Protein AF-0000000084958248 (afdb_homodimer)

pLDDT: mean 85.56, std 9.68, range [46.66, 98.81]

Foldseek 3Di:
DWPDDQQAFLVPPPPVLNVVLLVLCPPVVVVLLLQQLVCVVVVHPSVVVLVVLCVPADPPRHSSNVSSVVCSVVVRTNNNVLVSCVVSLQQQSNVSTHPKDDKDWPDFQCNVPPDLEAAAAAFDKDKTFTDIHIRHGKWKWKDFPNHTDPPPTDRIDIDGRHDQVRFAKMKMWIWDDHNVRPRTPDIDIGDIRGYDHPFFWKDWPAFWAQEAAAAQQDKDKTATDIDGPPPKWKWKDFPNHTDPPPGDRMDIDGRDDQVPFGWMKMWIGHPPDIDIGRTYGYGHVPVFQAAQAEEEEEEFEFQADQDHGDQARVVLRQLVQVLLVVLHYHYAYAYQDAPLLVVLSLLLLLVLQAARYAYEYHYHDEWEADVFIWAAGRHAHQQHASVRTDTPLNSQQSNQARPHQAYEYEYEYFHAHPDCVRHVVNVVDDDDDHHHDHPVRHFHYKYKYQADHNFGFDADPPDNHGLLSVLLSVQLNGFFFPVVSRVSSQVVQCVPDDDPNNSGGMDMDGSHDDRHHSSGHHDPDDNDPSRVVVCQQQDADWDKDWDAFPQQRDIWIKIKAAPRP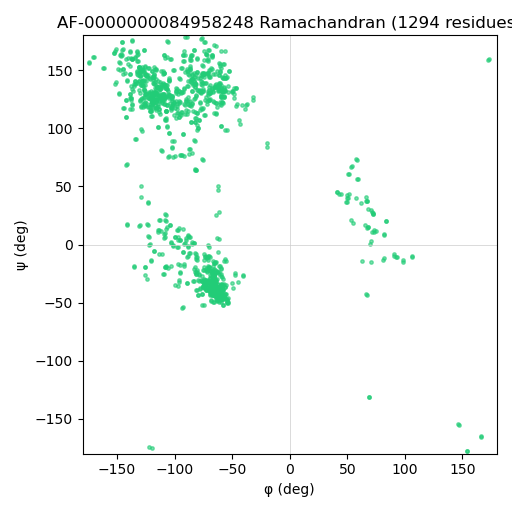PHQFKIKIFIDDDPQKFKDKDAPDDDPDDFKADDPVRRGMIMGGLCLRRPAWMKIWIGHPPHTRGIDTHRCVVRGRNNSPSSVD/DWPDDQQAFLVVPPPVLNVVLLVLCPPVVVVLLLQQLVCVVVVHPSVVVLVVLCVPADPPAHSSRVSSVVCRVVVRTNNNVLVSCVVSQQQLSNVSTDPKDDKDWPDFQCNPPPDLEAAAAAFDKDKTFTDIHIRRGKWKWKDFPNHTDPPPTDRIDIDGRHDQVRFGKMKMWIWDDHNVRPDTPDIDIGDIRGYDHPFFWKDWPAFWAQEAAAAQQDKDKTFTDIDGPPPKWKWKDFPNHTDPPPGDRMDIDGRDDQVPFGWMKMWIGHPPDIDIGRTYGYGHPPVFQAAQAEEEEEEFEFQADADHGDQARVVLRQLVQVLLVVLPYHYAYAYQDAPLLVVLSLLLLLVLQAARYAYEYHYHDEWEADVFIWAAGRHAHQQHASVRTDTPLNSQQSNQARPHQAYEYEYEYFHAHDDCVRHVVNVVDDDDDHHHDHPVNHFHYKYKYQADHNFGFDADPPDNHGLLSVLLSVQLNGNFFPVVSRVSSQVVQCVPDDDPNNSGGMDMDGSHDDRHHSSGHHDPDDNDPSVVVVCQQQDADWDKDWDAFPQQRDIWIKIKAAPRPPHQFKIKIFIDDDPQKFKDKDAPDDDPDDFKADDPVRRGMIMGGLLLRRPAWMKIWIDHPPHTRGIDTHRCVVRGRNVSPSSVD

Organism: Atta cephalotes (NCBI:txid12957)

Secondary structure (DSSP, 8-state):
-BSS-TTSBGGGS-HHHHHHHHHHHHGGGHHHHHHHHHHHHHT--HHHHHHHHHHT--SS--HHHHHHHHHHHTT-BHHHHHHHHHHTT-HHHHHHHB--EEEEEEE-GGGGSSSSEEEE-TT-EEEEE-EEEEESPPEEEEEETTEEPTT--SSEEEEE--SGGG-EEEEEEEEEE-TTS--EEEEEEPPPEEEEE--EEEEEEEPPPSEEEEETT--EEEE-EEEEESPPEEEEEETTEE-TT--SSEEEE-S--GGG-EEEEEEEE-SS-EEEPPPEEEEEE-S--EESEEEEEEEE----SSSPPPSSHHHHHHHHHHHHHHTT-EEEEEES--HHHHHHHHHHHHHH--BTEEEEEEEES-EEEESEEEEEPTT--SS--GGGEEEHHHHHHHHTTT-BSEEEEEEES--PPPPTTT-GGGGG----------SS----EEEEESS-TT------TT-SS-HHHHHHHHHTTSSSBHHHHHHHHHHHHHHH--GGGGG---EEEE---S--BTTPEEP-S---HHHHHHHHHH----EEEEEEETTTTEEEEEEEEESSTTBSSEEEEEEES-TT-EEEEEESS--SS--EE--SS-TTEEEEE-GGG-SSPEEEEEEETTEEEEEEEE-GGGGS-THHHHHH-/-BSS-TTSBGGGS-HHHHHHHHHHHHGGGHHHHHHHHHHHHHT--HHHHHHHHHHT-BTTB-HHHHHHHHHHHTT-BHHHHHHHHHHTT-HHHHHHHB--EEEEEEE-GGGGSSSSEEEE-TT-EEEEE-EEEEESPPEEEEEETTEE-TT--SSEEEEE--SGGG-EEEEEEEEEE-TTS--EEEEEEPPPEEEEE--EEEEEEEPPPSEEEEETT--EEEE-EEEEESPPEEEEEETTEE-TT--SSEEEE-S--GGG-EEEEEEEE-SS-EEEPPPEEEEEE-S---BSEEEEEEEE----SSSPPPSSHHHHHHHHHHHHHHTT-EEEEEES--HHHHHHHHHHHHHH--BTEEEEEEEES-EEEESEEEEEPTT--SS--GGGEEEHHHHHHHHTTT-BSEEEEEEES--PPPPTTT-GGGGG----------SS----EEEEESS-TT------TT-SS-HHHHHHHHHTTSSSBHHHHHHHHHHHHHHH--GGGGG---EEEE---S--BTTPPB--S---HHHHHHHHHH----EEEEEEETTTTEEEEEEEEESSTTBSSEEEEEEES-TT-EEEEEESS--SS--EE--SS-TTEEEEE-GGG-SSPEEEEEEETTEEEEEEEE-GGGGS-THHHHHH-

InterPro domains:
  IPR001309 Peptidase C14, p20 domain [PS50208] (294-369)
  IPR003598 Immunoglobulin subtype 2 [SM00408] (121-179)
  IPR003598 Immunoglobulin subtype 2 [SM00408] (215-273)
  IPR003599 Immunoglobulin domain subtype [SM00409] (115-186)
  IPR003599 Immunoglobulin domain subtype [SM00409] (209-287)
  IPR007110 Immunoglobulin-like domain [PS50835] (102-190)
  IPR007110 Immunoglobulin-like domain [PS50835] (201-277)
  IPR011029 Death-like domain superfamily [G3DSA:1.10.533.10] (1-103)
  IPR011029 Death-like domain superfamily [SSF47986] (5-98)
  IPR011600 Peptidase C14, caspase domain [PF00656] (294-516)
  IPR013783 Immunoglobulin-like fold [G3DSA:2.60.40.10] (105-187)
  IPR013783 Immunoglobulin-like fold [G3DSA:2.60.40.10] (198-283)
  IPR029030 Caspase-like domain superfamily [SSF52129] (289-520)
  IPR036179 Immunoglobulin-like domain superfamily [SSF48726] (103-275)
  IPR052039 Caspase-related proteases and regulators [PTHR22576] (123-535)

Radius of gyration: 51.81 Å; Cα contacts (8 Å, |Δi|>4): 2951; chains: 2; bounding box: 152×107×93 Å

Nearest PDB structures (foldseek):
  8v4x-assembly4_E-3  TM=8.158E-01  e=5.263E-27  Homo sapiens
  3v4l-assembly1_A-2  TM=8.249E-01  e=4.795E-26  Mus musculus
  8v4x-assembly1_C  TM=8.112E-01  e=1.060E-25  Homo sapiens
  3k0w-assembly1_A  TM=5.384E-01  e=1.138E-13  Homo sapiens
  3bfo-assembly4_D  TM=9.650E-01  e=5.922E-07  Hom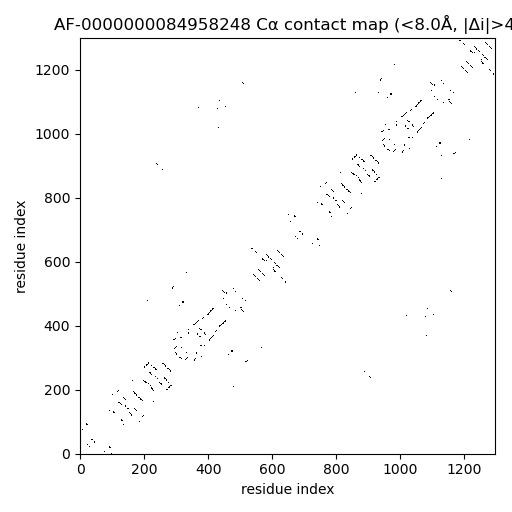o sapiens

Sequence (1298 aa):
MAKISEDIYLERIPPGMYNELIHELNKNSSWQILACHVAEQFGYQWNSWLKSLEQNSNATKTPADILLFELNVKMCTVGILCTLLRDCELGNVLSVLHYPEPSVIIKHPSDDLEHDTLEISLGQHLCLSCKATGIPSPSYQWYHNNIELPRQQSCELDIVINSCDQAGEYNCKISQVTNNGEVVISILLTKSVFVNLSRVPVVIQQQPPAFLELKEGEDFIIKCIAQGHPEPHYQWFRDNIKLEGETSNVLHIKQFSFKHEGKYHCYINNDVNEVITQRSHIMLDLPREKAIAKIALIIANDDYENHMCLETPKNDAAKIGILLKEIDFKIICLVNLSLEQMKNAIRKFGDILKEGVYGLFYYAGHGFKMQESYMLAVDAPESYLRKDAICESELLAILLQNDPALLVTILDMCQTIPPKESNPNIHNEIPKVKEYKSRKNLRNLVQAYSTSSYRPSYERTNSKYGLYAMHLSKYISKNIPVAKVFEEVGKSIDRLLKGTERNQIPMFALTITKPFRLTDAIYKRDPSPTLDHLNKLIAFSIKTIEINFKQASISAMVVISLFMEPYLNVIKISVCNLEDLEVNFFNFVATKQNNLFQTAGSKQECWIHNPQMCQGPLVISVSKNGIQIGATLLHIKNYIPLILEHISNMAKISEDIYLERIPPGMYNELIHELNKNSSWQILACHVAEQFGYQWNSWLKSLEQNSNATKTPADILLFELNVKMCTVGILCTLLRDCELGNVLSVLHYPEPSVIIKHPSDDLEHDTLEISLGQHLCLSCKATGIPSPSYQWYHNNIELPRQQSCELDIVINSCDQAGEYNCKISQVTNNGEVVISILLTKSVFVNLSRVPVVIQQQPPAFLELKEGEDFIIKCIAQGHPEPHYQWFRDNIKLEGETSNVLHIKQFSFKHEGKYHCYINNDVNEVITQRSHIMLDLPREKAIAKIALIIANDDYENHMCLETPKNDAAKIGILLKEIDFKIICLVNLSLEQMKNAIRKFGDILKEGVYGLFYYAGHGFKMQESYMLAVDAPESYLRKDAICESELLAILLQNDPALLVTILDMCQTIPPKESNPNIHNEIPKVKEYKSRKNLRNLVQAYSTSSYRPSYERTNSKYGLYAMHLSKYISKNIPVAKVFEEVGKSIDRLLKGTERNQIPMFALTITKPFRLTDAIYKRDPSPTLDHLNKLIAFSIKTIEINFKQASISAMVVISLFMEPYLNVIKISVCNLEDLEVNFFNFVATKQNNLFQTAGSKQECWIHNPQMCQGPLVISVSKNGIQIGATLLHIKNYIPLILEHISN

Structure (mmCIF, N/CA/C/O backbone):
data_AF-0000000084958248-model_v1
#
loop_
_entity.id
_entity.type
_entity.pdbx_description
1 polymer 'Mucosa-associated lymphoid tissue lymphoma translocation protein 1'
#
loop_
_atom_site.group_PDB
_atom_site.id
_atom_site.type_symbol
_atom_site.label_atom_id
_atom_site.label_alt_id
_atom_site.label_comp_id
_atom_site.label_asym_id
_atom_site.label_entity_id
_atom_site.label_seq_id
_atom_site.pdbx_PDB_ins_code
_atom_site.Cartn_x
_atom_site.Cartn_y
_atom_site.Cartn_z
_atom_site.occupancy
_atom_site.B_iso_or_equiv
_atom_site.auth_seq_id
_atom_site.auth_comp_id
_atom_site.auth_asym_id
_atom_site.auth_atom_id
_atom_site.pdbx_PDB_model_num
ATOM 1 N N . MET A 1 1 ? 64.375 69 -13.172 1 70.94 1 MET A N 1
ATOM 2 C CA . MET A 1 1 ? 65.625 69.75 -13.055 1 70.94 1 MET A CA 1
ATOM 3 C C . MET A 1 1 ? 66.312 69.438 -11.742 1 70.94 1 MET A C 1
ATOM 5 O O . MET A 1 1 ? 65.688 69.312 -10.695 1 70.94 1 MET A O 1
ATOM 9 N N . ALA A 1 2 ? 67.625 69.25 -11.828 1 76.81 2 ALA A N 1
ATOM 10 C CA . ALA A 1 2 ? 68.438 68.875 -10.656 1 76.81 2 ALA A CA 1
ATOM 11 C C . ALA A 1 2 ? 68.625 70.125 -9.766 1 76.81 2 ALA A C 1
ATOM 13 O O . ALA A 1 2 ? 68.75 71.25 -10.258 1 76.81 2 ALA A O 1
ATOM 14 N N . LYS A 1 3 ? 68.562 70.125 -8.484 1 81.19 3 LYS A N 1
ATOM 15 C CA . LYS A 1 3 ? 68.75 71.188 -7.504 1 81.19 3 LYS A CA 1
ATOM 16 C C . LYS A 1 3 ? 70.25 71.625 -7.512 1 81.19 3 LYS A C 1
ATOM 18 O O . LYS A 1 3 ? 70.5 72.75 -7.133 1 81.19 3 LYS A O 1
ATOM 23 N N . ILE A 1 4 ? 71.062 70.688 -7.984 1 81.94 4 ILE A N 1
ATOM 24 C CA . ILE A 1 4 ? 72.5 70.938 -8.047 1 81.94 4 ILE A CA 1
ATOM 25 C C . ILE A 1 4 ? 73 70.625 -9.438 1 81.94 4 ILE A C 1
ATOM 27 O O . ILE A 1 4 ? 72.438 69.812 -10.156 1 81.94 4 ILE A O 1
ATOM 31 N N . SER A 1 5 ? 74.062 71.25 -9.883 1 79.88 5 SER A N 1
ATOM 32 C CA . SER A 1 5 ? 74.688 71.062 -11.211 1 79.88 5 SER A CA 1
ATOM 33 C C . SER A 1 5 ? 75 69.625 -11.461 1 79.88 5 SER A C 1
ATOM 35 O O . SER A 1 5 ? 75.562 68.938 -10.594 1 79.88 5 SER A O 1
ATOM 37 N N . GLU A 1 6 ? 74.625 69.062 -12.648 1 81.25 6 GLU A N 1
ATOM 38 C CA . GLU A 1 6 ? 74.75 67.625 -13 1 81.25 6 GLU A CA 1
ATOM 39 C C . GLU A 1 6 ? 76.188 67.188 -13.219 1 81.25 6 GLU A C 1
ATOM 41 O O . GLU A 1 6 ? 76.562 66 -13.141 1 81.25 6 GLU A O 1
ATOM 46 N N . ASP A 1 7 ? 77.125 68.125 -13.344 1 82.12 7 ASP A N 1
ATOM 47 C CA . ASP A 1 7 ? 78.5 67.812 -13.695 1 82.12 7 ASP A CA 1
ATOM 48 C C . ASP A 1 7 ? 79.375 67.75 -12.445 1 82.12 7 ASP A C 1
ATOM 50 O O . ASP A 1 7 ? 80.562 67.438 -12.531 1 82.12 7 ASP A O 1
ATOM 54 N N . ILE A 1 8 ? 78.875 68 -11.273 1 84.38 8 ILE A N 1
ATOM 55 C CA . ILE A 1 8 ? 79.688 68 -10.055 1 84.38 8 ILE A CA 1
ATOM 56 C C . ILE A 1 8 ? 79.812 66.562 -9.516 1 84.38 8 ILE A C 1
ATOM 58 O O . ILE A 1 8 ? 78.875 65.75 -9.68 1 84.38 8 ILE A O 1
ATOM 62 N N . TYR A 1 9 ? 81 66.312 -9.023 1 82.62 9 TYR A N 1
ATOM 63 C CA . TYR A 1 9 ? 81.25 65 -8.414 1 82.62 9 TYR A CA 1
ATOM 64 C C . TYR A 1 9 ? 80.5 64.875 -7.07 1 82.62 9 TYR A C 1
ATOM 66 O O . TYR A 1 9 ? 80.25 65.938 -6.426 1 82.62 9 TYR A O 1
ATOM 74 N N . LEU A 1 10 ? 80.188 63.75 -6.527 1 84.06 10 LEU A N 1
ATOM 75 C CA . LEU A 1 10 ? 79.375 63.469 -5.355 1 84.06 10 LEU A CA 1
ATOM 76 C C . LEU A 1 10 ? 80 64.062 -4.098 1 84.06 10 LEU A C 1
ATOM 78 O O . LEU A 1 10 ? 79.25 64.438 -3.158 1 84.06 10 LEU A O 1
ATOM 82 N N . GLU A 1 11 ? 81.312 64.25 -4.18 1 80.69 11 GLU A N 1
ATOM 83 C CA . GLU A 1 11 ? 82.062 64.812 -3.025 1 80.69 11 GLU A CA 1
ATOM 84 C C . GLU A 1 11 ? 81.75 66.312 -2.867 1 80.69 11 GLU A C 1
ATOM 86 O O . GLU A 1 11 ? 81.938 66.875 -1.778 1 80.69 11 GLU A O 1
ATOM 91 N N . ARG A 1 12 ? 81.312 66.938 -3.906 1 82.25 12 ARG A N 1
ATOM 92 C CA . ARG A 1 12 ? 81.125 68.375 -3.891 1 82.25 12 ARG A CA 1
ATOM 93 C C . ARG A 1 12 ? 79.625 68.688 -3.584 1 82.25 12 ARG A C 1
ATOM 95 O O . ARG A 1 12 ? 79.25 69.875 -3.625 1 82.25 12 ARG A O 1
ATOM 102 N N . ILE A 1 13 ? 78.75 67.75 -3.258 1 83 13 ILE A N 1
ATOM 103 C CA . ILE A 1 13 ? 77.375 68 -2.857 1 83 13 ILE A CA 1
ATOM 104 C C . ILE A 1 13 ? 77.312 68.625 -1.467 1 83 13 ILE A C 1
ATOM 106 O O . ILE A 1 13 ? 78.062 68.188 -0.565 1 83 13 ILE A O 1
ATOM 110 N N . PRO A 1 14 ? 76.625 69.625 -1.23 1 85.38 14 PRO A N 1
ATOM 111 C CA . PRO A 1 14 ? 76.5 70.25 0.102 1 85.38 14 PRO A CA 1
ATOM 112 C C . PRO A 1 14 ? 76.188 69.25 1.188 1 85.38 14 PRO A C 1
ATOM 114 O O . PRO A 1 14 ? 75.375 68.312 0.959 1 85.38 14 PRO A O 1
ATOM 117 N N . PRO A 1 15 ? 76.938 69.375 2.213 1 83.81 15 PRO A N 1
ATOM 118 C CA . PRO A 1 15 ? 76.812 68.375 3.279 1 83.81 15 PRO A CA 1
ATOM 119 C C . PRO A 1 15 ? 75.375 68.125 3.707 1 83.81 15 PRO A C 1
ATOM 121 O O . PRO A 1 15 ? 75 66.938 4.02 1 83.81 15 PRO A O 1
ATOM 124 N N . GLY A 1 16 ? 74.562 69.125 3.752 1 84.25 16 GLY A N 1
ATOM 125 C CA . GLY A 1 16 ? 73.188 68.938 4.113 1 84.25 16 GLY A CA 1
ATOM 126 C C . GLY A 1 16 ? 72.438 68 3.16 1 84.25 16 GLY A C 1
ATOM 127 O O . GLY A 1 16 ? 71.688 67.125 3.594 1 84.25 16 GLY A O 1
ATOM 128 N N . MET A 1 17 ? 72.625 68.188 1.972 1 85.56 17 MET A N 1
ATOM 129 C CA . MET A 1 17 ? 72 67.375 0.928 1 85.56 17 MET A CA 1
ATOM 130 C C . MET A 1 17 ? 72.562 65.938 0.901 1 85.56 17 MET A C 1
ATOM 132 O O . MET A 1 17 ? 71.812 65 0.685 1 85.56 17 MET A O 1
ATOM 136 N N . TYR A 1 18 ? 73.812 65.875 1.113 1 87.62 18 TYR A N 1
ATOM 137 C CA . TYR A 1 18 ? 74.5 64.562 1.119 1 87.62 18 TYR A CA 1
ATOM 138 C C . TYR A 1 18 ? 74 63.719 2.256 1 87.62 18 TYR A C 1
ATOM 140 O O . TYR A 1 18 ? 73.75 62.531 2.062 1 87.62 18 TYR A O 1
ATOM 148 N N . ASN A 1 19 ? 73.812 64.312 3.355 1 85.88 19 ASN A N 1
ATOM 149 C CA . ASN A 1 19 ? 73.312 63.594 4.5 1 85.88 19 ASN A CA 1
ATOM 150 C C . ASN A 1 19 ? 71.875 63.156 4.266 1 85.88 19 ASN A C 1
ATOM 152 O O . ASN A 1 19 ? 71.438 62.062 4.66 1 85.88 19 ASN A O 1
ATOM 156 N N . GLU A 1 20 ? 71.188 63.938 3.637 1 86.12 20 GLU A N 1
ATOM 157 C CA . GLU A 1 20 ? 69.812 63.594 3.301 1 86.12 20 GLU A CA 1
ATOM 158 C C . GLU A 1 20 ? 69.75 62.469 2.297 1 86.12 20 GLU A C 1
ATOM 160 O O . GLU A 1 20 ? 68.875 61.594 2.387 1 86.12 20 GLU A O 1
ATOM 165 N N . LEU A 1 21 ? 70.562 62.5 1.407 1 88.19 21 LEU A N 1
ATOM 166 C CA . LEU A 1 21 ? 70.688 61.406 0.421 1 88.19 21 LEU A CA 1
ATOM 167 C C . LEU A 1 21 ? 71 60.094 1.096 1 88.19 21 LEU A C 1
ATOM 169 O O . LEU A 1 21 ? 70.375 59.062 0.776 1 88.19 21 LEU A O 1
ATOM 173 N N . ILE A 1 22 ? 71.875 60.156 1.999 1 86.88 22 ILE A N 1
ATOM 174 C CA . ILE A 1 22 ? 72.25 58.969 2.748 1 86.88 22 ILE A CA 1
ATOM 175 C C . ILE A 1 22 ? 71.062 58.469 3.562 1 86.88 22 ILE A C 1
ATOM 177 O O . ILE A 1 22 ? 70.75 57.281 3.596 1 86.88 22 ILE A O 1
ATOM 181 N N . HIS A 1 23 ? 70.375 59.344 4.113 1 86.69 23 HIS A N 1
ATOM 182 C CA . HIS A 1 23 ? 69.25 59 4.926 1 86.69 23 HIS A CA 1
ATOM 183 C C . HIS A 1 23 ? 68.125 58.344 4.086 1 86.69 23 HIS A C 1
ATOM 185 O O . HIS A 1 23 ? 67.625 57.312 4.473 1 86.69 23 HIS A O 1
ATOM 191 N N . GLU A 1 24 ? 67.875 58.844 2.934 1 86.56 24 GLU A N 1
ATOM 192 C CA . GLU A 1 24 ? 66.812 58.344 2.074 1 86.56 24 GLU A CA 1
ATOM 193 C C . GLU A 1 24 ? 67.188 57 1.454 1 86.56 24 GLU A C 1
ATOM 195 O O . GLU A 1 24 ? 66.375 56.125 1.242 1 86.56 24 GLU A O 1
ATOM 200 N N . LEU A 1 25 ? 68.375 56.844 1.256 1 88.5 25 LEU A N 1
ATOM 201 C CA . LEU A 1 25 ? 68.875 55.594 0.682 1 88.5 25 LEU A CA 1
ATOM 202 C C . LEU A 1 25 ? 68.812 54.469 1.713 1 88.5 25 LEU A C 1
ATOM 204 O O . LEU A 1 25 ? 68.625 53.312 1.36 1 88.5 25 LEU A O 1
ATOM 208 N N . ASN A 1 26 ? 69 54.875 2.883 1 84.88 26 ASN A N 1
ATOM 209 C CA . ASN A 1 26 ? 68.938 53.875 3.939 1 84.88 26 ASN A CA 1
ATOM 210 C C . ASN A 1 26 ? 67.5 53.562 4.336 1 84.88 26 ASN A C 1
ATOM 212 O O . ASN A 1 26 ? 67.25 52.469 4.824 1 84.88 26 ASN A O 1
ATOM 216 N N . LYS A 1 27 ? 66.688 54.406 4.074 1 82.12 27 LYS A N 1
ATOM 217 C CA . LYS A 1 27 ? 65.312 54.188 4.352 1 82.12 27 LYS A CA 1
ATOM 218 C C . LYS A 1 27 ? 64.688 53.094 3.438 1 82.12 27 LYS A C 1
ATOM 220 O O . LYS A 1 27 ? 65 53.094 2.234 1 82.12 27 LYS A O 1
ATOM 225 N N . ASN A 1 28 ? 64 52.125 3.889 1 78.06 28 ASN A N 1
ATOM 226 C CA . ASN A 1 28 ? 63.375 51 3.219 1 78.06 28 ASN A CA 1
ATOM 227 C C . ASN A 1 28 ? 64.312 50.219 2.342 1 78.06 28 ASN A C 1
ATOM 229 O O . ASN A 1 28 ? 63.938 49.656 1.311 1 78.06 28 ASN A O 1
ATOM 233 N N . SER A 1 29 ? 65.688 50.375 2.631 1 81.31 29 SER A N 1
ATOM 234 C CA . SER A 1 29 ? 66.75 49.656 1.968 1 81.31 29 SER A CA 1
ATOM 235 C C . SER A 1 29 ? 66.875 50.031 0.486 1 81.31 29 SER A C 1
ATOM 237 O O . SER A 1 29 ? 67.125 49.156 -0.353 1 81.31 29 SER A O 1
ATOM 239 N N . SER A 1 30 ? 66.688 51.156 0.204 1 85 30 SER A N 1
ATOM 240 C CA . SER A 1 30 ? 66.75 51.625 -1.175 1 85 30 SER A CA 1
ATOM 241 C C . SER A 1 30 ? 68.188 51.531 -1.736 1 85 30 SER A C 1
ATOM 243 O O . SER A 1 30 ? 68.375 51.438 -2.953 1 85 30 SER A O 1
ATOM 245 N N . TRP A 1 31 ? 69.125 51.5 -0.823 1 87.19 31 TRP A N 1
ATOM 246 C CA . TRP A 1 31 ? 70.5 51.375 -1.272 1 87.19 31 TRP A CA 1
ATOM 247 C C . TRP A 1 31 ? 70.75 50.031 -1.943 1 87.19 31 TRP A C 1
ATOM 249 O O . TRP A 1 31 ? 71.5 49.906 -2.877 1 87.19 31 TRP A O 1
ATOM 259 N N . GLN A 1 32 ? 69.938 49.031 -1.517 1 85.06 32 GLN A N 1
ATOM 260 C CA . GLN A 1 32 ? 70.062 47.719 -2.096 1 85.06 32 GLN A CA 1
ATOM 261 C C . GLN A 1 32 ? 69.625 47.688 -3.543 1 85.06 32 GLN A C 1
ATOM 263 O O . GLN A 1 32 ? 70.25 47.062 -4.398 1 85.06 32 GLN A O 1
ATOM 268 N N . ILE A 1 33 ? 68.562 48.375 -3.83 1 86.44 33 ILE A N 1
ATOM 269 C CA . ILE A 1 33 ? 68 48.438 -5.176 1 86.44 33 ILE A CA 1
ATOM 270 C C . ILE A 1 33 ? 69 49.156 -6.105 1 86.44 33 ILE A C 1
ATOM 272 O O . ILE A 1 33 ? 69.25 48.688 -7.219 1 86.44 33 ILE A O 1
ATOM 276 N N . LEU A 1 34 ? 69.562 50.188 -5.621 1 87.94 34 LEU A N 1
ATOM 277 C CA . LEU A 1 34 ? 70.5 50.969 -6.406 1 87.94 34 LEU A CA 1
ATOM 278 C C . LEU A 1 34 ? 71.812 50.156 -6.641 1 87.94 34 LEU A C 1
ATOM 280 O O . LEU A 1 34 ? 72.312 50.094 -7.762 1 87.94 34 LEU A O 1
ATOM 284 N N . ALA A 1 35 ? 72.25 49.469 -5.629 1 85 35 ALA A N 1
ATOM 285 C CA . ALA A 1 35 ? 73.438 48.656 -5.742 1 85 35 ALA A CA 1
ATOM 286 C C . ALA A 1 35 ? 73.25 47.531 -6.727 1 85 35 ALA A C 1
ATOM 288 O O . ALA A 1 35 ? 74.125 47.219 -7.531 1 85 35 ALA A O 1
ATOM 289 N N . CYS A 1 36 ? 72.062 46.938 -6.648 1 84.62 36 CYS A N 1
ATOM 290 C CA . CYS A 1 36 ? 71.812 45.844 -7.562 1 84.62 36 CYS A CA 1
ATOM 291 C C . CYS A 1 36 ? 71.75 46.344 -9.008 1 84.62 36 CYS A C 1
ATOM 293 O O . CYS A 1 36 ? 72.25 45.688 -9.906 1 84.62 36 CYS A O 1
ATOM 295 N N . HIS A 1 37 ? 71.188 47.5 -9.219 1 86.56 37 HIS A N 1
ATOM 296 C CA . HIS A 1 37 ? 71.125 48.062 -10.555 1 86.56 37 HIS A CA 1
ATOM 297 C C . HIS A 1 37 ? 72.5 48.438 -11.078 1 86.56 37 HIS A C 1
ATOM 299 O O . HIS A 1 37 ? 72.812 48.188 -12.234 1 86.56 37 HIS A O 1
ATOM 305 N N . VAL A 1 38 ? 73.25 49 -10.25 1 85.62 38 VAL A N 1
ATOM 306 C CA . VAL A 1 38 ? 74.625 49.406 -10.625 1 85.62 38 VAL A CA 1
ATOM 307 C C . VAL A 1 38 ? 75.438 48.156 -10.93 1 85.62 38 VAL A C 1
ATOM 309 O O . VAL A 1 38 ? 76.25 48.125 -11.898 1 85.62 38 VAL A O 1
ATOM 312 N N . ALA A 1 39 ? 75.188 47.156 -10.086 1 82.31 39 ALA A N 1
ATOM 313 C CA . ALA A 1 39 ? 75.938 45.906 -10.305 1 82.31 39 ALA A CA 1
ATOM 314 C C . ALA A 1 39 ? 75.562 45.281 -11.641 1 82.31 39 ALA A C 1
ATOM 316 O O . ALA A 1 39 ? 76.375 44.719 -12.352 1 82.31 39 ALA A O 1
ATOM 317 N N . GLU A 1 40 ? 74.312 45.312 -11.977 1 82.12 40 GLU A N 1
ATOM 318 C CA . GLU A 1 40 ? 73.875 44.781 -13.242 1 82.12 40 GLU A CA 1
ATOM 319 C C . GLU A 1 40 ? 74.375 45.562 -14.43 1 82.12 40 GLU A C 1
ATOM 321 O O . GLU A 1 40 ? 74.75 45 -15.461 1 82.12 40 GLU A O 1
ATOM 326 N N . GLN A 1 41 ? 74.5 46.875 -14.312 1 78 41 GLN A N 1
ATOM 327 C CA . GLN A 1 41 ? 74.938 47.719 -15.398 1 78 41 GLN A CA 1
ATOM 328 C C . GLN A 1 41 ? 76.438 47.594 -15.562 1 78 41 GLN A C 1
ATOM 330 O O . GLN A 1 41 ? 77 47.656 -16.688 1 78 41 GLN A O 1
ATOM 335 N N . PHE A 1 42 ? 77.188 47.344 -14.5 1 75.88 42 PHE A N 1
ATOM 336 C CA . PHE A 1 42 ? 78.625 47.344 -14.578 1 75.88 42 PHE A CA 1
ATOM 337 C C . PHE A 1 42 ? 79.188 45.938 -14.445 1 75.88 42 PHE A C 1
ATOM 339 O O . PHE A 1 42 ? 80.375 45.75 -14.406 1 75.88 42 PHE A O 1
ATOM 346 N N . GLY A 1 43 ? 78.25 44.812 -14.477 1 75.69 43 GLY A N 1
ATOM 347 C CA . GLY A 1 43 ? 78.625 43.438 -14.523 1 75.69 43 GLY A CA 1
ATOM 348 C C . GLY A 1 43 ? 79.25 42.938 -13.219 1 75.69 43 GLY A C 1
ATOM 349 O O . GLY A 1 43 ? 80.062 42.031 -13.211 1 75.69 43 GLY A O 1
ATOM 350 N N . TYR A 1 44 ? 78.875 43.5 -12.086 1 71.88 44 TYR A N 1
ATOM 351 C CA . TYR A 1 44 ? 79.375 43 -10.797 1 71.88 44 TYR A CA 1
ATOM 352 C C . TYR A 1 44 ? 78.562 41.812 -10.336 1 71.88 44 TYR A C 1
ATOM 354 O O . TYR A 1 44 ? 77.375 41.625 -10.742 1 71.88 44 TYR A O 1
ATOM 362 N N . GLN A 1 45 ? 79.25 40.812 -9.758 1 73.94 45 GLN A N 1
ATOM 363 C CA . GLN A 1 45 ? 78.5 39.781 -9.062 1 73.94 45 GLN A CA 1
ATOM 364 C C . GLN A 1 45 ? 77.688 40.375 -7.926 1 73.94 45 GLN A C 1
ATOM 366 O O . GLN A 1 45 ? 78.188 40.75 -6.883 1 73.94 45 GLN A O 1
ATOM 371 N N . TRP A 1 46 ? 76.438 40.562 -8.078 1 70.69 46 TRP A N 1
ATOM 372 C CA . TRP A 1 46 ? 75.562 41.406 -7.281 1 70.69 46 TRP A CA 1
ATOM 373 C C . TRP A 1 46 ? 75.438 40.906 -5.855 1 70.69 46 TRP A C 1
ATOM 375 O O . TRP A 1 46 ? 75.438 41.688 -4.898 1 70.69 46 TRP A O 1
ATOM 385 N N . ASN A 1 47 ? 75.438 39.625 -5.598 1 76.69 47 ASN A N 1
ATOM 386 C CA . ASN A 1 47 ? 75.25 39.062 -4.262 1 76.69 47 ASN A CA 1
ATOM 387 C C . ASN A 1 47 ? 76.438 39.344 -3.369 1 76.69 47 ASN A C 1
ATOM 389 O O . ASN A 1 47 ? 76.312 39.719 -2.203 1 76.69 47 ASN A O 1
ATOM 393 N N . SER A 1 48 ? 77.625 39.25 -3.881 1 79 48 SER A N 1
ATOM 394 C CA . SER A 1 48 ? 78.875 39.469 -3.104 1 79 48 SER A CA 1
ATOM 395 C C . SER A 1 48 ? 79.062 40.938 -2.797 1 79 48 SER A C 1
ATOM 397 O O . SER A 1 48 ? 79.438 41.281 -1.688 1 79 48 SER A O 1
ATOM 399 N N . TRP A 1 49 ? 78.75 41.781 -3.723 1 80.25 49 TRP A N 1
ATOM 400 C CA . TRP A 1 49 ? 78.938 43.219 -3.523 1 80.25 49 TRP A CA 1
ATOM 401 C C . TRP A 1 49 ? 77.938 43.75 -2.494 1 80.25 49 TRP A C 1
ATOM 403 O O . TRP A 1 49 ? 78.312 44.531 -1.624 1 80.25 49 TRP A O 1
ATOM 413 N N . LEU A 1 50 ? 76.688 43.25 -2.535 1 77.31 50 LEU A N 1
ATOM 414 C CA . LEU A 1 50 ? 75.688 43.688 -1.587 1 77.31 50 LEU A CA 1
ATOM 415 C C . LEU A 1 50 ? 76.062 43.25 -0.167 1 77.31 50 LEU A C 1
ATOM 417 O O . LEU A 1 50 ? 75.875 44.031 0.782 1 77.31 50 LEU A O 1
ATOM 421 N N . LYS A 1 51 ? 76.688 42 -0.097 1 80.75 51 LYS A N 1
ATOM 422 C CA . LYS A 1 51 ? 77.125 41.531 1.204 1 80.75 51 LYS A CA 1
ATOM 423 C C . LYS A 1 51 ? 78.312 42.344 1.728 1 80.75 51 LYS A C 1
ATOM 425 O O . LYS A 1 51 ? 78.438 42.625 2.924 1 80.75 51 LYS A O 1
ATOM 430 N N . SER A 1 52 ? 79.125 42.812 0.895 1 80.12 52 SER A N 1
ATOM 431 C CA . SER A 1 52 ? 80.312 43.625 1.291 1 80.12 52 SER A CA 1
ATOM 432 C C . SER A 1 52 ? 79.875 45 1.775 1 80.12 52 SER A C 1
ATOM 434 O O . SER A 1 52 ? 80.438 45.531 2.74 1 80.12 52 SER A O 1
ATOM 436 N N . LEU A 1 53 ? 78.875 45.531 1.172 1 79.75 53 LEU A N 1
ATOM 437 C CA . LEU A 1 53 ? 78.375 46.844 1.577 1 79.75 53 LEU A CA 1
ATOM 438 C C . LEU A 1 53 ? 77.688 46.75 2.938 1 79.75 53 LEU A C 1
ATOM 440 O O . LEU A 1 53 ? 77.875 47.688 3.756 1 79.75 53 LEU A O 1
ATOM 444 N N . GLU A 1 54 ? 77 45.625 3.133 1 80.44 54 GLU A N 1
ATOM 445 C CA . GLU A 1 54 ? 76.312 45.406 4.391 1 80.44 54 GLU A CA 1
ATOM 446 C C . GLU A 1 54 ? 77.25 45.062 5.52 1 80.44 54 GLU A C 1
ATOM 448 O O . GLU A 1 54 ? 77.125 45.5 6.652 1 80.44 54 GLU A O 1
ATOM 453 N N . GLN A 1 55 ? 78.312 44.312 5.219 1 78.56 55 GLN A N 1
ATOM 454 C CA . GLN A 1 55 ? 79.312 43.875 6.215 1 78.56 55 GLN A CA 1
ATOM 455 C C . GLN A 1 55 ? 80.25 45.031 6.602 1 78.56 55 GLN A C 1
ATOM 457 O O . GLN A 1 55 ? 80.688 45.094 7.73 1 78.56 55 GLN A O 1
ATOM 462 N N . ASN A 1 56 ? 80.5 45.875 5.719 1 73.38 56 ASN A N 1
ATOM 463 C CA . ASN A 1 56 ? 81.438 46.969 5.996 1 73.38 56 ASN A CA 1
ATOM 464 C C . ASN A 1 56 ? 80.75 48.125 6.707 1 73.38 56 ASN A C 1
ATOM 466 O O . ASN A 1 56 ? 81.312 49.188 6.91 1 73.38 56 ASN A O 1
ATOM 470 N N . SER A 1 57 ? 79.5 47.906 6.938 1 70.88 57 SER A N 1
ATOM 471 C CA . SER A 1 57 ? 78.75 48.938 7.668 1 70.88 57 SER A CA 1
ATOM 472 C C . SER A 1 57 ? 79.125 48.938 9.148 1 70.88 57 SER A C 1
ATOM 474 O O . SER A 1 57 ? 79.312 47.875 9.742 1 70.88 57 SER A O 1
ATOM 476 N N . ASN A 1 58 ? 79.562 50 9.781 1 73.06 58 ASN A N 1
ATOM 477 C CA . ASN A 1 58 ? 79.938 50.125 11.188 1 73.06 58 ASN A CA 1
ATOM 478 C C . ASN A 1 58 ? 79.062 51.156 11.891 1 73.06 58 ASN A C 1
ATOM 480 O O . ASN A 1 58 ? 78.125 51.688 11.305 1 73.06 58 ASN A O 1
ATOM 484 N N . ALA A 1 59 ? 79.438 51.406 13.219 1 70.12 59 ALA A N 1
ATOM 485 C CA . ALA A 1 59 ? 78.688 52.312 14.078 1 70.12 59 ALA A CA 1
ATOM 486 C C . ALA A 1 59 ? 78.562 53.688 13.477 1 70.12 59 ALA A C 1
ATOM 488 O O . ALA A 1 59 ? 77.562 54.406 13.727 1 70.12 59 ALA A O 1
ATOM 489 N N . THR A 1 60 ? 79.25 54.125 12.43 1 72.88 60 THR A N 1
ATOM 490 C CA . THR A 1 60 ? 79.312 55.5 11.953 1 72.88 60 THR A CA 1
ATOM 491 C C . THR A 1 60 ? 78.875 55.562 10.484 1 72.88 60 THR A C 1
ATOM 493 O O . THR A 1 60 ? 78.562 56.625 9.992 1 72.88 60 THR A O 1
ATOM 496 N N . LYS A 1 61 ? 79.125 54.438 9.711 1 81.5 61 LYS A N 1
ATOM 497 C CA . LYS A 1 61 ? 78.812 54.5 8.281 1 81.5 61 LYS A CA 1
ATOM 498 C C . LYS A 1 61 ? 77.688 53.5 7.898 1 81.5 61 LYS A C 1
ATOM 500 O O . LYS A 1 61 ? 77.812 52.312 8.188 1 81.5 61 LYS A O 1
ATOM 505 N N . THR A 1 62 ? 76.75 53.938 7.352 1 83 62 THR A N 1
ATOM 506 C CA . THR A 1 62 ? 75.625 53.094 6.902 1 83 62 THR A CA 1
ATOM 507 C C . THR A 1 62 ? 75.875 52.531 5.516 1 83 62 THR A C 1
ATOM 509 O O . THR A 1 62 ? 76.812 53 4.801 1 83 62 THR A O 1
ATOM 512 N N . PRO A 1 63 ? 75.438 51.5 5.078 1 85.62 63 PRO A N 1
ATOM 513 C CA . PRO A 1 63 ? 75.625 50.938 3.74 1 85.62 63 PRO A CA 1
ATOM 514 C C . PRO A 1 63 ? 75.438 51.969 2.631 1 85.62 63 PRO A C 1
ATOM 516 O O . PRO A 1 63 ? 76.125 51.938 1.616 1 85.62 63 PRO A O 1
ATOM 519 N N . ALA A 1 64 ? 74.625 52.875 2.803 1 89.06 64 ALA A N 1
ATOM 520 C CA . ALA A 1 64 ? 74.375 53.938 1.826 1 89.06 64 ALA A CA 1
ATOM 521 C C . ALA A 1 64 ? 75.625 54.844 1.716 1 89.06 64 ALA A C 1
ATOM 523 O O . ALA A 1 64 ? 76 55.281 0.621 1 89.06 64 ALA A O 1
ATOM 524 N N . ASP A 1 65 ? 76.312 55.062 2.818 1 87.75 65 ASP A N 1
ATOM 525 C CA . ASP A 1 65 ? 77.562 55.812 2.832 1 87.75 65 ASP A CA 1
ATOM 526 C C . ASP A 1 65 ? 78.625 55.125 1.988 1 87.75 65 ASP A C 1
ATOM 528 O O . ASP A 1 65 ? 79.312 55.75 1.186 1 87.75 65 ASP A O 1
ATOM 532 N N . ILE A 1 66 ? 78.688 53.938 2.307 1 85.38 66 ILE A N 1
ATOM 533 C CA . ILE A 1 66 ? 79.688 53.156 1.627 1 85.38 66 ILE A CA 1
ATOM 534 C C . ILE A 1 66 ? 79.375 53.094 0.134 1 85.38 66 ILE A C 1
ATOM 536 O O . ILE A 1 66 ? 80.312 53.219 -0.701 1 85.38 66 ILE A O 1
ATOM 540 N N . LEU A 1 67 ? 78.25 52.906 -0.194 1 89.06 67 LEU A N 1
ATOM 541 C CA . LEU A 1 67 ? 77.812 52.844 -1.586 1 89.06 67 LEU A CA 1
ATOM 542 C C . LEU A 1 67 ? 78.125 54.156 -2.305 1 89.06 67 LEU A C 1
ATOM 544 O O . LEU A 1 67 ? 78.688 54.156 -3.4 1 89.06 67 LEU A O 1
ATOM 548 N N . LEU A 1 68 ? 77.812 55.312 -1.72 1 88.44 68 LEU A N 1
ATOM 549 C CA . LEU A 1 68 ? 78.062 56.594 -2.328 1 88.44 68 LEU A CA 1
ATOM 550 C C . LEU A 1 68 ? 79.562 56.875 -2.438 1 88.44 68 LEU A C 1
ATOM 552 O O . LEU A 1 68 ? 80 57.5 -3.414 1 88.44 68 LEU A O 1
ATOM 556 N N . PHE A 1 69 ? 80.25 56.469 -1.418 1 86.38 69 PHE A N 1
ATOM 557 C CA . PHE A 1 69 ? 81.688 56.594 -1.458 1 86.38 69 PHE A CA 1
ATOM 558 C C . PHE A 1 69 ? 82.25 55.812 -2.613 1 86.38 69 PHE A C 1
ATOM 560 O O . PHE A 1 69 ? 83.125 56.312 -3.348 1 86.38 69 PHE A O 1
ATOM 567 N N . GLU A 1 70 ? 81.812 54.656 -2.783 1 85.19 70 GLU A N 1
ATOM 568 C CA . GLU A 1 70 ? 82.312 53.812 -3.871 1 85.19 70 GLU A CA 1
ATOM 569 C C . GLU A 1 70 ? 81.938 54.406 -5.23 1 85.19 70 GLU A C 1
ATOM 571 O O . GLU A 1 70 ? 82.75 54.344 -6.172 1 85.19 70 GLU A O 1
ATOM 576 N N . LEU A 1 71 ? 80.875 54.938 -5.32 1 88.06 71 LEU A N 1
ATOM 577 C CA . LEU A 1 71 ? 80.438 55.562 -6.562 1 88.06 71 LEU A CA 1
ATOM 578 C C . LEU A 1 71 ? 81.25 56.844 -6.824 1 88.06 71 LEU A C 1
ATOM 580 O O . LEU A 1 71 ? 81.562 57.156 -7.977 1 88.06 71 LEU A O 1
ATOM 584 N N . ASN A 1 72 ? 81.625 57.5 -5.789 1 85.38 72 ASN A N 1
ATOM 585 C CA . ASN A 1 72 ? 82.438 58.688 -5.914 1 85.38 72 ASN A CA 1
ATOM 586 C C . ASN A 1 72 ? 83.875 58.312 -6.391 1 85.38 72 ASN A C 1
ATOM 588 O O . ASN A 1 72 ? 84.438 59 -7.23 1 85.38 72 ASN A O 1
ATOM 592 N N . VAL A 1 73 ? 84.375 57.25 -5.785 1 81.69 73 VAL A N 1
ATOM 593 C CA . VAL A 1 73 ? 85.688 56.75 -6.188 1 81.69 73 VAL A CA 1
ATOM 594 C C . VAL A 1 73 ? 85.688 56.406 -7.672 1 81.69 73 VAL A C 1
ATOM 596 O O . VAL A 1 73 ? 86.688 56.625 -8.375 1 81.69 73 VAL A O 1
ATOM 599 N N . LYS A 1 74 ? 84.625 56.031 -8.203 1 82.5 74 LYS A N 1
ATOM 600 C CA . LYS A 1 74 ? 84.5 55.688 -9.609 1 82.5 74 LYS A CA 1
ATOM 601 C C . LYS A 1 74 ? 84.062 56.875 -10.461 1 82.5 74 LYS A C 1
ATOM 603 O O . LYS A 1 74 ? 83.625 56.719 -11.602 1 82.5 74 LYS A O 1
ATOM 608 N N . MET A 1 75 ? 84.125 58.031 -9.883 1 81 75 MET A N 1
ATOM 609 C CA . MET A 1 75 ? 83.938 59.312 -10.531 1 81 75 MET A CA 1
ATOM 610 C C . MET A 1 75 ? 82.5 59.5 -11 1 81 75 MET A C 1
ATOM 612 O O . MET A 1 75 ? 82.25 60.031 -12.086 1 81 75 MET A O 1
ATOM 616 N N . CYS A 1 76 ? 81.562 59.031 -10.227 1 84.69 76 CYS A N 1
ATOM 617 C CA . CYS A 1 76 ? 80.125 59.219 -10.516 1 84.69 76 CYS A CA 1
ATOM 618 C C . CYS A 1 76 ? 79.688 60.656 -10.289 1 84.69 76 CYS A C 1
ATOM 620 O O . CYS A 1 76 ? 79.938 61.219 -9.211 1 84.69 76 CYS A O 1
ATOM 622 N N . THR A 1 77 ? 79.188 61.312 -11.258 1 86.44 77 THR A N 1
ATOM 623 C CA . THR A 1 77 ? 78.688 62.688 -11.141 1 86.44 77 THR A CA 1
ATOM 624 C C . THR A 1 77 ? 77.25 62.688 -10.672 1 86.44 77 THR A C 1
ATOM 626 O O . THR A 1 77 ? 76.562 61.625 -10.672 1 86.44 77 THR A O 1
ATOM 629 N N . VAL A 1 78 ? 76.812 63.875 -10.164 1 87.12 78 VAL A N 1
ATOM 630 C CA . VAL A 1 78 ? 75.438 64 -9.719 1 87.12 78 VAL A CA 1
ATOM 631 C C . VAL A 1 78 ? 74.5 63.688 -10.859 1 87.12 78 VAL A C 1
ATOM 633 O O . VAL A 1 78 ? 73.438 63.062 -10.648 1 87.12 78 VAL A O 1
ATOM 636 N N . GLY A 1 79 ? 74.75 63.969 -12.023 1 85.94 79 GLY A N 1
ATOM 637 C CA . GLY A 1 79 ? 73.938 63.656 -13.188 1 85.94 79 GLY A CA 1
ATOM 638 C C . GLY A 1 79 ? 73.812 62.156 -13.406 1 85.94 79 GLY A C 1
ATOM 639 O O . GLY A 1 79 ? 72.688 61.688 -13.688 1 85.94 79 GLY A O 1
ATOM 640 N N . ILE A 1 80 ? 74.875 61.469 -13.359 1 86.69 80 ILE A N 1
ATOM 641 C CA . ILE A 1 80 ? 74.875 60 -13.539 1 86.69 80 ILE A CA 1
ATOM 642 C C . ILE A 1 80 ? 74 59.375 -12.422 1 86.69 80 ILE A C 1
ATOM 644 O O . ILE A 1 80 ? 73.25 58.438 -12.672 1 86.69 80 ILE A O 1
ATOM 648 N N . LEU A 1 81 ? 74.25 59.875 -11.266 1 88.88 81 LEU A N 1
ATOM 649 C CA . LEU A 1 81 ? 73.5 59.344 -10.141 1 88.88 81 LEU A CA 1
ATOM 650 C C . LEU A 1 81 ? 72 59.562 -10.352 1 88.88 81 LEU A C 1
ATOM 652 O O . LEU A 1 81 ? 71.188 58.656 -10.086 1 88.88 81 LEU A O 1
ATOM 656 N N . CYS A 1 82 ? 71.688 60.719 -10.75 1 85.94 82 CYS A N 1
ATOM 657 C CA . CYS A 1 82 ? 70.312 61 -11.031 1 85.94 82 CYS A CA 1
ATOM 658 C C . CYS A 1 82 ? 69.75 60.031 -12.062 1 85.94 82 CYS A C 1
ATOM 660 O O . CYS A 1 82 ? 68.625 59.562 -11.922 1 85.94 82 CYS A O 1
ATOM 662 N N . THR A 1 83 ? 70.438 59.719 -13.07 1 86.19 83 THR A N 1
ATOM 663 C CA . THR A 1 83 ? 70 58.781 -14.102 1 86.19 83 THR A CA 1
ATOM 664 C C . THR A 1 83 ? 69.812 57.375 -13.523 1 86.19 83 THR A C 1
ATOM 666 O O . THR A 1 83 ? 68.875 56.688 -13.836 1 86.19 83 THR A O 1
ATOM 669 N N . LEU A 1 84 ? 70.75 57.031 -12.703 1 86.75 84 LEU A N 1
ATOM 670 C CA . LEU A 1 84 ? 70.688 55.719 -12.07 1 86.75 84 LEU A CA 1
ATOM 671 C C . LEU A 1 84 ? 69.5 55.594 -11.164 1 86.75 84 LEU A C 1
ATOM 673 O O . LEU A 1 84 ? 68.75 54.594 -11.164 1 86.75 84 LEU A O 1
ATOM 677 N N . LEU A 1 85 ? 69.25 56.625 -10.383 1 88.44 85 LEU A N 1
ATOM 678 C CA . LEU A 1 85 ? 68.125 56.656 -9.461 1 88.44 85 LEU A CA 1
ATOM 679 C C . LEU A 1 85 ? 66.812 56.656 -10.227 1 88.44 85 LEU A C 1
ATOM 681 O O . LEU A 1 85 ? 65.875 56 -9.82 1 88.44 85 LEU A O 1
ATOM 685 N N . ARG A 1 86 ? 66.75 57.281 -11.273 1 83.94 86 ARG A N 1
ATOM 686 C CA . ARG A 1 86 ? 65.562 57.312 -12.117 1 83.94 86 ARG A CA 1
ATOM 687 C C . ARG A 1 86 ? 65.312 55.938 -12.711 1 83.94 86 ARG A C 1
ATOM 689 O O . ARG A 1 86 ? 64.188 55.469 -12.766 1 83.94 86 ARG A O 1
ATOM 696 N N . ASP A 1 87 ? 66.375 55.25 -13.141 1 85.12 87 ASP A N 1
ATOM 697 C CA . ASP A 1 87 ? 66.25 53.906 -13.719 1 85.12 87 ASP A CA 1
ATOM 698 C C . ASP A 1 87 ? 65.688 52.906 -12.688 1 85.12 87 ASP A C 1
ATOM 700 O O . ASP A 1 87 ? 65 51.969 -13.031 1 85.12 87 ASP A O 1
ATOM 704 N N . CYS A 1 88 ? 66.062 53.125 -11.445 1 85.56 88 CYS A N 1
ATOM 705 C CA . CYS A 1 88 ? 65.625 52.219 -10.367 1 85.56 88 CYS A CA 1
ATOM 706 C C . CYS A 1 88 ? 64.312 52.625 -9.773 1 85.56 88 CYS A C 1
ATOM 708 O O . CYS A 1 88 ? 63.844 52.031 -8.805 1 85.56 88 CYS A O 1
ATOM 710 N N . GLU A 1 89 ? 63.75 53.688 -10.242 1 84.88 89 GLU A N 1
ATOM 711 C CA . GLU A 1 89 ? 62.438 54.219 -9.797 1 84.88 89 GLU A CA 1
ATOM 712 C C . GLU A 1 89 ? 62.5 54.594 -8.32 1 84.88 89 GLU A C 1
ATOM 714 O O . GLU A 1 89 ? 61.562 54.312 -7.57 1 84.88 89 GLU A O 1
ATOM 719 N N . LEU A 1 90 ? 63.625 55.094 -7.848 1 87.62 90 LEU A N 1
ATOM 720 C CA . LEU A 1 90 ? 63.781 55.625 -6.492 1 87.62 90 LEU A CA 1
ATOM 721 C C . LEU A 1 90 ? 63.5 57.125 -6.445 1 87.62 90 LEU A C 1
ATOM 723 O O . LEU A 1 90 ? 64.438 57.938 -6.316 1 87.62 90 LEU A O 1
ATOM 727 N N . GLY A 1 91 ? 62.312 57.438 -6.496 1 85.56 91 GLY A N 1
ATOM 728 C CA . GLY A 1 91 ? 61.875 58.812 -6.594 1 85.56 91 GLY A CA 1
ATOM 729 C C . GLY A 1 91 ? 62.094 59.594 -5.316 1 85.56 91 GLY A C 1
ATOM 730 O O . GLY A 1 91 ? 62.375 60.812 -5.359 1 85.56 91 GLY A O 1
ATOM 731 N N . ASN A 1 92 ? 62 58.969 -4.215 1 86.88 92 ASN A N 1
ATOM 732 C CA . ASN A 1 92 ? 62.219 59.656 -2.943 1 86.88 92 ASN A CA 1
ATOM 733 C C . ASN A 1 92 ? 63.656 60.094 -2.789 1 86.88 92 ASN A C 1
ATOM 735 O O . ASN A 1 92 ? 63.906 61.219 -2.303 1 86.88 92 ASN A O 1
ATOM 739 N N . VAL A 1 93 ? 64.562 59.219 -3.197 1 88.44 93 VAL A N 1
ATOM 740 C CA . VAL A 1 93 ? 65.938 59.594 -3.141 1 88.44 93 VAL A CA 1
ATOM 741 C C . VAL A 1 93 ? 66.25 60.688 -4.172 1 88.44 93 VAL A C 1
ATOM 743 O O . VAL A 1 93 ? 66.938 61.625 -3.875 1 88.44 93 VAL A O 1
ATOM 746 N N . LEU A 1 94 ? 65.75 60.531 -5.254 1 87.69 94 LEU A N 1
ATOM 747 C CA . LEU A 1 94 ? 65.938 61.5 -6.34 1 87.69 94 LEU A CA 1
ATOM 748 C C . LEU A 1 94 ? 65.375 62.875 -5.973 1 87.69 94 LEU A C 1
ATOM 750 O O . LEU A 1 94 ? 65.875 63.906 -6.43 1 87.69 94 LEU A O 1
ATOM 754 N N . SER A 1 95 ? 64.438 62.906 -5.105 1 87.88 95 SER A N 1
ATOM 755 C CA . SER A 1 95 ? 63.812 64.125 -4.707 1 87.88 95 SER A CA 1
ATOM 756 C C . SER A 1 95 ? 64.812 65.062 -3.945 1 87.88 95 SER A C 1
ATOM 758 O O . SER A 1 95 ? 64.625 66.25 -3.875 1 87.88 95 SER A O 1
ATOM 760 N N . VAL A 1 96 ? 65.812 64.438 -3.443 1 87.12 96 VAL A N 1
ATOM 761 C CA . VAL A 1 96 ? 66.812 65.25 -2.738 1 87.12 96 VAL A CA 1
ATOM 762 C C . VAL A 1 96 ? 67.688 66 -3.742 1 87.12 96 VAL A C 1
ATOM 764 O O . VAL A 1 96 ? 68.062 67.125 -3.469 1 87.12 96 VAL A O 1
ATOM 767 N N . LEU A 1 97 ? 67.812 65.438 -4.91 1 86.75 97 LEU A N 1
ATOM 768 C CA . LEU A 1 97 ? 68.75 66 -5.902 1 86.75 97 LEU A CA 1
ATOM 769 C C . LEU A 1 97 ? 67.938 66.688 -7 1 86.75 97 LEU A C 1
ATOM 771 O O . LEU A 1 97 ? 68.5 67.438 -7.781 1 86.75 97 LEU A O 1
ATOM 775 N N . HIS A 1 98 ? 66.75 66.375 -7.117 1 85 98 HIS A N 1
ATOM 776 C CA . HIS A 1 98 ? 65.938 66.875 -8.227 1 85 98 HIS A CA 1
ATOM 777 C C . HIS A 1 98 ? 64.688 67.562 -7.727 1 85 98 HIS A C 1
ATOM 779 O O . HIS A 1 98 ? 64.125 67.25 -6.656 1 85 98 HIS A O 1
ATOM 785 N N . TYR A 1 99 ? 64.25 68.625 -8.445 1 82.5 99 TYR A N 1
ATOM 786 C CA . TYR A 1 99 ? 63 69.312 -8.109 1 82.5 99 TYR A CA 1
ATOM 787 C C . TYR A 1 99 ? 61.812 68.375 -8.312 1 82.5 99 TYR A C 1
ATOM 789 O O . TYR A 1 99 ? 61.844 67.438 -9.164 1 82.5 99 TYR A O 1
ATOM 797 N N . PRO A 1 100 ? 60.812 68.5 -7.527 1 81.12 100 PRO A N 1
ATOM 798 C CA . PRO A 1 100 ? 59.656 67.625 -7.598 1 81.12 100 PRO A CA 1
ATOM 799 C C . PRO A 1 100 ? 58.969 67.625 -8.969 1 81.12 100 PRO A C 1
ATOM 801 O O . PRO A 1 100 ? 58.938 68.625 -9.633 1 81.12 100 PRO A O 1
ATOM 804 N N . GLU A 1 101 ? 58.688 66.438 -9.531 1 84 101 GLU A N 1
ATOM 805 C CA . GLU A 1 101 ? 57.938 66.25 -10.75 1 84 101 GLU A CA 1
ATOM 806 C C . GLU A 1 101 ? 56.562 65.625 -10.445 1 84 101 GLU A C 1
ATOM 808 O O . GLU A 1 101 ? 56.438 64.625 -9.758 1 84 101 GLU A O 1
ATOM 813 N N . PRO A 1 102 ? 55.5 66.312 -10.906 1 84.19 102 PRO A N 1
ATOM 814 C CA . PRO A 1 102 ? 54.125 65.812 -10.617 1 84.19 102 PRO A CA 1
ATOM 815 C C . PRO A 1 102 ? 53.906 64.438 -11.117 1 84.19 102 PRO A C 1
ATOM 817 O O . PRO A 1 102 ? 54.469 64 -12.141 1 84.19 102 PRO A O 1
ATOM 820 N N . SER A 1 103 ? 53.125 63.688 -10.281 1 86.06 103 SER A N 1
ATOM 821 C CA . SER A 1 103 ? 52.844 62.312 -10.594 1 86.06 103 SER A CA 1
ATOM 822 C C . SER A 1 103 ? 51.969 62.188 -11.844 1 86.06 103 SER A C 1
ATOM 824 O O . SER A 1 103 ? 51.094 63 -12.07 1 86.06 103 SER A O 1
ATOM 826 N N . VAL A 1 104 ? 52.344 61.281 -12.742 1 86.75 104 VAL A N 1
ATOM 827 C CA . VAL A 1 104 ? 51.562 60.938 -13.922 1 86.75 104 VAL A CA 1
ATOM 828 C C . VAL A 1 104 ? 51.25 59.438 -13.922 1 86.75 104 VAL A C 1
ATOM 830 O O . VAL A 1 104 ? 52.125 58.594 -13.695 1 86.75 104 VAL A O 1
ATOM 833 N N . ILE A 1 105 ? 49.875 59.156 -14.133 1 88.31 105 ILE A N 1
ATOM 834 C CA . ILE A 1 105 ? 49.469 57.75 -14.164 1 88.31 105 ILE A CA 1
ATOM 835 C C . ILE A 1 105 ? 49.844 57.125 -15.5 1 88.31 105 ILE A C 1
ATOM 837 O O . ILE A 1 105 ? 49.469 57.625 -16.562 1 88.31 105 ILE A O 1
ATOM 841 N N . ILE A 1 106 ? 50.688 56.156 -15.414 1 88.38 106 ILE A N 1
ATOM 842 C CA . ILE A 1 106 ? 51.156 55.5 -16.625 1 88.38 106 ILE A CA 1
ATOM 843 C C . ILE A 1 106 ? 50.219 54.344 -16.953 1 88.38 106 ILE A C 1
ATOM 845 O O . ILE A 1 106 ? 50.031 54 -18.125 1 88.38 106 ILE A O 1
ATOM 849 N N . LYS A 1 107 ? 49.656 53.688 -15.922 1 90.88 107 LYS A N 1
ATOM 850 C CA . LYS A 1 107 ? 48.781 52.562 -16.125 1 90.88 107 LYS A CA 1
ATOM 851 C C . LYS A 1 107 ? 47.562 52.625 -15.219 1 90.88 107 LYS A C 1
ATOM 853 O O . LYS A 1 107 ? 47.688 52.719 -14 1 90.88 107 LYS A O 1
ATOM 858 N N . HIS A 1 108 ? 46.469 52.656 -15.82 1 89.94 108 HIS A N 1
ATOM 859 C CA . HIS A 1 108 ? 45.219 52.531 -15.078 1 89.94 108 HIS A CA 1
ATOM 860 C C . HIS A 1 108 ? 44.844 51.062 -14.898 1 89.94 108 HIS A C 1
ATOM 862 O O . HIS A 1 108 ? 45.219 50.219 -15.703 1 89.94 108 HIS A O 1
ATOM 868 N N . PRO A 1 109 ? 44.094 50.719 -13.758 1 89.81 109 PRO A N 1
ATOM 869 C CA . PRO A 1 109 ? 43.688 49.344 -13.547 1 89.81 109 PRO A CA 1
ATOM 870 C C . PRO A 1 109 ? 42.812 48.812 -14.672 1 89.81 109 PRO A C 1
ATOM 872 O O . PRO A 1 109 ? 42.781 47.594 -14.914 1 89.81 109 PRO A O 1
ATOM 875 N N . SER A 1 110 ? 42.094 49.562 -15.367 1 84.06 110 SER A N 1
ATOM 876 C CA . SER A 1 110 ? 41.188 49.156 -16.438 1 84.06 110 SER A CA 1
ATOM 877 C C . SER A 1 110 ? 41.938 48.938 -17.734 1 84.06 110 SER A C 1
ATOM 879 O O . SER A 1 110 ? 41.406 48.375 -18.703 1 84.06 110 SER A O 1
ATOM 881 N N . ASP A 1 111 ? 43.156 49.344 -17.859 1 83.75 111 ASP A N 1
ATOM 882 C CA . ASP A 1 111 ? 43.906 49.312 -19.109 1 83.75 111 ASP A CA 1
ATOM 883 C C . ASP A 1 111 ? 44.125 47.875 -19.578 1 83.75 111 ASP A C 1
ATOM 885 O O . ASP A 1 111 ? 44.188 47.594 -20.781 1 83.75 111 ASP A O 1
ATOM 889 N N . ASP A 1 112 ? 44.281 46.969 -18.625 1 75.44 112 ASP A N 1
ATOM 890 C CA . ASP A 1 112 ? 44.5 45.562 -18.984 1 75.44 112 ASP A CA 1
ATOM 891 C C . ASP A 1 112 ? 43.156 44.844 -19.219 1 75.44 112 ASP A C 1
ATOM 893 O O . ASP A 1 112 ? 43.156 43.656 -19.547 1 75.44 112 ASP A O 1
ATOM 897 N N . LEU A 1 113 ? 42.125 45.562 -19.078 1 77.69 113 LEU A N 1
ATOM 898 C CA . LEU A 1 113 ? 40.812 44.969 -19.203 1 77.69 113 LEU A CA 1
ATOM 899 C C . LEU A 1 113 ? 40.125 45.438 -20.469 1 77.69 113 LEU A C 1
ATOM 901 O O . LEU A 1 113 ? 40.375 46.531 -20.953 1 77.69 113 LEU A O 1
ATOM 905 N N . GLU A 1 114 ? 39.406 44.531 -21.234 1 72.69 114 GLU A N 1
ATOM 906 C CA . GLU A 1 114 ? 38.688 44.906 -22.453 1 72.69 114 GLU A CA 1
ATOM 907 C C . GLU A 1 114 ? 37.625 45.938 -22.172 1 72.69 114 GLU A C 1
ATOM 909 O O . GLU A 1 114 ? 37.406 46.844 -22.984 1 72.69 114 GLU A O 1
ATOM 914 N N . HIS A 1 115 ? 36.906 45.875 -21.016 1 75.12 115 HIS A N 1
ATOM 915 C CA . HIS A 1 115 ? 35.875 46.781 -20.562 1 75.12 115 HIS A CA 1
ATOM 916 C C . HIS A 1 115 ? 36.125 47.219 -19.125 1 75.12 115 HIS A C 1
ATOM 918 O O . HIS A 1 115 ? 36.875 46.562 -18.391 1 75.12 115 HIS A O 1
ATOM 924 N N . ASP A 1 116 ? 35.656 48.406 -18.75 1 79.75 116 ASP A N 1
ATOM 925 C CA . ASP A 1 116 ? 35.781 48.906 -17.391 1 79.75 116 ASP A CA 1
ATOM 926 C C . ASP A 1 116 ? 35.031 48.031 -16.391 1 79.75 116 ASP A C 1
ATOM 928 O O . ASP A 1 116 ? 34.969 48.344 -15.203 1 79.75 116 ASP A O 1
ATOM 932 N N . THR A 1 117 ? 34.531 46.969 -16.906 1 79.56 117 THR A N 1
ATOM 933 C CA . THR A 1 117 ? 33.812 46.031 -16.062 1 79.56 117 THR A CA 1
ATOM 934 C C . THR A 1 117 ? 34.469 44.688 -16.078 1 79.56 117 THR A C 1
ATOM 936 O O . THR A 1 117 ? 34.906 44.188 -17.125 1 79.56 117 THR A O 1
ATOM 939 N N . LEU A 1 118 ? 34.75 44.188 -14.938 1 79.56 118 LEU A N 1
ATOM 940 C CA . LEU A 1 118 ? 35.344 42.875 -14.766 1 79.56 118 LEU A CA 1
ATOM 941 C C . LEU A 1 118 ? 34.344 41.906 -14.125 1 79.56 118 LEU A C 1
ATOM 943 O O . LEU A 1 118 ? 33.688 42.25 -13.141 1 79.56 118 LEU A O 1
ATOM 947 N N . GLU A 1 119 ? 34.094 40.781 -14.773 1 78.25 119 GLU A N 1
ATOM 948 C CA . GLU A 1 119 ? 33.281 39.719 -14.195 1 78.25 119 GLU A CA 1
ATOM 949 C C . GLU A 1 119 ? 34.125 38.688 -13.484 1 78.25 119 GLU A C 1
ATOM 951 O O . GLU A 1 119 ? 35 38.062 -14.102 1 78.25 119 GLU A O 1
ATOM 956 N N . ILE A 1 120 ? 33.969 38.594 -12.156 1 76.38 120 ILE A N 1
ATOM 957 C CA . ILE A 1 120 ? 34.75 37.656 -11.375 1 76.38 120 ILE A CA 1
ATOM 958 C C . ILE A 1 120 ? 33.812 36.75 -10.578 1 76.38 120 ILE A C 1
ATOM 960 O O . ILE A 1 120 ? 32.719 37.156 -10.172 1 76.38 120 ILE A O 1
ATOM 964 N N . SER A 1 121 ? 34.219 35.5 -10.406 1 74.25 121 SER A N 1
ATOM 965 C CA . SER A 1 121 ? 33.438 34.531 -9.648 1 74.25 121 SER A CA 1
ATOM 966 C C . SER A 1 121 ? 33.875 34.5 -8.18 1 74.25 121 SER A C 1
ATOM 968 O O . SER A 1 121 ? 35 34.875 -7.859 1 74.25 121 SER A O 1
ATOM 970 N N . LEU A 1 122 ? 33 34.031 -7.336 1 73.25 122 LEU A N 1
ATOM 971 C CA . LEU A 1 122 ? 33.312 33.906 -5.926 1 73.25 122 LEU A CA 1
ATOM 972 C C . LEU A 1 122 ? 34.469 32.938 -5.734 1 73.25 122 LEU A C 1
ATOM 974 O O . LEU A 1 122 ? 34.5 31.875 -6.363 1 73.25 122 LEU A O 1
ATOM 978 N N . GLY A 1 123 ? 35.406 33.281 -5 1 73.38 123 GLY A N 1
ATOM 979 C CA . GLY A 1 123 ? 36.594 32.469 -4.723 1 73.38 123 GLY A CA 1
ATOM 980 C C . GLY A 1 123 ? 37.781 32.844 -5.559 1 73.38 123 GLY A C 1
ATOM 981 O O . GLY A 1 123 ? 38.906 32.406 -5.281 1 73.38 123 GLY A O 1
ATOM 982 N N . GLN A 1 124 ? 37.531 33.594 -6.527 1 76 124 GLN A N 1
ATOM 983 C CA . GLN A 1 124 ? 38.625 33.969 -7.406 1 76 124 GLN A CA 1
ATOM 984 C C . GLN A 1 124 ? 39.344 35.188 -6.883 1 76 124 GLN A C 1
ATOM 986 O O . GLN A 1 124 ? 38.781 35.969 -6.113 1 76 124 GLN A O 1
ATOM 991 N N . HIS A 1 125 ? 40.594 35.344 -7.344 1 82 125 HIS A N 1
ATOM 992 C CA . HIS A 1 125 ? 41.406 36.5 -6.961 1 82 125 HIS A CA 1
ATOM 993 C C . HIS A 1 125 ? 41.156 37.688 -7.879 1 82 125 HIS A C 1
ATOM 995 O O . HIS A 1 125 ? 41.125 37.531 -9.102 1 82 125 HIS A O 1
ATOM 1001 N N . LEU A 1 126 ? 40.781 38.75 -7.289 1 86.38 126 LEU A N 1
ATOM 1002 C CA . LEU A 1 126 ? 40.75 40 -8.016 1 86.38 126 LEU A CA 1
ATOM 1003 C C . LEU A 1 126 ? 42.125 40.656 -8.07 1 86.38 126 LEU A C 1
ATOM 1005 O O . LEU A 1 126 ? 42.656 41.094 -7.047 1 86.38 126 LEU A O 1
ATOM 1009 N N . CYS A 1 127 ? 42.75 40.594 -9.18 1 86.94 127 CYS A N 1
ATOM 1010 C CA . CYS A 1 127 ? 44.062 41.188 -9.367 1 86.94 127 CYS A CA 1
ATOM 1011 C C . CYS A 1 127 ? 44 42.438 -10.227 1 86.94 127 CYS A C 1
ATOM 1013 O O . CYS A 1 127 ? 43.625 42.375 -11.398 1 86.94 127 CYS A O 1
ATOM 1015 N N . LEU A 1 128 ? 44.188 43.562 -9.672 1 89.19 128 LEU A N 1
ATOM 1016 C CA . LEU A 1 128 ? 44.25 44.844 -10.375 1 89.19 128 LEU A CA 1
ATOM 1017 C C . LEU A 1 128 ? 45.625 45.5 -10.164 1 89.19 128 LEU A C 1
ATOM 1019 O O . LEU A 1 128 ? 46.281 45.281 -9.141 1 89.19 128 LEU A O 1
ATOM 1023 N N . SER A 1 129 ? 46.156 46.156 -11.047 1 90 129 SER A N 1
ATOM 1024 C CA . SER A 1 129 ? 47.438 46.844 -10.914 1 90 129 SER A CA 1
ATOM 1025 C C . SER A 1 129 ? 47.406 48.219 -11.547 1 90 129 SER A C 1
ATOM 1027 O O . SER A 1 129 ? 46.688 48.438 -12.531 1 90 129 SER A O 1
ATOM 1029 N N . CYS A 1 130 ? 47.938 49.188 -10.922 1 90.25 130 CYS A N 1
ATOM 1030 C CA . CYS A 1 130 ? 48.156 50.531 -11.461 1 90.25 130 CYS A CA 1
ATOM 1031 C C . CYS A 1 130 ? 49.562 51.031 -11.227 1 90.25 130 CYS A C 1
ATOM 1033 O O . CYS A 1 130 ? 50.281 50.5 -10.367 1 90.25 130 CYS A O 1
ATOM 1035 N N . LYS A 1 131 ? 50.062 51.906 -12.086 1 89.44 131 LYS A N 1
ATOM 1036 C CA . LYS A 1 131 ? 51.438 52.438 -11.984 1 89.44 131 LYS A CA 1
ATOM 1037 C C . LYS A 1 131 ? 51.469 53.938 -12.289 1 89.44 131 LYS A C 1
ATOM 1039 O O . LYS A 1 131 ? 50.812 54.406 -13.227 1 89.44 131 LYS A O 1
ATOM 1044 N N . ALA A 1 132 ? 52.062 54.656 -11.453 1 89.06 132 ALA A N 1
ATOM 1045 C CA . ALA A 1 132 ? 52.281 56.094 -11.656 1 89.06 132 ALA A CA 1
ATOM 1046 C C . ALA A 1 132 ? 53.75 56.469 -11.453 1 89.06 132 ALA A C 1
ATOM 1048 O O . ALA A 1 132 ? 54.5 55.75 -10.781 1 89.06 132 ALA A O 1
ATOM 1049 N N . THR A 1 133 ? 54.188 57.469 -12.133 1 84.75 133 THR A N 1
ATOM 1050 C CA . THR A 1 133 ? 55.562 58 -11.992 1 84.75 133 THR A CA 1
ATOM 1051 C C . THR A 1 133 ? 55.5 59.406 -11.359 1 84.75 133 THR A C 1
ATOM 1053 O O . THR A 1 133 ? 54.469 60.062 -11.391 1 84.75 133 THR A O 1
ATOM 1056 N N . GLY A 1 134 ? 56.562 59.688 -10.633 1 84.62 134 GLY A N 1
ATOM 1057 C CA . GLY A 1 134 ? 56.719 61 -10 1 84.62 134 GLY A CA 1
ATOM 1058 C C . GLY A 1 134 ? 57.906 61.094 -9.078 1 84.62 134 GLY A C 1
ATOM 1059 O O . GLY A 1 134 ? 58.469 60.062 -8.695 1 84.62 134 GLY A O 1
ATOM 1060 N N . ILE A 1 135 ? 58.375 62.375 -8.797 1 84.19 135 ILE A N 1
ATOM 1061 C CA . ILE A 1 135 ? 59.438 62.656 -7.84 1 84.19 135 ILE A CA 1
ATOM 1062 C C . ILE A 1 135 ? 58.906 63.562 -6.734 1 84.19 135 ILE A C 1
ATOM 1064 O O . ILE A 1 135 ? 58.5 64.688 -6.996 1 84.19 135 ILE A O 1
ATOM 1068 N N . PRO A 1 136 ? 58.75 63.156 -5.602 1 86.06 136 PRO A N 1
ATOM 1069 C CA . PRO A 1 136 ? 59.094 61.844 -5.059 1 86.06 136 PRO A CA 1
ATOM 1070 C C . PRO A 1 136 ? 58.156 60.75 -5.512 1 86.06 136 PRO A C 1
ATOM 1072 O O . PRO A 1 136 ? 57.125 61.031 -6.168 1 86.06 136 PRO A O 1
ATOM 1075 N N . SER A 1 137 ? 58.5 59.375 -5.121 1 86.62 137 SER A N 1
ATOM 1076 C CA . SER A 1 137 ? 57.688 58.25 -5.523 1 86.62 137 SER A CA 1
ATOM 1077 C C . SER A 1 137 ? 56.281 58.375 -4.953 1 86.62 137 SER A C 1
ATOM 1079 O O . SER A 1 137 ? 56.094 58.688 -3.775 1 86.62 137 SER A O 1
ATOM 1081 N N . PRO A 1 138 ? 55.281 58.156 -5.797 1 87.12 138 PRO A N 1
ATOM 1082 C CA . PRO A 1 138 ? 53.875 58.25 -5.324 1 87.12 138 PRO A CA 1
ATOM 1083 C C . PRO A 1 138 ? 53.5 57.094 -4.406 1 87.12 138 PRO A C 1
ATOM 1085 O O . PRO A 1 138 ? 54.094 56.031 -4.449 1 87.12 138 PRO A O 1
ATOM 1088 N N . SER A 1 139 ? 52.625 57.375 -3.445 1 88.06 139 SER A N 1
ATOM 1089 C CA . SER A 1 139 ? 52 56.375 -2.59 1 88.06 139 SER A CA 1
ATOM 1090 C C . SER A 1 139 ? 50.625 55.969 -3.115 1 88.06 139 SER A C 1
ATOM 1092 O O . SER A 1 139 ? 49.969 56.75 -3.771 1 88.06 139 SER A O 1
ATOM 1094 N N . TYR A 1 140 ? 50.312 54.688 -2.963 1 90.88 140 TYR A N 1
ATOM 1095 C CA . TYR A 1 140 ? 49.062 54.125 -3.482 1 90.88 140 TYR A CA 1
ATOM 1096 C C . TYR A 1 140 ? 48.094 53.781 -2.348 1 90.88 140 TYR A C 1
ATOM 1098 O O . TYR A 1 140 ? 48.531 53.375 -1.266 1 90.88 140 TYR A O 1
ATOM 1106 N N . GLN A 1 141 ? 46.812 54.094 -2.527 1 91.56 141 GLN A N 1
ATOM 1107 C CA . GLN A 1 141 ? 45.75 53.688 -1.634 1 91.56 141 GLN A CA 1
ATOM 1108 C C . GLN A 1 141 ? 44.531 53.219 -2.424 1 91.56 141 GLN A C 1
ATOM 1110 O O . GLN A 1 141 ? 43.938 54.031 -3.154 1 91.56 141 GLN A O 1
ATOM 1115 N N . TRP A 1 142 ? 44.156 51.906 -2.283 1 92.75 142 TRP A N 1
ATOM 1116 C CA . TRP A 1 142 ? 43.031 51.375 -3.027 1 92.75 142 TRP A CA 1
ATOM 1117 C C . TRP A 1 142 ? 41.719 51.656 -2.301 1 92.75 142 TRP A C 1
ATOM 1119 O O . TRP A 1 142 ? 41.688 51.656 -1.069 1 92.75 142 TRP A O 1
ATOM 1129 N N . TYR A 1 143 ? 40.75 51.875 -3.07 1 91.12 143 TYR A N 1
ATOM 1130 C CA . TYR A 1 143 ? 39.406 52.156 -2.59 1 91.12 143 TYR A CA 1
ATOM 1131 C C . TYR A 1 143 ? 38.375 51.219 -3.232 1 91.12 143 TYR A C 1
ATOM 1133 O O . TYR A 1 143 ? 38.531 50.844 -4.395 1 91.12 143 TYR A O 1
ATOM 1141 N N . HIS A 1 144 ? 37.438 50.812 -2.416 1 89.69 144 HIS A N 1
ATOM 1142 C CA . HIS A 1 144 ? 36.25 50.062 -2.846 1 89.69 144 HIS A CA 1
ATOM 1143 C C . HIS A 1 144 ? 34.969 50.875 -2.555 1 89.69 144 HIS A C 1
ATOM 1145 O O . HIS A 1 144 ? 34.656 51.125 -1.393 1 89.69 144 HIS A O 1
ATOM 1151 N N . ASN A 1 145 ? 34.156 51.219 -3.562 1 87.31 145 ASN A N 1
ATOM 1152 C CA . ASN A 1 145 ? 32.969 52.031 -3.432 1 87.31 145 ASN A CA 1
ATOM 1153 C C . ASN A 1 145 ? 33.25 53.25 -2.541 1 87.31 145 ASN A C 1
ATOM 1155 O O . ASN A 1 145 ? 32.469 53.531 -1.621 1 87.31 145 ASN A O 1
ATOM 1159 N N . ASN A 1 146 ? 34.312 53.906 -2.684 1 86.56 146 ASN A N 1
ATOM 1160 C CA . ASN A 1 146 ? 34.75 55.125 -2.047 1 86.56 146 ASN A CA 1
ATOM 1161 C C . ASN A 1 146 ? 35.156 54.906 -0.589 1 86.56 146 ASN A C 1
ATOM 1163 O O . ASN A 1 146 ? 35.25 55.875 0.19 1 86.56 146 ASN A O 1
ATOM 1167 N N . ILE A 1 147 ? 35.281 53.594 -0.277 1 85.94 147 ILE A N 1
ATOM 1168 C CA . ILE A 1 147 ? 35.781 53.281 1.059 1 85.94 147 ILE A CA 1
ATOM 1169 C C . ILE A 1 147 ? 37.188 52.75 0.971 1 85.94 147 ILE A C 1
ATOM 1171 O O . ILE A 1 147 ? 37.5 51.875 0.148 1 85.94 147 ILE A O 1
ATOM 1175 N N . GLU A 1 148 ? 38.062 53.25 1.846 1 87.5 148 GLU A N 1
ATOM 1176 C CA . GLU A 1 148 ? 39.469 52.844 1.866 1 87.5 148 GLU A CA 1
ATOM 1177 C C . GLU A 1 148 ? 39.625 51.375 2.258 1 87.5 148 GLU A C 1
ATOM 1179 O O . GLU A 1 148 ? 39.031 50.938 3.221 1 87.5 148 GLU A O 1
ATOM 1184 N N . LEU A 1 149 ? 40.25 50.594 1.409 1 87.12 149 LEU A N 1
ATOM 1185 C CA . LEU A 1 149 ? 40.594 49.219 1.733 1 87.12 149 LEU A CA 1
ATOM 1186 C C . LEU A 1 149 ? 41.781 49.156 2.662 1 87.12 149 LEU A C 1
ATOM 1188 O O . LEU A 1 149 ? 42.875 49.594 2.303 1 87.12 149 LEU A O 1
ATOM 1192 N N . PRO A 1 150 ? 41.625 48.688 3.771 1 84.38 150 PRO A N 1
ATOM 1193 C CA . PRO A 1 150 ? 42.719 48.688 4.734 1 84.38 150 PRO A CA 1
ATOM 1194 C C . PRO A 1 150 ? 43.938 47.875 4.262 1 84.38 150 PRO A C 1
ATOM 1196 O O . PRO A 1 150 ? 43.75 46.781 3.719 1 84.38 150 PRO A O 1
ATOM 1199 N N . ARG A 1 151 ? 45.156 48.281 4.406 1 82.94 151 ARG A N 1
ATOM 1200 C CA . ARG A 1 151 ? 46.469 47.656 4.168 1 82.94 151 ARG A CA 1
ATOM 1201 C C . ARG A 1 151 ? 46.688 47.375 2.684 1 82.94 151 ARG A C 1
ATOM 1203 O O . ARG A 1 151 ? 47.469 46.5 2.314 1 82.94 151 ARG A O 1
ATOM 1210 N N . GLN A 1 152 ? 45.875 48.031 1.839 1 87.5 152 GLN A N 1
ATOM 1211 C CA . GLN A 1 152 ? 46.094 47.906 0.402 1 87.5 152 GLN A CA 1
ATOM 1212 C C . GLN A 1 152 ? 46.719 49.156 -0.177 1 87.5 152 GLN A C 1
ATOM 1214 O O . GLN A 1 152 ? 46.031 49.938 -0.853 1 87.5 152 GLN A O 1
ATOM 1219 N N . GLN A 1 153 ? 48.031 49.312 0.081 1 87.25 153 GLN A N 1
ATOM 1220 C CA . GLN A 1 153 ? 48.75 50.5 -0.268 1 87.25 153 GLN A CA 1
ATOM 1221 C C . GLN A 1 153 ? 49.812 50.219 -1.339 1 87.25 153 GLN A C 1
ATOM 1223 O O . GLN A 1 153 ? 50.719 51.031 -1.559 1 87.25 153 GLN A O 1
ATOM 1228 N N . SER A 1 154 ? 49.719 49.062 -1.916 1 86.19 154 SER A N 1
ATOM 1229 C CA . SER A 1 154 ? 50.625 48.719 -2.996 1 86.19 154 SER A CA 1
ATOM 1230 C C . SER A 1 154 ? 50.031 49.062 -4.355 1 86.19 154 SER A C 1
ATOM 1232 O O . SER A 1 154 ? 48.844 49.344 -4.469 1 86.19 154 SER A O 1
ATOM 1234 N N . CYS A 1 155 ? 50.938 49.094 -5.324 1 88.5 155 CYS A N 1
ATOM 1235 C CA . CYS A 1 155 ? 50.5 49.375 -6.684 1 88.5 155 CYS A CA 1
ATOM 1236 C C . CYS A 1 155 ? 49.688 48.219 -7.242 1 88.5 155 CYS A C 1
ATOM 1238 O O . CYS A 1 155 ? 49.062 48.344 -8.297 1 88.5 155 CYS A O 1
ATOM 1240 N N . GLU A 1 156 ? 49.656 47.156 -6.629 1 89.69 156 GLU A N 1
ATOM 1241 C CA . GLU A 1 156 ? 48.906 45.969 -7.031 1 89.69 156 GLU A CA 1
ATOM 1242 C C . GLU A 1 156 ? 47.844 45.625 -5.98 1 89.69 156 GLU A C 1
ATOM 1244 O O . GLU A 1 156 ? 48.125 45.688 -4.777 1 89.69 156 GLU A O 1
ATOM 1249 N N . LEU A 1 157 ? 46.656 45.406 -6.418 1 90.25 157 LEU A N 1
ATOM 1250 C CA . LEU A 1 157 ? 45.594 44.906 -5.562 1 90.25 157 LEU A CA 1
ATOM 1251 C C . LEU A 1 157 ? 45.344 43.406 -5.809 1 90.25 157 LEU A C 1
ATOM 1253 O O . LEU A 1 157 ? 45.125 43 -6.949 1 90.25 157 LEU A O 1
ATOM 1257 N N . ASP A 1 158 ? 45.531 42.562 -4.785 1 86.94 158 ASP A N 1
ATOM 1258 C CA . ASP A 1 158 ? 45.25 41.156 -4.844 1 86.94 158 ASP A CA 1
ATOM 1259 C C . ASP A 1 158 ? 44.375 40.719 -3.676 1 86.94 158 ASP A C 1
ATOM 1261 O O . ASP A 1 158 ? 44.844 40.531 -2.561 1 86.94 158 ASP A O 1
ATOM 1265 N N . ILE A 1 159 ? 43.125 40.625 -3.908 1 85.88 159 ILE A N 1
ATOM 1266 C CA . ILE A 1 159 ? 42.188 40.188 -2.857 1 85.88 159 ILE A CA 1
ATOM 1267 C C . ILE A 1 159 ? 41.344 39.031 -3.355 1 85.88 159 ILE A C 1
ATOM 1269 O O . ILE A 1 159 ? 41.094 38.906 -4.559 1 85.88 159 ILE A O 1
ATOM 1273 N N . VAL A 1 160 ? 40.969 38.219 -2.455 1 83.62 160 VAL A N 1
ATOM 1274 C CA . VAL A 1 160 ? 40.062 37.094 -2.764 1 83.62 160 VAL A CA 1
ATOM 1275 C C . VAL A 1 160 ? 38.625 37.531 -2.598 1 83.62 160 VAL A C 1
ATOM 1277 O O . VAL A 1 160 ? 38.25 38.125 -1.575 1 83.62 160 VAL A O 1
ATOM 1280 N N . ILE A 1 161 ? 37.875 37.406 -3.561 1 78.88 161 ILE A N 1
ATOM 1281 C CA . ILE A 1 161 ? 36.438 37.75 -3.521 1 78.88 161 ILE A CA 1
ATOM 1282 C C . ILE A 1 161 ? 35.656 36.625 -2.859 1 78.88 161 ILE A C 1
ATOM 1284 O O . ILE A 1 161 ? 35.438 35.562 -3.467 1 78.88 161 ILE A O 1
ATOM 1288 N N . ASN A 1 162 ? 35.344 36.875 -1.574 1 75.12 162 ASN A N 1
ATOM 1289 C CA . ASN A 1 162 ? 34.656 35.875 -0.788 1 75.12 162 ASN A CA 1
ATOM 1290 C C . ASN A 1 162 ? 33.25 36.281 -0.456 1 75.12 162 ASN A C 1
ATOM 1292 O O . ASN A 1 162 ? 32.469 35.5 0.129 1 75.12 162 ASN A O 1
ATOM 1296 N N . SER A 1 163 ? 32.875 37.5 -0.745 1 74.94 163 SER A N 1
ATOM 1297 C CA . SER A 1 163 ? 31.547 38 -0.407 1 74.94 163 SER A CA 1
ATOM 1298 C C . SER A 1 163 ? 30.969 38.844 -1.541 1 74.94 163 SER A C 1
ATOM 1300 O O . SER A 1 163 ? 31.719 39.438 -2.336 1 74.94 163 SER A O 1
ATOM 1302 N N . CYS A 1 164 ? 29.656 38.875 -1.585 1 72.62 164 CYS A N 1
ATOM 1303 C CA . CYS A 1 164 ? 28.984 39.656 -2.617 1 72.62 164 CYS A CA 1
ATOM 1304 C C . CYS A 1 164 ? 29.172 41.156 -2.385 1 72.62 164 CYS A C 1
ATOM 1306 O O . CYS A 1 164 ? 29.062 41.938 -3.32 1 72.62 164 CYS A O 1
ATOM 1308 N N . ASP A 1 165 ? 29.5 41.406 -1.176 1 75.81 165 ASP A N 1
ATOM 1309 C CA . ASP A 1 165 ? 29.688 42.812 -0.843 1 75.81 165 ASP A CA 1
ATOM 1310 C C . ASP A 1 165 ? 30.938 43.375 -1.501 1 75.81 165 ASP A C 1
ATOM 1312 O O . ASP A 1 165 ? 31.125 44.594 -1.537 1 75.81 165 ASP A O 1
ATOM 1316 N N . GLN A 1 166 ? 31.672 42.438 -2.045 1 79 166 GLN A N 1
ATOM 1317 C CA . GLN A 1 166 ? 32.938 42.875 -2.619 1 79 166 GLN A CA 1
ATOM 1318 C C . GLN A 1 166 ? 32.781 43.25 -4.09 1 79 166 GLN A C 1
ATOM 1320 O O . GLN A 1 166 ? 33.719 43.688 -4.738 1 79 166 GLN A O 1
ATOM 1325 N N . ALA A 1 167 ? 31.531 43.125 -4.551 1 80 167 ALA A N 1
ATOM 1326 C CA . ALA A 1 167 ? 31.25 43.656 -5.883 1 80 167 ALA A CA 1
ATOM 1327 C C . ALA A 1 167 ? 31.125 45.188 -5.848 1 80 167 ALA A C 1
ATOM 1329 O O . ALA A 1 167 ? 30.719 45.75 -4.836 1 80 167 ALA A O 1
ATOM 1330 N N . GLY A 1 168 ? 31.547 45.844 -6.902 1 83 168 GLY A N 1
ATOM 1331 C CA . GLY A 1 168 ? 31.438 47.312 -6.934 1 83 168 GLY A CA 1
ATOM 1332 C C . GLY A 1 168 ? 32.562 47.969 -7.691 1 83 168 GLY A C 1
ATOM 1333 O O . GLY A 1 168 ? 33.219 47.344 -8.539 1 83 168 GLY A O 1
ATOM 1334 N N . GLU A 1 169 ? 32.781 49.25 -7.285 1 87.56 169 GLU A N 1
ATOM 1335 C CA . GLU A 1 169 ? 33.781 50.094 -7.953 1 87.56 169 GLU A CA 1
ATOM 1336 C C . GLU A 1 169 ? 35.094 50.062 -7.219 1 87.56 169 GLU A C 1
ATOM 1338 O O . GLU A 1 169 ? 35.156 50.25 -6 1 87.56 169 GLU A O 1
ATOM 1343 N N . TYR A 1 170 ? 36.094 49.688 -7.922 1 91.06 170 TYR A N 1
ATOM 1344 C CA . TYR A 1 170 ? 37.438 49.719 -7.367 1 91.06 170 TYR A CA 1
ATOM 1345 C C . TYR A 1 170 ? 38.312 50.781 -8.07 1 91.06 170 TYR A C 1
ATOM 1347 O O . TYR A 1 170 ? 38.281 50.875 -9.297 1 91.06 170 TYR A O 1
ATOM 1355 N N . ASN A 1 171 ? 38.969 51.656 -7.324 1 91.62 171 ASN A N 1
ATOM 1356 C CA . ASN A 1 171 ? 39.906 52.625 -7.84 1 91.62 171 ASN A CA 1
ATOM 1357 C C . ASN A 1 171 ? 41.031 52.875 -6.852 1 91.62 171 ASN A C 1
ATOM 1359 O O . ASN A 1 171 ? 41 52.438 -5.707 1 91.62 171 ASN A O 1
ATOM 1363 N N . CYS A 1 172 ? 42.125 53.438 -7.301 1 92.69 172 CYS A N 1
ATOM 1364 C CA . CYS A 1 172 ? 43.312 53.688 -6.488 1 92.69 172 CYS A CA 1
ATOM 1365 C C . CYS A 1 172 ? 43.594 55.188 -6.449 1 92.69 172 CYS A C 1
ATOM 1367 O O . CYS A 1 172 ? 43.594 55.875 -7.488 1 92.69 172 CYS A O 1
ATOM 1369 N N . LYS A 1 173 ? 43.75 55.719 -5.297 1 91.69 173 LYS A N 1
ATOM 1370 C CA . LYS A 1 173 ? 44.188 57.094 -5.098 1 91.69 173 LYS A CA 1
ATOM 1371 C C . LYS A 1 173 ? 45.719 57.188 -4.984 1 91.69 173 LYS A C 1
ATOM 1373 O O . LYS A 1 173 ? 46.312 56.531 -4.125 1 91.69 173 LYS A O 1
ATOM 1378 N N . ILE A 1 174 ? 46.312 57.906 -5.859 1 90.12 174 ILE A N 1
ATOM 1379 C CA . ILE A 1 174 ? 47.75 58.094 -5.887 1 90.12 174 ILE A CA 1
ATOM 1380 C C . ILE A 1 174 ? 48.094 59.469 -5.32 1 90.12 174 ILE A C 1
ATOM 1382 O O . ILE A 1 174 ? 47.656 60.5 -5.832 1 90.12 174 ILE A O 1
ATOM 1386 N N . SER A 1 175 ? 48.812 59.469 -4.242 1 88.62 175 SER A N 1
ATOM 1387 C CA . SER A 1 175 ? 49.188 60.719 -3.582 1 88.62 175 SER A CA 1
ATOM 1388 C C . SER A 1 175 ? 50.719 60.906 -3.596 1 88.62 175 SER A C 1
ATOM 1390 O O . SER A 1 175 ? 51.469 59.938 -3.41 1 88.62 175 SER A O 1
ATOM 1392 N N . GLN A 1 176 ? 51.062 62.094 -3.939 1 85 176 GLN A N 1
ATOM 1393 C CA . GLN A 1 176 ? 52.469 62.469 -3.914 1 85 176 GLN A CA 1
ATOM 1394 C C . GLN A 1 176 ? 52.719 63.531 -2.834 1 85 176 GLN A C 1
ATOM 1396 O O . GLN A 1 176 ? 52.125 64.562 -2.838 1 85 176 GLN A O 1
ATOM 1401 N N . VAL A 1 177 ? 53.5 63.094 -1.835 1 81 177 VAL A N 1
ATOM 1402 C CA . VAL A 1 177 ? 53.812 64 -0.726 1 81 177 VAL A CA 1
ATOM 1403 C C . VAL A 1 177 ? 55.312 64.25 -0.677 1 81 177 VAL A C 1
ATOM 1405 O O . VAL A 1 177 ? 56.125 63.375 -1.097 1 81 177 VAL A O 1
ATOM 1408 N N . THR A 1 178 ? 55.688 65.312 -0.197 1 79.06 178 THR A N 1
ATOM 1409 C CA . THR A 1 178 ? 57.094 65.688 -0.044 1 79.06 178 THR A CA 1
ATOM 1410 C C . THR A 1 178 ? 57.719 64.812 1.031 1 79.06 178 THR A C 1
ATOM 1412 O O . THR A 1 178 ? 57.031 64.25 1.881 1 79.06 178 THR A O 1
ATOM 1415 N N . ASN A 1 179 ? 59.062 64.375 0.936 1 73.81 179 ASN A N 1
ATOM 1416 C CA . ASN A 1 179 ? 59.781 63.5 1.835 1 73.81 179 ASN A CA 1
ATOM 1417 C C . ASN A 1 179 ? 59.594 63.906 3.295 1 73.81 179 ASN A C 1
ATOM 1419 O O . ASN A 1 179 ? 59.656 63.062 4.184 1 73.81 179 ASN A O 1
ATOM 1423 N N . ASN A 1 180 ? 59.281 65.188 3.566 1 71.06 180 ASN A N 1
ATOM 1424 C CA . ASN A 1 180 ? 59.062 65.625 4.941 1 71.06 180 ASN A CA 1
ATOM 1425 C C . ASN A 1 180 ? 57.625 65.438 5.379 1 71.06 180 ASN A C 1
ATOM 1427 O O . ASN A 1 180 ? 57.281 65.688 6.531 1 71.06 180 ASN A O 1
ATOM 1431 N N . GLY A 1 181 ? 56.719 64.75 4.488 1 70.5 181 GLY A N 1
ATOM 1432 C CA . GLY A 1 181 ? 55.344 64.312 4.793 1 70.5 181 GLY A CA 1
ATOM 1433 C C . GLY A 1 181 ? 54.406 65.5 4.91 1 70.5 181 GLY A C 1
ATOM 1434 O O . GLY A 1 181 ? 53.219 65.375 5.219 1 70.5 181 GLY A O 1
ATOM 1435 N N . GLU A 1 182 ? 54.75 66.75 4.703 1 68.19 182 GLU A N 1
ATOM 1436 C CA . GLU A 1 182 ? 53.969 67.938 5.098 1 68.19 182 GLU A CA 1
ATOM 1437 C C . GLU A 1 182 ? 53.188 68.5 3.916 1 68.19 182 GLU A C 1
ATOM 1439 O O . GLU A 1 182 ? 52.094 69 4.09 1 68.19 182 GLU A O 1
ATOM 1444 N N . VAL A 1 183 ? 53.75 68.438 2.695 1 73.94 183 VAL A N 1
ATOM 1445 C CA . VAL A 1 183 ? 53.094 69.125 1.582 1 73.94 183 VAL A CA 1
ATOM 1446 C C . VAL A 1 183 ? 52.656 68.062 0.543 1 73.94 183 VAL A C 1
ATOM 1448 O O . VAL A 1 183 ? 53.438 67.25 0.09 1 73.94 183 VAL A O 1
ATOM 1451 N N . VAL A 1 184 ? 51.312 68.062 0.17 1 75.62 184 VAL A N 1
ATOM 1452 C CA . VAL A 1 184 ? 50.75 67.188 -0.875 1 75.62 184 VAL A CA 1
ATOM 1453 C C . VAL A 1 184 ? 51 67.812 -2.242 1 75.62 184 VAL A C 1
ATOM 1455 O O . VAL A 1 184 ? 50.562 68.938 -2.5 1 75.62 184 VAL A O 1
ATOM 1458 N N . ILE A 1 185 ? 51.844 67.312 -3.07 1 77.94 185 ILE A N 1
ATOM 1459 C CA . ILE A 1 185 ? 52.188 67.812 -4.398 1 77.94 185 ILE A CA 1
ATOM 1460 C C . ILE A 1 185 ? 51.062 67.5 -5.367 1 77.94 185 ILE A C 1
ATOM 1462 O O . ILE A 1 185 ? 50.625 68.375 -6.109 1 77.94 185 ILE A O 1
ATOM 1466 N N . SER A 1 186 ? 50.625 66.25 -5.43 1 82.56 186 SER A N 1
ATOM 1467 C CA . SER A 1 186 ? 49.562 65.875 -6.367 1 82.56 186 SER A CA 1
ATOM 1468 C C . SER A 1 186 ? 48.75 64.688 -5.848 1 82.56 186 SER A C 1
ATOM 1470 O O . SER A 1 186 ? 49.25 63.875 -5.102 1 82.56 186 SER A O 1
ATOM 1472 N N . ILE A 1 187 ? 47.469 64.812 -6.027 1 85.75 187 ILE A N 1
ATOM 1473 C CA . ILE A 1 187 ? 46.531 63.688 -5.777 1 85.75 187 ILE A CA 1
ATOM 1474 C C . ILE A 1 187 ? 45.844 63.281 -7.078 1 85.75 187 ILE A C 1
ATOM 1476 O O . ILE A 1 187 ? 45.219 64.125 -7.727 1 85.75 187 ILE A O 1
ATOM 1480 N N . LEU A 1 188 ? 46.125 62.062 -7.5 1 87.5 188 LEU A N 1
ATOM 1481 C CA . LEU A 1 188 ? 45.5 61.562 -8.719 1 87.5 188 LEU A CA 1
ATOM 1482 C C . LEU A 1 188 ? 44.594 60.375 -8.414 1 87.5 188 LEU A C 1
ATOM 1484 O O . LEU A 1 188 ? 44.906 59.594 -7.504 1 87.5 188 LEU A O 1
ATOM 1488 N N . LEU A 1 189 ? 43.469 60.25 -9.07 1 89.12 189 LEU A N 1
ATOM 1489 C CA . LEU A 1 189 ? 42.562 59.094 -8.992 1 89.12 189 LEU A CA 1
ATOM 1490 C C . LEU A 1 189 ? 42.594 58.312 -10.297 1 89.12 189 LEU A C 1
ATOM 1492 O O . LEU A 1 189 ? 42.469 58.906 -11.375 1 89.12 189 LEU A O 1
ATOM 1496 N N . THR A 1 190 ? 42.781 57.031 -10.125 1 90.5 190 THR A N 1
ATOM 1497 C CA . THR A 1 190 ? 42.75 56.188 -11.312 1 90.5 190 THR A CA 1
ATOM 1498 C C . THR A 1 190 ? 41.344 56.031 -11.844 1 90.5 190 THR A C 1
ATOM 1500 O O . THR A 1 190 ? 40.375 56.344 -11.141 1 90.5 190 THR A O 1
ATOM 1503 N N . LYS A 1 191 ? 41.25 55.562 -13.102 1 88.31 191 LYS A N 1
ATOM 1504 C CA . LYS A 1 191 ? 39.969 55.156 -13.641 1 88.31 191 LYS A CA 1
ATOM 1505 C C . LYS A 1 191 ? 39.375 54 -12.844 1 88.31 191 LYS A C 1
ATOM 1507 O O . LYS A 1 191 ? 40.125 53.156 -12.297 1 88.31 191 LYS A O 1
ATOM 1512 N N . SER A 1 192 ? 38.125 54 -12.742 1 88.06 192 SER A N 1
ATOM 1513 C CA . SER A 1 192 ? 37.438 53 -11.938 1 88.06 192 SER A CA 1
ATOM 1514 C C . SER A 1 192 ? 37.219 51.719 -12.727 1 88.06 192 SER A C 1
ATOM 1516 O O . SER A 1 192 ? 37.094 51.75 -13.953 1 88.06 192 SER A O 1
ATOM 1518 N N . VAL A 1 193 ? 37.469 50.562 -12.055 1 87.69 193 VAL A N 1
ATOM 1519 C CA . VAL A 1 193 ? 37.062 49.25 -12.562 1 87.69 193 VAL A CA 1
ATOM 1520 C C . VAL A 1 193 ? 35.812 48.75 -11.828 1 87.69 193 VAL A C 1
ATOM 1522 O O . VAL A 1 193 ? 35.781 48.781 -10.594 1 87.69 193 VAL A O 1
ATOM 1525 N N . PHE A 1 194 ? 34.812 48.375 -12.594 1 85.12 194 PHE A N 1
ATOM 1526 C CA . PHE A 1 194 ? 33.594 47.844 -12.016 1 85.12 194 PHE A CA 1
ATOM 1527 C C . PHE A 1 194 ? 33.625 46.344 -12.016 1 85.12 194 PHE A C 1
ATOM 1529 O O . PHE A 1 194 ? 33.656 45.719 -13.07 1 85.12 194 PHE A O 1
ATOM 1536 N N . VAL A 1 195 ? 33.75 45.844 -10.828 1 81.12 195 VAL A N 1
ATOM 1537 C CA . VAL A 1 195 ? 33.781 44.406 -10.656 1 81.12 195 VAL A CA 1
ATOM 1538 C C . VAL A 1 195 ? 32.344 43.875 -10.43 1 81.12 195 VAL A C 1
ATOM 1540 O O . VAL A 1 195 ? 31.672 44.312 -9.484 1 81.12 195 VAL A O 1
ATOM 1543 N N . ASN A 1 196 ? 31.953 43.188 -11.352 1 77.12 196 ASN A N 1
ATOM 1544 C CA . ASN A 1 196 ? 30.672 42.5 -11.25 1 77.12 196 ASN A CA 1
ATOM 1545 C C . ASN A 1 196 ? 30.859 41 -10.969 1 77.12 196 ASN A C 1
ATOM 1547 O O . ASN A 1 196 ? 31.781 40.375 -11.492 1 77.12 196 ASN A O 1
ATOM 1551 N N . LEU A 1 197 ? 30.297 40.656 -9.922 1 71.5 197 LEU A N 1
ATOM 1552 C CA . LEU A 1 197 ? 30.344 39.219 -9.672 1 71.5 197 LEU A CA 1
ATOM 1553 C C . LEU A 1 197 ? 29.578 38.438 -10.758 1 71.5 197 LEU A C 1
ATOM 1555 O O . LEU A 1 197 ? 28.484 38.844 -11.148 1 71.5 197 LEU A O 1
ATOM 1559 N N . SER A 1 198 ? 30.438 37.688 -11.516 1 70.56 198 SER A N 1
ATOM 1560 C CA . SER A 1 198 ? 29.781 36.875 -12.539 1 70.56 198 SER A CA 1
ATOM 1561 C C . SER A 1 198 ? 28.594 36.094 -11.961 1 70.56 198 SER A C 1
ATOM 1563 O O . SER A 1 198 ? 28.609 35.688 -10.797 1 70.56 198 SER A O 1
ATOM 1565 N N . ARG A 1 199 ? 27.641 36.375 -12.664 1 66.38 199 ARG A N 1
ATOM 1566 C CA . ARG A 1 199 ? 26.5 35.531 -12.281 1 66.38 199 ARG A CA 1
ATOM 1567 C C . ARG A 1 199 ? 26.844 34.062 -12.32 1 66.38 199 ARG A C 1
ATOM 1569 O O . ARG A 1 199 ? 27.359 33.562 -13.32 1 66.38 199 ARG A O 1
ATOM 1576 N N . VAL A 1 200 ? 27.141 33.562 -11.203 1 67.75 200 VAL A N 1
ATOM 1577 C CA . VAL A 1 200 ? 27.422 32.125 -11.094 1 67.75 200 VAL A CA 1
ATOM 1578 C C . VAL A 1 200 ? 26.125 31.359 -10.852 1 67.75 200 VAL A C 1
ATOM 1580 O O . VAL A 1 200 ? 25.344 31.719 -9.961 1 67.75 200 VAL A O 1
ATOM 1583 N N . PRO A 1 201 ? 25.844 30.453 -11.789 1 73.94 201 PRO A N 1
ATOM 1584 C CA . PRO A 1 201 ? 24.641 29.656 -11.539 1 73.94 201 PRO A CA 1
ATOM 1585 C C . PRO A 1 201 ? 24.688 28.922 -10.195 1 73.94 201 PRO A C 1
ATOM 1587 O O . PRO A 1 201 ? 25.766 28.656 -9.672 1 73.94 201 PRO A O 1
ATOM 1590 N N . VAL A 1 202 ? 23.562 28.812 -9.641 1 79.38 202 VAL A N 1
ATOM 1591 C CA . VAL A 1 202 ? 23.438 28.109 -8.375 1 79.38 202 VAL A CA 1
ATOM 1592 C C . VAL A 1 202 ? 23.906 26.656 -8.555 1 79.38 202 VAL A C 1
ATOM 1594 O O . VAL A 1 202 ? 23.469 25.969 -9.477 1 79.38 202 VAL A O 1
ATOM 1597 N N . VAL A 1 203 ? 24.906 26.297 -7.73 1 78 203 VAL A N 1
ATOM 1598 C CA . VAL A 1 203 ? 25.359 24.906 -7.672 1 78 203 VAL A CA 1
ATOM 1599 C C . VAL A 1 203 ? 25.188 24.375 -6.254 1 78 203 VAL A C 1
ATOM 1601 O O . VAL A 1 203 ? 25.625 25 -5.289 1 78 203 VAL A O 1
ATOM 1604 N N . ILE A 1 204 ? 24.5 23.234 -6.09 1 79 204 ILE A N 1
ATOM 1605 C CA . ILE A 1 204 ? 24.297 22.625 -4.777 1 79 204 ILE A CA 1
ATOM 1606 C C . ILE A 1 204 ? 25.594 21.984 -4.297 1 79 204 ILE A C 1
ATOM 1608 O O . ILE A 1 204 ? 26.125 21.094 -4.953 1 79 204 ILE A O 1
ATOM 1612 N N . GLN A 1 205 ? 26.156 22.562 -3.275 1 75 205 GLN A N 1
ATOM 1613 C CA . GLN A 1 205 ? 27.375 22 -2.699 1 75 205 GLN A CA 1
ATOM 1614 C C . GLN A 1 205 ? 27.062 20.812 -1.785 1 75 205 GLN A C 1
ATOM 1616 O O . GLN A 1 205 ? 27.812 19.844 -1.747 1 75 205 GLN A O 1
ATOM 1621 N N . GLN A 1 206 ? 26.016 21.031 -0.991 1 79.31 206 GLN A N 1
ATOM 1622 C CA . GLN A 1 206 ? 25.578 19.984 -0.078 1 79.31 206 GLN A CA 1
ATOM 1623 C C . GLN A 1 206 ? 24.078 19.688 -0.245 1 79.31 206 GLN A C 1
ATOM 1625 O O . GLN A 1 206 ? 23.25 20.578 -0.088 1 79.31 206 GLN A O 1
ATOM 1630 N N . GLN A 1 207 ? 23.859 18.516 -0.559 1 80.19 207 GLN A N 1
ATOM 1631 C CA . GLN A 1 207 ? 22.469 18.062 -0.666 1 80.19 207 GLN A CA 1
ATOM 1632 C C . GLN A 1 207 ? 21.906 17.688 0.702 1 80.19 207 GLN A C 1
ATOM 1634 O O . GLN A 1 207 ? 22.656 17.266 1.589 1 80.19 207 GLN A O 1
ATOM 1639 N N . PRO A 1 208 ? 20.625 17.984 0.883 1 79.44 208 PRO A N 1
ATOM 1640 C CA . PRO A 1 208 ? 20.016 17.422 2.092 1 79.44 208 PRO A CA 1
ATOM 1641 C C . PRO A 1 208 ? 20.031 15.898 2.107 1 79.44 208 PRO A C 1
ATOM 1643 O O . PRO A 1 208 ? 20.156 15.266 1.055 1 79.44 208 PRO A O 1
ATOM 1646 N N . PRO A 1 209 ? 19.969 15.359 3.365 1 70.75 209 PRO A N 1
ATOM 1647 C CA . PRO A 1 209 ? 19.953 13.898 3.406 1 70.75 209 PRO A CA 1
ATOM 1648 C C . PRO A 1 209 ? 18.766 13.297 2.645 1 70.75 209 PRO A C 1
ATOM 1650 O O . PRO A 1 209 ? 17.656 13.852 2.676 1 70.75 209 PRO A O 1
ATOM 1653 N N . ALA A 1 210 ? 19.094 12.422 1.919 1 64.94 210 ALA A N 1
ATOM 1654 C CA . ALA A 1 210 ? 18.062 11.805 1.087 1 64.94 210 ALA A CA 1
ATOM 1655 C C . ALA A 1 210 ? 16.969 11.188 1.944 1 64.94 210 ALA A C 1
ATOM 1657 O O . ALA A 1 210 ? 15.805 11.141 1.538 1 64.94 210 ALA A O 1
ATOM 1658 N N . PHE A 1 211 ? 17.344 10.656 3.066 1 63.53 211 PHE A N 1
ATOM 1659 C CA . PHE A 1 211 ? 16.422 9.961 3.955 1 63.53 211 PHE A CA 1
ATOM 1660 C C . PHE A 1 211 ? 16.75 10.25 5.414 1 63.53 211 PHE A C 1
ATOM 1662 O O . PHE A 1 211 ? 17.922 10.242 5.801 1 63.53 211 PHE A O 1
ATOM 1669 N N . LEU A 1 212 ? 15.734 10.766 6.223 1 63.38 212 LEU A N 1
ATOM 1670 C CA . LEU A 1 212 ? 15.891 10.977 7.656 1 63.38 212 LEU A CA 1
ATOM 1671 C C . LEU A 1 212 ? 14.734 10.352 8.43 1 63.38 212 LEU A C 1
ATOM 1673 O O . LEU A 1 212 ? 13.57 10.531 8.07 1 63.38 212 LEU A O 1
ATOM 1677 N N . GLU A 1 213 ? 15.016 9.43 9.289 1 60.12 213 GLU A N 1
ATOM 1678 C CA . GLU A 1 213 ? 14.047 8.867 10.227 1 60.12 213 GLU A CA 1
ATOM 1679 C C . GLU A 1 213 ? 14.195 9.508 11.609 1 60.12 213 GLU A C 1
ATOM 1681 O O . GLU A 1 213 ? 15.297 9.531 12.172 1 60.12 213 GLU A O 1
ATOM 1686 N N . LEU A 1 214 ? 13.156 10.148 12 1 61.91 214 LEU A N 1
ATOM 1687 C CA . LEU A 1 214 ? 13.195 10.852 13.281 1 61.91 214 LEU A CA 1
ATOM 1688 C C . LEU A 1 214 ? 12.18 10.266 14.25 1 61.91 214 LEU A C 1
ATOM 1690 O O . LEU A 1 214 ? 11.133 9.75 13.836 1 61.91 214 LEU A O 1
ATOM 1694 N N . LYS A 1 215 ? 12.703 9.977 15.539 1 62.09 215 LYS A N 1
ATOM 1695 C CA . LYS A 1 215 ? 11.758 9.578 16.578 1 62.09 215 LYS A CA 1
ATOM 1696 C C . LYS A 1 215 ? 10.734 10.68 16.844 1 62.09 215 LYS A C 1
ATOM 1698 O O . LYS A 1 215 ? 11.008 11.859 16.625 1 62.09 215 LYS A O 1
ATOM 1703 N N . GLU A 1 216 ? 9.727 10.164 17.266 1 60.31 216 GLU A N 1
ATOM 1704 C CA . GLU A 1 216 ? 8.672 11.133 17.594 1 60.31 216 GLU A CA 1
ATOM 1705 C C . GLU A 1 216 ? 9.141 12.102 18.672 1 60.31 216 GLU A C 1
ATOM 1707 O O . GLU A 1 216 ? 9.703 11.688 19.688 1 60.31 216 GLU A O 1
ATOM 1712 N N . GLY A 1 217 ? 9.18 13.312 18.469 1 65.69 217 GLY A N 1
ATOM 1713 C CA . GLY A 1 217 ? 9.562 14.32 19.453 1 65.69 217 GLY A CA 1
ATOM 1714 C C . GLY A 1 217 ? 10.938 14.898 19.203 1 65.69 217 GLY A C 1
ATOM 1715 O O . GLY A 1 217 ? 11.344 15.852 19.875 1 65.69 217 GLY A O 1
ATOM 1716 N N . GLU A 1 218 ? 11.641 14.305 18.344 1 69.44 218 GLU A N 1
ATOM 1717 C CA . GLU A 1 218 ? 13.016 14.734 18.125 1 69.44 218 GLU A CA 1
ATOM 1718 C C . GLU A 1 218 ? 13.07 15.953 17.203 1 69.44 218 GLU A C 1
ATOM 1720 O O . GLU A 1 218 ? 12.25 16.078 16.297 1 69.44 218 GLU A O 1
ATOM 1725 N N . ASP A 1 219 ? 13.969 16.844 17.641 1 72.44 219 ASP A N 1
ATOM 1726 C CA . ASP A 1 219 ? 14.242 17.984 16.766 1 72.44 219 ASP A CA 1
ATOM 1727 C C . ASP A 1 219 ? 15.234 17.625 15.672 1 72.44 219 ASP A C 1
ATOM 1729 O O . ASP A 1 219 ? 16.172 16.859 15.898 1 72.44 219 ASP A O 1
ATOM 1733 N N . PHE A 1 220 ? 14.734 17.984 14.344 1 71.31 220 PHE A N 1
ATOM 1734 C CA . PHE A 1 220 ? 15.75 17.703 13.336 1 71.31 220 PHE A CA 1
ATOM 1735 C C . PHE A 1 220 ? 15.961 18.906 12.43 1 71.31 220 PHE A C 1
ATOM 1737 O O . PHE A 1 220 ? 15.086 19.766 12.305 1 71.31 220 PHE A O 1
ATOM 1744 N N . ILE A 1 221 ? 17.219 18.969 12.008 1 77.06 221 ILE A N 1
ATOM 1745 C CA . ILE A 1 221 ? 17.672 20.031 11.125 1 77.06 221 ILE A CA 1
ATOM 1746 C C . ILE A 1 221 ? 18.078 19.438 9.773 1 77.06 221 ILE A C 1
ATOM 1748 O O . ILE A 1 221 ? 18.812 18.453 9.711 1 77.06 221 ILE A O 1
ATOM 1752 N N . ILE A 1 222 ? 17.344 19.922 8.734 1 78.25 222 ILE A N 1
ATOM 1753 C CA . ILE A 1 222 ? 17.766 19.594 7.375 1 78.25 222 ILE A CA 1
ATOM 1754 C C . ILE A 1 222 ? 18.422 20.812 6.738 1 78.25 222 ILE A C 1
ATOM 1756 O O . ILE A 1 222 ? 17.891 21.922 6.824 1 78.25 222 ILE A O 1
ATOM 1760 N N . LYS A 1 223 ? 19.578 20.594 6.242 1 81.69 223 LYS A N 1
ATOM 1761 C CA . LYS A 1 223 ? 20.328 21.703 5.684 1 81.69 223 LYS A CA 1
ATOM 1762 C C . LYS A 1 223 ? 20.828 21.391 4.277 1 81.69 223 LYS A C 1
ATOM 1764 O O . LYS A 1 223 ? 21.078 20.219 3.953 1 81.69 223 LYS A O 1
ATOM 1769 N N . CYS A 1 224 ? 20.734 22.281 3.418 1 83.31 224 CYS A N 1
ATOM 1770 C CA . CYS A 1 224 ? 21.422 22.234 2.133 1 83.31 224 CYS A CA 1
ATOM 1771 C C . CYS A 1 224 ? 22.312 23.469 1.949 1 83.31 224 CYS A C 1
ATOM 1773 O O . CYS A 1 224 ? 22.062 24.516 2.547 1 83.31 224 CYS A O 1
ATOM 1775 N N . ILE A 1 225 ? 23.438 23.234 1.269 1 80.38 225 ILE A N 1
ATOM 1776 C CA . ILE A 1 225 ? 24.375 24.328 1.007 1 80.38 225 ILE A CA 1
ATOM 1777 C C . ILE A 1 225 ? 24.562 24.5 -0.499 1 80.38 225 ILE A C 1
ATOM 1779 O O . ILE A 1 225 ? 24.844 23.531 -1.207 1 80.38 225 ILE A O 1
ATOM 1783 N N . ALA A 1 226 ? 24.172 25.547 -0.982 1 80.31 226 ALA A N 1
ATOM 1784 C CA . ALA A 1 226 ? 24.391 25.891 -2.385 1 80.31 226 ALA A CA 1
ATOM 1785 C C . ALA A 1 226 ? 25.25 27.156 -2.512 1 80.31 226 ALA A C 1
ATOM 1787 O O . ALA A 1 226 ? 25.297 27.969 -1.595 1 80.31 226 ALA A O 1
ATOM 1788 N N . GLN A 1 227 ? 26.047 27.109 -3.576 1 75.5 227 GLN A N 1
ATOM 1789 C CA . GLN A 1 227 ? 26.906 28.25 -3.885 1 75.5 227 GLN A CA 1
ATOM 1790 C C . GLN A 1 227 ? 26.516 28.891 -5.211 1 75.5 227 GLN A C 1
ATOM 1792 O O . GLN A 1 227 ? 26.109 28.188 -6.148 1 75.5 227 GLN A O 1
ATOM 1797 N N . GLY A 1 228 ? 26.328 30.125 -5.25 1 73.12 228 GLY A N 1
ATOM 1798 C CA . GLY A 1 228 ? 26.047 30.906 -6.445 1 73.12 228 GLY A CA 1
ATOM 1799 C C . GLY A 1 228 ? 26.094 32.406 -6.199 1 73.12 228 GLY A C 1
ATOM 1800 O O . GLY A 1 228 ? 26.172 32.844 -5.055 1 73.12 228 GLY A O 1
ATOM 1801 N N . HIS A 1 229 ? 26.234 33.156 -7.277 1 73.5 229 HIS A N 1
ATOM 1802 C CA . HIS A 1 229 ? 26.172 34.625 -7.25 1 73.5 229 HIS A CA 1
ATOM 1803 C C . HIS A 1 229 ? 25.219 35.156 -8.312 1 73.5 229 HIS A C 1
ATOM 1805 O O . HIS A 1 229 ? 25.344 34.781 -9.492 1 73.5 229 HIS A O 1
ATOM 1811 N N . PRO A 1 230 ? 24.328 36.031 -7.934 1 75.12 230 PRO A N 1
ATOM 1812 C CA . PRO A 1 230 ? 24.094 36.531 -6.57 1 75.12 230 PRO A CA 1
ATOM 1813 C C . PRO A 1 230 ? 23.734 35.406 -5.598 1 75.12 230 PRO A C 1
ATOM 1815 O O . PRO A 1 230 ? 23.469 34.281 -6.02 1 75.12 230 PRO A O 1
ATOM 1818 N N . GLU A 1 231 ? 23.781 35.75 -4.242 1 79 231 GLU A N 1
ATOM 1819 C CA . GLU A 1 231 ? 23.516 34.75 -3.215 1 79 231 GLU A CA 1
ATOM 1820 C C . GLU A 1 231 ? 22.219 34 -3.5 1 79 231 GLU A C 1
ATOM 1822 O O . GLU A 1 231 ? 21.203 34.594 -3.809 1 79 231 GLU A O 1
ATOM 1827 N N . PRO A 1 232 ? 22.406 32.719 -3.379 1 82.5 232 PRO A N 1
ATOM 1828 C CA . PRO A 1 232 ? 21.219 31.922 -3.68 1 82.5 232 PRO A CA 1
ATOM 1829 C C . PRO A 1 232 ? 20.078 32.156 -2.697 1 82.5 232 PRO A C 1
ATOM 1831 O O . PRO A 1 232 ? 20.328 32.406 -1.509 1 82.5 232 PRO A O 1
ATOM 1834 N N . HIS A 1 233 ? 18.953 32.25 -3.264 1 84.94 233 HIS A N 1
ATOM 1835 C CA . HIS A 1 233 ? 17.734 32.281 -2.48 1 84.94 233 HIS A CA 1
ATOM 1836 C C . HIS A 1 233 ? 17.141 30.891 -2.314 1 84.94 233 HIS A C 1
ATOM 1838 O O . HIS A 1 233 ? 17.109 30.109 -3.266 1 84.94 233 HIS A O 1
ATOM 1844 N N . TYR A 1 234 ? 16.812 30.578 -1.033 1 86.81 234 TYR A N 1
ATOM 1845 C CA . TYR A 1 234 ? 16.312 29.25 -0.717 1 86.81 234 TYR A CA 1
ATOM 1846 C C . TYR A 1 234 ? 14.812 29.266 -0.468 1 86.81 234 TYR A C 1
ATOM 1848 O O . TYR A 1 234 ? 14.273 30.25 0.046 1 86.81 234 TYR A O 1
ATOM 1856 N N . GLN A 1 235 ? 14.25 28.219 -0.923 1 85.31 235 GLN A N 1
ATOM 1857 C CA . GLN A 1 235 ? 12.844 27.969 -0.619 1 85.31 235 GLN A CA 1
ATOM 1858 C C . GLN A 1 235 ? 12.578 26.469 -0.449 1 85.31 235 GLN A C 1
ATOM 1860 O O . GLN A 1 235 ? 12.773 25.688 -1.384 1 85.31 235 GLN A O 1
ATOM 1865 N N . TRP A 1 236 ? 12.133 26.094 0.803 1 86.5 236 TRP A N 1
ATOM 1866 C CA . TRP A 1 236 ? 11.906 24.672 1.065 1 86.5 236 TRP A CA 1
ATOM 1867 C C . TRP A 1 236 ? 10.484 24.281 0.681 1 86.5 236 TRP A C 1
ATOM 1869 O O . TRP A 1 236 ? 9.547 25.062 0.833 1 86.5 236 TRP A O 1
ATOM 1879 N N . PHE A 1 237 ? 10.547 23.047 0.25 1 80.62 237 PHE A N 1
ATOM 1880 C CA . PHE A 1 237 ? 9.305 22.406 -0.162 1 80.62 237 PHE A CA 1
ATOM 1881 C C . PHE A 1 237 ? 9.133 21.047 0.524 1 80.62 237 PHE A C 1
ATOM 1883 O O . PHE A 1 237 ? 10.117 20.375 0.822 1 80.62 237 PHE A O 1
ATOM 1890 N N . ARG A 1 238 ? 7.914 20.734 0.915 1 76.88 238 ARG A N 1
ATOM 1891 C CA . ARG A 1 238 ? 7.566 19.391 1.356 1 76.88 238 ARG A CA 1
ATOM 1892 C C . ARG A 1 238 ? 6.516 18.766 0.445 1 76.88 238 ARG A C 1
ATOM 1894 O O . ARG A 1 238 ? 5.418 19.312 0.297 1 76.88 238 ARG A O 1
ATOM 1901 N N . ASP A 1 239 ? 6.824 17.562 -0.014 1 62.91 239 ASP A N 1
ATOM 1902 C CA . ASP A 1 239 ? 5.938 16.875 -0.949 1 62.91 239 ASP A CA 1
ATOM 1903 C C . ASP A 1 239 ? 5.387 17.844 -1.992 1 62.91 239 ASP A C 1
ATOM 1905 O O . ASP A 1 239 ? 4.18 17.875 -2.242 1 62.91 239 ASP A O 1
ATOM 1909 N N . ASN A 1 240 ? 6.246 18.719 -2.572 1 62.47 240 ASN A N 1
ATOM 1910 C CA . ASN A 1 240 ? 6.047 19.703 -3.635 1 62.47 240 ASN A CA 1
ATOM 1911 C C . ASN A 1 240 ? 5.141 20.844 -3.18 1 62.47 240 ASN A C 1
ATOM 1913 O O . ASN A 1 240 ? 4.582 21.562 -4.008 1 62.47 240 ASN A O 1
ATOM 1917 N N . ILE A 1 241 ? 5.008 20.844 -1.868 1 67.38 241 ILE A N 1
ATOM 1918 C CA . ILE A 1 241 ? 4.312 21.984 -1.271 1 67.38 241 ILE A CA 1
ATOM 1919 C C . ILE A 1 241 ? 5.328 22.953 -0.662 1 67.38 241 ILE A C 1
ATOM 1921 O O . ILE A 1 241 ? 6.184 22.547 0.126 1 67.38 241 ILE A O 1
ATOM 1925 N N . LYS A 1 242 ? 5.234 24.266 -1.11 1 76.25 242 LYS A N 1
ATOM 1926 C CA . LYS A 1 242 ? 6.137 25.297 -0.634 1 76.25 242 LYS A CA 1
ATOM 1927 C C . LYS A 1 242 ? 5.961 25.547 0.861 1 76.25 242 LYS A C 1
ATOM 1929 O O . LYS A 1 242 ? 4.836 25.75 1.333 1 76.25 242 LYS A O 1
ATOM 1934 N N . LEU A 1 243 ? 6.945 25.406 1.684 1 76.44 243 LEU A N 1
ATOM 1935 C CA . LEU A 1 243 ? 6.969 25.734 3.105 1 76.44 243 LEU A CA 1
ATOM 1936 C C . LEU A 1 243 ? 7.18 27.234 3.32 1 76.44 243 LEU A C 1
ATOM 1938 O O . LEU A 1 243 ? 8.289 27.734 3.146 1 76.44 243 LEU A O 1
ATOM 1942 N N . GLU A 1 244 ? 6.277 27.953 3.562 1 75.19 244 GLU A N 1
ATOM 1943 C CA . GLU A 1 244 ? 6.316 29.406 3.625 1 75.19 244 GLU A CA 1
ATOM 1944 C C . GLU A 1 244 ? 7.273 29.891 4.715 1 75.19 244 GLU A C 1
ATOM 1946 O O . GLU A 1 244 ? 7.203 29.422 5.855 1 75.19 244 GLU A O 1
ATOM 1951 N N . GLY A 1 245 ? 8.094 30.859 4.539 1 79.25 245 GLY A N 1
ATOM 1952 C CA . GLY A 1 245 ? 9.031 31.484 5.453 1 79.25 245 GLY A CA 1
ATOM 1953 C C . GLY A 1 245 ? 10.336 30.719 5.594 1 79.25 245 GLY A C 1
ATOM 1954 O O . GLY A 1 245 ? 11.258 31.172 6.266 1 79.25 245 GLY A O 1
ATOM 1955 N N . GLU A 1 246 ? 10.227 29.438 5.012 1 82.44 246 GLU A N 1
ATOM 1956 C CA . GLU A 1 246 ? 11.453 28.656 5.094 1 82.44 246 GLU A CA 1
ATOM 1957 C C . GLU A 1 246 ? 12.375 28.938 3.914 1 82.44 246 GLU A C 1
ATOM 1959 O O . GLU A 1 246 ? 12.469 28.141 2.986 1 82.44 246 GLU A O 1
ATOM 1964 N N . THR A 1 247 ? 13.047 30.094 4.051 1 84.12 247 THR A N 1
ATOM 1965 C CA . THR A 1 247 ? 13.875 30.594 2.961 1 84.12 247 THR A CA 1
ATOM 1966 C C . THR A 1 247 ? 15.352 30.547 3.338 1 84.12 247 THR A C 1
ATOM 1968 O O . THR A 1 247 ? 16.188 31.203 2.699 1 84.12 247 THR A O 1
ATOM 1971 N N . SER A 1 248 ? 15.625 29.875 4.426 1 83.56 248 SER A N 1
ATOM 1972 C CA . SER A 1 248 ? 17.016 29.656 4.809 1 83.56 248 SER A CA 1
ATOM 1973 C C . SER A 1 248 ? 17.547 28.359 4.238 1 83.56 248 SER A C 1
ATOM 1975 O O . SER A 1 248 ? 16.781 27.484 3.82 1 83.56 248 SER A O 1
ATOM 1977 N N . ASN A 1 249 ? 18.859 28.266 4.242 1 86.56 249 ASN A N 1
ATOM 1978 C CA . ASN A 1 249 ? 19.469 27.016 3.771 1 86.56 249 ASN A CA 1
ATOM 1979 C C . ASN A 1 249 ? 19.312 25.891 4.793 1 86.56 249 ASN A C 1
ATOM 1981 O O . ASN A 1 249 ? 19.656 24.75 4.516 1 86.56 249 ASN A O 1
ATOM 1985 N N . VAL A 1 250 ? 18.844 26.297 5.902 1 84.38 250 VAL A N 1
ATOM 1986 C CA . VAL A 1 250 ? 18.625 25.328 6.977 1 84.38 250 VAL A CA 1
ATOM 1987 C C . VAL A 1 250 ? 17.141 25.266 7.328 1 84.38 250 VAL A C 1
ATOM 1989 O O . VAL A 1 250 ? 16.516 26.297 7.562 1 84.38 250 VAL A O 1
ATOM 1992 N N . LEU A 1 251 ? 16.609 24.125 7.25 1 82.62 251 LEU A N 1
ATOM 1993 C CA . LEU A 1 251 ? 15.234 23.875 7.688 1 82.62 251 LEU A CA 1
ATOM 1994 C C . LEU A 1 251 ? 15.211 23.234 9.062 1 82.62 251 LEU A C 1
ATOM 1996 O O . LEU A 1 251 ? 15.805 22.172 9.266 1 82.62 251 LEU A O 1
ATOM 2000 N N . HIS A 1 252 ? 14.773 23.938 9.977 1 78.62 252 HIS A N 1
ATOM 2001 C CA . HIS A 1 252 ? 14.656 23.453 11.344 1 78.62 252 HIS A CA 1
ATOM 2002 C C . HIS A 1 252 ? 13.234 22.984 11.641 1 78.62 252 HIS A C 1
ATOM 2004 O O . HIS A 1 252 ? 12.289 23.766 11.547 1 78.62 252 HIS A O 1
ATOM 2010 N N . ILE A 1 253 ? 13.102 21.688 11.859 1 72 253 ILE A N 1
ATOM 2011 C CA . ILE A 1 253 ? 11.82 21.141 12.273 1 72 253 ILE A CA 1
ATOM 2012 C C . ILE A 1 253 ? 11.883 20.719 13.734 1 72 253 ILE A C 1
ATOM 2014 O O . ILE A 1 253 ? 12.664 19.828 14.094 1 72 253 ILE A O 1
ATOM 2018 N N . LYS A 1 254 ? 11.305 21.375 14.57 1 72.69 254 LYS A N 1
ATOM 2019 C CA . LYS A 1 254 ? 11.258 21.031 15.992 1 72.69 254 LYS A CA 1
ATOM 2020 C C . LYS A 1 254 ? 10.125 20.062 16.297 1 72.69 254 LYS A C 1
ATOM 2022 O O . LYS A 1 254 ? 9.062 20.125 15.664 1 72.69 254 LYS A O 1
ATOM 2027 N N . GLN A 1 255 ? 10.391 18.984 17.344 1 67.06 255 GLN A N 1
ATOM 2028 C CA . GLN A 1 255 ? 9.422 18 17.812 1 67.06 255 GLN A CA 1
ATOM 2029 C C . GLN A 1 255 ? 8.805 17.234 16.641 1 67.06 255 GLN A C 1
ATOM 2031 O O . GLN A 1 255 ? 7.598 17.344 16.406 1 67.06 255 GLN A O 1
ATOM 2036 N N . PHE A 1 256 ? 9.625 16.453 15.977 1 64.75 256 PHE A N 1
ATOM 2037 C CA . PHE A 1 256 ? 9.297 15.672 14.781 1 64.75 256 PHE A CA 1
ATOM 2038 C C . PHE A 1 256 ? 8.172 14.688 15.07 1 64.75 256 PHE A C 1
ATOM 2040 O O . PHE A 1 256 ? 8.125 14.078 16.141 1 64.75 256 PHE A O 1
ATOM 2047 N N . SER A 1 257 ? 7.07 14.609 14.281 1 62.69 257 SER A N 1
ATOM 2048 C CA . SER A 1 257 ? 5.965 13.664 14.375 1 62.69 257 SER A CA 1
ATOM 2049 C C . SER A 1 257 ? 5.555 13.156 12.992 1 62.69 257 SER A C 1
ATOM 2051 O O . SER A 1 257 ? 6.113 13.586 11.984 1 62.69 257 SER A O 1
ATOM 2053 N N . PHE A 1 258 ? 4.652 12.242 12.883 1 55.72 258 PHE A N 1
ATOM 2054 C CA . PHE A 1 258 ? 4.199 11.617 11.641 1 55.72 258 PHE A CA 1
ATOM 2055 C C . PHE A 1 258 ? 3.727 12.68 10.648 1 55.72 258 PHE A C 1
ATOM 2057 O O . PHE A 1 258 ? 3.828 12.492 9.438 1 55.72 258 PHE A O 1
ATOM 2064 N N . LYS A 1 259 ? 3.527 13.898 11.188 1 58.06 259 LYS A N 1
ATOM 2065 C CA . LYS A 1 259 ? 3.02 15 10.375 1 58.06 259 LYS A CA 1
ATOM 2066 C C . LYS A 1 259 ? 4.129 15.602 9.516 1 58.06 259 LYS A C 1
ATOM 2068 O O . LYS A 1 259 ? 3.857 16.219 8.484 1 58.06 259 LYS A O 1
ATOM 2073 N N . HIS A 1 260 ? 5.305 15.422 10.047 1 64.44 260 HIS A N 1
ATOM 2074 C CA . HIS A 1 260 ? 6.469 16 9.391 1 64.44 260 HIS A CA 1
ATOM 2075 C C . HIS A 1 260 ? 7.07 15.031 8.375 1 64.44 260 HIS A C 1
ATOM 2077 O O . HIS A 1 260 ? 8.094 15.328 7.762 1 64.44 260 HIS A O 1
ATOM 2083 N N . GLU A 1 261 ? 6.289 13.961 8.289 1 63.44 261 GLU A N 1
ATOM 2084 C CA . GLU A 1 261 ? 6.844 12.992 7.344 1 63.44 261 GLU A CA 1
ATOM 2085 C C . GLU A 1 261 ? 6.609 13.438 5.902 1 63.44 261 GLU A C 1
ATOM 2087 O O . GLU A 1 261 ? 5.605 14.078 5.602 1 63.44 261 GLU A O 1
ATOM 2092 N N . GLY A 1 262 ? 7.484 13.203 4.992 1 63.59 262 GLY A N 1
ATOM 2093 C CA . GLY A 1 262 ? 7.348 13.531 3.584 1 63.59 262 GLY A CA 1
ATOM 2094 C C . GLY A 1 262 ? 8.68 13.734 2.889 1 63.59 262 GLY A C 1
ATOM 2095 O O . GLY A 1 262 ? 9.734 13.469 3.465 1 63.59 262 GLY A O 1
ATOM 2096 N N . LYS A 1 263 ? 8.531 14.055 1.719 1 72.69 263 LYS A N 1
ATOM 2097 C CA . LYS A 1 263 ? 9.711 14.344 0.901 1 72.69 263 LYS A CA 1
ATOM 2098 C C . LYS A 1 263 ? 10.008 15.844 0.875 1 72.69 263 LYS A C 1
ATOM 2100 O O . LYS A 1 263 ? 9.18 16.641 0.418 1 72.69 263 LYS A O 1
ATOM 2105 N N . TYR A 1 264 ? 11.094 16.188 1.47 1 80.25 264 TYR A N 1
ATOM 2106 C CA . TYR A 1 264 ? 11.508 17.594 1.534 1 80.25 264 TYR A CA 1
ATOM 2107 C C . TYR A 1 264 ? 12.539 17.891 0.455 1 80.25 264 TYR A C 1
ATOM 2109 O O . TYR A 1 264 ? 13.422 17.078 0.174 1 80.25 264 TYR A O 1
ATOM 2117 N N . HIS A 1 265 ? 12.289 18.922 -0.242 1 83.69 265 HIS A N 1
ATOM 2118 C CA . HIS A 1 265 ? 13.328 19.453 -1.123 1 83.69 265 HIS A CA 1
ATOM 2119 C C . HIS A 1 265 ? 13.375 20.984 -1.062 1 83.69 265 HIS A C 1
ATOM 2121 O O . HIS A 1 265 ? 12.43 21.625 -0.602 1 83.69 265 HIS A O 1
ATOM 2127 N N . CYS A 1 266 ? 14.469 21.516 -1.473 1 86.81 266 CYS A N 1
ATOM 2128 C CA . CYS A 1 266 ? 14.688 22.969 -1.455 1 86.81 266 CYS A CA 1
ATOM 2129 C C . CYS A 1 266 ? 14.891 23.5 -2.867 1 86.81 266 CYS A C 1
ATOM 2131 O O . CYS A 1 266 ? 15.695 22.969 -3.633 1 86.81 266 CYS A O 1
ATOM 2133 N N . TYR A 1 267 ? 14.125 24.422 -3.203 1 85.19 267 TYR A N 1
ATOM 2134 C CA . TYR A 1 267 ? 14.273 25.188 -4.43 1 85.19 267 TYR A CA 1
ATOM 2135 C C . TYR A 1 267 ? 15.25 26.344 -4.227 1 85.19 267 TYR A C 1
ATOM 2137 O O . TYR A 1 267 ? 15.047 27.188 -3.352 1 85.19 267 TYR A O 1
ATOM 2145 N N . ILE A 1 268 ? 16.297 26.312 -5.066 1 85.38 268 ILE A N 1
ATOM 2146 C CA . ILE A 1 268 ? 17.344 27.312 -4.934 1 85.38 268 ILE A CA 1
ATOM 2147 C C . ILE A 1 268 ? 17.484 28.094 -6.242 1 85.38 268 ILE A C 1
ATOM 2149 O O . ILE A 1 268 ? 17.578 27.484 -7.316 1 85.38 268 ILE A O 1
ATOM 2153 N N . ASN A 1 269 ? 17.391 29.391 -6.16 1 83.94 269 ASN A N 1
ATOM 2154 C CA . ASN A 1 269 ? 17.531 30.219 -7.355 1 83.94 269 ASN A CA 1
ATOM 2155 C C . ASN A 1 269 ? 18.297 31.5 -7.059 1 83.94 269 ASN A C 1
ATOM 2157 O O . ASN A 1 269 ? 18.359 31.953 -5.91 1 83.94 269 ASN A O 1
ATOM 2161 N N . ASN A 1 270 ? 19.234 32 -8.047 1 77.81 270 ASN A N 1
ATOM 2162 C CA . ASN A 1 270 ? 19.922 33.281 -7.918 1 77.81 270 ASN A CA 1
ATOM 2163 C C . ASN A 1 270 ? 19.781 34.125 -9.188 1 77.81 270 ASN A C 1
ATOM 2165 O O . ASN A 1 270 ? 20.719 34.812 -9.586 1 77.81 270 ASN A O 1
ATOM 2169 N N . ASP A 1 271 ? 18.734 34.281 -9.93 1 70.25 271 ASP A N 1
ATOM 2170 C CA . ASP A 1 271 ? 18.438 35.062 -11.117 1 70.25 271 ASP A CA 1
ATOM 2171 C C . ASP A 1 271 ? 19.156 34.5 -12.344 1 70.25 271 ASP A C 1
ATOM 2173 O O . ASP A 1 271 ? 18.922 34.969 -13.469 1 70.25 271 ASP A O 1
ATOM 2177 N N . VAL A 1 272 ? 20.141 33.625 -12.125 1 71.38 272 VAL A N 1
ATOM 2178 C CA . VAL A 1 272 ? 20.875 33 -13.227 1 71.38 272 VAL A CA 1
ATOM 2179 C C . VAL A 1 272 ? 20.203 31.656 -13.594 1 71.38 272 VAL A C 1
ATOM 2181 O O . VAL A 1 272 ? 19.953 31.391 -14.766 1 71.38 272 VAL A O 1
ATOM 2184 N N . ASN A 1 273 ? 20.062 30.844 -12.578 1 76.81 273 ASN A N 1
ATOM 2185 C CA . ASN A 1 273 ? 19.422 29.547 -12.781 1 76.81 273 ASN A CA 1
ATOM 2186 C C . ASN A 1 273 ? 18.641 29.109 -11.547 1 76.81 273 ASN A C 1
ATOM 2188 O O . ASN A 1 273 ? 18.641 29.797 -10.531 1 76.81 273 ASN A O 1
ATOM 2192 N N . GLU A 1 274 ? 17.859 28.219 -11.797 1 80.88 274 GLU A N 1
ATOM 2193 C CA . GLU A 1 274 ? 17.125 27.578 -10.727 1 80.88 274 GLU A CA 1
ATOM 2194 C C . GLU A 1 274 ? 17.469 26.094 -10.625 1 80.88 274 GLU A C 1
ATOM 2196 O O . GLU A 1 274 ? 17.688 25.422 -11.648 1 80.88 274 GLU A O 1
ATOM 2201 N N . VAL A 1 275 ? 17.781 25.719 -9.359 1 80.5 275 VAL A N 1
ATOM 2202 C CA . VAL A 1 275 ? 18.094 24.312 -9.109 1 80.5 275 VAL A CA 1
ATOM 2203 C C . VAL A 1 275 ? 17.219 23.797 -7.969 1 80.5 275 VAL A C 1
ATOM 2205 O O . VAL A 1 275 ? 16.797 24.562 -7.098 1 80.5 275 VAL A O 1
ATOM 2208 N N . ILE A 1 276 ? 16.859 22.516 -7.969 1 82.44 276 ILE A N 1
ATOM 2209 C CA . ILE A 1 276 ? 16.125 21.828 -6.918 1 82.44 276 ILE A CA 1
ATOM 2210 C C . ILE A 1 276 ? 16.984 20.734 -6.301 1 82.44 276 ILE A C 1
ATOM 2212 O O . ILE A 1 276 ? 17.625 19.969 -7.02 1 82.44 276 ILE A O 1
ATOM 2216 N N . THR A 1 277 ? 17 20.797 -4.969 1 82.56 277 THR A N 1
ATOM 2217 C CA . THR A 1 277 ? 17.766 19.766 -4.27 1 82.56 277 THR A CA 1
ATOM 2218 C C . THR A 1 277 ? 17.125 18.391 -4.477 1 82.56 277 THR A C 1
ATOM 2220 O O . THR A 1 277 ? 16 18.297 -4.969 1 82.56 277 THR A O 1
ATOM 2223 N N . GLN A 1 278 ? 17.953 17.422 -3.967 1 76.88 278 GLN A N 1
ATOM 2224 C CA . GLN A 1 278 ? 17.375 16.094 -3.893 1 76.88 278 GLN A CA 1
ATOM 2225 C C . GLN A 1 278 ? 16.25 16.047 -2.848 1 76.88 278 GLN A C 1
ATOM 2227 O O . GLN A 1 278 ? 16.234 16.844 -1.91 1 76.88 278 GLN A O 1
ATOM 2232 N N . ARG A 1 279 ? 15.328 15.188 -3.098 1 75.69 279 ARG A N 1
ATOM 2233 C CA . ARG A 1 279 ? 14.227 15.055 -2.148 1 75.69 279 ARG A CA 1
ATOM 2234 C C . ARG A 1 279 ? 14.648 14.242 -0.929 1 75.69 279 ARG A C 1
ATOM 2236 O O . ARG A 1 279 ? 15.281 13.195 -1.062 1 75.69 279 ARG A O 1
ATOM 2243 N N . SER A 1 280 ? 14.484 14.914 0.244 1 75.38 280 SER A N 1
ATOM 2244 C CA . SER A 1 280 ? 14.703 14.227 1.512 1 75.38 280 SER A CA 1
ATOM 2245 C C . SER A 1 280 ? 13.422 13.578 2.021 1 75.38 280 SER A C 1
ATOM 2247 O O . SER A 1 280 ? 12.445 14.273 2.312 1 75.38 280 SER A O 1
ATOM 2249 N N . HIS A 1 281 ? 13.469 12.367 2.074 1 66.81 281 HIS A N 1
ATOM 2250 C CA . HIS A 1 281 ? 12.336 11.633 2.623 1 66.81 281 HIS A CA 1
ATOM 2251 C C . HIS A 1 281 ? 12.438 11.516 4.141 1 66.81 281 HIS A C 1
ATOM 2253 O O . HIS A 1 281 ? 13.281 10.781 4.656 1 66.81 281 HIS A O 1
ATOM 2259 N N . ILE A 1 282 ? 11.555 12.367 4.836 1 63.25 282 ILE A N 1
ATOM 2260 C CA . ILE A 1 282 ? 11.555 12.352 6.293 1 63.25 282 ILE A CA 1
ATOM 2261 C C . ILE A 1 282 ? 10.375 11.531 6.805 1 63.25 282 ILE A C 1
ATOM 2263 O O . ILE A 1 282 ? 9.227 11.797 6.445 1 63.25 282 ILE A O 1
ATOM 2267 N N . MET A 1 283 ? 10.523 10.5 7.531 1 56.22 283 MET A N 1
ATOM 2268 C CA . MET A 1 283 ? 9.516 9.602 8.086 1 56.22 283 MET A CA 1
ATOM 2269 C C . MET A 1 283 ? 9.68 9.469 9.594 1 56.22 283 MET A C 1
ATOM 2271 O O . MET A 1 283 ? 10.75 9.727 10.133 1 56.22 283 MET A O 1
ATOM 2275 N N . LEU A 1 284 ? 8.469 9.508 10.25 1 50.38 284 LEU A N 1
ATOM 2276 C CA . LEU A 1 284 ? 8.5 9.195 11.68 1 50.38 284 LEU A CA 1
ATOM 2277 C C . LEU A 1 284 ? 9.328 7.945 11.945 1 50.38 284 LEU A C 1
ATOM 2279 O O . LEU A 1 284 ? 9.227 6.965 11.203 1 50.38 284 LEU A O 1
ATOM 2283 N N . ASP A 1 285 ? 10.219 8.375 12.664 1 50.03 285 ASP A N 1
ATOM 2284 C CA . ASP A 1 285 ? 10.914 7.203 13.188 1 50.03 285 ASP A CA 1
ATOM 2285 C C . ASP A 1 285 ? 9.977 6.336 14.031 1 50.03 285 ASP A C 1
ATOM 2287 O O . ASP A 1 285 ? 9.672 6.668 15.18 1 50.03 285 ASP A O 1
ATOM 2291 N N . LEU A 1 286 ? 8.82 6.043 13.43 1 47.09 286 LEU A N 1
ATOM 2292 C CA . LEU A 1 286 ? 8.227 4.953 14.195 1 47.09 286 LEU A CA 1
ATOM 2293 C C . LEU A 1 286 ? 9.305 4.059 14.797 1 47.09 286 LEU A C 1
ATOM 2295 O O . LEU A 1 286 ? 10.406 3.957 14.25 1 47.09 286 LEU A O 1
ATOM 2299 N N . PRO A 1 287 ? 9.055 3.975 16.094 1 50.75 287 PRO A N 1
ATOM 2300 C CA . PRO A 1 287 ? 10.055 3.033 16.594 1 50.75 287 PRO A CA 1
ATOM 2301 C C . PRO A 1 287 ? 10.641 2.152 15.484 1 50.75 287 PRO A C 1
ATOM 2303 O O . PRO A 1 287 ? 9.891 1.605 14.664 1 50.75 287 PRO A O 1
ATOM 2306 N N . ARG A 1 288 ? 11.641 2.713 14.922 1 58.81 288 ARG A N 1
ATOM 2307 C CA . ARG A 1 288 ? 12.32 1.913 13.906 1 58.81 288 ARG A CA 1
ATOM 2308 C C . ARG A 1 288 ? 12.453 0.46 14.352 1 58.81 288 ARG A C 1
ATOM 2310 O O . ARG A 1 288 ? 12.711 0.185 15.523 1 58.81 288 ARG A O 1
ATOM 2317 N N . GLU A 1 289 ? 11.82 -0.229 13.453 1 72.25 289 GLU A N 1
ATOM 2318 C CA . GLU A 1 289 ? 12.086 -1.645 13.688 1 72.25 289 GLU A CA 1
ATOM 2319 C C . GLU A 1 289 ? 13.578 -1.953 13.562 1 72.25 289 GLU A C 1
ATOM 2321 O O . GLU A 1 289 ? 14.344 -1.146 13.039 1 72.25 289 GLU A O 1
ATOM 2326 N N . LYS A 1 290 ? 13.984 -2.719 14.398 1 73.88 290 LYS A N 1
ATOM 2327 C CA . LYS A 1 290 ? 15.359 -3.203 14.328 1 73.88 290 LYS A CA 1
ATOM 2328 C C . LYS A 1 290 ? 15.406 -4.668 13.898 1 73.88 290 LYS A C 1
ATOM 2330 O O . LYS A 1 290 ? 14.539 -5.457 14.281 1 73.88 290 LYS A O 1
ATOM 2335 N N . ALA A 1 291 ? 16.328 -4.902 12.977 1 86.69 291 ALA A N 1
ATOM 2336 C CA . ALA A 1 291 ? 16.547 -6.285 12.562 1 86.69 291 ALA A CA 1
ATOM 2337 C C . ALA A 1 291 ? 17.797 -6.871 13.227 1 86.69 291 ALA A C 1
ATOM 2339 O O . ALA A 1 291 ? 18.703 -6.133 13.594 1 86.69 291 ALA A O 1
ATOM 2340 N N . ILE A 1 292 ? 17.797 -8.125 13.445 1 84 292 ILE A N 1
ATOM 2341 C CA . ILE A 1 292 ? 18.984 -8.82 13.93 1 84 292 ILE A CA 1
ATOM 2342 C C . ILE A 1 292 ? 20 -8.961 12.805 1 84 292 ILE A C 1
ATOM 2344 O O . ILE A 1 292 ? 21.203 -8.875 13.031 1 84 292 ILE A O 1
ATOM 2348 N N . ALA A 1 293 ? 19.516 -9.141 11.672 1 90.06 293 ALA A N 1
ATOM 2349 C CA . ALA A 1 293 ? 20.312 -9.25 10.445 1 90.06 293 ALA A CA 1
ATOM 2350 C C . ALA A 1 293 ? 19.453 -9.008 9.211 1 90.06 293 ALA A C 1
ATOM 2352 O O . ALA A 1 293 ? 18.219 -9.133 9.273 1 90.06 293 ALA A O 1
ATOM 2353 N N . LYS A 1 294 ? 20.125 -8.57 8.328 1 95.75 294 LYS A N 1
ATOM 2354 C CA . LYS A 1 294 ? 19.5 -8.414 7.023 1 95.75 294 LYS A CA 1
ATOM 2355 C C . LYS A 1 294 ? 20.203 -9.258 5.965 1 95.75 294 LYS A C 1
ATOM 2357 O O . LYS A 1 294 ? 21.391 -9.078 5.719 1 95.75 294 LYS A O 1
ATOM 2362 N N . ILE A 1 295 ? 19.422 -10.156 5.262 1 97.19 295 ILE A N 1
ATOM 2363 C CA . ILE A 1 295 ? 20.031 -11.086 4.312 1 97.19 295 ILE A CA 1
ATOM 2364 C C . ILE A 1 295 ? 19.203 -11.125 3.029 1 97.19 295 ILE A C 1
ATOM 2366 O O . ILE A 1 295 ? 17.969 -11.125 3.078 1 97.19 295 ILE A O 1
ATOM 2370 N N . ALA A 1 296 ? 19.859 -11.133 1.906 1 98.5 296 ALA A N 1
ATOM 2371 C CA . ALA A 1 296 ? 19.172 -11.195 0.62 1 98.5 296 ALA A CA 1
ATOM 2372 C C . ALA A 1 296 ? 19.688 -12.352 -0.224 1 98.5 296 ALA A C 1
ATOM 2374 O O . ALA A 1 296 ? 20.906 -12.602 -0.28 1 98.5 296 ALA A O 1
ATOM 2375 N N . LEU A 1 297 ? 18.828 -13.102 -0.766 1 98.75 297 LEU A N 1
ATOM 2376 C CA . LEU A 1 297 ? 19.141 -14.062 -1.814 1 98.75 297 LEU A CA 1
ATOM 2377 C C . LEU A 1 297 ? 18.703 -13.539 -3.18 1 98.75 297 LEU A C 1
ATOM 2379 O O . LEU A 1 297 ? 17.516 -13.281 -3.404 1 98.75 297 LEU A O 1
ATOM 2383 N N . ILE A 1 298 ? 19.625 -13.383 -3.996 1 98.75 298 ILE A N 1
ATOM 2384 C CA . ILE A 1 298 ? 19.391 -12.852 -5.332 1 98.75 298 ILE A CA 1
ATOM 2385 C C . ILE A 1 298 ? 19.797 -13.891 -6.383 1 98.75 298 ILE A C 1
ATOM 2387 O O . ILE A 1 298 ? 20.922 -14.367 -6.387 1 98.75 298 ILE A O 1
ATOM 2391 N N . ILE A 1 299 ? 18.859 -14.234 -7.246 1 98.62 299 ILE A N 1
ATOM 2392 C CA . ILE A 1 299 ? 19.125 -15.203 -8.297 1 98.62 299 ILE A CA 1
ATOM 2393 C C . ILE A 1 299 ? 18.828 -14.586 -9.664 1 98.62 299 ILE A C 1
ATOM 2395 O O . ILE A 1 299 ? 17.734 -14.055 -9.883 1 98.62 299 ILE A O 1
ATOM 2399 N N . ALA A 1 300 ? 19.766 -14.633 -10.562 1 98.31 300 ALA A N 1
ATOM 2400 C CA . ALA A 1 300 ? 19.578 -14.18 -11.938 1 98.31 300 ALA A CA 1
ATOM 2401 C C . ALA A 1 300 ? 19.812 -15.328 -12.922 1 98.31 300 ALA A C 1
ATOM 2403 O O . ALA A 1 300 ? 20.875 -15.969 -12.906 1 98.31 300 ALA A O 1
ATOM 2404 N N . ASN A 1 301 ? 18.844 -15.586 -13.719 1 97.25 301 ASN A N 1
ATOM 2405 C CA . ASN A 1 301 ? 18.953 -16.578 -14.781 1 97.25 301 ASN A CA 1
ATOM 2406 C C . ASN A 1 301 ? 18.812 -15.938 -16.156 1 97.25 301 ASN A C 1
ATOM 2408 O O . ASN A 1 301 ? 17.781 -15.352 -16.469 1 97.25 301 ASN A O 1
ATOM 2412 N N . ASP A 1 302 ? 19.844 -16.016 -16.984 1 94.25 302 ASP A N 1
ATOM 2413 C CA . ASP A 1 302 ? 19.719 -15.414 -18.297 1 94.25 302 ASP A CA 1
ATOM 2414 C C . ASP A 1 302 ? 20.266 -16.344 -19.375 1 94.25 302 ASP A C 1
ATOM 2416 O O . ASP A 1 302 ? 19.984 -16.156 -20.562 1 94.25 302 ASP A O 1
ATOM 2420 N N . ASP A 1 303 ? 21.062 -17.297 -19.047 1 93.5 303 ASP A N 1
ATOM 2421 C CA . ASP A 1 303 ? 21.625 -18.234 -20.016 1 93.5 303 ASP A CA 1
ATOM 2422 C C . ASP A 1 303 ? 20.891 -19.562 -20 1 93.5 303 ASP A C 1
ATOM 2424 O O . ASP A 1 303 ? 21.422 -20.578 -19.562 1 93.5 303 ASP A O 1
ATOM 2428 N N . TYR A 1 304 ? 19.719 -19.578 -20.578 1 94.69 304 TYR A N 1
ATOM 2429 C CA . TYR A 1 304 ? 18.859 -20.766 -20.594 1 94.69 304 TYR A CA 1
ATOM 2430 C C . TYR A 1 304 ? 19.328 -21.781 -21.625 1 94.69 304 TYR A C 1
ATOM 2432 O O . TYR A 1 304 ? 19.734 -21.406 -22.734 1 94.69 304 TYR A O 1
ATOM 2440 N N . GLU A 1 305 ? 19.219 -22.984 -21.328 1 93.62 305 GLU A N 1
ATOM 2441 C CA . GLU A 1 305 ? 19.703 -24.062 -22.203 1 93.62 305 GLU A CA 1
ATOM 2442 C C . GLU A 1 305 ? 18.75 -24.312 -23.359 1 93.62 305 GLU A C 1
ATOM 2444 O O . GLU A 1 305 ? 19.172 -24.578 -24.484 1 93.62 305 GLU A O 1
ATOM 2449 N N . ASN A 1 306 ? 17.438 -24.203 -23.062 1 94 306 ASN A N 1
ATOM 2450 C CA . ASN A 1 306 ? 16.453 -24.609 -24.047 1 94 306 ASN A CA 1
ATOM 2451 C C . ASN A 1 306 ? 15.492 -23.469 -24.375 1 94 306 ASN A C 1
ATOM 2453 O O . ASN A 1 306 ? 14.461 -23.688 -25.016 1 94 306 ASN A O 1
ATOM 2457 N N . HIS A 1 307 ? 15.789 -22.312 -23.859 1 93.44 307 HIS A N 1
ATOM 2458 C CA . HIS A 1 307 ? 14.953 -21.141 -24.078 1 93.44 307 HIS A CA 1
ATOM 2459 C C . HIS A 1 307 ? 15.789 -19.938 -24.484 1 93.44 307 HIS A C 1
ATOM 2461 O O . HIS A 1 307 ? 17.016 -19.969 -24.375 1 93.44 307 HIS A O 1
ATOM 2467 N N . MET A 1 308 ? 15.141 -18.969 -24.969 1 91.56 308 MET A N 1
ATOM 2468 C CA . MET A 1 308 ? 15.844 -17.75 -25.391 1 91.56 308 MET A CA 1
ATOM 2469 C C . MET A 1 308 ? 16.609 -17.125 -24.234 1 91.56 308 MET A C 1
ATOM 2471 O O . MET A 1 308 ? 16.078 -17.016 -23.125 1 91.56 308 MET A O 1
ATOM 2475 N N . CYS A 1 309 ? 17.844 -16.781 -24.469 1 92.56 309 CYS A N 1
ATOM 2476 C CA . CYS A 1 309 ? 18.656 -16.125 -23.453 1 92.56 309 CYS A CA 1
ATOM 2477 C C . CYS A 1 309 ? 18.188 -14.688 -23.234 1 92.56 309 CYS A C 1
ATOM 2479 O O . CYS A 1 309 ? 17.641 -14.062 -24.156 1 92.56 309 CYS A O 1
ATOM 2481 N N . LEU A 1 310 ? 18.312 -14.266 -22.016 1 91.94 310 LEU A N 1
ATOM 2482 C CA . LEU A 1 310 ? 17.953 -12.898 -21.672 1 91.94 310 LEU A CA 1
ATOM 2483 C C . LEU A 1 310 ? 19.188 -12.023 -21.5 1 91.94 310 LEU A C 1
ATOM 2485 O O . LEU A 1 310 ? 20.266 -12.531 -21.203 1 91.94 310 LEU A O 1
ATOM 2489 N N . GLU A 1 311 ? 19.078 -10.773 -21.578 1 89.62 311 GLU A N 1
ATOM 2490 C CA . GLU A 1 311 ? 20.25 -9.906 -21.625 1 89.62 311 GLU A CA 1
ATOM 2491 C C . GLU A 1 311 ? 20.406 -9.109 -20.328 1 89.62 311 GLU A C 1
ATOM 2493 O O . GLU A 1 311 ? 21.516 -8.758 -19.938 1 89.62 311 GLU A O 1
ATOM 2498 N N . THR A 1 312 ? 19.328 -8.898 -19.641 1 92.25 312 THR A N 1
ATOM 2499 C CA . THR A 1 312 ? 19.406 -7.855 -18.625 1 92.25 312 THR A CA 1
ATOM 2500 C C . THR A 1 312 ? 19.438 -8.461 -17.234 1 92.25 312 THR A C 1
ATOM 2502 O O . THR A 1 312 ? 19.938 -7.836 -16.281 1 92.25 312 THR A O 1
ATOM 2505 N N . PRO A 1 313 ? 19.031 -9.727 -17 1 95.12 313 PRO A N 1
ATOM 2506 C CA . PRO A 1 313 ? 18.891 -10.227 -15.633 1 95.12 313 PRO A CA 1
ATOM 2507 C C . PRO A 1 313 ? 20.203 -10.188 -14.852 1 95.12 313 PRO A C 1
ATOM 2509 O O . PRO A 1 313 ? 20.203 -9.797 -13.68 1 95.12 313 PRO A O 1
ATOM 2512 N N . LYS A 1 314 ? 21.266 -10.57 -15.391 1 95.19 314 LYS A N 1
ATOM 2513 C CA . LYS A 1 314 ? 22.562 -10.578 -14.719 1 95.19 314 LYS A CA 1
ATOM 2514 C C . LYS A 1 314 ? 22.938 -9.188 -14.211 1 95.19 314 LYS A C 1
ATOM 2516 O O . LYS A 1 314 ? 23.359 -9.031 -13.062 1 95.19 314 LYS A O 1
ATOM 2521 N N . ASN A 1 315 ? 22.734 -8.227 -15.039 1 95.12 315 ASN A N 1
ATOM 2522 C CA . ASN A 1 315 ? 23.031 -6.848 -14.656 1 95.12 315 ASN A CA 1
ATOM 2523 C C . ASN A 1 315 ? 22.016 -6.312 -13.656 1 95.12 315 ASN A C 1
ATOM 2525 O O . ASN A 1 315 ? 22.359 -5.562 -12.742 1 95.12 315 ASN A O 1
ATOM 2529 N N . ASP A 1 316 ? 20.766 -6.672 -13.875 1 95.88 316 ASP A N 1
ATOM 2530 C CA . ASP A 1 316 ? 19.703 -6.242 -12.969 1 95.88 316 ASP A CA 1
ATOM 2531 C C . ASP A 1 316 ? 19.984 -6.703 -11.539 1 95.88 316 ASP A C 1
ATOM 2533 O O . ASP A 1 316 ? 19.984 -5.895 -10.609 1 95.88 316 ASP A O 1
ATOM 2537 N N . ALA A 1 317 ? 20.234 -7.953 -11.422 1 97.31 317 ALA A N 1
ATOM 2538 C CA . ALA A 1 317 ? 20.438 -8.57 -10.117 1 97.31 317 ALA A CA 1
ATOM 2539 C C . ALA A 1 317 ? 21.688 -8.008 -9.438 1 97.31 317 ALA A C 1
ATOM 2541 O O . ALA A 1 317 ? 21.703 -7.785 -8.227 1 97.31 317 ALA A O 1
ATOM 2542 N N . ALA A 1 318 ? 22.75 -7.824 -10.188 1 96.81 318 ALA A N 1
ATOM 2543 C CA . ALA A 1 318 ? 23.969 -7.27 -9.633 1 96.81 318 ALA A CA 1
ATOM 2544 C C . ALA A 1 318 ? 23.75 -5.863 -9.086 1 96.81 318 ALA A C 1
ATOM 2546 O O . ALA A 1 318 ? 24.219 -5.523 -8 1 96.81 318 ALA A O 1
ATOM 2547 N N . LYS A 1 319 ? 23.047 -5.086 -9.859 1 96.44 319 LYS A N 1
ATOM 2548 C CA . LYS A 1 319 ? 22.766 -3.719 -9.438 1 96.44 319 LYS A CA 1
ATOM 2549 C C . LYS A 1 319 ? 21.969 -3.697 -8.141 1 96.44 319 LYS A C 1
ATOM 2551 O O . LYS A 1 319 ? 22.312 -2.963 -7.207 1 96.44 319 LYS A O 1
ATOM 2556 N N . ILE A 1 320 ? 20.938 -4.504 -8.094 1 97.81 320 ILE A N 1
ATOM 2557 C CA . ILE A 1 320 ? 20.094 -4.574 -6.906 1 97.81 320 ILE A CA 1
ATOM 2558 C C . ILE A 1 320 ? 20.906 -5.094 -5.727 1 97.81 320 ILE A C 1
ATOM 2560 O O . ILE A 1 320 ? 20.797 -4.578 -4.609 1 97.81 320 ILE A O 1
ATOM 2564 N N . GLY A 1 321 ? 21.734 -6.109 -5.957 1 97.69 321 GLY A N 1
ATOM 2565 C CA . GLY A 1 321 ? 22.578 -6.656 -4.91 1 97.69 321 GLY A CA 1
ATOM 2566 C C . GLY A 1 321 ? 23.531 -5.629 -4.316 1 97.69 321 GLY A C 1
ATOM 2567 O O . GLY A 1 321 ? 23.703 -5.562 -3.098 1 97.69 321 GLY A O 1
ATOM 2568 N N . ILE A 1 322 ? 24.125 -4.812 -5.141 1 97.12 322 ILE A N 1
ATOM 2569 C CA . ILE A 1 322 ? 25.078 -3.799 -4.703 1 97.12 322 ILE A CA 1
ATOM 2570 C C . ILE A 1 322 ? 24.359 -2.756 -3.85 1 97.12 322 ILE A C 1
ATOM 2572 O O . ILE A 1 322 ? 24.875 -2.342 -2.807 1 97.12 322 ILE A O 1
ATOM 2576 N N . LEU A 1 323 ? 23.203 -2.383 -4.285 1 96.62 323 LEU A N 1
ATOM 2577 C CA . LEU A 1 323 ? 22.438 -1.388 -3.551 1 96.62 323 LEU A CA 1
ATOM 2578 C C . LEU A 1 323 ? 22 -1.925 -2.188 1 96.62 323 LEU A C 1
ATOM 2580 O O . LEU A 1 323 ? 22.031 -1.197 -1.193 1 96.62 323 LEU A O 1
ATOM 2584 N N . LEU A 1 324 ? 21.594 -3.18 -2.156 1 97.62 324 LEU A N 1
ATOM 2585 C CA . LEU A 1 324 ? 21.203 -3.787 -0.888 1 97.62 324 LEU A CA 1
ATOM 2586 C C . LEU A 1 324 ? 22.406 -3.906 0.05 1 97.62 324 LEU A C 1
ATOM 2588 O O . LEU A 1 324 ? 22.266 -3.727 1.263 1 97.62 324 LEU A O 1
ATOM 2592 N N . LYS A 1 325 ? 23.5 -4.219 -0.538 1 95.56 325 LYS A N 1
ATOM 2593 C CA . LYS A 1 325 ? 24.734 -4.281 0.255 1 95.56 325 LYS A CA 1
ATOM 2594 C C . LYS A 1 325 ? 25.016 -2.939 0.919 1 95.56 325 LYS A C 1
ATOM 2596 O O . LYS A 1 325 ? 25.469 -2.893 2.068 1 95.56 325 LYS A O 1
ATOM 2601 N N . GLU A 1 326 ? 24.75 -1.896 0.267 1 94.25 326 GLU A N 1
ATOM 2602 C CA . GLU A 1 326 ? 25 -0.543 0.759 1 94.25 326 GLU A CA 1
ATOM 2603 C C . GLU A 1 326 ? 24.125 -0.233 1.976 1 94.25 326 GLU A C 1
ATOM 2605 O O . GLU A 1 326 ? 24.469 0.626 2.789 1 94.25 326 GLU A O 1
ATOM 2610 N N . ILE A 1 327 ? 23.062 -0.904 2.068 1 93.44 327 ILE A N 1
ATOM 2611 C CA . ILE A 1 327 ? 22.188 -0.655 3.207 1 93.44 327 ILE A CA 1
ATOM 2612 C C . ILE A 1 327 ? 22.266 -1.827 4.184 1 93.44 327 ILE A C 1
ATOM 2614 O O . ILE A 1 327 ? 21.266 -2.182 4.816 1 93.44 327 ILE A O 1
ATOM 2618 N N . ASP A 1 328 ? 23.359 -2.529 4.176 1 90.62 328 ASP A N 1
ATOM 2619 C CA . ASP A 1 328 ? 23.812 -3.443 5.219 1 90.62 328 ASP A CA 1
ATOM 2620 C C . ASP A 1 328 ? 23.172 -4.82 5.059 1 90.62 328 ASP A C 1
ATOM 2622 O O . ASP A 1 328 ? 23.047 -5.574 6.031 1 90.62 328 ASP A O 1
ATOM 2626 N N . PHE A 1 329 ? 22.672 -5.195 3.941 1 96.38 329 PHE A N 1
ATOM 2627 C CA . PHE A 1 329 ? 22.25 -6.57 3.684 1 96.38 329 PHE A CA 1
ATOM 2628 C C . PHE A 1 329 ? 23.469 -7.457 3.408 1 96.38 329 PHE A C 1
ATOM 2630 O O . PHE A 1 329 ? 24.406 -7.035 2.732 1 96.38 329 PHE A O 1
ATOM 2637 N N . LYS A 1 330 ? 23.438 -8.602 3.961 1 95.06 330 LYS A N 1
ATOM 2638 C CA . LYS A 1 330 ? 24.328 -9.656 3.479 1 95.06 330 LYS A CA 1
ATOM 2639 C C . LYS A 1 330 ? 23.781 -10.281 2.197 1 95.06 330 LYS A C 1
ATOM 2641 O O . LYS A 1 330 ? 22.609 -10.672 2.137 1 95.06 330 LYS A O 1
ATOM 2646 N N . ILE A 1 331 ? 24.641 -10.414 1.236 1 97.12 331 ILE A N 1
ATOM 2647 C CA . ILE A 1 331 ? 24.125 -10.727 -0.093 1 97.12 331 ILE A CA 1
ATOM 2648 C C . ILE A 1 331 ? 24.578 -12.125 -0.505 1 97.12 331 ILE A C 1
ATOM 2650 O O . ILE A 1 331 ? 25.766 -12.43 -0.51 1 97.12 331 ILE A O 1
ATOM 2654 N N . ILE A 1 332 ? 23.672 -12.945 -0.818 1 97.75 332 ILE A N 1
ATOM 2655 C CA . ILE A 1 332 ? 23.891 -14.188 -1.549 1 97.75 332 ILE A CA 1
ATOM 2656 C C . ILE A 1 332 ? 23.422 -14.031 -2.99 1 97.75 332 ILE A C 1
ATOM 2658 O O . ILE A 1 332 ? 22.219 -14.188 -3.277 1 97.75 332 ILE A O 1
ATOM 2662 N N . CYS A 1 333 ? 24.297 -13.734 -3.846 1 97.81 333 CYS A N 1
ATOM 2663 C CA . CYS A 1 333 ? 23.953 -13.484 -5.242 1 97.81 333 CYS A CA 1
ATOM 2664 C C . CYS A 1 333 ? 24.484 -14.602 -6.137 1 97.81 333 CYS A C 1
ATOM 2666 O O . CYS A 1 333 ? 25.672 -14.914 -6.117 1 97.81 333 CYS A O 1
ATOM 2668 N N . LEU A 1 334 ? 23.594 -15.195 -6.898 1 97.81 334 LEU A N 1
ATOM 2669 C CA . LEU A 1 334 ? 23.938 -16.328 -7.746 1 97.81 334 LEU A CA 1
ATOM 2670 C C . LEU A 1 334 ? 23.375 -16.141 -9.156 1 97.81 334 LEU A C 1
ATOM 2672 O O . LEU A 1 334 ? 22.328 -15.516 -9.336 1 97.81 334 LEU A O 1
ATOM 2676 N N . VAL A 1 335 ? 24.094 -16.703 -10.125 1 97.06 335 VAL A N 1
ATOM 2677 C CA . VAL A 1 335 ? 23.656 -16.531 -11.508 1 97.06 335 VAL A CA 1
ATOM 2678 C C . VAL A 1 335 ? 23.578 -17.891 -12.195 1 97.06 335 VAL A C 1
ATOM 2680 O O . VAL A 1 335 ? 24.375 -18.781 -11.93 1 97.06 335 VAL A O 1
ATOM 2683 N N . ASN A 1 336 ? 22.516 -18.062 -12.969 1 95.75 336 ASN A N 1
ATOM 2684 C CA . ASN A 1 336 ? 22.312 -19.219 -13.852 1 95.75 336 ASN A CA 1
ATOM 2685 C C . ASN A 1 336 ? 22.344 -20.531 -13.086 1 95.75 336 ASN A C 1
ATOM 2687 O O . ASN A 1 336 ? 23.219 -21.359 -13.297 1 95.75 336 ASN A O 1
ATOM 2691 N N . LEU A 1 337 ? 21.281 -20.75 -12.375 1 96.56 337 LEU A N 1
ATOM 2692 C CA . LEU A 1 337 ? 21.141 -21.922 -11.531 1 96.56 337 LEU A CA 1
ATOM 2693 C C . LEU A 1 337 ? 20.203 -22.938 -12.156 1 96.56 337 LEU A C 1
ATOM 2695 O O . LEU A 1 337 ? 19.203 -22.562 -12.773 1 96.56 337 LEU A O 1
ATOM 2699 N N . SER A 1 338 ? 20.578 -24.203 -12.008 1 94.56 338 SER A N 1
ATOM 2700 C CA . SER A 1 3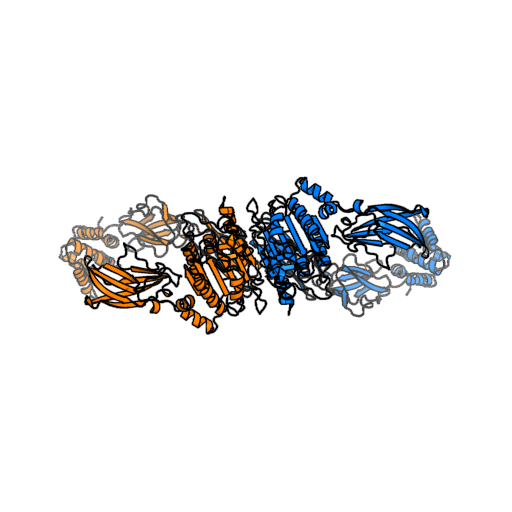38 ? 19.625 -25.266 -12.336 1 94.56 338 SER A CA 1
ATOM 2701 C C . SER A 1 338 ? 18.5 -25.344 -11.312 1 94.56 338 SER A C 1
ATOM 2703 O O . SER A 1 338 ? 18.531 -24.641 -10.297 1 94.56 338 SER A O 1
ATOM 2705 N N . LEU A 1 339 ? 17.453 -26.109 -11.68 1 96.5 339 LEU A N 1
ATOM 2706 C CA . LEU A 1 339 ? 16.312 -26.25 -10.781 1 96.5 339 LEU A CA 1
ATOM 2707 C C . LEU A 1 339 ? 16.75 -26.734 -9.406 1 96.5 339 LEU A C 1
ATOM 2709 O O . LEU A 1 339 ? 16.328 -26.188 -8.383 1 96.5 339 LEU A O 1
ATOM 2713 N N . GLU A 1 340 ? 17.578 -27.734 -9.383 1 95.25 340 GLU A N 1
ATOM 2714 C CA . GLU A 1 340 ? 18.062 -28.297 -8.125 1 95.25 340 GLU A CA 1
ATOM 2715 C C . GLU A 1 340 ? 18.891 -27.281 -7.344 1 95.25 340 GLU A C 1
ATOM 2717 O O . GLU A 1 340 ? 18.734 -27.156 -6.125 1 95.25 340 GLU A O 1
ATOM 2722 N N . GLN A 1 341 ? 19.766 -26.562 -7.992 1 95.44 341 GLN A N 1
ATOM 2723 C CA . GLN A 1 341 ? 20.578 -25.547 -7.344 1 95.44 341 GLN A CA 1
ATOM 2724 C C . GLN A 1 341 ? 19.719 -24.438 -6.762 1 95.44 341 GLN A C 1
ATOM 2726 O O . GLN A 1 341 ? 19.984 -23.938 -5.668 1 95.44 341 GLN A O 1
ATOM 2731 N N . MET A 1 342 ? 18.703 -24.047 -7.516 1 97.56 342 MET A N 1
ATOM 2732 C CA . MET A 1 342 ? 17.797 -23.016 -7.02 1 97.56 342 MET A CA 1
ATOM 2733 C C . MET A 1 342 ? 17.078 -23.484 -5.75 1 97.56 342 MET A C 1
ATOM 2735 O O . MET A 1 342 ? 17 -22.734 -4.77 1 97.56 342 MET A O 1
ATOM 2739 N N . LYS A 1 343 ? 16.578 -24.656 -5.816 1 97.19 343 LYS A N 1
ATOM 2740 C CA . LYS A 1 343 ? 15.883 -25.203 -4.652 1 97.19 343 LYS A CA 1
ATOM 2741 C C . LYS A 1 343 ? 16.797 -25.266 -3.438 1 97.19 343 LYS A C 1
ATOM 2743 O O . LYS A 1 343 ? 16.391 -24.906 -2.328 1 97.19 343 LYS A O 1
ATOM 2748 N N . ASN A 1 344 ? 18.016 -25.688 -3.637 1 96.69 344 ASN A N 1
ATOM 2749 C CA . ASN A 1 344 ? 18.984 -25.766 -2.553 1 96.69 344 ASN A CA 1
ATOM 2750 C C . ASN A 1 344 ? 19.328 -24.375 -1.997 1 96.69 344 ASN A C 1
ATOM 2752 O O . ASN A 1 344 ? 19.453 -24.203 -0.783 1 96.69 344 ASN A O 1
ATOM 2756 N N . ALA A 1 345 ? 19.547 -23.438 -2.895 1 97.25 345 ALA A N 1
ATOM 2757 C CA . ALA A 1 345 ? 19.828 -22.078 -2.467 1 97.25 345 ALA A CA 1
ATOM 2758 C C . ALA A 1 345 ? 18.688 -21.516 -1.628 1 97.25 345 ALA A C 1
ATOM 2760 O O . ALA A 1 345 ? 18.922 -20.875 -0.596 1 97.25 345 ALA A O 1
ATOM 2761 N N . ILE A 1 346 ? 17.469 -21.781 -2.068 1 97.94 346 ILE A N 1
ATOM 2762 C CA . ILE A 1 346 ? 16.281 -21.297 -1.38 1 97.94 346 ILE A CA 1
ATOM 2763 C C . ILE A 1 346 ? 16.172 -21.953 -0.01 1 97.94 346 ILE A C 1
ATOM 2765 O O . ILE A 1 346 ? 15.859 -21.297 0.984 1 97.94 346 ILE A O 1
ATOM 2769 N N . ARG A 1 347 ? 16.406 -23.188 0.012 1 96.62 347 ARG A N 1
ATOM 2770 C CA . ARG A 1 347 ? 16.359 -23.906 1.284 1 96.62 347 ARG A CA 1
ATOM 2771 C C . ARG A 1 347 ? 17.391 -23.359 2.262 1 96.62 347 ARG A C 1
ATOM 2773 O O . ARG A 1 347 ? 17.078 -23.156 3.439 1 96.62 347 ARG A O 1
ATOM 2780 N N . LYS A 1 348 ? 18.594 -23.156 1.794 1 95 348 LYS A N 1
ATOM 2781 C CA . LYS A 1 348 ? 19.641 -22.609 2.641 1 95 348 LYS A CA 1
ATOM 2782 C C . LYS A 1 348 ? 19.281 -21.219 3.145 1 95 348 LYS A C 1
ATOM 2784 O O . LYS A 1 348 ? 19.531 -20.891 4.305 1 95 348 LYS A O 1
ATOM 2789 N N . PHE A 1 349 ? 18.812 -20.438 2.283 1 96.38 349 PHE A N 1
ATOM 2790 C CA . PHE A 1 349 ? 18.344 -19.109 2.652 1 96.38 349 PHE A CA 1
ATOM 2791 C C . PHE A 1 349 ? 17.266 -19.188 3.717 1 96.38 349 PHE A C 1
ATOM 2793 O O . PHE A 1 349 ? 17.281 -18.438 4.691 1 96.38 349 PHE A O 1
ATOM 2800 N N . GLY A 1 350 ? 16.281 -20.109 3.52 1 95.62 350 GLY A N 1
ATOM 2801 C CA . GLY A 1 350 ? 15.219 -20.312 4.492 1 95.62 350 GLY A CA 1
ATOM 2802 C C . GLY A 1 350 ? 15.734 -20.703 5.867 1 95.62 350 GLY A C 1
ATOM 2803 O O . GLY A 1 350 ? 15.195 -20.266 6.883 1 95.62 350 GLY A O 1
ATOM 2804 N N . ASP A 1 351 ? 16.797 -21.438 5.887 1 93.12 351 ASP A N 1
ATOM 2805 C CA . ASP A 1 351 ? 17.375 -21.891 7.137 1 93.12 351 ASP A CA 1
ATOM 2806 C C . ASP A 1 351 ? 17.938 -20.719 7.949 1 93.12 351 ASP A C 1
ATOM 2808 O O . ASP A 1 351 ? 17.969 -20.781 9.18 1 93.12 351 ASP A O 1
ATOM 2812 N N . ILE A 1 352 ? 18.281 -19.734 7.254 1 92.81 352 ILE A N 1
ATOM 2813 C CA . ILE A 1 352 ? 18.953 -18.641 7.934 1 92.81 352 ILE A CA 1
ATOM 2814 C C . ILE A 1 352 ? 17.938 -17.562 8.312 1 92.81 352 ILE A C 1
ATOM 2816 O O . ILE A 1 352 ? 18.234 -16.688 9.141 1 92.81 352 ILE A O 1
ATOM 2820 N N . LEU A 1 353 ? 16.797 -17.578 7.719 1 93.69 353 LEU A N 1
ATOM 2821 C CA . LEU A 1 353 ? 15.766 -16.578 7.98 1 93.69 353 LEU A CA 1
ATOM 2822 C C . LEU A 1 353 ? 15.07 -16.844 9.312 1 93.69 353 LEU A C 1
ATOM 2824 O O . LEU A 1 353 ? 13.875 -17.141 9.352 1 93.69 353 LEU A O 1
ATOM 2828 N N . LYS A 1 354 ? 15.75 -16.562 10.344 1 88.69 354 LYS A N 1
ATOM 2829 C CA . LYS A 1 354 ? 15.234 -16.797 11.688 1 88.69 354 LYS A CA 1
ATOM 2830 C C . LYS A 1 354 ? 14.492 -15.562 12.203 1 88.69 354 LYS A C 1
ATOM 2832 O O . LYS A 1 354 ? 14.383 -14.562 11.5 1 88.69 354 LYS A O 1
ATOM 2837 N N . GLU A 1 355 ? 13.961 -15.703 13.422 1 87.75 355 GLU A N 1
ATOM 2838 C CA . GLU A 1 355 ? 13.211 -14.609 14.039 1 87.75 355 GLU A CA 1
ATOM 2839 C C . GLU A 1 355 ? 14.062 -13.344 14.133 1 87.75 355 GLU A C 1
ATOM 2841 O O . GLU A 1 355 ? 15.242 -13.406 14.484 1 87.75 355 GLU A O 1
ATOM 2846 N N . GLY A 1 356 ? 13.461 -12.234 13.719 1 86.38 356 GLY A N 1
ATOM 2847 C CA . GLY A 1 356 ? 14.141 -10.953 13.805 1 86.38 356 GLY A CA 1
ATOM 2848 C C . GLY A 1 356 ? 14.906 -10.594 12.547 1 86.38 356 GLY A C 1
ATOM 2849 O O . GLY A 1 356 ? 15.312 -9.445 12.367 1 86.38 356 GLY A O 1
ATOM 2850 N N . VAL A 1 357 ? 15.07 -11.492 11.641 1 91.94 357 VAL A N 1
ATOM 2851 C CA . VAL A 1 357 ? 15.867 -11.273 10.438 1 91.94 357 VAL A CA 1
ATOM 2852 C C . VAL A 1 357 ? 14.992 -10.688 9.336 1 91.94 357 VAL A C 1
ATOM 2854 O O . VAL A 1 357 ? 13.82 -11.07 9.195 1 91.94 357 VAL A O 1
ATOM 2857 N N . TYR A 1 358 ? 15.516 -9.68 8.633 1 96 358 TYR A N 1
ATOM 2858 C CA . TYR A 1 358 ? 14.906 -9.227 7.387 1 96 358 TYR A CA 1
ATOM 2859 C C . TYR A 1 358 ? 15.414 -10.047 6.207 1 96 358 TYR A C 1
ATOM 2861 O O . TYR A 1 358 ? 16.625 -10.125 5.969 1 96 358 TYR A O 1
ATOM 2869 N N . GLY A 1 359 ? 14.531 -10.695 5.539 1 97.81 359 GLY A N 1
ATOM 2870 C CA . GLY A 1 359 ? 14.867 -11.453 4.34 1 97.81 359 GLY A CA 1
ATOM 2871 C C . GLY A 1 359 ? 14.344 -10.812 3.066 1 97.81 359 GLY A C 1
ATOM 2872 O O . GLY A 1 359 ? 13.234 -10.289 3.043 1 97.81 359 GLY A O 1
ATOM 2873 N N . LEU A 1 360 ? 15.164 -10.789 2.047 1 98.75 360 LEU A N 1
ATOM 2874 C CA . LEU A 1 360 ? 14.734 -10.312 0.734 1 98.75 360 LEU A CA 1
ATOM 2875 C C . LEU A 1 360 ? 15.117 -11.312 -0.355 1 98.75 360 LEU A C 1
ATOM 2877 O O . LEU A 1 360 ? 16.281 -11.703 -0.458 1 98.75 360 LEU A O 1
ATOM 2881 N N . PHE A 1 361 ? 14.18 -11.734 -1.073 1 98.75 361 PHE A N 1
ATOM 2882 C CA . PHE A 1 361 ? 14.391 -12.617 -2.219 1 98.75 361 PHE A CA 1
ATOM 2883 C C . PHE A 1 361 ? 14.148 -11.867 -3.525 1 98.75 361 PHE A C 1
ATOM 2885 O O . PHE A 1 361 ? 13.094 -11.266 -3.711 1 98.75 361 PHE A O 1
ATOM 2892 N N . TYR A 1 362 ? 15.094 -11.891 -4.426 1 98.81 362 TYR A N 1
ATOM 2893 C CA . TYR A 1 362 ? 14.984 -11.266 -5.738 1 98.81 362 TYR A CA 1
ATOM 2894 C C . TYR A 1 362 ? 15.305 -12.266 -6.844 1 98.81 362 TYR A C 1
ATOM 2896 O O . TYR A 1 362 ? 16.344 -12.922 -6.82 1 98.81 362 TYR A O 1
ATOM 2904 N N . TYR A 1 363 ? 14.391 -12.383 -7.777 1 98.62 363 TYR A N 1
ATOM 2905 C CA . TYR A 1 363 ? 14.586 -13.266 -8.922 1 98.62 363 TYR A CA 1
ATOM 2906 C C . TYR A 1 363 ? 14.406 -12.508 -10.234 1 98.62 363 TYR A C 1
ATOM 2908 O O . TYR A 1 363 ? 13.406 -11.82 -10.422 1 98.62 363 TYR A O 1
ATOM 2916 N N . ALA A 1 364 ? 15.312 -12.625 -11.102 1 97.81 364 ALA A N 1
ATOM 2917 C CA . ALA A 1 364 ? 15.211 -12.109 -12.461 1 97.81 364 ALA A CA 1
ATOM 2918 C C . ALA A 1 364 ? 15.453 -13.211 -13.484 1 97.81 364 ALA A C 1
ATOM 2920 O O . ALA A 1 364 ? 16.516 -13.852 -13.477 1 97.81 364 ALA A O 1
ATOM 2921 N N . GLY A 1 365 ? 14.57 -13.453 -14.305 1 97 365 GLY A N 1
ATOM 2922 C CA . GLY A 1 365 ? 14.656 -14.492 -15.32 1 97 365 GLY A CA 1
ATOM 2923 C C . GLY A 1 365 ? 13.328 -14.797 -15.977 1 97 365 GLY A C 1
ATOM 2924 O O . GLY A 1 365 ? 12.383 -14.016 -15.867 1 97 365 GLY A O 1
ATOM 2925 N N . HIS A 1 366 ? 13.266 -15.938 -16.703 1 96.19 366 HIS A N 1
ATOM 2926 C CA . HIS A 1 366 ? 12 -16.359 -17.281 1 96.19 366 HIS A CA 1
ATOM 2927 C C . HIS A 1 366 ? 11.039 -16.875 -16.203 1 96.19 366 HIS A C 1
ATOM 2929 O O . HIS A 1 366 ? 11.469 -17.516 -15.25 1 96.19 366 HIS A O 1
ATOM 2935 N N . GLY A 1 367 ? 9.875 -16.5 -16.391 1 96.44 367 GLY A N 1
ATOM 2936 C CA . GLY A 1 367 ? 8.797 -16.969 -15.531 1 96.44 367 GLY A CA 1
ATOM 2937 C C . GLY A 1 367 ? 7.449 -17 -16.234 1 96.44 367 GLY A C 1
ATOM 2938 O O . GLY A 1 367 ? 7.328 -16.547 -17.375 1 96.44 367 GLY A O 1
ATOM 2939 N N . PHE A 1 368 ? 6.504 -17.656 -15.633 1 95.38 368 PHE A N 1
ATOM 2940 C CA . PHE A 1 368 ? 5.137 -17.703 -16.141 1 95.38 368 PHE A CA 1
ATOM 2941 C C . PHE A 1 368 ? 4.133 -17.719 -15 1 95.38 368 PHE A C 1
ATOM 2943 O O . PHE A 1 368 ? 4.516 -17.828 -13.828 1 95.38 368 PHE A O 1
ATOM 2950 N N . LYS A 1 369 ? 2.896 -17.516 -15.391 1 95.38 369 LYS A N 1
ATOM 2951 C CA . LYS A 1 369 ? 1.848 -17.516 -14.375 1 95.38 369 LYS A CA 1
ATOM 2952 C C . LYS A 1 369 ? 0.709 -18.453 -14.773 1 95.38 369 LYS A C 1
ATOM 2954 O O . LYS A 1 369 ? 0.233 -18.422 -15.906 1 95.38 369 LYS A O 1
ATOM 2959 N N . MET A 1 370 ? 0.385 -19.344 -13.969 1 94 370 MET A N 1
ATOM 2960 C CA . MET A 1 370 ? -0.801 -20.188 -14 1 94 370 MET A CA 1
ATOM 2961 C C . MET A 1 370 ? -1.455 -20.266 -12.625 1 94 370 MET A C 1
ATOM 2963 O O . MET A 1 370 ? -1.102 -21.125 -11.812 1 94 370 MET A O 1
ATOM 2967 N N . GLN A 1 371 ? -2.346 -19.422 -12.352 1 90.5 371 GLN A N 1
ATOM 2968 C CA . GLN A 1 371 ? -2.932 -19.156 -11.039 1 90.5 371 GLN A CA 1
ATOM 2969 C C . GLN A 1 371 ? -1.903 -18.547 -10.094 1 90.5 371 GLN A C 1
ATOM 2971 O O . GLN A 1 371 ? -2.191 -17.578 -9.406 1 90.5 371 GLN A O 1
ATOM 2976 N N . GLU A 1 372 ? -0.719 -19.109 -10.125 1 92.69 372 GLU A N 1
ATOM 2977 C CA . GLU A 1 372 ? 0.406 -18.609 -9.336 1 92.69 372 GLU A CA 1
ATOM 2978 C C . GLU A 1 372 ? 1.624 -18.344 -10.219 1 92.69 372 GLU A C 1
ATOM 2980 O O . GLU A 1 372 ? 1.664 -18.781 -11.375 1 92.69 372 GLU A O 1
ATOM 2985 N N . SER A 1 373 ? 2.568 -17.656 -9.633 1 95.75 373 SER A N 1
ATOM 2986 C CA . SER A 1 373 ? 3.795 -17.328 -10.352 1 95.75 373 SER A CA 1
ATOM 2987 C C . SER A 1 373 ? 4.805 -18.469 -10.258 1 95.75 373 SER A C 1
ATOM 2989 O O . SER A 1 373 ? 4.949 -19.094 -9.211 1 95.75 373 SER A O 1
ATOM 2991 N N . TYR A 1 374 ? 5.512 -18.766 -11.391 1 97.38 374 TYR A N 1
ATOM 2992 C CA . TYR A 1 374 ? 6.512 -19.828 -11.477 1 97.38 374 TYR A CA 1
ATOM 2993 C C . TYR A 1 374 ? 7.832 -19.281 -12.016 1 97.38 374 TYR A C 1
ATOM 2995 O O . TYR A 1 374 ? 7.855 -18.594 -13.031 1 97.38 374 TYR A O 1
ATOM 3003 N N . MET A 1 375 ? 8.906 -19.641 -11.344 1 98.25 375 MET A N 1
ATOM 3004 C CA . MET A 1 375 ? 10.242 -19.25 -11.781 1 98.25 375 MET A CA 1
ATOM 3005 C C . MET A 1 375 ? 10.906 -20.391 -12.555 1 98.25 375 MET A C 1
ATOM 3007 O O . MET A 1 375 ? 10.961 -21.516 -12.086 1 98.25 375 MET A O 1
ATOM 3011 N N . LEU A 1 376 ? 11.469 -20.062 -13.688 1 97.81 376 LEU A N 1
ATOM 3012 C CA . LEU A 1 376 ? 12.094 -21.094 -14.516 1 97.81 376 LEU A CA 1
ATOM 3013 C C . LEU A 1 376 ? 13.602 -21.125 -14.297 1 97.81 376 LEU A C 1
ATOM 3015 O O . LEU A 1 376 ? 14.258 -20.078 -14.258 1 97.81 376 LEU A O 1
ATOM 3019 N N . ALA A 1 377 ? 14.117 -22.281 -14.141 1 96.94 377 ALA A N 1
ATOM 3020 C CA . ALA A 1 377 ? 15.562 -22.5 -14.047 1 96.94 377 ALA A CA 1
ATOM 3021 C C . ALA A 1 377 ? 16.203 -22.578 -15.43 1 96.94 377 ALA A C 1
ATOM 3023 O O . ALA A 1 377 ? 15.5 -22.672 -16.438 1 96.94 377 ALA A O 1
ATOM 3024 N N . VAL A 1 378 ? 17.531 -22.516 -15.492 1 95.88 378 VAL A N 1
ATOM 3025 C CA . VAL A 1 378 ? 18.219 -22.406 -16.781 1 95.88 378 VAL A CA 1
ATOM 3026 C C . VAL A 1 378 ? 18.125 -23.75 -17.516 1 95.88 378 VAL A C 1
ATOM 3028 O O . VAL A 1 378 ? 18.203 -23.781 -18.75 1 95.88 378 VAL A O 1
ATOM 3031 N N . ASP A 1 379 ? 17.906 -24.844 -16.781 1 95.06 379 ASP A N 1
ATOM 3032 C CA . ASP A 1 379 ? 17.875 -26.172 -17.391 1 95.06 379 ASP A CA 1
ATOM 3033 C C . ASP A 1 379 ? 16.438 -26.625 -17.672 1 95.06 379 ASP A C 1
ATOM 3035 O O . ASP A 1 379 ? 16.188 -27.812 -17.891 1 95.06 379 ASP A O 1
ATOM 3039 N N . ALA A 1 380 ? 15.461 -25.719 -17.594 1 96.44 380 ALA A N 1
ATOM 3040 C CA . ALA A 1 380 ? 14.078 -26.078 -17.906 1 96.44 380 ALA A CA 1
ATOM 3041 C C . ALA A 1 380 ? 13.977 -26.641 -19.328 1 96.44 380 ALA A C 1
ATOM 3043 O O . ALA A 1 380 ? 14.555 -26.078 -20.266 1 96.44 380 ALA A O 1
ATOM 3044 N N . PRO A 1 381 ? 13.25 -27.703 -19.469 1 96 381 PRO A N 1
ATOM 3045 C CA . PRO A 1 381 ? 13.102 -28.281 -20.812 1 96 381 PRO A CA 1
ATOM 3046 C C . PRO A 1 381 ? 12.297 -27.375 -21.75 1 96 381 PRO A C 1
ATOM 3048 O O . PRO A 1 381 ? 11.672 -26.406 -21.312 1 96 381 PRO A O 1
ATOM 3051 N N . GLU A 1 382 ? 12.438 -27.672 -23.031 1 93.31 382 GLU A N 1
ATOM 3052 C CA . GLU A 1 382 ? 11.703 -26.891 -24.031 1 93.31 382 GLU A CA 1
ATOM 3053 C C . GLU A 1 382 ? 10.211 -26.875 -23.719 1 93.31 382 GLU A C 1
ATOM 3055 O O . GLU A 1 382 ? 9.578 -25.812 -23.703 1 93.31 382 GLU A O 1
ATOM 3060 N N . SER A 1 383 ? 9.75 -28.094 -23.484 1 94.25 383 SER A N 1
ATOM 3061 C CA . SER A 1 383 ? 8.383 -28.234 -23 1 94.25 383 SER A CA 1
ATOM 3062 C C . SER A 1 383 ? 8.352 -28.469 -21.484 1 94.25 383 SER A C 1
ATOM 3064 O O . SER A 1 383 ? 8.328 -29.609 -21.031 1 94.25 383 SER A O 1
ATOM 3066 N N . TYR A 1 384 ? 8.305 -27.359 -20.812 1 95.25 384 TYR A N 1
ATOM 3067 C CA . TYR A 1 384 ? 8.383 -27.469 -19.359 1 95.25 384 TYR A CA 1
ATOM 3068 C C . TYR A 1 384 ? 6.996 -27.625 -18.75 1 95.25 384 TYR A C 1
ATOM 3070 O O . TYR A 1 384 ? 6.004 -27.188 -19.328 1 95.25 384 TYR A O 1
ATOM 3078 N N . LEU A 1 385 ? 6.973 -28.297 -17.641 1 95.31 385 LEU A N 1
ATOM 3079 C CA . LEU A 1 385 ? 5.789 -28.438 -16.812 1 95.31 385 LEU A CA 1
ATOM 3080 C C . LEU A 1 385 ? 5.914 -27.594 -15.547 1 95.31 385 LEU A C 1
ATOM 3082 O O . LEU A 1 385 ? 6.941 -26.953 -15.328 1 95.31 385 LEU A O 1
ATOM 3086 N N . ARG A 1 386 ? 4.828 -27.562 -14.734 1 94.06 386 ARG A N 1
ATOM 3087 C CA . ARG A 1 386 ? 4.871 -26.844 -13.461 1 94.06 386 ARG A CA 1
ATOM 3088 C C . ARG A 1 386 ? 5.953 -27.406 -12.555 1 94.06 386 ARG A C 1
ATOM 3090 O O . ARG A 1 386 ? 6.629 -26.656 -11.844 1 94.06 386 ARG A O 1
ATOM 3097 N N . LYS A 1 387 ? 6.152 -28.656 -12.648 1 93.31 387 LYS A N 1
ATOM 3098 C CA . LYS A 1 387 ? 7.113 -29.328 -11.781 1 93.31 387 LYS A CA 1
ATOM 3099 C C . LYS A 1 387 ? 8.547 -28.953 -12.141 1 93.31 387 LYS A C 1
ATOM 3101 O O . LYS A 1 387 ? 9.469 -29.156 -11.344 1 93.31 387 LYS A O 1
ATOM 3106 N N . ASP A 1 388 ? 8.742 -28.422 -13.352 1 94.81 388 ASP A N 1
ATOM 3107 C CA . ASP A 1 388 ? 10.07 -28.031 -13.82 1 94.81 388 ASP A CA 1
ATOM 3108 C C . ASP A 1 388 ? 10.391 -26.594 -13.43 1 94.81 388 ASP A C 1
ATOM 3110 O O . ASP A 1 388 ? 11.391 -26.031 -13.891 1 94.81 388 ASP A O 1
ATOM 3114 N N . ALA A 1 389 ? 9.547 -26 -12.633 1 97.06 389 ALA A N 1
ATOM 3115 C CA . ALA A 1 389 ? 9.703 -24.625 -12.164 1 97.06 389 ALA A CA 1
ATOM 3116 C C . ALA A 1 389 ? 9.484 -24.531 -10.656 1 97.06 389 ALA A C 1
ATOM 3118 O O . ALA A 1 389 ? 9.086 -25.5 -10.016 1 97.06 389 ALA A O 1
ATOM 3119 N N . ILE A 1 390 ? 9.906 -23.469 -10.078 1 97.38 390 ILE A N 1
ATOM 3120 C CA . ILE A 1 390 ? 9.648 -23.219 -8.664 1 97.38 390 ILE A CA 1
ATOM 3121 C C . ILE A 1 390 ? 8.445 -22.297 -8.508 1 97.38 390 ILE A C 1
ATOM 3123 O O . ILE A 1 390 ? 8.438 -21.172 -9.016 1 97.38 390 ILE A O 1
ATOM 3127 N N . CYS A 1 391 ? 7.473 -22.828 -7.844 1 95.81 391 CYS A N 1
ATOM 3128 C CA . CYS A 1 391 ? 6.246 -22.062 -7.617 1 95.81 391 CYS A CA 1
ATOM 3129 C C . CYS A 1 391 ? 6.418 -21.094 -6.461 1 95.81 391 CYS A C 1
ATOM 3131 O O . CYS A 1 391 ? 7.141 -21.375 -5.504 1 95.81 391 CYS A O 1
ATOM 3133 N N . GLU A 1 392 ? 5.734 -19.969 -6.543 1 96.06 392 GLU A N 1
ATOM 3134 C CA . GLU A 1 392 ? 5.824 -18.953 -5.508 1 96.06 392 GLU A CA 1
ATOM 3135 C C . GLU A 1 392 ? 5.398 -19.5 -4.148 1 96.06 392 GLU A C 1
ATOM 3137 O O . GLU A 1 392 ? 5.984 -19.156 -3.123 1 96.06 392 GLU A O 1
ATOM 3142 N N . SER A 1 393 ? 4.34 -20.328 -4.105 1 94.38 393 SER A N 1
ATOM 3143 C CA . SER A 1 393 ? 3.881 -20.891 -2.846 1 94.38 393 SER A CA 1
ATOM 3144 C C . SER A 1 393 ? 4.949 -21.781 -2.217 1 94.38 393 SER A C 1
ATOM 3146 O O . SER A 1 393 ? 5.078 -21.844 -0.993 1 94.38 393 SER A O 1
ATOM 3148 N N . GLU A 1 394 ? 5.641 -22.484 -3.027 1 95.31 394 GLU A N 1
ATOM 3149 C CA . GLU A 1 394 ? 6.754 -23.297 -2.541 1 95.31 394 GLU A CA 1
ATOM 3150 C C . GLU A 1 394 ? 7.852 -22.422 -1.94 1 95.31 394 GLU A C 1
ATOM 3152 O O . GLU A 1 394 ? 8.398 -22.734 -0.885 1 95.31 394 GLU A O 1
ATOM 3157 N N . LEU A 1 395 ? 8.188 -21.391 -2.645 1 97.44 395 LEU A N 1
ATOM 3158 C CA . LEU A 1 395 ? 9.156 -20.422 -2.154 1 97.44 395 LEU A CA 1
ATOM 3159 C C . LEU A 1 395 ? 8.75 -19.891 -0.782 1 97.44 395 LEU A C 1
ATOM 3161 O O . LEU A 1 395 ? 9.555 -19.906 0.155 1 97.44 395 LEU A O 1
ATOM 3165 N N . LEU A 1 396 ? 7.527 -19.453 -0.666 1 96.31 396 LEU A N 1
ATOM 3166 C CA . LEU A 1 396 ? 7.039 -18.828 0.558 1 96.31 396 LEU A CA 1
ATOM 3167 C C . LEU A 1 396 ? 6.949 -19.844 1.691 1 96.31 396 LEU A C 1
ATOM 3169 O O . LEU A 1 396 ? 7.195 -19.516 2.854 1 96.31 396 LEU A O 1
ATOM 3173 N N . ALA A 1 397 ? 6.574 -21.047 1.354 1 94.62 397 ALA A N 1
ATOM 3174 C CA . ALA A 1 397 ? 6.488 -22.109 2.361 1 94.62 397 ALA A CA 1
ATOM 3175 C C . ALA A 1 397 ? 7.84 -22.328 3.033 1 94.62 397 ALA A C 1
ATOM 3177 O O . ALA A 1 397 ? 7.91 -22.578 4.238 1 94.62 397 ALA A O 1
ATOM 3178 N N . ILE A 1 398 ? 8.852 -22.25 2.268 1 96.06 398 ILE A N 1
ATOM 3179 C CA . ILE A 1 398 ? 10.203 -22.469 2.783 1 96.06 398 ILE A CA 1
ATOM 3180 C C . ILE A 1 398 ? 10.664 -21.234 3.561 1 96.06 398 ILE A C 1
ATOM 3182 O O . ILE A 1 398 ? 11.188 -21.359 4.672 1 96.06 398 ILE A O 1
ATOM 3186 N N . LEU A 1 399 ? 10.422 -20.078 3.068 1 96.69 399 LEU A N 1
ATOM 3187 C CA . LEU A 1 399 ? 11.039 -18.859 3.582 1 96.69 399 LEU A CA 1
ATOM 3188 C C . LEU A 1 399 ? 10.297 -18.359 4.816 1 96.69 399 LEU A C 1
ATOM 3190 O O . LEU A 1 399 ? 10.875 -17.641 5.645 1 96.69 399 LEU A O 1
ATOM 3194 N N . LEU A 1 400 ? 9.047 -18.688 4.949 1 94.69 400 LEU A N 1
ATOM 3195 C CA . LEU A 1 400 ? 8.273 -18.188 6.078 1 94.69 400 LEU A CA 1
ATOM 3196 C C . LEU A 1 400 ? 8.312 -19.156 7.246 1 94.69 400 LEU A C 1
ATOM 3198 O O . LEU A 1 400 ? 7.844 -18.844 8.344 1 94.69 400 LEU A O 1
ATOM 3202 N N . GLN A 1 401 ? 8.867 -20.234 7.031 1 91.62 401 GLN A N 1
ATOM 3203 C CA . GLN A 1 401 ? 8.828 -21.344 7.984 1 91.62 401 GLN A CA 1
ATOM 3204 C C . GLN A 1 401 ? 9.422 -20.922 9.328 1 91.62 401 GLN A C 1
ATOM 3206 O O . GLN A 1 401 ? 8.938 -21.344 10.383 1 91.62 401 GLN A O 1
ATOM 3211 N N . ASN A 1 402 ? 10.5 -20.094 9.336 1 90.56 402 ASN A N 1
ATOM 3212 C CA . ASN A 1 402 ? 11.203 -19.766 10.57 1 90.56 402 ASN A CA 1
ATOM 3213 C C . ASN A 1 402 ? 10.852 -18.359 11.047 1 90.56 402 ASN A C 1
ATOM 3215 O O . ASN A 1 402 ? 11.609 -17.75 11.805 1 90.56 402 ASN A O 1
ATOM 3219 N N . ASP A 1 403 ? 9.812 -17.828 10.547 1 90.44 403 ASP A N 1
ATOM 3220 C CA . ASP A 1 403 ? 9.156 -16.609 11.023 1 90.44 403 ASP A CA 1
ATOM 3221 C C . ASP A 1 403 ? 10.109 -15.422 10.984 1 90.44 403 ASP A C 1
ATOM 3223 O O . ASP A 1 403 ? 10.32 -14.758 11.992 1 90.44 403 ASP A O 1
ATOM 3227 N N . PRO A 1 404 ? 10.664 -15.133 9.844 1 93.94 404 PRO A N 1
ATOM 3228 C CA . PRO A 1 404 ? 11.453 -13.898 9.766 1 93.94 404 PRO A CA 1
ATOM 3229 C C . PRO A 1 404 ? 10.641 -12.664 10.148 1 93.94 404 PRO A C 1
ATOM 3231 O O . PRO A 1 404 ? 9.406 -12.68 10.062 1 93.94 404 PRO A O 1
ATOM 3234 N N . ALA A 1 405 ? 11.367 -11.609 10.602 1 91.75 405 ALA A N 1
ATOM 3235 C CA . ALA A 1 405 ? 10.672 -10.375 10.984 1 91.75 405 ALA A CA 1
ATOM 3236 C C . ALA A 1 405 ? 10.039 -9.703 9.766 1 91.75 405 ALA A C 1
ATOM 3238 O O . ALA A 1 405 ? 8.992 -9.07 9.883 1 91.75 405 ALA A O 1
ATOM 3239 N N . LEU A 1 406 ? 10.695 -9.812 8.688 1 95.94 406 LEU A N 1
ATOM 3240 C CA . LEU A 1 406 ? 10.227 -9.258 7.418 1 95.94 406 LEU A CA 1
ATOM 3241 C C . LEU A 1 406 ? 10.695 -10.117 6.25 1 95.94 406 LEU A C 1
ATOM 3243 O O . LEU A 1 406 ? 11.852 -10.547 6.207 1 95.94 406 LEU A O 1
ATOM 3247 N N . LEU A 1 407 ? 9.828 -10.469 5.402 1 97.69 407 LEU A N 1
ATOM 3248 C CA . LEU A 1 407 ? 10.172 -11.148 4.156 1 97.69 407 LEU A CA 1
ATOM 3249 C C . LEU A 1 407 ? 9.648 -10.367 2.953 1 97.69 407 LEU A C 1
ATOM 3251 O O . LEU A 1 407 ? 8.445 -10.109 2.846 1 97.69 407 LEU A O 1
ATOM 3255 N N . VAL A 1 408 ? 10.555 -9.922 2.088 1 98.5 408 VAL A N 1
ATOM 3256 C CA . VAL A 1 408 ? 10.219 -9.242 0.842 1 98.5 408 VAL A CA 1
ATOM 3257 C C . VAL A 1 408 ? 10.578 -10.133 -0.347 1 98.5 408 VAL A C 1
ATOM 3259 O O . VAL A 1 408 ? 11.734 -10.555 -0.482 1 98.5 408 VAL A O 1
ATOM 3262 N N . THR A 1 409 ? 9.648 -10.438 -1.165 1 98.5 409 THR A N 1
ATOM 3263 C CA . THR A 1 409 ? 9.914 -11.188 -2.389 1 98.5 409 THR A CA 1
ATOM 3264 C C . THR A 1 409 ? 9.648 -10.32 -3.619 1 98.5 409 THR A C 1
ATOM 3266 O O . THR A 1 409 ? 8.609 -9.672 -3.711 1 98.5 409 THR A O 1
ATOM 3269 N N . ILE A 1 410 ? 10.625 -10.25 -4.492 1 98.62 410 ILE A N 1
ATOM 3270 C CA . ILE A 1 410 ? 10.516 -9.484 -5.73 1 98.62 410 ILE A CA 1
ATOM 3271 C C . ILE A 1 410 ? 10.727 -10.406 -6.926 1 98.62 410 ILE A C 1
ATOM 3273 O O . ILE A 1 410 ? 11.82 -10.953 -7.117 1 98.62 410 ILE A O 1
ATOM 3277 N N . LEU A 1 411 ? 9.75 -10.57 -7.688 1 98.19 411 LEU A N 1
ATOM 3278 C CA . LEU A 1 411 ? 9.828 -11.391 -8.891 1 98.19 411 LEU A CA 1
ATOM 3279 C C . LEU A 1 411 ? 9.844 -10.516 -10.141 1 98.19 411 LEU A C 1
ATOM 3281 O O . LEU A 1 411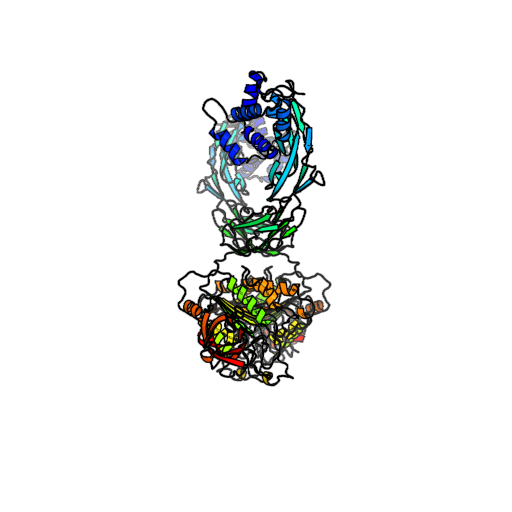 ? 8.805 -10.008 -10.562 1 98.19 411 LEU A O 1
ATOM 3285 N N . ASP A 1 412 ? 10.992 -10.352 -10.688 1 97.12 412 ASP A N 1
ATOM 3286 C CA . ASP A 1 412 ? 11.188 -9.594 -11.914 1 97.12 412 ASP A CA 1
ATOM 3287 C C . ASP A 1 412 ? 11.18 -10.508 -13.141 1 97.12 412 ASP A C 1
ATOM 3289 O O . ASP A 1 412 ? 12.227 -10.781 -13.727 1 97.12 412 ASP A O 1
ATOM 3293 N N . MET A 1 413 ? 10.055 -10.906 -13.531 1 95.56 413 MET A N 1
ATOM 3294 C CA . MET A 1 413 ? 9.852 -11.883 -14.594 1 95.56 413 MET A CA 1
ATOM 3295 C C . MET A 1 413 ? 8.508 -11.672 -15.281 1 95.56 413 MET A C 1
ATOM 3297 O O . MET A 1 413 ? 7.648 -10.953 -14.758 1 95.56 413 MET A O 1
ATOM 3301 N N . CYS A 1 414 ? 8.344 -12.266 -16.422 1 92.75 414 CYS A N 1
ATOM 3302 C CA . CYS A 1 414 ? 7.047 -12.25 -17.109 1 92.75 414 CYS A CA 1
ATOM 3303 C C . CYS A 1 414 ? 6.027 -13.094 -16.344 1 92.75 414 CYS A C 1
ATOM 3305 O O . CYS A 1 414 ? 6.398 -14.016 -15.625 1 92.75 414 CYS A O 1
ATOM 3307 N N . GLN A 1 415 ? 4.832 -12.719 -16.453 1 93.38 415 GLN A N 1
ATOM 3308 C CA . GLN A 1 415 ? 3.754 -13.461 -15.805 1 93.38 415 GLN A CA 1
ATOM 3309 C C . GLN A 1 415 ? 2.705 -13.906 -16.828 1 93.38 415 GLN A C 1
ATOM 3311 O O . GLN A 1 415 ? 1.508 -13.914 -16.531 1 93.38 415 GLN A O 1
ATOM 3316 N N . THR A 1 416 ? 3.129 -14.25 -18 1 91.88 416 THR A N 1
ATOM 3317 C CA . THR A 1 416 ? 2.221 -14.68 -19.062 1 91.88 416 THR A CA 1
ATOM 3318 C C . THR A 1 416 ? 1.916 -16.172 -18.938 1 91.88 416 THR A C 1
ATOM 3320 O O . THR A 1 416 ? 2.656 -16.906 -18.281 1 91.88 416 THR A O 1
ATOM 3323 N N . ILE A 1 417 ? 0.852 -16.594 -19.609 1 93.25 417 ILE A N 1
ATOM 3324 C CA . ILE A 1 417 ? 0.48 -18 -19.656 1 93.25 417 ILE A CA 1
ATOM 3325 C C . ILE A 1 417 ? 1.247 -18.703 -20.766 1 93.25 417 ILE A C 1
ATOM 3327 O O . ILE A 1 417 ? 1.324 -18.188 -21.891 1 93.25 417 ILE A O 1
ATOM 3331 N N . PRO A 1 418 ? 1.837 -19.859 -20.438 1 93.31 418 PRO A N 1
ATOM 3332 C CA . PRO A 1 418 ? 2.438 -20.609 -21.547 1 93.31 418 PRO A CA 1
ATOM 3333 C C . PRO A 1 418 ? 1.44 -20.922 -22.656 1 93.31 418 PRO A C 1
ATOM 3335 O O . PRO A 1 418 ? 0.319 -21.359 -22.391 1 93.31 418 PRO A O 1
ATOM 3338 N N . PRO A 1 419 ? 1.807 -20.688 -23.844 1 91.06 419 PRO A N 1
ATOM 3339 C CA . PRO A 1 419 ? 0.879 -20.922 -24.953 1 91.06 419 PRO A CA 1
ATOM 3340 C C . PRO A 1 419 ? 0.48 -22.391 -25.094 1 91.06 419 PRO A C 1
ATOM 3342 O O . PRO A 1 419 ? 1.34 -23.266 -25.047 1 91.06 419 PRO A O 1
ATOM 3345 N N . LYS A 1 420 ? -0.746 -22.594 -25.297 1 90.44 420 LYS A N 1
ATOM 3346 C CA . LYS A 1 420 ? -1.261 -23.953 -25.422 1 90.44 420 LYS A CA 1
ATOM 3347 C C . LYS A 1 420 ? -0.73 -24.625 -26.672 1 90.44 420 LYS A C 1
ATOM 3349 O O . LYS A 1 420 ? -0.529 -25.844 -26.703 1 90.44 420 LYS A O 1
ATOM 3354 N N . GLU A 1 421 ? -0.483 -23.875 -27.703 1 90.69 421 GLU A N 1
ATOM 3355 C CA . GLU A 1 421 ? -0.007 -24.406 -28.969 1 90.69 421 GLU A CA 1
ATOM 3356 C C . GLU A 1 421 ? 1.408 -24.969 -28.844 1 90.69 421 GLU A C 1
ATOM 3358 O O . GLU A 1 421 ? 1.713 -26.031 -29.391 1 90.69 421 GLU A O 1
ATOM 3363 N N . SER A 1 422 ? 2.207 -24.297 -28.094 1 88.56 422 SER A N 1
ATOM 3364 C CA . SER A 1 422 ? 3.615 -24.672 -28.016 1 88.56 422 SER A CA 1
ATOM 3365 C C . SER A 1 422 ? 3.871 -25.594 -26.812 1 88.56 422 SER A C 1
ATOM 3367 O O . SER A 1 422 ? 4.828 -26.359 -26.812 1 88.56 422 SER A O 1
ATOM 3369 N N . ASN A 1 423 ? 2.99 -25.484 -25.812 1 92.69 423 ASN A N 1
ATOM 3370 C CA . ASN A 1 423 ? 3.166 -26.266 -24.594 1 92.69 423 ASN A CA 1
ATOM 3371 C C . ASN A 1 423 ? 1.832 -26.781 -24.062 1 92.69 423 ASN A C 1
ATOM 3373 O O . ASN A 1 423 ? 1.424 -26.422 -22.953 1 92.69 423 ASN A O 1
ATOM 3377 N N . PRO A 1 424 ? 1.18 -27.688 -24.703 1 91.5 424 PRO A N 1
ATOM 3378 C CA . PRO A 1 424 ? -0.156 -28.172 -24.328 1 91.5 424 PRO A CA 1
ATOM 3379 C C . PRO A 1 424 ? -0.153 -28.984 -23.031 1 91.5 424 PRO A C 1
ATOM 3381 O O . PRO A 1 424 ? -1.122 -28.938 -22.281 1 91.5 424 PRO A O 1
ATOM 3384 N N . ASN A 1 425 ? 0.892 -29.719 -22.734 1 93.31 425 ASN A N 1
ATOM 3385 C CA . ASN A 1 425 ? 0.93 -30.656 -21.609 1 93.31 425 ASN A CA 1
ATOM 3386 C C . ASN A 1 425 ? 0.827 -29.938 -20.281 1 93.31 425 ASN A C 1
ATOM 3388 O O . ASN A 1 425 ? 0.278 -30.469 -19.312 1 93.31 425 ASN A O 1
ATOM 3392 N N . ILE A 1 426 ? 1.349 -28.766 -20.203 1 94.56 426 ILE A N 1
ATOM 3393 C CA . ILE A 1 426 ? 1.346 -28.031 -18.938 1 94.56 426 ILE A CA 1
ATOM 3394 C C . ILE A 1 426 ? -0.089 -27.688 -18.547 1 94.56 426 ILE A C 1
ATOM 3396 O O . ILE A 1 426 ? -0.403 -27.578 -17.359 1 94.56 426 ILE A O 1
ATOM 3400 N N . HIS A 1 427 ? -1.022 -27.562 -19.438 1 92.88 427 HIS A N 1
ATOM 3401 C CA . HIS A 1 427 ? -2.408 -27.172 -19.188 1 92.88 427 HIS A CA 1
ATOM 3402 C C . HIS A 1 427 ? -3.24 -28.375 -18.734 1 92.88 427 HIS A C 1
ATOM 3404 O O . HIS A 1 427 ? -4.363 -28.203 -18.25 1 92.88 427 HIS A O 1
ATOM 3410 N N . ASN A 1 428 ? -2.678 -29.5 -18.781 1 91.31 428 ASN A N 1
ATOM 3411 C CA . ASN A 1 428 ? -3.359 -30.719 -18.328 1 91.31 428 ASN A CA 1
ATOM 3412 C C . ASN A 1 428 ? -2.771 -31.234 -17.016 1 91.31 428 ASN A C 1
ATOM 3414 O O . ASN A 1 428 ? -3.164 -32.312 -16.547 1 91.31 428 ASN A O 1
ATOM 3418 N N . GLU A 1 429 ? -1.896 -30.5 -16.453 1 91.81 429 GLU A N 1
ATOM 3419 C CA . GLU A 1 429 ? -1.282 -30.859 -15.18 1 91.81 429 GLU A CA 1
ATOM 3420 C C . GLU A 1 429 ? -2.178 -30.469 -14.008 1 91.81 429 GLU A C 1
ATOM 3422 O O . GLU A 1 429 ? -2.793 -29.406 -14.008 1 91.81 429 GLU A O 1
ATOM 3427 N N . ILE A 1 430 ? -2.309 -31.391 -13.047 1 89.94 430 ILE A N 1
ATOM 3428 C CA . ILE A 1 430 ? -2.932 -31.047 -11.773 1 89.94 430 ILE A CA 1
ATOM 3429 C C . ILE A 1 430 ? -1.917 -30.344 -10.883 1 89.94 430 ILE A C 1
ATOM 3431 O O . ILE A 1 430 ? -0.922 -30.938 -10.469 1 89.94 430 ILE A O 1
ATOM 3435 N N . PRO A 1 431 ? -2.184 -29.094 -10.633 1 89.94 431 PRO A N 1
ATOM 3436 C CA . PRO A 1 431 ? -1.215 -28.375 -9.805 1 89.94 431 PRO A CA 1
ATOM 3437 C C . PRO A 1 431 ? -1.219 -28.844 -8.352 1 89.94 431 PRO A C 1
ATOM 3439 O O . PRO A 1 431 ? -2.277 -29.156 -7.809 1 89.94 431 PRO A O 1
ATOM 3442 N N . LYS A 1 432 ? -0.025 -28.844 -7.742 1 87.19 432 LYS A N 1
ATOM 3443 C CA . LYS A 1 432 ? 0.077 -29.141 -6.316 1 87.19 432 LYS A CA 1
ATOM 3444 C C . LYS A 1 432 ? -0.196 -27.891 -5.477 1 87.19 432 LYS A C 1
ATOM 3446 O O . LYS A 1 432 ? 0.349 -26.828 -5.75 1 87.19 432 LYS A O 1
ATOM 3451 N N . VAL A 1 433 ? -1.107 -28.031 -4.609 1 86.75 433 VAL A N 1
ATOM 3452 C CA . VAL A 1 433 ? -1.41 -26.938 -3.709 1 86.75 433 VAL A CA 1
ATOM 3453 C C . VAL A 1 433 ? -0.43 -26.938 -2.539 1 86.75 433 VAL A C 1
ATOM 3455 O O . VAL A 1 433 ? -0.355 -27.906 -1.786 1 86.75 433 VAL A O 1
ATOM 3458 N N . LYS A 1 434 ? 0.413 -25.891 -2.438 1 86.75 434 LYS A N 1
ATOM 3459 C CA . LYS A 1 434 ? 1.358 -25.75 -1.333 1 86.75 434 LYS A CA 1
ATOM 3460 C C . LYS A 1 434 ? 0.922 -24.656 -0.368 1 86.75 434 LYS A C 1
ATOM 3462 O O . LYS A 1 434 ? 0.84 -23.484 -0.747 1 86.75 434 LYS A O 1
ATOM 3467 N N . GLU A 1 435 ? 0.633 -25.109 0.792 1 88.19 435 GLU A N 1
ATOM 3468 C CA . GLU A 1 435 ? 0.257 -24.141 1.825 1 88.19 435 GLU A CA 1
ATOM 3469 C C . GLU A 1 435 ? 1.489 -23.516 2.479 1 88.19 435 GLU A C 1
ATOM 3471 O O . GLU A 1 435 ? 2.504 -24.203 2.668 1 88.19 435 GLU A O 1
ATOM 3476 N N . TYR A 1 436 ? 1.417 -22.234 2.705 1 87 436 TYR A N 1
ATOM 3477 C CA . TYR A 1 436 ? 2.471 -21.578 3.471 1 87 436 TYR A CA 1
ATOM 3478 C C . TYR A 1 436 ? 1.89 -20.781 4.641 1 87 436 TYR A C 1
ATOM 3480 O O . TYR A 1 436 ? 0.859 -20.125 4.5 1 87 436 TYR A O 1
ATOM 3488 N N . LYS A 1 437 ? 2.324 -21.109 5.824 1 77.81 437 LYS A N 1
ATOM 3489 C CA . LYS A 1 437 ? 1.885 -20.438 7.043 1 77.81 437 LYS A CA 1
ATOM 3490 C C . LYS A 1 437 ? 3.061 -20.172 7.98 1 77.81 437 LYS A C 1
ATOM 3492 O O . LYS A 1 437 ? 3.998 -20.969 8.047 1 77.81 437 LYS A O 1
ATOM 3497 N N . SER A 1 438 ? 3.023 -18.969 8.422 1 74.81 438 SER A N 1
ATOM 3498 C CA . SER A 1 438 ? 3.973 -18.703 9.5 1 74.81 438 SER A CA 1
ATOM 3499 C C . SER A 1 438 ? 3.486 -19.297 10.82 1 74.81 438 SER A C 1
ATOM 3501 O O . SER A 1 438 ? 2.285 -19.516 11 1 74.81 438 SER A O 1
ATOM 3503 N N . ARG A 1 439 ? 4.375 -19.766 11.75 1 73.56 439 ARG A N 1
ATOM 3504 C CA . ARG A 1 439 ? 4.027 -20.344 13.039 1 73.56 439 ARG A CA 1
ATOM 3505 C C . ARG A 1 439 ? 3.508 -19.266 13.992 1 73.56 439 ARG A C 1
ATOM 3507 O O . ARG A 1 439 ? 2.588 -19.516 14.773 1 73.56 439 ARG A O 1
ATOM 3514 N N . LYS A 1 440 ? 4.027 -18.047 13.82 1 70.12 440 LYS A N 1
ATOM 3515 C CA . LYS A 1 440 ? 3.732 -17.016 14.805 1 70.12 440 LYS A CA 1
ATOM 3516 C C . LYS A 1 440 ? 2.76 -15.977 14.242 1 70.12 440 LYS A C 1
ATOM 3518 O O . LYS A 1 440 ? 2.482 -14.961 14.875 1 70.12 440 LYS A O 1
ATOM 3523 N N . ASN A 1 441 ? 2.145 -16.234 13.164 1 65.38 441 ASN A N 1
ATOM 3524 C CA . ASN A 1 441 ? 1.138 -15.375 12.555 1 65.38 441 ASN A CA 1
ATOM 3525 C C . ASN A 1 441 ? 1.64 -13.945 12.414 1 65.38 441 ASN A C 1
ATOM 3527 O O . ASN A 1 441 ? 0.94 -12.992 12.773 1 65.38 441 ASN A O 1
ATOM 3531 N N . LEU A 1 442 ? 2.828 -13.812 11.992 1 75.44 442 LEU A N 1
ATOM 3532 C CA . LEU A 1 442 ? 3.43 -12.492 11.844 1 75.44 442 LEU A CA 1
ATOM 3533 C C . LEU A 1 442 ? 2.912 -11.797 10.586 1 75.44 442 LEU A C 1
ATOM 3535 O O . LEU A 1 442 ? 2.598 -12.461 9.594 1 75.44 442 LEU A O 1
ATOM 3539 N N . ARG A 1 443 ? 2.684 -10.562 10.68 1 85.12 443 ARG A N 1
ATOM 3540 C CA . ARG A 1 443 ? 2.387 -9.688 9.555 1 85.12 443 ARG A CA 1
ATOM 3541 C C . ARG A 1 443 ? 3.668 -9.148 8.93 1 85.12 443 ARG A C 1
ATOM 3543 O O . ARG A 1 443 ? 4.066 -8.016 9.195 1 85.12 443 ARG A O 1
ATOM 3550 N N . ASN A 1 444 ? 4.27 -9.969 8.078 1 91.25 444 ASN A N 1
ATOM 3551 C CA . ASN A 1 444 ? 5.652 -9.656 7.73 1 91.25 444 ASN A CA 1
ATOM 3552 C C . ASN A 1 444 ? 5.93 -9.922 6.254 1 91.25 444 ASN A C 1
ATOM 3554 O O . ASN A 1 444 ? 7.086 -10.055 5.852 1 91.25 444 ASN A O 1
ATOM 3558 N N . LEU A 1 445 ? 4.945 -10.031 5.449 1 95.75 445 LEU A N 1
ATOM 3559 C CA . LEU A 1 445 ? 5.176 -10.453 4.074 1 95.75 445 LEU A CA 1
ATOM 3560 C C . LEU A 1 445 ? 4.883 -9.32 3.1 1 95.75 445 LEU A C 1
ATOM 3562 O O . LEU A 1 445 ? 3.838 -8.672 3.195 1 95.75 445 LEU A O 1
ATOM 3566 N N . VAL A 1 446 ? 5.844 -9.031 2.242 1 97.44 446 VAL A N 1
ATOM 3567 C CA . VAL A 1 446 ? 5.703 -8.125 1.106 1 97.44 446 VAL A CA 1
ATOM 3568 C C . VAL A 1 446 ? 6.016 -8.867 -0.19 1 97.44 446 VAL A C 1
ATOM 3570 O O . VAL A 1 446 ? 7.102 -9.43 -0.341 1 97.44 446 VAL A O 1
ATOM 3573 N N . GLN A 1 447 ? 5.074 -8.914 -1.083 1 97.81 447 GLN A N 1
ATOM 3574 C CA . GLN A 1 447 ? 5.254 -9.539 -2.385 1 97.81 447 GLN A CA 1
ATOM 3575 C C . GLN A 1 447 ? 5.191 -8.516 -3.51 1 97.81 447 GLN A C 1
ATOM 3577 O O . GLN A 1 447 ? 4.172 -7.84 -3.686 1 97.81 447 GLN A O 1
ATOM 3582 N N . ALA A 1 448 ? 6.258 -8.367 -4.203 1 98.25 448 ALA A N 1
ATOM 3583 C CA . ALA A 1 448 ? 6.312 -7.406 -5.301 1 98.25 448 ALA A CA 1
ATOM 3584 C C . ALA A 1 448 ? 6.594 -8.102 -6.629 1 98.25 448 ALA A C 1
ATOM 3586 O O . ALA A 1 448 ? 7.348 -9.078 -6.68 1 98.25 448 ALA A O 1
ATOM 3587 N N . TYR A 1 449 ? 5.992 -7.602 -7.652 1 97.25 449 TYR A N 1
ATOM 3588 C CA . TYR A 1 449 ? 6.102 -8.148 -9 1 97.25 449 TYR A CA 1
ATOM 3589 C C . TYR A 1 449 ? 6.414 -7.051 -10.008 1 97.25 449 TYR A C 1
ATOM 3591 O O . TYR A 1 449 ? 5.863 -5.949 -9.93 1 97.25 449 TYR A O 1
ATOM 3599 N N . SER A 1 450 ? 7.289 -7.406 -10.953 1 95.5 450 SER A N 1
ATOM 3600 C CA . SER A 1 450 ? 7.645 -6.434 -11.984 1 95.5 450 SER A CA 1
ATOM 3601 C C . SER A 1 450 ? 6.457 -6.129 -12.891 1 95.5 450 SER A C 1
ATOM 3603 O O . SER A 1 450 ? 6.406 -5.074 -13.523 1 95.5 450 SER A O 1
ATOM 3605 N N . THR A 1 451 ? 5.543 -7.039 -12.969 1 91.5 451 THR A N 1
ATOM 3606 C CA . THR A 1 451 ? 4.324 -6.859 -13.75 1 91.5 451 THR A CA 1
ATOM 3607 C C . THR A 1 451 ? 3.154 -7.602 -13.109 1 91.5 451 THR A C 1
ATOM 3609 O O . THR A 1 451 ? 3.355 -8.516 -12.312 1 91.5 451 THR A O 1
ATOM 3612 N N . SER A 1 452 ? 1.947 -7.125 -13.445 1 90.25 452 SER A N 1
ATOM 3613 C CA . SER A 1 452 ? 0.741 -7.738 -12.898 1 90.25 452 SER A CA 1
ATOM 3614 C C . SER A 1 452 ? 0.419 -9.055 -13.602 1 90.25 452 SER A C 1
ATOM 3616 O O . SER A 1 452 ? 1.116 -9.445 -14.539 1 90.25 452 SER A O 1
ATOM 3618 N N . SER A 1 453 ? -0.636 -9.703 -13.117 1 88.31 453 SER A N 1
ATOM 3619 C CA . SER A 1 453 ? -1.001 -11.047 -13.562 1 88.31 453 SER A CA 1
ATOM 3620 C C . SER A 1 453 ? -1.274 -11.07 -15.062 1 88.31 453 SER A C 1
ATOM 3622 O O . SER A 1 453 ? -1.988 -10.211 -15.586 1 88.31 453 SER A O 1
ATOM 3624 N N . TYR A 1 454 ? -0.576 -12.016 -15.758 1 87.88 454 TYR A N 1
ATOM 3625 C CA . TYR A 1 454 ? -0.787 -12.406 -17.156 1 87.88 454 TYR A CA 1
ATOM 3626 C C . TYR A 1 454 ? -0.302 -11.312 -18.094 1 87.88 454 TYR A C 1
ATOM 3628 O O . TYR A 1 454 ? -0.848 -11.148 -19.188 1 87.88 454 TYR A O 1
ATOM 3636 N N . ARG A 1 455 ? 0.624 -10.547 -17.625 1 84.25 455 ARG A N 1
ATOM 3637 C CA . ARG A 1 455 ? 1.244 -9.508 -18.422 1 84.25 455 ARG A CA 1
ATOM 3638 C C . ARG A 1 455 ? 2.746 -9.734 -18.562 1 84.25 455 ARG A C 1
ATOM 3640 O O . ARG A 1 455 ? 3.373 -10.312 -17.672 1 84.25 455 ARG A O 1
ATOM 3647 N N . PRO A 1 456 ? 3.283 -9.32 -19.625 1 76.06 456 PRO A N 1
ATOM 3648 C CA . PRO A 1 456 ? 4.723 -9.477 -19.828 1 76.06 456 PRO A CA 1
ATOM 3649 C C . PRO A 1 456 ? 5.547 -8.414 -19.109 1 76.06 456 PRO A C 1
ATOM 3651 O O . PRO A 1 456 ? 5 -7.391 -18.688 1 76.06 456 PRO A O 1
ATOM 3654 N N . SER A 1 457 ? 6.75 -8.75 -18.938 1 80.75 457 SER A N 1
ATOM 3655 C CA . SER A 1 457 ? 7.773 -7.805 -18.5 1 80.75 457 SER A CA 1
ATOM 3656 C C . SER A 1 457 ? 8.703 -7.438 -19.656 1 80.75 457 SER A C 1
ATOM 3658 O O . SER A 1 457 ? 9.07 -8.289 -20.469 1 80.75 457 SER A O 1
ATOM 3660 N N . TYR A 1 458 ? 9.023 -6.141 -19.766 1 74.81 458 TYR A N 1
ATOM 3661 C CA . TYR A 1 458 ? 9.711 -5.691 -20.969 1 74.81 458 TYR A CA 1
ATOM 3662 C C . TYR A 1 458 ? 11.156 -5.312 -20.672 1 74.81 458 TYR A C 1
ATOM 3664 O O . TYR A 1 458 ? 11.508 -5.051 -19.516 1 74.81 458 TYR A O 1
ATOM 3672 N N . GLU A 1 459 ? 11.922 -5.57 -21.625 1 71.81 459 GLU A N 1
ATOM 3673 C CA . GLU A 1 459 ? 13.305 -5.102 -21.672 1 71.81 459 GLU A CA 1
ATOM 3674 C C . GLU A 1 459 ? 13.539 -4.203 -22.891 1 71.81 459 GLU A C 1
ATOM 3676 O O . GLU A 1 459 ? 12.922 -4.395 -23.938 1 71.81 459 GLU A O 1
ATOM 3681 N N . ARG A 1 460 ? 14.141 -3.033 -22.703 1 68.88 460 ARG A N 1
ATOM 3682 C CA . ARG A 1 460 ? 14.516 -2.203 -23.844 1 68.88 460 ARG A CA 1
ATOM 3683 C C . ARG A 1 460 ? 15.773 -2.74 -24.516 1 68.88 460 ARG A C 1
ATOM 3685 O O . ARG A 1 460 ? 16.734 -3.117 -23.844 1 68.88 460 ARG A O 1
ATOM 3692 N N . THR A 1 461 ? 15.539 -2.797 -25.672 1 67.31 461 THR A N 1
ATOM 3693 C CA . THR A 1 461 ? 16.688 -3.248 -26.453 1 67.31 461 THR A CA 1
ATOM 3694 C C . THR A 1 461 ? 17.891 -2.338 -26.219 1 67.31 461 THR A C 1
ATOM 3696 O O . THR A 1 461 ? 17.766 -1.112 -26.234 1 67.31 461 THR A O 1
ATOM 3699 N N . ASN A 1 462 ? 19 -2.916 -25.859 1 69.38 462 ASN A N 1
ATOM 3700 C CA . ASN A 1 462 ? 20.297 -2.246 -25.703 1 69.38 462 ASN A CA 1
ATOM 3701 C C . ASN A 1 462 ? 20.406 -1.545 -24.359 1 69.38 462 ASN A C 1
ATOM 3703 O O . ASN A 1 462 ? 21.219 -0.629 -24.188 1 69.38 462 ASN A O 1
ATOM 3707 N N . SER A 1 463 ? 19.438 -1.826 -23.625 1 79.75 463 SER A N 1
ATOM 3708 C CA . SER A 1 463 ? 19.578 -1.275 -22.281 1 79.75 463 SER A CA 1
ATOM 3709 C C . SER A 1 463 ? 20.359 -2.229 -21.375 1 79.75 463 SER A C 1
ATOM 3711 O O . SER A 1 463 ? 20.25 -3.449 -21.516 1 79.75 463 SER A O 1
ATOM 3713 N N . LYS A 1 464 ? 21.172 -1.629 -20.594 1 87.25 464 LYS A N 1
ATOM 3714 C CA . LYS A 1 464 ? 21.969 -2.391 -19.641 1 87.25 464 LYS A CA 1
ATOM 3715 C C . LYS A 1 464 ? 21.094 -3.041 -18.578 1 87.25 464 LYS A C 1
ATOM 3717 O O . LYS A 1 464 ? 21.422 -4.105 -18.062 1 87.25 464 LYS A O 1
ATOM 3722 N N . TYR A 1 465 ? 20 -2.404 -18.344 1 90.56 465 TYR A N 1
ATOM 3723 C CA . TYR A 1 465 ? 19.125 -2.867 -17.281 1 90.56 465 TYR A CA 1
ATOM 3724 C C . TYR A 1 465 ? 17.688 -3.012 -17.781 1 90.56 465 TYR A C 1
ATOM 3726 O O . TYR A 1 465 ? 17.297 -2.34 -18.734 1 90.56 465 TYR A O 1
ATOM 3734 N N . GLY A 1 466 ? 17 -3.969 -17.141 1 90.94 466 GLY A N 1
ATOM 3735 C CA . GLY A 1 466 ? 15.562 -4.059 -17.375 1 90.94 466 GLY A CA 1
ATOM 3736 C C . GLY A 1 466 ? 14.797 -2.875 -16.828 1 90.94 466 GLY A C 1
ATOM 3737 O O . GLY A 1 466 ? 15.297 -2.154 -15.953 1 90.94 466 GLY A O 1
ATOM 3738 N N . LEU A 1 467 ? 13.586 -2.691 -17.312 1 89.19 467 LEU A N 1
ATOM 3739 C CA . LEU A 1 467 ? 12.781 -1.535 -16.938 1 89.19 467 LEU A CA 1
ATOM 3740 C C . LEU A 1 467 ? 12.492 -1.528 -15.445 1 89.19 467 LEU A C 1
ATOM 3742 O O . LEU A 1 467 ? 12.648 -0.498 -14.789 1 89.19 467 LEU A O 1
ATOM 3746 N N . TYR A 1 468 ? 12.117 -2.611 -14.977 1 94.19 468 TYR A N 1
ATOM 3747 C CA . TYR A 1 468 ? 11.75 -2.668 -13.562 1 94.19 468 TYR A CA 1
ATOM 3748 C C . TYR A 1 468 ? 12.969 -2.43 -12.68 1 94.19 468 TYR A C 1
ATOM 3750 O O . TYR A 1 468 ? 12.906 -1.65 -11.727 1 94.19 468 TYR A O 1
ATOM 3758 N N . ALA A 1 469 ? 14.062 -3.113 -12.922 1 95.06 469 ALA A N 1
ATOM 3759 C CA . ALA A 1 469 ? 15.289 -2.969 -12.141 1 95.06 469 ALA A CA 1
ATOM 3760 C C . ALA A 1 469 ? 15.781 -1.527 -12.164 1 95.06 469 ALA A C 1
ATOM 3762 O O . ALA A 1 469 ? 16.281 -1.021 -11.156 1 95.06 469 ALA A O 1
ATOM 3763 N N . MET A 1 470 ? 15.656 -0.924 -13.289 1 92.31 470 MET A N 1
ATOM 3764 C CA . MET A 1 470 ? 16.094 0.464 -13.422 1 92.31 470 MET A CA 1
ATOM 3765 C C . MET A 1 470 ? 15.336 1.362 -12.445 1 92.31 470 MET A C 1
ATOM 3767 O O . MET A 1 470 ? 15.938 2.199 -11.766 1 92.31 470 MET A O 1
ATOM 3771 N N . HIS A 1 471 ? 14.086 1.143 -12.375 1 92.06 471 HIS A N 1
ATOM 3772 C CA . HIS A 1 471 ? 13.281 1.99 -11.508 1 92.06 471 HIS A CA 1
ATOM 3773 C C . HIS A 1 471 ? 13.375 1.545 -10.055 1 92.06 471 HIS A C 1
ATOM 3775 O O . HIS A 1 471 ? 13.391 2.377 -9.141 1 92.06 471 HIS A O 1
ATOM 3781 N N . LEU A 1 472 ? 13.398 0.273 -9.852 1 96.94 472 LEU A N 1
ATOM 3782 C CA . LEU A 1 472 ? 13.555 -0.247 -8.492 1 96.94 472 LEU A CA 1
ATOM 3783 C C . LEU A 1 472 ? 14.852 0.249 -7.867 1 96.94 472 LEU A C 1
ATOM 3785 O O . LEU A 1 472 ? 14.883 0.561 -6.672 1 96.94 472 LEU A O 1
ATOM 3789 N N . SER A 1 473 ? 15.914 0.347 -8.648 1 95.88 473 SER A N 1
ATOM 3790 C CA . SER A 1 473 ? 17.234 0.754 -8.164 1 95.88 473 SER A CA 1
ATOM 3791 C C . SER A 1 473 ? 17.203 2.18 -7.625 1 95.88 473 SER A C 1
ATOM 3793 O O . SER A 1 473 ? 18.016 2.537 -6.766 1 95.88 473 SER A O 1
ATOM 3795 N N . LYS A 1 474 ? 16.266 2.969 -8.055 1 90.88 474 LYS A N 1
ATOM 3796 C CA . LYS A 1 474 ? 16.156 4.359 -7.621 1 90.88 474 LYS A CA 1
ATOM 3797 C C . LYS A 1 474 ? 15.609 4.453 -6.203 1 90.88 474 LYS A C 1
ATOM 3799 O O . LYS A 1 474 ? 15.859 5.43 -5.496 1 90.88 474 LYS A O 1
ATOM 3804 N N . TYR A 1 475 ? 14.93 3.389 -5.824 1 91.75 475 TYR A N 1
ATOM 3805 C CA . TYR A 1 475 ? 14.148 3.588 -4.609 1 91.75 475 TYR A CA 1
ATOM 3806 C C . TYR A 1 475 ? 14.484 2.531 -3.564 1 91.75 475 TYR A C 1
ATOM 3808 O O . TYR A 1 475 ? 14.234 2.723 -2.373 1 91.75 475 TYR A O 1
ATOM 3816 N N . ILE A 1 476 ? 15.047 1.444 -3.889 1 96.88 476 ILE A N 1
ATOM 3817 C CA . ILE A 1 476 ? 15.164 0.279 -3.02 1 96.88 476 ILE A CA 1
ATOM 3818 C C . ILE A 1 476 ? 16.031 0.62 -1.812 1 96.88 476 ILE A C 1
ATOM 3820 O O . ILE A 1 476 ? 15.859 0.056 -0.73 1 96.88 476 ILE A O 1
ATOM 3824 N N . SER A 1 477 ? 17 1.536 -1.951 1 92.38 477 SER A N 1
ATOM 3825 C CA . SER A 1 477 ? 17.906 1.873 -0.865 1 92.38 477 SER A CA 1
ATOM 3826 C C . SER A 1 477 ? 17.484 3.154 -0.158 1 92.38 477 SER A C 1
ATOM 3828 O O . SER A 1 477 ? 18.219 3.688 0.675 1 92.38 477 SER A O 1
ATOM 3830 N N . LYS A 1 478 ? 16.328 3.662 -0.545 1 85.44 478 LYS A N 1
ATOM 3831 C CA . LYS A 1 478 ? 15.844 4.883 0.093 1 85.44 478 LYS A CA 1
ATOM 3832 C C . LYS A 1 478 ? 15.312 4.598 1.495 1 85.44 478 LYS A C 1
ATOM 3834 O O . LYS A 1 478 ? 14.781 3.514 1.754 1 85.44 478 LYS A O 1
ATOM 3839 N N . ASN A 1 479 ? 15.508 5.605 2.365 1 81.88 479 ASN A N 1
ATOM 3840 C CA . ASN A 1 479 ? 15.062 5.461 3.75 1 81.88 479 ASN A CA 1
ATOM 3841 C C . ASN A 1 479 ? 13.578 5.762 3.898 1 81.88 479 ASN A C 1
ATOM 3843 O O . ASN A 1 479 ? 13.195 6.699 4.598 1 81.88 479 ASN A O 1
ATOM 3847 N N . ILE A 1 480 ? 12.711 4.957 3.281 1 81.81 480 ILE A N 1
ATOM 3848 C CA . ILE A 1 480 ? 11.258 5.031 3.328 1 81.81 480 ILE A CA 1
ATOM 3849 C C . ILE A 1 480 ? 10.68 3.646 3.607 1 81.81 480 ILE A C 1
ATOM 3851 O O . ILE A 1 480 ? 11.359 2.635 3.428 1 81.81 480 ILE A O 1
ATOM 3855 N N . PRO A 1 481 ? 9.43 3.613 4.125 1 86.25 481 PRO A N 1
ATOM 3856 C CA . PRO A 1 481 ? 8.82 2.297 4.34 1 86.25 481 PRO A CA 1
ATOM 3857 C C . PRO A 1 481 ? 8.781 1.453 3.068 1 86.25 481 PRO A C 1
ATOM 3859 O O . PRO A 1 481 ? 8.594 1.989 1.973 1 86.25 481 PRO A O 1
ATOM 3862 N N . VAL A 1 482 ? 8.977 0.204 3.229 1 94.38 482 VAL A N 1
ATOM 3863 C CA . VAL A 1 482 ? 9.109 -0.709 2.098 1 94.38 482 VAL A CA 1
ATOM 3864 C C . VAL A 1 482 ? 7.871 -0.606 1.207 1 94.38 482 VAL A C 1
ATOM 3866 O O . VAL A 1 482 ? 7.973 -0.699 -0.019 1 94.38 482 VAL A O 1
ATOM 3869 N N . ALA A 1 483 ? 6.672 -0.41 1.805 1 91.5 483 ALA A N 1
ATOM 3870 C CA . ALA A 1 483 ? 5.449 -0.24 1.025 1 91.5 483 ALA A CA 1
ATOM 3871 C C . ALA A 1 483 ? 5.555 0.963 0.093 1 91.5 483 ALA A C 1
ATOM 3873 O O . ALA A 1 483 ? 5.125 0.902 -1.061 1 91.5 483 ALA A O 1
ATOM 3874 N N . LYS A 1 484 ? 6.109 1.982 0.595 1 88.19 484 LYS A N 1
ATOM 3875 C CA . LYS A 1 484 ? 6.258 3.211 -0.18 1 88.19 484 LYS A CA 1
ATOM 3876 C C . LYS A 1 484 ? 7.301 3.041 -1.284 1 88.19 484 LYS A C 1
ATOM 3878 O O . LYS A 1 484 ? 7.195 3.664 -2.344 1 88.19 484 LYS A O 1
ATOM 3883 N N . VAL A 1 485 ? 8.328 2.205 -1.041 1 93.31 485 VAL A N 1
ATOM 3884 C CA . VAL A 1 485 ? 9.312 1.9 -2.072 1 93.31 485 VAL A CA 1
ATOM 3885 C C . VAL A 1 485 ? 8.609 1.391 -3.328 1 93.31 485 VAL A C 1
ATOM 3887 O O . VAL A 1 485 ? 8.812 1.921 -4.422 1 93.31 485 VAL A O 1
ATOM 3890 N N . PHE A 1 486 ? 7.738 0.463 -3.16 1 96.44 486 PHE A N 1
ATOM 3891 C CA . PHE A 1 486 ? 7.109 -0.171 -4.312 1 96.44 486 PHE A CA 1
ATOM 3892 C C . PHE A 1 486 ? 6.043 0.738 -4.914 1 96.44 486 PHE A C 1
ATOM 3894 O O . PHE A 1 486 ? 5.809 0.71 -6.125 1 96.44 486 PHE A O 1
ATOM 3901 N N . GLU A 1 487 ? 5.391 1.544 -4.059 1 91.69 487 GLU A N 1
ATOM 3902 C CA . GLU A 1 487 ? 4.473 2.549 -4.586 1 91.69 487 GLU A CA 1
ATOM 3903 C C . GLU A 1 487 ? 5.188 3.512 -5.527 1 91.69 487 GLU A C 1
ATOM 3905 O O . GLU A 1 487 ? 4.695 3.805 -6.617 1 91.69 487 GLU A O 1
ATOM 3910 N N . GLU A 1 488 ? 6.359 3.943 -5.09 1 88.06 488 GLU A N 1
ATOM 3911 C CA . GLU A 1 488 ? 7.133 4.898 -5.875 1 88.06 488 GLU A CA 1
ATOM 3912 C C . GLU A 1 488 ? 7.648 4.266 -7.164 1 88.06 488 GLU A C 1
ATOM 3914 O O . GLU A 1 488 ? 7.719 4.926 -8.203 1 88.06 488 GLU A O 1
ATOM 3919 N N . VAL A 1 489 ? 8.055 3.051 -7.059 1 94.44 489 VAL A N 1
ATOM 3920 C CA . VAL A 1 489 ? 8.484 2.336 -8.258 1 94.44 489 VAL A CA 1
ATOM 3921 C C . VAL A 1 489 ? 7.352 2.297 -9.273 1 94.44 489 VAL A C 1
ATOM 3923 O O . VAL A 1 489 ? 7.566 2.566 -10.461 1 94.44 489 VAL A O 1
ATOM 3926 N N . GLY A 1 490 ? 6.141 1.95 -8.812 1 92.38 490 GLY A N 1
ATOM 3927 C CA . GLY A 1 490 ? 4.984 1.941 -9.695 1 92.38 490 GLY A CA 1
ATOM 3928 C C . GLY A 1 490 ? 4.727 3.283 -10.352 1 92.38 490 GLY A C 1
ATOM 3929 O O . GLY A 1 490 ? 4.477 3.354 -11.555 1 92.38 490 GLY A O 1
ATOM 3930 N N . LYS A 1 491 ? 4.812 4.344 -9.578 1 85.75 491 LYS A N 1
ATOM 3931 C CA . LYS A 1 491 ? 4.602 5.691 -10.094 1 85.75 491 LYS A CA 1
ATOM 3932 C C . LYS A 1 491 ? 5.66 6.066 -11.125 1 85.75 491 LYS A C 1
ATOM 3934 O O . LYS A 1 491 ? 5.348 6.668 -12.156 1 85.75 491 LYS A O 1
ATOM 3939 N N . SER A 1 492 ? 6.855 5.734 -10.781 1 87.06 492 SER A N 1
ATOM 3940 C CA . SER A 1 492 ? 7.973 6.031 -11.672 1 87.06 492 SER A CA 1
ATOM 3941 C C . SER A 1 492 ? 7.789 5.355 -13.031 1 87.06 492 SER A C 1
ATOM 3943 O O . SER A 1 492 ? 8.008 5.977 -14.07 1 87.06 492 SER A O 1
ATOM 3945 N N . ILE A 1 493 ? 7.395 4.141 -12.984 1 88.25 493 ILE A N 1
ATOM 3946 C CA . ILE A 1 493 ? 7.195 3.365 -14.203 1 88.25 493 ILE A CA 1
ATOM 3947 C C . ILE A 1 493 ? 6.004 3.928 -14.984 1 88.25 493 ILE A C 1
ATOM 3949 O O . ILE A 1 493 ? 6.062 4.059 -16.203 1 88.25 493 ILE A O 1
ATOM 3953 N N . ASP A 1 494 ? 4.965 4.234 -14.312 1 84.5 494 ASP A N 1
ATOM 3954 C CA . ASP A 1 494 ? 3.764 4.773 -14.945 1 84.5 494 ASP A CA 1
ATOM 3955 C C . ASP A 1 494 ? 4.066 6.078 -15.672 1 84.5 494 ASP A C 1
ATOM 3957 O O . ASP A 1 494 ? 3.525 6.336 -16.75 1 84.5 494 ASP A O 1
ATOM 3961 N N . ARG A 1 495 ? 4.871 6.848 -15.125 1 78.25 495 ARG A N 1
ATOM 3962 C CA . ARG A 1 495 ? 5.203 8.156 -15.68 1 78.25 495 ARG A CA 1
ATOM 3963 C C . ARG A 1 495 ? 6.09 8.016 -16.922 1 78.25 495 ARG A C 1
ATOM 3965 O O . ARG A 1 495 ? 5.953 8.781 -17.875 1 78.25 495 ARG A O 1
ATOM 3972 N N . LEU A 1 496 ? 6.906 7.082 -16.906 1 75.94 496 LEU A N 1
ATOM 3973 C CA . LEU A 1 496 ? 7.953 7.035 -17.922 1 75.94 496 LEU A CA 1
ATOM 3974 C C . LEU A 1 496 ? 7.555 6.125 -19.078 1 75.94 496 LEU A C 1
ATOM 3976 O O . LEU A 1 496 ? 7.988 6.328 -20.219 1 75.94 496 LEU A O 1
ATOM 3980 N N . LEU A 1 497 ? 6.773 5.148 -18.703 1 74.12 497 LEU A N 1
ATOM 3981 C CA . LEU A 1 497 ? 6.488 4.172 -19.75 1 74.12 497 LEU A CA 1
ATOM 3982 C C . LEU A 1 497 ? 5.434 4.703 -20.719 1 74.12 497 LEU A C 1
ATOM 3984 O O . LEU A 1 497 ? 4.473 5.352 -20.297 1 74.12 497 LEU A O 1
ATOM 3988 N N . LYS A 1 498 ? 5.812 4.547 -21.984 1 69.56 498 LYS A N 1
ATOM 3989 C CA . LYS A 1 498 ? 4.918 4.941 -23.062 1 69.56 498 LYS A CA 1
ATOM 3990 C C . LYS A 1 498 ? 4.684 3.787 -24.031 1 69.56 498 LYS A C 1
ATOM 3992 O O . LYS A 1 498 ? 5.426 2.803 -24.016 1 69.56 498 LYS A O 1
ATOM 3997 N N . GLY A 1 499 ? 3.566 3.75 -24.719 1 69.81 499 GLY A N 1
ATOM 3998 C CA . GLY A 1 499 ? 3.273 2.76 -25.75 1 69.81 499 GLY A CA 1
ATOM 3999 C C . GLY A 1 499 ? 3.072 1.364 -25.188 1 69.81 499 GLY A C 1
ATOM 4000 O O . GLY A 1 499 ? 2.332 1.179 -24.219 1 69.81 499 GLY A O 1
ATOM 4001 N N . THR A 1 500 ? 3.748 0.386 -25.781 1 70.12 500 THR A N 1
ATOM 4002 C CA . THR A 1 500 ? 3.572 -1.022 -25.453 1 70.12 500 THR A CA 1
ATOM 4003 C C . THR A 1 500 ? 4.129 -1.321 -24.062 1 70.12 500 THR A C 1
ATOM 4005 O O . THR A 1 500 ? 3.662 -2.24 -23.391 1 70.12 500 THR A O 1
ATOM 4008 N N . GLU A 1 501 ? 5.133 -0.558 -23.688 1 73.19 501 GLU A N 1
ATOM 4009 C CA . GLU A 1 501 ? 5.766 -0.759 -22.375 1 73.19 501 GLU A CA 1
ATOM 4010 C C . GLU A 1 501 ? 4.789 -0.484 -21.234 1 73.19 501 GLU A C 1
ATOM 4012 O O . GLU A 1 501 ? 5.004 -0.922 -20.109 1 73.19 501 GLU A O 1
ATOM 4017 N N . ARG A 1 502 ? 3.729 0.163 -21.625 1 74.88 502 ARG A N 1
ATOM 4018 C CA . ARG A 1 502 ? 2.742 0.504 -20.609 1 74.88 502 ARG A CA 1
ATOM 4019 C C . ARG A 1 502 ? 1.98 -0.734 -20.141 1 74.88 502 ARG A C 1
ATOM 4021 O O . ARG A 1 502 ? 1.316 -0.71 -19.109 1 74.88 502 ARG A O 1
ATOM 4028 N N . ASN A 1 503 ? 2.242 -1.768 -20.953 1 79.5 503 ASN A N 1
ATOM 4029 C CA . ASN A 1 503 ? 1.584 -3.018 -20.594 1 79.5 503 ASN A CA 1
ATOM 4030 C C . ASN A 1 503 ? 2.191 -3.627 -19.328 1 79.5 503 ASN A C 1
ATOM 4032 O O . ASN A 1 503 ? 1.59 -4.504 -18.703 1 79.5 503 ASN A O 1
ATOM 4036 N N . GLN A 1 504 ? 3.377 -3.225 -19.031 1 87.94 504 GLN A N 1
ATOM 4037 C CA . GLN A 1 504 ? 3.982 -3.684 -17.797 1 87.94 504 GLN A CA 1
ATOM 4038 C C . GLN A 1 504 ? 3.441 -2.902 -16.594 1 87.94 504 GLN A C 1
ATOM 4040 O O . GLN A 1 504 ? 3.717 -1.711 -16.453 1 87.94 504 GLN A O 1
ATOM 4045 N N . ILE A 1 505 ? 2.639 -3.559 -15.844 1 90.88 505 ILE A N 1
ATOM 4046 C CA . ILE A 1 505 ? 2.004 -2.934 -14.688 1 90.88 505 ILE A CA 1
ATOM 4047 C C . ILE A 1 505 ? 2.508 -3.592 -13.406 1 90.88 505 ILE A C 1
ATOM 4049 O O . ILE A 1 505 ? 2.023 -4.656 -13.016 1 90.88 505 ILE A O 1
ATOM 4053 N N . PRO A 1 506 ? 3.465 -2.906 -12.719 1 94 506 PRO A N 1
ATOM 4054 C CA . PRO A 1 506 ? 3.939 -3.477 -11.461 1 94 506 PRO A CA 1
ATOM 4055 C C . PRO A 1 506 ? 2.822 -3.639 -10.43 1 94 506 PRO A C 1
ATOM 4057 O O . PRO A 1 506 ? 1.845 -2.889 -10.445 1 94 506 PRO A O 1
ATOM 4060 N N . MET A 1 507 ? 2.986 -4.641 -9.609 1 95.06 507 MET A N 1
ATOM 4061 C CA . MET A 1 507 ? 2.027 -4.945 -8.547 1 95.06 507 MET A CA 1
ATOM 4062 C C . MET A 1 507 ? 2.746 -5.336 -7.258 1 95.06 507 MET A C 1
ATOM 4064 O O . MET A 1 507 ? 3.848 -5.887 -7.301 1 95.06 507 MET A O 1
ATOM 4068 N N . PHE A 1 508 ? 2.168 -4.996 -6.148 1 96.69 508 PHE A N 1
ATOM 4069 C CA . PHE A 1 508 ? 2.699 -5.508 -4.891 1 96.69 508 PHE A CA 1
ATOM 4070 C C . PHE A 1 508 ? 1.573 -5.77 -3.896 1 96.69 508 PHE A C 1
ATOM 4072 O O . PHE A 1 508 ? 0.496 -5.18 -4.004 1 96.69 508 PHE A O 1
ATOM 4079 N N . ALA A 1 509 ? 1.789 -6.688 -3.061 1 96.56 509 ALA A N 1
ATOM 4080 C CA . ALA A 1 509 ? 0.847 -7.102 -2.023 1 96.56 509 ALA A CA 1
ATOM 4081 C C . ALA A 1 509 ? 1.493 -7.055 -0.643 1 96.56 509 ALA A C 1
ATOM 4083 O O . ALA A 1 509 ? 2.686 -7.332 -0.499 1 96.56 509 ALA A O 1
ATOM 4084 N N . LEU A 1 510 ? 0.664 -6.711 0.397 1 95.31 510 LEU A N 1
ATOM 4085 C CA . LEU A 1 510 ? 1.193 -6.473 1.735 1 95.31 510 LEU A CA 1
ATOM 4086 C C . LEU A 1 510 ? 0.346 -7.18 2.789 1 95.31 510 LEU A C 1
ATOM 4088 O O . LEU A 1 510 ? -0.882 -7.211 2.684 1 95.31 510 LEU A O 1
ATOM 4092 N N . THR A 1 511 ? 1.055 -7.719 3.779 1 93.56 511 THR A N 1
ATOM 4093 C CA . THR A 1 511 ? 0.397 -8.141 5.012 1 93.56 511 THR A CA 1
ATOM 4094 C C . THR A 1 511 ? 0.924 -7.344 6.203 1 93.56 511 THR A C 1
ATOM 4096 O O . THR A 1 511 ? 0.405 -7.465 7.316 1 93.56 511 THR A O 1
ATOM 4099 N N . ILE A 1 512 ? 1.919 -6.531 5.973 1 91.94 512 ILE A N 1
ATOM 4100 C CA . ILE A 1 512 ? 2.621 -5.852 7.055 1 91.94 512 ILE A CA 1
ATOM 4101 C C . ILE A 1 512 ? 1.757 -4.711 7.59 1 91.94 512 ILE A C 1
ATOM 4103 O O . ILE A 1 512 ? 1.004 -4.086 6.84 1 91.94 512 ILE A O 1
ATOM 4107 N N . THR A 1 513 ? 1.893 -4.473 8.836 1 88.94 513 THR A N 1
ATOM 4108 C CA . THR A 1 513 ? 1.172 -3.377 9.477 1 88.94 513 THR A CA 1
ATOM 4109 C C . THR A 1 513 ? 2.145 -2.383 10.109 1 88.94 513 THR A C 1
ATOM 4111 O O . THR A 1 513 ? 1.753 -1.274 10.477 1 88.94 513 THR A O 1
ATOM 4114 N N . LYS A 1 514 ? 3.398 -2.809 10.227 1 84.38 514 LYS A N 1
ATOM 4115 C CA . LYS A 1 514 ? 4.453 -1.922 10.711 1 84.38 514 LYS A CA 1
ATOM 4116 C C . LYS A 1 514 ? 5.184 -1.249 9.555 1 84.38 514 LYS A C 1
ATOM 4118 O O . LYS A 1 514 ? 5.238 -1.793 8.445 1 84.38 514 LYS A O 1
ATOM 4123 N N . PRO A 1 515 ? 5.684 -0.114 9.836 1 84.44 515 PRO A N 1
ATOM 4124 C CA . PRO A 1 515 ? 6.379 0.605 8.766 1 84.44 515 PRO A CA 1
ATOM 4125 C C . PRO A 1 515 ? 7.82 0.134 8.578 1 84.44 515 PRO A C 1
ATOM 4127 O O . PRO A 1 515 ? 8.758 0.922 8.727 1 84.44 515 PRO A O 1
ATOM 4130 N N . PHE A 1 516 ? 8.023 -1.093 8.18 1 91.5 516 PHE A N 1
ATOM 4131 C CA . PHE A 1 516 ? 9.336 -1.664 7.934 1 91.5 516 PHE A CA 1
ATOM 4132 C C . PHE A 1 516 ? 10.07 -0.885 6.844 1 91.5 516 PHE A C 1
ATOM 4134 O O . PHE A 1 516 ? 9.461 -0.463 5.859 1 91.5 516 PHE A O 1
ATOM 4141 N N . ARG A 1 517 ? 11.289 -0.607 7.125 1 89.75 517 ARG A N 1
ATOM 4142 C CA . ARG A 1 517 ? 12.188 -0.04 6.121 1 89.75 517 ARG A CA 1
ATOM 4143 C C . ARG A 1 517 ? 13.359 -0.975 5.844 1 89.75 517 ARG A C 1
ATOM 4145 O O . ARG A 1 517 ? 13.906 -1.586 6.766 1 89.75 517 ARG A O 1
ATOM 4152 N N . LEU A 1 518 ? 13.75 -1.116 4.621 1 95.19 518 LEU A N 1
ATOM 4153 C CA . LEU A 1 518 ? 14.898 -1.959 4.305 1 95.19 518 LEU A CA 1
ATOM 4154 C C . LEU A 1 518 ? 16.172 -1.377 4.891 1 95.19 518 LEU A C 1
ATOM 4156 O O . LEU A 1 518 ? 17.172 -2.088 5.047 1 95.19 518 LEU A O 1
ATOM 4160 N N . THR A 1 519 ? 16.125 -0.107 5.277 1 88.94 519 THR A N 1
ATOM 4161 C CA . THR A 1 519 ? 17.281 0.584 5.824 1 88.94 519 THR A CA 1
ATOM 4162 C C . THR A 1 519 ? 17.266 0.539 7.352 1 88.94 519 THR A C 1
ATOM 4164 O O . THR A 1 519 ? 18.078 1.202 8.008 1 88.94 519 THR A O 1
ATOM 4167 N N . ASP A 1 520 ? 16.281 -0.176 7.93 1 88.19 520 ASP A N 1
ATOM 4168 C CA . ASP A 1 520 ? 16.234 -0.283 9.383 1 88.19 520 ASP A CA 1
ATOM 4169 C C . ASP A 1 520 ? 17.562 -0.764 9.953 1 88.19 520 ASP A C 1
ATOM 4171 O O . ASP A 1 520 ? 18.281 -1.547 9.312 1 88.19 520 ASP A O 1
ATOM 4175 N N . ALA A 1 521 ? 17.859 -0.315 11.18 1 82.31 521 ALA A N 1
ATOM 4176 C CA . ALA A 1 521 ? 19.156 -0.611 11.789 1 82.31 521 ALA A CA 1
ATOM 4177 C C . ALA A 1 521 ? 19.219 -2.057 12.273 1 82.31 521 ALA A C 1
ATOM 4179 O O . ALA A 1 521 ? 18.172 -2.703 12.445 1 82.31 521 ALA A O 1
ATOM 4180 N N . ILE A 1 522 ? 20.438 -2.549 12.32 1 82.25 522 ILE A N 1
ATOM 4181 C CA . ILE A 1 522 ? 20.688 -3.877 12.867 1 82.25 522 ILE A CA 1
ATOM 4182 C C . ILE A 1 522 ? 21.109 -3.764 14.336 1 82.25 522 ILE A C 1
ATOM 4184 O O . ILE A 1 522 ? 21.922 -2.916 14.688 1 82.25 522 ILE A O 1
ATOM 4188 N N . TYR A 1 523 ? 20.453 -4.609 15.148 1 66.62 523 TYR A N 1
ATOM 4189 C CA . TYR A 1 523 ? 20.844 -4.672 16.547 1 66.62 523 TYR A CA 1
ATOM 4190 C C . TYR A 1 523 ? 22.281 -5.156 16.703 1 66.62 523 TYR A C 1
ATOM 4192 O O . TYR A 1 523 ? 22.719 -6.059 15.984 1 66.62 523 TYR A O 1
ATOM 4200 N N . LYS A 1 524 ? 23.188 -4.34 17.281 1 60.72 524 LYS A N 1
ATOM 4201 C CA . LYS A 1 524 ? 24.562 -4.762 17.516 1 60.72 524 LYS A CA 1
ATOM 4202 C C . LYS A 1 524 ? 24.625 -5.93 18.5 1 60.72 524 LYS A C 1
ATOM 4204 O O . LYS A 1 524 ? 24.969 -5.75 19.672 1 60.72 524 LYS A O 1
ATOM 4209 N N . ARG A 1 525 ? 23.609 -6.625 18.547 1 50.88 525 ARG A N 1
ATOM 4210 C CA . ARG A 1 525 ? 23.828 -7.707 19.5 1 50.88 525 ARG A CA 1
ATOM 4211 C C . ARG A 1 525 ? 24.812 -8.734 18.938 1 50.88 525 ARG A C 1
ATOM 4213 O O . ARG A 1 525 ? 25.062 -8.773 17.734 1 50.88 525 ARG A O 1
ATOM 4220 N N . ASP A 1 526 ? 25.391 -9.586 19.797 1 51.78 526 ASP A N 1
ATOM 4221 C CA . ASP A 1 526 ? 26.281 -10.695 19.484 1 51.78 526 ASP A CA 1
ATOM 4222 C C . ASP A 1 526 ? 25.75 -11.5 18.297 1 51.78 526 ASP A C 1
ATOM 4224 O O . ASP A 1 526 ? 24.594 -11.922 18.297 1 51.78 526 ASP A O 1
ATOM 4228 N N . PRO A 1 527 ? 26.359 -11.391 17.172 1 59.78 527 PRO A N 1
ATOM 4229 C CA . PRO A 1 527 ? 25.906 -12.141 16 1 59.78 527 PRO A CA 1
ATOM 4230 C C . PRO A 1 527 ? 25.453 -13.555 16.359 1 59.78 527 PRO A C 1
ATOM 4232 O O . PRO A 1 527 ? 26.078 -14.227 17.172 1 59.78 527 PRO A O 1
ATOM 4235 N N . SER A 1 528 ? 24.297 -13.891 16.188 1 70.06 528 SER A N 1
ATOM 4236 C CA . SER A 1 528 ? 23.797 -15.258 16.328 1 70.06 528 SER A CA 1
ATOM 4237 C C . SER A 1 528 ? 24.703 -16.25 15.617 1 70.06 528 SER A C 1
ATOM 4239 O O . SER A 1 528 ? 25.375 -15.906 14.641 1 70.06 528 SER A O 1
ATOM 4241 N N . PRO A 1 529 ? 25.078 -17.406 16.219 1 77.75 529 PRO A N 1
ATOM 4242 C CA . PRO A 1 529 ? 25.875 -18.453 15.562 1 77.75 529 PRO A CA 1
ATOM 4243 C C . PRO A 1 529 ? 25.469 -18.688 14.117 1 77.75 529 PRO A C 1
ATOM 4245 O O . PRO A 1 529 ? 26.312 -18.953 13.258 1 77.75 529 PRO A O 1
ATOM 4248 N N . THR A 1 530 ? 24.266 -18.391 13.883 1 81.31 530 THR A N 1
ATOM 4249 C CA . THR A 1 530 ? 23.766 -18.609 12.531 1 81.31 530 THR A CA 1
ATOM 4250 C C . THR A 1 530 ? 24.297 -17.531 11.578 1 81.31 530 THR A C 1
ATOM 4252 O O . THR A 1 530 ? 24.641 -17.844 10.438 1 81.31 530 THR A O 1
ATOM 4255 N N . LEU A 1 531 ? 24.406 -16.422 12.078 1 82.38 531 LEU A N 1
ATOM 4256 C CA . LEU A 1 531 ? 24.891 -15.328 11.234 1 82.38 531 LEU A CA 1
ATOM 4257 C C . LEU A 1 531 ? 26.391 -15.445 11.008 1 82.38 531 LEU A C 1
ATOM 4259 O O . LEU A 1 531 ? 26.891 -15.141 9.922 1 82.38 531 LEU A O 1
ATOM 4263 N N . ASP A 1 532 ? 27.094 -15.875 11.984 1 85.38 532 ASP A N 1
ATOM 4264 C CA . ASP A 1 532 ? 28.531 -16.125 11.844 1 85.38 532 ASP A CA 1
ATOM 4265 C C . ASP A 1 532 ? 28.797 -17.219 10.82 1 85.38 532 ASP A C 1
ATOM 4267 O O . ASP A 1 532 ? 29.734 -17.125 10.023 1 85.38 532 ASP A O 1
ATOM 4271 N N . HIS A 1 533 ? 28 -18.156 10.938 1 89.25 533 HIS A N 1
ATOM 4272 C CA . HIS A 1 533 ? 28.141 -19.25 9.984 1 89.25 533 HIS A CA 1
ATOM 4273 C C . HIS A 1 533 ? 27.859 -18.781 8.562 1 89.25 533 HIS A C 1
ATOM 4275 O O . HIS A 1 533 ? 28.562 -19.172 7.625 1 89.25 533 HIS A O 1
ATOM 4281 N N . LEU A 1 534 ? 26.859 -17.938 8.438 1 90.38 534 LEU A N 1
ATOM 4282 C CA . LEU A 1 534 ? 26.562 -17.406 7.117 1 90.38 534 LEU A CA 1
ATOM 4283 C C . LEU A 1 534 ? 27.719 -16.578 6.582 1 90.38 534 LEU A C 1
ATOM 4285 O O . LEU A 1 534 ? 28.094 -16.703 5.41 1 90.38 534 LEU A O 1
ATOM 4289 N N . ASN A 1 535 ? 28.281 -15.82 7.43 1 89.69 535 ASN A N 1
ATOM 4290 C CA . ASN A 1 535 ? 29.406 -14.992 7.023 1 89.69 535 ASN A CA 1
ATOM 4291 C C . ASN A 1 535 ? 30.562 -15.836 6.512 1 89.69 535 ASN A C 1
ATOM 4293 O O . ASN A 1 535 ? 31.234 -15.469 5.539 1 89.69 535 ASN A O 1
ATOM 4297 N N . LYS A 1 536 ? 30.703 -16.906 7.164 1 91.25 536 LYS A N 1
ATOM 4298 C CA . LYS A 1 536 ? 31.75 -17.812 6.73 1 91.25 536 LYS A CA 1
ATOM 4299 C C . LYS A 1 536 ? 31.406 -18.453 5.387 1 91.25 536 LYS A C 1
ATOM 4301 O O . LYS A 1 536 ? 32.281 -18.641 4.539 1 91.25 536 LYS A O 1
ATOM 4306 N N . LEU A 1 537 ? 30.188 -18.719 5.242 1 92.5 537 LEU A N 1
ATOM 4307 C CA . LEU A 1 537 ? 29.734 -19.406 4.035 1 92.5 537 LEU A CA 1
ATOM 4308 C C . LEU A 1 537 ? 29.859 -18.484 2.818 1 92.5 537 LEU A C 1
ATOM 4310 O O . LEU A 1 537 ? 30.188 -18.938 1.723 1 92.5 537 LEU A O 1
ATOM 4314 N N . ILE A 1 538 ? 29.641 -17.188 3.039 1 93.62 538 ILE A N 1
ATOM 4315 C CA . ILE A 1 538 ? 29.562 -16.312 1.877 1 93.62 538 ILE A CA 1
ATOM 4316 C C . ILE A 1 538 ? 30.875 -15.531 1.742 1 93.62 538 ILE A C 1
ATOM 4318 O O . ILE A 1 538 ? 31.031 -14.742 0.811 1 93.62 538 ILE A O 1
ATOM 4322 N N . ALA A 1 539 ? 31.781 -15.758 2.576 1 91.94 539 ALA A N 1
ATOM 4323 C CA . ALA A 1 539 ? 33.062 -15.039 2.566 1 91.94 539 ALA A CA 1
ATOM 4324 C C . ALA A 1 539 ? 33.906 -15.438 1.356 1 91.94 539 ALA A C 1
ATOM 4326 O O . ALA A 1 539 ? 33.938 -16.609 0.978 1 91.94 539 ALA A O 1
ATOM 4327 N N . PHE A 1 540 ? 34.375 -14.445 0.697 1 92 540 PHE A N 1
ATOM 4328 C CA . PHE A 1 540 ? 35.312 -14.633 -0.403 1 92 540 PHE A CA 1
ATOM 4329 C C . PHE A 1 540 ? 36.438 -13.594 -0.347 1 92 540 PHE A C 1
ATOM 4331 O O . PHE A 1 540 ? 36.188 -12.414 -0.114 1 92 540 PHE A O 1
ATOM 4338 N N . SER A 1 541 ? 37.656 -14.008 -0.347 1 90.56 541 SER A N 1
ATOM 4339 C CA . SER A 1 541 ? 38.812 -13.125 -0.457 1 90.56 541 SER A CA 1
ATOM 4340 C C . SER A 1 541 ? 39.656 -13.5 -1.654 1 90.56 541 SER A C 1
ATOM 4342 O O . SER A 1 541 ? 39.781 -14.68 -2.012 1 90.56 541 SER A O 1
ATOM 4344 N N . ILE A 1 542 ? 40.156 -12.445 -2.242 1 93.06 542 ILE A N 1
ATOM 4345 C CA . ILE A 1 542 ? 41.062 -12.664 -3.363 1 93.06 542 ILE A CA 1
ATOM 4346 C C . ILE A 1 542 ? 42.25 -13.531 -2.91 1 93.06 542 ILE A C 1
ATOM 4348 O O . ILE A 1 542 ? 42.844 -13.258 -1.873 1 93.06 542 ILE A O 1
ATOM 4352 N N . LYS A 1 543 ? 42.438 -14.555 -3.637 1 93 543 LYS A N 1
ATOM 4353 C CA . LYS A 1 543 ? 43.531 -15.477 -3.303 1 93 543 LYS A CA 1
ATOM 4354 C C . LYS A 1 543 ? 44.625 -15.445 -4.367 1 93 543 LYS A C 1
ATOM 4356 O O . LYS A 1 543 ? 44.312 -15.352 -5.559 1 93 543 LYS A O 1
ATOM 4361 N N . THR A 1 544 ? 45.812 -15.367 -3.912 1 93.81 544 THR A N 1
ATOM 4362 C CA . THR A 1 544 ? 47 -15.453 -4.781 1 93.81 544 THR A CA 1
ATOM 4363 C C . THR A 1 544 ? 47.812 -16.703 -4.465 1 93.81 544 THR A C 1
ATOM 4365 O O . THR A 1 544 ? 48.25 -16.891 -3.332 1 93.81 544 THR A O 1
ATOM 4368 N N . ILE A 1 545 ? 47.969 -17.5 -5.422 1 94.06 545 ILE A N 1
ATOM 4369 C CA . ILE A 1 545 ? 48.656 -18.766 -5.23 1 94.06 545 ILE A CA 1
ATOM 4370 C C . ILE A 1 545 ? 49.812 -18.875 -6.215 1 94.06 545 ILE A C 1
ATOM 4372 O O . ILE A 1 545 ? 49.719 -18.438 -7.363 1 94.06 545 ILE A O 1
ATOM 4376 N N . GLU A 1 546 ? 50.875 -19.422 -5.711 1 93.38 546 GLU A N 1
ATOM 4377 C CA . GLU A 1 546 ? 52 -19.703 -6.586 1 93.38 546 GLU A CA 1
ATOM 4378 C C . GLU A 1 546 ? 51.875 -21.094 -7.219 1 93.38 546 GLU A C 1
ATOM 4380 O O . GLU A 1 546 ? 51.625 -22.078 -6.523 1 93.38 546 GLU A O 1
ATOM 4385 N N . ILE A 1 547 ? 51.969 -21.078 -8.5 1 92.12 547 ILE A N 1
ATOM 4386 C CA . ILE A 1 547 ? 51.906 -22.359 -9.203 1 92.12 547 ILE A CA 1
ATOM 4387 C C . ILE A 1 547 ? 53.25 -22.578 -9.93 1 92.12 547 ILE A C 1
ATOM 4389 O O . ILE A 1 547 ? 53.906 -21.625 -10.312 1 92.12 547 ILE A O 1
ATOM 4393 N N . ASN A 1 548 ? 53.531 -23.891 -10.062 1 92.12 548 ASN A N 1
ATOM 4394 C CA . ASN A 1 548 ? 54.812 -24.281 -10.711 1 92.12 548 ASN A CA 1
ATOM 4395 C C . ASN A 1 548 ? 54.562 -25.219 -11.883 1 92.12 548 ASN A C 1
ATOM 4397 O O . ASN A 1 548 ? 53.812 -26.188 -11.766 1 92.12 548 ASN A O 1
ATOM 4401 N N . PHE A 1 549 ? 55.188 -24.812 -12.992 1 92.75 549 PHE A N 1
ATOM 4402 C CA . PHE A 1 549 ? 55.25 -25.703 -14.148 1 92.75 549 PHE A CA 1
ATOM 4403 C C . PHE A 1 549 ? 56.531 -26.531 -14.133 1 92.75 549 PHE A C 1
ATOM 4405 O O . PHE A 1 549 ? 57.562 -26.094 -14.648 1 92.75 549 PHE A O 1
ATOM 4412 N N . LYS A 1 550 ? 56.5 -27.625 -13.656 1 90 550 LYS A N 1
ATOM 4413 C CA . LYS A 1 550 ? 57.656 -28.469 -13.414 1 90 550 LYS A CA 1
ATOM 4414 C C . LYS A 1 550 ? 58.406 -28.766 -14.711 1 90 550 LYS A C 1
ATOM 4416 O O . LYS A 1 550 ? 59.625 -28.766 -14.734 1 90 550 LYS A O 1
ATOM 4421 N N . GLN A 1 551 ? 57.688 -29 -15.758 1 89.81 551 GLN A N 1
ATOM 4422 C CA . GLN A 1 551 ? 58.281 -29.359 -17.031 1 89.81 551 GLN A CA 1
ATOM 4423 C C . GLN A 1 551 ? 59.125 -28.203 -17.578 1 89.81 551 GLN A C 1
ATOM 4425 O O . GLN A 1 551 ? 60.188 -28.422 -18.188 1 89.81 551 GLN A O 1
ATOM 4430 N N . ALA A 1 552 ? 58.688 -27 -17.391 1 86.44 552 ALA A N 1
ATOM 4431 C CA . ALA A 1 552 ? 59.344 -25.828 -17.953 1 86.44 552 ALA A CA 1
ATOM 4432 C C . ALA A 1 552 ? 60.188 -25.109 -16.906 1 86.44 552 ALA A C 1
ATOM 4434 O O . ALA A 1 552 ? 60.938 -24.172 -17.219 1 86.44 552 ALA A O 1
ATOM 4435 N N . SER A 1 553 ? 60.25 -25.547 -15.617 1 88.12 553 SER A N 1
ATOM 4436 C CA . SER A 1 553 ? 60.938 -24.891 -14.508 1 88.12 553 SER A CA 1
ATOM 4437 C C . SER A 1 553 ? 60.562 -23.406 -14.43 1 88.12 553 SER A C 1
ATOM 4439 O O . SER A 1 553 ? 61.469 -22.562 -14.336 1 88.12 553 SER A O 1
ATOM 4441 N N . ILE A 1 554 ? 59.281 -23.156 -14.664 1 90.06 554 ILE A N 1
ATOM 4442 C CA . ILE A 1 554 ? 58.75 -21.797 -14.586 1 90.06 554 ILE A CA 1
ATOM 4443 C C . ILE A 1 554 ? 57.75 -21.703 -13.422 1 90.06 554 ILE A C 1
ATOM 4445 O O . ILE A 1 554 ? 57 -22.641 -13.148 1 90.06 554 ILE A O 1
ATOM 4449 N N . SER A 1 555 ? 57.875 -20.609 -12.656 1 90.88 555 SER A N 1
ATOM 4450 C CA . SER A 1 555 ? 56.906 -20.328 -11.594 1 90.88 555 SER A CA 1
ATOM 4451 C C . SER A 1 555 ? 56.062 -19.109 -11.938 1 90.88 555 SER A C 1
ATOM 4453 O O . SER A 1 555 ? 56.531 -18.156 -12.547 1 90.88 555 SER A O 1
ATOM 4455 N N . ALA A 1 556 ? 54.781 -19.25 -11.672 1 91.94 556 ALA A N 1
ATOM 4456 C CA . ALA A 1 556 ? 53.844 -18.156 -11.922 1 91.94 556 ALA A CA 1
ATOM 4457 C C . ALA A 1 556 ? 52.906 -17.953 -10.742 1 91.94 556 ALA A C 1
ATOM 4459 O O . ALA A 1 556 ? 52.844 -18.781 -9.828 1 91.94 556 ALA A O 1
ATOM 4460 N N . MET A 1 557 ? 52.281 -16.75 -10.688 1 94.19 557 MET A N 1
ATOM 4461 C CA . MET A 1 557 ? 51.281 -16.438 -9.672 1 94.19 557 MET A CA 1
ATOM 4462 C C . MET A 1 557 ? 49.875 -16.453 -10.273 1 94.19 557 MET A C 1
ATOM 4464 O O . MET A 1 557 ? 49.656 -15.914 -11.352 1 94.19 557 MET A O 1
ATOM 4468 N N . VAL A 1 558 ? 49.031 -17.188 -9.594 1 94.56 558 VAL A N 1
ATOM 4469 C CA . VAL A 1 558 ? 47.625 -17.219 -10 1 94.56 558 VAL A CA 1
ATOM 4470 C C . VAL A 1 558 ? 46.781 -16.391 -9.023 1 94.56 558 VAL A C 1
ATOM 4472 O O . VAL A 1 558 ? 46.875 -16.578 -7.809 1 94.56 558 VAL A O 1
ATOM 4475 N N . VAL A 1 559 ? 46 -15.5 -9.586 1 94.69 559 VAL A N 1
ATOM 4476 C CA . VAL A 1 559 ? 45.094 -14.68 -8.781 1 94.69 559 VAL A CA 1
ATOM 4477 C C . VAL A 1 559 ? 43.656 -15.109 -9.031 1 94.69 559 VAL A C 1
ATOM 4479 O O . VAL A 1 559 ? 43.188 -15.133 -10.172 1 94.69 559 VAL A O 1
ATOM 4482 N N . ILE A 1 560 ? 43 -15.508 -7.961 1 94.69 560 ILE A N 1
ATOM 4483 C CA . ILE A 1 560 ? 41.625 -15.906 -8.031 1 94.69 560 ILE A CA 1
ATOM 4484 C C . ILE A 1 560 ? 40.75 -14.82 -7.402 1 94.69 560 ILE A C 1
ATOM 4486 O O . ILE A 1 560 ? 40.906 -14.484 -6.227 1 94.69 560 ILE A O 1
ATOM 4490 N N . SER A 1 561 ? 39.844 -14.266 -8.188 1 94 561 SER A N 1
ATOM 4491 C CA . SER A 1 561 ? 38.906 -13.219 -7.738 1 94 561 SER A CA 1
ATOM 4492 C C . SER A 1 561 ? 37.5 -13.438 -8.289 1 94 561 SER A C 1
ATOM 4494 O O . SER A 1 561 ? 37.312 -14.312 -9.125 1 94 561 SER A O 1
ATOM 4496 N N . LEU A 1 562 ? 36.562 -12.742 -7.738 1 93.44 562 LEU A N 1
ATOM 4497 C CA . LEU A 1 562 ? 35.219 -12.758 -8.312 1 93.44 562 LEU A CA 1
ATOM 4498 C C . LEU A 1 562 ? 35.219 -12.031 -9.656 1 93.44 562 LEU A C 1
ATOM 4500 O O . LEU A 1 562 ? 35.875 -11.008 -9.82 1 93.44 562 LEU A O 1
ATOM 4504 N N . PHE A 1 563 ? 34.562 -12.609 -10.547 1 91.62 563 PHE A N 1
ATOM 4505 C CA . PHE A 1 563 ? 34.469 -12 -11.867 1 91.62 563 PHE A CA 1
ATOM 4506 C C . PHE A 1 563 ? 33.656 -10.727 -11.82 1 91.62 563 PHE A C 1
ATOM 4508 O O . PHE A 1 563 ? 34 -9.727 -12.445 1 91.62 563 PHE A O 1
ATOM 4515 N N . MET A 1 564 ? 32.531 -10.852 -11.203 1 91.06 564 MET A N 1
ATOM 4516 C CA . MET A 1 564 ? 31.594 -9.734 -11.086 1 91.06 564 MET A CA 1
ATOM 4517 C C . MET A 1 564 ? 30.922 -9.727 -9.711 1 91.06 564 MET A C 1
ATOM 4519 O O . MET A 1 564 ? 30.156 -10.633 -9.383 1 91.06 564 MET A O 1
ATOM 4523 N N . GLU A 1 565 ? 31.328 -8.75 -8.969 1 90.5 565 GLU A N 1
ATOM 4524 C CA . GLU A 1 565 ? 30.578 -8.586 -7.727 1 90.5 565 GLU A CA 1
ATOM 4525 C C . GLU A 1 565 ? 29.141 -8.188 -8 1 90.5 565 GLU A C 1
ATOM 4527 O O . GLU A 1 565 ? 28.859 -7.434 -8.938 1 90.5 565 GLU A O 1
ATOM 4532 N N . PRO A 1 566 ? 28.125 -8.758 -7.355 1 94.62 566 PRO A N 1
ATOM 4533 C CA . PRO A 1 566 ? 28.281 -9.516 -6.113 1 94.62 566 PRO A CA 1
ATOM 4534 C C . PRO A 1 566 ? 28.094 -11.016 -6.309 1 94.62 566 PRO A C 1
ATOM 4536 O O . PRO A 1 566 ? 27.828 -11.742 -5.344 1 94.62 566 PRO A O 1
ATOM 4539 N N . TYR A 1 567 ? 28.234 -11.523 -7.473 1 96.94 567 TYR A N 1
ATOM 4540 C CA . TYR A 1 567 ? 28.016 -12.938 -7.746 1 96.94 567 TYR A CA 1
ATOM 4541 C C . TYR A 1 567 ? 29.062 -13.805 -7.055 1 96.94 567 TYR A C 1
ATOM 4543 O O . TYR A 1 567 ? 30.266 -13.578 -7.223 1 96.94 567 TYR A O 1
ATOM 4551 N N . LEU A 1 568 ? 28.547 -14.789 -6.402 1 96.31 568 LEU A N 1
ATOM 4552 C CA . LEU A 1 568 ? 29.438 -15.672 -5.645 1 96.31 568 LEU A CA 1
ATOM 4553 C C . LEU A 1 568 ? 29.875 -16.859 -6.492 1 96.31 568 LEU A C 1
ATOM 4555 O O . LEU A 1 568 ? 30.891 -17.5 -6.188 1 96.31 568 LEU A O 1
ATOM 4559 N N . ASN A 1 569 ? 29.203 -17.141 -7.574 1 95.94 569 ASN A N 1
ATOM 4560 C CA . ASN A 1 569 ? 29.453 -18.391 -8.289 1 95.94 569 ASN A CA 1
ATOM 4561 C C . ASN A 1 569 ? 30.062 -18.125 -9.664 1 95.94 569 ASN A C 1
ATOM 4563 O O . ASN A 1 569 ? 29.875 -18.922 -10.586 1 95.94 569 ASN A O 1
ATOM 4567 N N . VAL A 1 570 ? 30.656 -16.984 -9.852 1 94.94 570 VAL A N 1
ATOM 4568 C CA . VAL A 1 570 ? 31.438 -16.672 -11.031 1 94.94 570 VAL A CA 1
ATOM 4569 C C . VAL A 1 570 ? 32.812 -16.172 -10.609 1 94.94 570 VAL A C 1
ATOM 4571 O O . VAL A 1 570 ? 32.938 -15.109 -10.008 1 94.94 570 VAL A O 1
ATOM 4574 N N . ILE A 1 571 ? 33.812 -16.875 -11 1 93.88 571 ILE A N 1
ATOM 4575 C CA . ILE A 1 571 ? 35.156 -16.516 -10.539 1 93.88 571 ILE A CA 1
ATOM 4576 C C . ILE A 1 571 ? 36.062 -16.234 -11.734 1 93.88 571 ILE A C 1
ATOM 4578 O O . ILE A 1 571 ? 35.844 -16.781 -12.828 1 93.88 571 ILE A O 1
ATOM 4582 N N . LYS A 1 572 ? 37 -15.422 -11.523 1 93.88 572 LYS A N 1
ATOM 4583 C CA . LYS A 1 572 ? 38 -15.062 -12.508 1 93.88 572 LYS A CA 1
ATOM 4584 C C . LYS A 1 572 ? 39.375 -15.562 -12.07 1 93.88 572 LYS A C 1
ATOM 4586 O O . LYS A 1 572 ? 39.75 -15.477 -10.891 1 93.88 572 LYS A O 1
ATOM 4591 N N . ILE A 1 573 ? 40.125 -16.141 -12.969 1 93.12 573 ILE A N 1
ATOM 4592 C CA . ILE A 1 573 ? 41.469 -16.641 -12.727 1 93.12 573 ILE A CA 1
ATOM 4593 C C . ILE A 1 573 ? 42.438 -15.93 -13.641 1 93.12 573 ILE A C 1
ATOM 4595 O O . ILE A 1 573 ? 42.281 -15.945 -14.867 1 93.12 573 ILE A O 1
ATOM 4599 N N . SER A 1 574 ? 43.406 -15.305 -13.023 1 92.75 574 SER A N 1
ATOM 4600 C CA . SER A 1 574 ? 44.438 -14.586 -13.773 1 92.75 574 SER A CA 1
ATOM 4601 C C . SER A 1 574 ? 45.844 -15.117 -13.445 1 92.75 574 SER A C 1
ATOM 4603 O O . SER A 1 574 ? 46.188 -15.289 -12.273 1 92.75 574 SER A O 1
ATOM 4605 N N . VAL A 1 575 ? 46.562 -15.398 -14.477 1 91.75 575 VAL A N 1
ATOM 4606 C CA . VAL A 1 575 ? 47.938 -15.836 -14.305 1 91.75 575 VAL A CA 1
ATOM 4607 C C . VAL A 1 575 ? 48.875 -14.68 -14.57 1 91.75 575 VAL A C 1
ATOM 4609 O O . VAL A 1 575 ? 48.812 -14.031 -15.617 1 91.75 575 VAL A O 1
ATOM 4612 N N . CYS A 1 576 ? 49.656 -14.43 -13.539 1 88.44 576 CYS A N 1
ATOM 4613 C CA . CYS A 1 576 ? 50.562 -13.289 -13.641 1 88.44 576 CYS A CA 1
ATOM 4614 C C . CYS A 1 576 ? 52 -13.758 -13.766 1 88.44 576 CYS A C 1
ATOM 4616 O O . CYS A 1 576 ? 52.312 -14.914 -13.484 1 88.44 576 CYS A O 1
ATOM 4618 N N . ASN A 1 577 ? 52.906 -12.875 -14.203 1 81.44 577 ASN A N 1
ATOM 4619 C CA . ASN A 1 577 ? 54.344 -13.016 -14.258 1 81.44 577 ASN A CA 1
ATOM 4620 C C . ASN A 1 577 ? 54.781 -14 -15.336 1 81.44 577 ASN A C 1
ATOM 4622 O O . ASN A 1 577 ? 55.688 -14.812 -15.117 1 81.44 577 ASN A O 1
ATOM 4626 N N . LEU A 1 578 ? 54 -14.133 -16.344 1 81.75 578 LEU A N 1
ATOM 4627 C CA . LEU A 1 578 ? 54.375 -14.969 -17.469 1 81.75 578 LEU A CA 1
ATOM 4628 C C . LEU A 1 578 ? 54.625 -14.125 -18.703 1 81.75 578 LEU A C 1
ATOM 4630 O O . LEU A 1 578 ? 53.688 -13.734 -19.391 1 81.75 578 LEU A O 1
ATOM 4634 N N . GLU A 1 579 ? 55.812 -13.5 -18.859 1 76.06 579 GLU A N 1
ATOM 4635 C CA . GLU A 1 579 ? 56.156 -12.664 -20.016 1 76.06 579 GLU A CA 1
ATOM 4636 C C . GLU A 1 579 ? 56.312 -13.508 -21.266 1 76.06 579 GLU A C 1
ATOM 4638 O O . GLU A 1 579 ? 56.938 -14.578 -21.219 1 76.06 579 GLU A O 1
ATOM 4643 N N . ASP A 1 580 ? 55.75 -13.227 -22.406 1 77.75 580 ASP A N 1
ATOM 4644 C CA . ASP A 1 580 ? 55.938 -13.734 -23.75 1 77.75 580 ASP A CA 1
ATOM 4645 C C . ASP A 1 580 ? 55.406 -15.164 -23.891 1 77.75 580 ASP A C 1
ATOM 4647 O O . ASP A 1 580 ? 55.844 -15.898 -24.781 1 77.75 580 ASP A O 1
ATOM 4651 N N . LEU A 1 581 ? 54.625 -15.664 -22.812 1 85.19 581 LEU A N 1
ATOM 4652 C CA . LEU A 1 581 ? 54.062 -17 -22.922 1 85.19 581 LEU A CA 1
ATOM 4653 C C . LEU A 1 581 ? 52.531 -16.938 -23.094 1 85.19 581 LEU A C 1
ATOM 4655 O O . LEU A 1 581 ? 51.906 -15.969 -22.672 1 85.19 581 LEU A O 1
ATOM 4659 N N . GLU A 1 582 ? 52 -17.859 -23.797 1 86.88 582 GLU A N 1
ATOM 4660 C CA . GLU A 1 582 ? 50.562 -18.031 -23.938 1 86.88 582 GLU A CA 1
ATOM 4661 C C . GLU A 1 582 ? 50.031 -19.016 -22.922 1 86.88 582 GLU A C 1
ATOM 4663 O O . GLU A 1 582 ? 50.625 -20.062 -22.672 1 86.88 582 GLU A O 1
ATOM 4668 N N . VAL A 1 583 ? 48.969 -18.594 -22.25 1 90.75 583 VAL A N 1
ATOM 4669 C CA . VAL A 1 583 ? 48.344 -19.469 -21.25 1 90.75 583 VAL A CA 1
ATOM 4670 C C . VAL A 1 583 ? 47 -19.969 -21.75 1 90.75 583 VAL A C 1
ATOM 4672 O O . VAL A 1 583 ? 46.188 -19.203 -22.266 1 90.75 583 VAL A O 1
ATOM 4675 N N . ASN A 1 584 ? 46.75 -21.219 -21.703 1 89.44 584 ASN A N 1
ATOM 4676 C CA . ASN A 1 584 ? 45.469 -21.828 -22.031 1 89.44 584 ASN A CA 1
ATOM 4677 C C . ASN A 1 584 ? 44.875 -22.562 -20.844 1 89.44 584 ASN A C 1
ATOM 4679 O O . ASN A 1 584 ? 45.594 -23.172 -20.047 1 89.44 584 ASN A O 1
ATOM 4683 N N . PHE A 1 585 ? 43.594 -22.453 -20.719 1 91.62 585 PHE A N 1
ATOM 4684 C CA . PHE A 1 585 ? 42.875 -23.062 -19.609 1 91.62 585 PHE A CA 1
ATOM 4685 C C . PHE A 1 585 ? 41.906 -24.156 -20.109 1 91.62 585 PHE A C 1
ATOM 4687 O O . PHE A 1 585 ? 41.25 -23.984 -21.141 1 91.62 585 PHE A O 1
ATOM 4694 N N . PHE A 1 586 ? 41.812 -25.312 -19.516 1 90 586 PHE A N 1
ATOM 4695 C CA . PHE A 1 586 ? 40.812 -26.328 -19.828 1 90 586 PHE A CA 1
ATOM 4696 C C . PHE A 1 586 ? 40.469 -27.125 -18.594 1 90 586 PHE A C 1
ATOM 4698 O O . PHE A 1 586 ? 41.25 -27.234 -17.656 1 90 586 PHE A O 1
ATOM 4705 N N . ASN A 1 587 ? 39.25 -27.609 -18.562 1 90.38 587 ASN A N 1
ATOM 4706 C CA . ASN A 1 587 ? 38.812 -28.484 -17.469 1 90.38 587 ASN A CA 1
ATOM 4707 C C . ASN A 1 587 ? 39.375 -29.891 -17.609 1 90.38 587 ASN A C 1
ATOM 4709 O O . ASN A 1 587 ? 39.312 -30.484 -18.688 1 90.38 587 ASN A O 1
ATOM 4713 N N . PHE A 1 588 ? 39.844 -30.359 -16.562 1 89.69 588 PHE A N 1
ATOM 4714 C CA . PHE A 1 588 ? 40.375 -31.734 -16.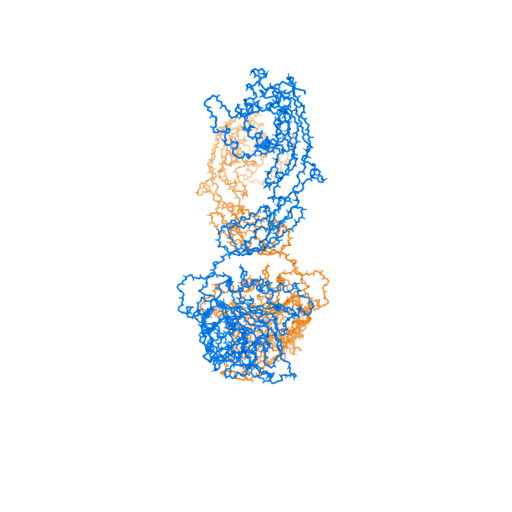578 1 89.69 588 PHE A CA 1
ATOM 4715 C C . PHE A 1 588 ? 39.281 -32.719 -16.938 1 89.69 588 PHE A C 1
ATOM 4717 O O . PHE A 1 588 ? 39.5 -33.656 -17.688 1 89.69 588 PHE A O 1
ATOM 4724 N N . VAL A 1 589 ? 38.094 -32.531 -16.312 1 88.69 589 VAL A N 1
ATOM 4725 C CA . VAL A 1 589 ? 36.906 -33.281 -16.641 1 88.69 589 VAL A CA 1
ATOM 4726 C C . VAL A 1 589 ? 35.875 -32.375 -17.328 1 88.69 589 VAL A C 1
ATOM 4728 O O . VAL A 1 589 ? 35.562 -31.312 -16.797 1 88.69 589 VAL A O 1
ATOM 4731 N N . ALA A 1 590 ? 35.438 -32.812 -18.469 1 83.12 590 ALA A N 1
ATOM 4732 C CA . ALA A 1 590 ? 34.5 -31.984 -19.234 1 83.12 590 ALA A CA 1
ATOM 4733 C C . ALA A 1 590 ? 33.188 -31.828 -18.484 1 83.12 590 ALA A C 1
ATOM 4735 O O . ALA A 1 590 ? 32.688 -32.781 -17.859 1 83.12 590 ALA A O 1
ATOM 4736 N N . THR A 1 591 ? 32.75 -30.609 -18.5 1 79.69 591 THR A N 1
ATOM 4737 C CA . THR A 1 591 ? 31.438 -30.312 -17.906 1 79.69 591 THR A CA 1
ATOM 4738 C C . THR A 1 591 ? 30.328 -30.453 -18.938 1 79.69 591 THR A C 1
ATOM 4740 O O . THR A 1 591 ? 30.562 -30.344 -20.141 1 79.69 591 THR A O 1
ATOM 4743 N N . LYS A 1 592 ? 29.172 -30.828 -18.5 1 73.81 592 LYS A N 1
ATOM 4744 C CA . LYS A 1 592 ? 28.031 -30.969 -19.391 1 73.81 592 LYS A CA 1
ATOM 4745 C C . LYS A 1 592 ? 27.797 -29.688 -20.188 1 73.81 592 LYS A C 1
ATOM 4747 O O . LYS A 1 592 ? 27.562 -29.719 -21.391 1 73.81 592 LYS A O 1
ATOM 4752 N N . GLN A 1 593 ? 27.844 -28.578 -19.469 1 77 593 GLN A N 1
ATOM 4753 C CA . GLN A 1 593 ? 27.766 -27.266 -20.094 1 77 593 GLN A CA 1
ATOM 4754 C C . GLN A 1 593 ? 29.047 -26.469 -19.891 1 77 593 GLN A C 1
ATOM 4756 O O . GLN A 1 593 ? 29.656 -26.531 -18.828 1 77 593 GLN A O 1
ATOM 4761 N N . ASN A 1 594 ? 29.375 -25.875 -20.984 1 77.81 594 ASN A N 1
ATOM 4762 C CA . ASN A 1 594 ? 30.594 -25.078 -20.906 1 77.81 594 ASN A CA 1
ATOM 4763 C C . ASN A 1 594 ? 30.484 -24 -19.828 1 77.81 594 ASN A C 1
ATOM 4765 O O . ASN A 1 594 ? 29.531 -23.219 -19.812 1 77.81 594 ASN A O 1
ATOM 4769 N N . ASN A 1 595 ? 31.359 -24.031 -18.906 1 86.69 595 ASN A N 1
ATOM 4770 C CA . ASN A 1 595 ? 31.328 -23.047 -17.828 1 86.69 595 ASN A CA 1
ATOM 4771 C C . ASN A 1 595 ? 32.625 -22.266 -17.766 1 86.69 595 ASN A C 1
ATOM 4773 O O . ASN A 1 595 ? 32.812 -21.438 -16.859 1 86.69 595 ASN A O 1
ATOM 4777 N N . LEU A 1 596 ? 33.531 -22.578 -18.656 1 88.62 596 LEU A N 1
ATOM 4778 C CA . LEU A 1 596 ? 34.844 -21.938 -18.688 1 88.62 596 LEU A CA 1
ATOM 4779 C C . LEU A 1 596 ? 34.969 -21.047 -19.906 1 88.62 596 LEU A C 1
ATOM 4781 O O . LEU A 1 596 ? 34.75 -21.484 -21.031 1 88.62 596 LEU A O 1
ATOM 4785 N N . PHE A 1 597 ? 35.375 -19.781 -19.625 1 88.06 597 PHE A N 1
ATOM 4786 C CA . PHE A 1 597 ? 35.438 -18.812 -20.703 1 88.06 597 PHE A CA 1
ATOM 4787 C C . PHE A 1 597 ? 36.781 -18.062 -20.672 1 88.06 597 PHE A C 1
ATOM 4789 O O . PHE A 1 597 ? 37.312 -17.797 -19.594 1 88.06 597 PHE A O 1
ATOM 4796 N N . GLN A 1 598 ? 37.344 -17.844 -21.891 1 86.75 598 GLN A N 1
ATOM 4797 C CA . GLN A 1 598 ? 38.594 -17.125 -22.047 1 86.75 598 GLN A CA 1
ATOM 4798 C C . GLN A 1 598 ? 38.531 -16.172 -23.234 1 86.75 598 GLN A C 1
ATOM 4800 O O . GLN A 1 598 ? 38 -16.516 -24.297 1 86.75 598 GLN A O 1
ATOM 4805 N N . THR A 1 599 ? 38.844 -14.859 -22.984 1 75.38 599 THR A N 1
ATOM 4806 C CA . THR A 1 599 ? 38.812 -13.922 -24.109 1 75.38 599 THR A CA 1
ATOM 4807 C C . THR A 1 599 ? 40.125 -13.992 -24.891 1 75.38 599 THR A C 1
ATOM 4809 O O . THR A 1 599 ? 41.188 -14.281 -24.312 1 75.38 599 THR A O 1
ATOM 4812 N N . ALA A 1 600 ? 40.062 -13.781 -26.219 1 64.94 600 ALA A N 1
ATOM 4813 C CA . ALA A 1 600 ? 41.219 -13.805 -27.141 1 64.94 600 ALA A CA 1
ATOM 4814 C C . ALA A 1 600 ? 42.25 -12.727 -26.766 1 64.94 600 ALA A C 1
ATOM 4816 O O . ALA A 1 600 ? 43.438 -12.938 -26.891 1 64.94 600 ALA A O 1
ATOM 4817 N N . GLY A 1 601 ? 41.781 -11.594 -26.328 1 60.31 601 GLY A N 1
ATOM 4818 C CA . GLY A 1 601 ? 42.688 -10.492 -26.062 1 60.31 601 GLY A CA 1
ATOM 4819 C C . GLY A 1 601 ? 43.406 -10.625 -24.734 1 60.31 601 GLY A C 1
ATOM 4820 O O . GLY A 1 601 ? 44.5 -10.086 -24.562 1 60.31 601 GLY A O 1
ATOM 4821 N N . SER A 1 602 ? 42.781 -11.25 -23.766 1 63.75 602 SER A N 1
ATOM 4822 C CA . SER A 1 602 ? 43.375 -11.398 -22.453 1 63.75 602 SER A CA 1
ATOM 4823 C C . SER A 1 602 ? 43.938 -12.805 -22.25 1 63.75 602 SER A C 1
ATOM 4825 O O . SER A 1 602 ? 43.25 -13.688 -21.719 1 63.75 602 SER A O 1
ATOM 4827 N N . LYS A 1 603 ? 45.188 -13.031 -22.75 1 71.44 603 LYS A N 1
ATOM 4828 C CA . LYS A 1 603 ? 45.812 -14.336 -22.953 1 71.44 603 LYS A CA 1
ATOM 4829 C C . LYS A 1 603 ? 46.156 -15 -21.625 1 71.44 603 LYS A C 1
ATOM 4831 O O . LYS A 1 603 ? 46.5 -16.172 -21.578 1 71.44 603 LYS A O 1
ATOM 4836 N N . GLN A 1 604 ? 45.875 -14.258 -20.547 1 86.88 604 GLN A N 1
ATOM 4837 C CA . GLN A 1 604 ? 46.344 -14.891 -19.312 1 86.88 604 GLN A CA 1
ATOM 4838 C C . GLN A 1 604 ? 45.25 -14.93 -18.266 1 86.88 604 GLN A C 1
ATOM 4840 O O . GLN A 1 604 ? 45.531 -15.008 -17.062 1 86.88 604 GLN A O 1
ATOM 4845 N N . GLU A 1 605 ? 43.906 -14.734 -18.688 1 90.56 605 GLU A N 1
ATOM 4846 C CA . GLU A 1 605 ? 42.812 -14.758 -17.75 1 90.56 605 GLU A CA 1
ATOM 4847 C C . GLU A 1 605 ? 41.656 -15.625 -18.25 1 90.56 605 GLU A C 1
ATOM 4849 O O . GLU A 1 605 ? 41.469 -15.766 -19.469 1 90.56 605 GLU A O 1
ATOM 4854 N N . CYS A 1 606 ? 40.969 -16.25 -17.391 1 91.44 606 CYS A N 1
ATOM 4855 C CA . CYS A 1 606 ? 39.719 -16.969 -17.688 1 91.44 606 CYS A CA 1
ATOM 4856 C C . CYS A 1 606 ? 38.688 -16.781 -16.578 1 91.44 606 CYS A C 1
ATOM 4858 O O . CYS A 1 606 ? 39 -16.234 -15.523 1 91.44 606 CYS A O 1
ATOM 4860 N N . TRP A 1 607 ? 37.438 -17.031 -16.891 1 92.12 607 TRP A N 1
ATOM 4861 C CA . TRP A 1 607 ? 36.438 -17.016 -15.82 1 92.12 607 TRP A CA 1
ATOM 4862 C C . TRP A 1 607 ? 35.562 -18.25 -15.883 1 92.12 607 TRP A C 1
ATOM 4864 O O . TRP A 1 607 ? 35.312 -18.812 -16.953 1 92.12 607 TRP A O 1
ATOM 4874 N N . ILE A 1 608 ? 35.156 -18.719 -14.758 1 92.25 608 ILE A N 1
ATOM 4875 C CA . ILE A 1 608 ? 34.406 -19.969 -14.586 1 92.25 608 ILE A CA 1
ATOM 4876 C C . ILE A 1 608 ? 33.062 -19.688 -13.945 1 92.25 608 ILE A C 1
ATOM 4878 O O . ILE A 1 608 ? 32.969 -19.016 -12.906 1 92.25 608 ILE A O 1
ATOM 4882 N N . HIS A 1 609 ? 32.031 -20.188 -14.617 1 91.5 609 HIS A N 1
ATOM 4883 C CA . HIS A 1 609 ? 30.688 -20.125 -14.062 1 91.5 609 HIS A CA 1
ATOM 4884 C C . HIS A 1 609 ? 30.359 -21.375 -13.273 1 91.5 609 HIS A C 1
ATOM 4886 O O . HIS A 1 609 ? 30.672 -22.484 -13.703 1 91.5 609 HIS A O 1
ATOM 4892 N N . ASN A 1 610 ? 29.797 -21.172 -12.102 1 91.62 610 ASN A N 1
ATOM 4893 C CA . ASN A 1 610 ? 29.391 -22.281 -11.242 1 91.62 610 ASN A CA 1
ATOM 4894 C C . ASN A 1 610 ? 30.531 -23.281 -11.039 1 91.62 610 ASN A C 1
ATOM 4896 O O . ASN A 1 610 ? 30.375 -24.469 -11.328 1 91.62 610 ASN A O 1
ATOM 4900 N N . PRO A 1 611 ? 31.578 -22.828 -10.5 1 91.06 611 PRO A N 1
ATOM 4901 C CA . PRO A 1 611 ? 32.75 -23.688 -10.312 1 91.06 611 PRO A CA 1
ATOM 4902 C C . PRO A 1 611 ? 32.469 -24.906 -9.445 1 91.06 611 PRO A C 1
ATOM 4904 O O . PRO A 1 611 ? 33.188 -25.906 -9.508 1 91.06 611 PRO A O 1
ATOM 4907 N N . GLN A 1 612 ? 31.406 -24.844 -8.648 1 87.69 612 GLN A N 1
ATOM 4908 C CA . GLN A 1 612 ? 31.047 -25.953 -7.785 1 87.69 612 GLN A CA 1
ATOM 4909 C C . GLN A 1 612 ? 30.625 -27.172 -8.609 1 87.69 612 GLN A C 1
ATOM 4911 O O . GLN A 1 612 ? 30.562 -28.297 -8.086 1 87.69 612 GLN A O 1
ATOM 4916 N N . MET A 1 613 ? 30.344 -26.984 -9.82 1 86.69 613 MET A N 1
ATOM 4917 C CA . MET A 1 613 ? 29.891 -28.078 -10.68 1 86.69 613 MET A CA 1
ATOM 4918 C C . MET A 1 613 ? 31.078 -28.797 -11.32 1 86.69 613 MET A C 1
ATOM 4920 O O . MET A 1 613 ? 30.906 -29.859 -11.93 1 86.69 613 MET A O 1
ATOM 4924 N N . CYS A 1 614 ? 32.281 -28.25 -11.188 1 86.12 614 CYS A N 1
ATOM 4925 C CA . CYS A 1 614 ? 33.469 -28.844 -11.797 1 86.12 614 CYS A CA 1
ATOM 4926 C C . CYS A 1 614 ? 33.844 -30.141 -11.094 1 86.12 614 CYS A C 1
ATOM 4928 O O . CYS A 1 614 ? 33.938 -30.172 -9.859 1 86.12 614 CYS A O 1
ATOM 4930 N N . GLN A 1 615 ? 33.969 -31.266 -11.75 1 84.75 615 GLN A N 1
ATOM 4931 C CA . GLN A 1 615 ? 34.312 -32.562 -11.172 1 84.75 615 GLN A CA 1
ATOM 4932 C C . GLN A 1 615 ? 35.812 -32.75 -11.102 1 84.75 615 GLN A C 1
ATOM 4934 O O . GLN A 1 615 ? 36.281 -33.625 -10.367 1 84.75 615 GLN A O 1
ATOM 4939 N N . GLY A 1 616 ? 36.625 -31.875 -11.664 1 87.06 616 GLY A N 1
ATOM 4940 C CA . GLY A 1 616 ? 38.094 -31.984 -11.656 1 87.06 616 GLY A CA 1
ATOM 4941 C C . GLY A 1 616 ? 38.781 -30.641 -11.586 1 87.06 616 GLY A C 1
ATOM 4942 O O . GLY A 1 616 ? 38.125 -29.594 -11.523 1 87.06 616 GLY A O 1
ATOM 4943 N N . PRO A 1 617 ? 40.094 -30.734 -11.453 1 92.44 617 PRO A N 1
ATOM 4944 C CA . PRO A 1 617 ? 40.875 -29.484 -11.375 1 92.44 617 PRO A CA 1
ATOM 4945 C C . PRO A 1 617 ? 40.938 -28.75 -12.711 1 92.44 617 PRO A C 1
ATOM 4947 O O . PRO A 1 617 ? 40.562 -29.312 -13.75 1 92.44 617 PRO A O 1
ATOM 4950 N N . LEU A 1 618 ? 41.219 -27.562 -12.641 1 93.5 618 LEU A N 1
ATOM 4951 C CA . LEU A 1 618 ? 41.5 -26.734 -13.812 1 93.5 618 LEU A CA 1
ATOM 4952 C C . LEU A 1 618 ? 42.938 -26.953 -14.289 1 93.5 618 LEU A C 1
ATOM 4954 O O . LEU A 1 618 ? 43.875 -26.922 -13.492 1 93.5 618 LEU A O 1
ATOM 4958 N N . VAL A 1 619 ? 43.062 -27.141 -15.57 1 93.56 619 VAL A N 1
ATOM 4959 C CA . VAL A 1 619 ? 44.375 -27.312 -16.172 1 93.56 619 VAL A CA 1
ATOM 4960 C C . VAL A 1 619 ? 44.875 -25.969 -16.719 1 93.56 619 VAL A C 1
ATOM 4962 O O . VAL A 1 619 ? 44.188 -25.344 -17.531 1 93.56 619 VAL A O 1
ATOM 4965 N N . ILE A 1 620 ? 45.969 -25.547 -16.25 1 93 620 ILE A N 1
ATOM 4966 C CA . ILE A 1 620 ? 46.625 -24.359 -16.781 1 93 620 ILE A CA 1
ATOM 4967 C C . ILE A 1 620 ? 47.844 -24.766 -17.578 1 93 620 ILE A C 1
ATOM 4969 O O . ILE A 1 620 ? 48.812 -25.297 -17.031 1 93 620 ILE A O 1
ATOM 4973 N N . SER A 1 621 ? 47.719 -24.469 -18.859 1 92.06 621 SER A N 1
ATOM 4974 C CA . SER A 1 621 ? 48.812 -24.844 -19.75 1 92.06 621 SER A CA 1
ATOM 4975 C C . SER A 1 621 ? 49.531 -23.609 -20.312 1 92.06 621 SER A C 1
ATOM 4977 O O . SER A 1 621 ? 48.875 -22.609 -20.625 1 92.06 621 SER A O 1
ATOM 4979 N N . VAL A 1 622 ? 50.844 -23.703 -20.391 1 90.81 622 VAL A N 1
ATOM 4980 C CA . VAL A 1 622 ? 51.625 -22.594 -20.938 1 90.81 622 VAL A CA 1
ATOM 4981 C C . VAL A 1 622 ? 52.312 -23.031 -22.234 1 90.81 622 VAL A C 1
ATOM 4983 O O . VAL A 1 622 ? 52.781 -24.172 -22.328 1 90.81 622 VAL A O 1
ATOM 4986 N N . SER A 1 623 ? 52.25 -22.172 -23.203 1 88.81 623 SER A N 1
ATOM 4987 C CA . SER A 1 623 ? 52.844 -22.469 -24.484 1 88.81 623 SER A CA 1
ATOM 4988 C C . SER A 1 623 ? 53.75 -21.312 -24.953 1 88.81 623 SER A C 1
ATOM 4990 O O . SER A 1 623 ? 53.5 -20.156 -24.609 1 88.81 623 SER A O 1
ATOM 4992 N N . LYS A 1 624 ? 54.812 -21.688 -25.625 1 87.12 624 LYS A N 1
ATOM 4993 C CA . LYS A 1 624 ? 55.688 -20.734 -26.281 1 87.12 624 LYS A CA 1
ATOM 4994 C C . LYS A 1 624 ? 55.75 -20.984 -27.797 1 87.12 624 LYS A C 1
ATOM 4996 O O . LYS A 1 624 ? 56.062 -22.078 -28.234 1 87.12 624 LYS A O 1
ATOM 5001 N N . ASN A 1 625 ? 55.469 -20 -28.625 1 83.06 625 ASN A N 1
ATOM 5002 C CA . ASN A 1 625 ? 55.469 -20.094 -30.078 1 83.06 625 ASN A CA 1
ATOM 5003 C C . ASN A 1 625 ? 54.656 -21.297 -30.562 1 83.06 625 ASN A C 1
ATOM 5005 O O . ASN A 1 625 ? 55.094 -22.047 -31.422 1 83.06 625 ASN A O 1
ATOM 5009 N N . GLY A 1 626 ? 53.438 -21.609 -29.781 1 82.12 626 GLY A N 1
ATOM 5010 C CA . GLY A 1 626 ? 52.531 -22.656 -30.203 1 82.12 626 GLY A CA 1
ATOM 5011 C C . GLY A 1 626 ? 52.844 -24.016 -29.625 1 82.12 626 GLY A C 1
ATOM 5012 O O . GLY A 1 626 ? 52.062 -24.953 -29.75 1 82.12 626 GLY A O 1
ATOM 5013 N N . ILE A 1 627 ? 54 -24.156 -28.969 1 88 627 ILE A N 1
ATOM 5014 C CA . ILE A 1 627 ? 54.406 -25.438 -28.391 1 88 627 ILE A CA 1
ATOM 5015 C C . ILE A 1 627 ? 54.156 -25.422 -26.875 1 88 627 ILE A C 1
ATOM 5017 O O . ILE A 1 627 ? 54.625 -24.516 -26.188 1 88 627 ILE A O 1
ATOM 5021 N N . GLN A 1 628 ? 53.469 -26.422 -26.438 1 90 628 GLN A N 1
ATOM 5022 C CA . GLN A 1 628 ? 53.188 -26.531 -25 1 90 628 GLN A CA 1
ATOM 5023 C C . GLN A 1 628 ? 54.469 -26.875 -24.234 1 90 628 GLN A C 1
ATOM 5025 O O . GLN A 1 628 ? 55.156 -27.844 -24.531 1 90 628 GLN A O 1
ATOM 5030 N N . ILE A 1 629 ? 54.844 -26.125 -23.281 1 90.19 629 ILE A N 1
ATOM 5031 C CA . ILE A 1 629 ? 56.094 -26.297 -22.562 1 90.19 629 ILE A CA 1
ATOM 5032 C C . ILE A 1 629 ? 55.844 -26.828 -21.156 1 90.19 629 ILE A C 1
ATOM 5034 O O . ILE A 1 629 ? 56.719 -27.359 -20.5 1 90.19 629 ILE A O 1
ATOM 5038 N N . GLY A 1 630 ? 54.562 -26.641 -20.688 1 91.31 630 GLY A N 1
ATOM 5039 C CA . GLY A 1 630 ? 54.219 -27.109 -19.344 1 91.31 630 GLY A CA 1
ATOM 5040 C C . GLY A 1 630 ? 52.75 -26.969 -19 1 91.31 630 GLY A C 1
ATOM 5041 O O . GLY A 1 630 ? 52.031 -26.234 -19.656 1 91.31 630 GLY A O 1
ATOM 5042 N N . ALA A 1 631 ? 52.344 -27.812 -18.047 1 93.12 631 ALA A N 1
ATOM 5043 C CA . ALA A 1 631 ? 50.969 -27.75 -17.547 1 93.12 631 ALA A CA 1
ATOM 5044 C C . ALA A 1 631 ? 50.938 -28.031 -16.047 1 93.12 631 ALA A C 1
ATOM 5046 O O . ALA A 1 631 ? 51.812 -28.688 -15.5 1 93.12 631 ALA A O 1
ATOM 5047 N N . THR A 1 632 ? 50 -27.391 -15.375 1 93 632 THR A N 1
ATOM 5048 C CA . THR A 1 632 ? 49.781 -27.609 -13.945 1 93 632 THR A CA 1
ATOM 5049 C C . THR A 1 632 ? 48.312 -27.703 -13.633 1 93 632 THR A C 1
ATOM 5051 O O . THR A 1 632 ? 47.469 -27.391 -14.484 1 93 632 THR A O 1
ATOM 5054 N N . LEU A 1 633 ? 48 -28.297 -12.508 1 94.06 633 LEU A N 1
ATOM 5055 C CA . LEU A 1 633 ? 46.594 -28.484 -12.078 1 94.06 633 LEU A CA 1
ATOM 5056 C C . LEU A 1 633 ? 46.25 -27.531 -10.938 1 94.06 633 LEU A C 1
ATOM 5058 O O . LEU A 1 633 ? 47.094 -27.297 -10.047 1 94.06 633 LEU A O 1
ATOM 5062 N N . LEU A 1 634 ? 45.125 -26.906 -11.047 1 93.12 634 LEU A N 1
ATOM 5063 C CA . LEU A 1 634 ? 44.625 -26.031 -9.992 1 93.12 634 LEU A CA 1
ATOM 5064 C C . LEU A 1 634 ? 43.25 -26.531 -9.5 1 93.12 634 LEU A C 1
ATOM 5066 O O . LEU A 1 634 ? 42.281 -26.594 -10.273 1 93.12 634 LEU A O 1
ATOM 5070 N N . HIS A 1 635 ? 43.125 -26.906 -8.219 1 92.69 635 HIS A N 1
ATOM 5071 C CA . HIS A 1 635 ? 41.875 -27.328 -7.629 1 92.69 635 HIS A CA 1
ATOM 5072 C C . HIS A 1 635 ? 41.031 -26.141 -7.207 1 92.69 635 HIS A C 1
ATOM 5074 O O . HIS A 1 635 ? 41.031 -25.766 -6.031 1 92.69 635 HIS A O 1
ATOM 5080 N N . ILE A 1 636 ? 40.25 -25.703 -8.109 1 89.75 636 ILE A N 1
ATOM 5081 C CA . ILE A 1 636 ? 39.5 -24.438 -7.977 1 89.75 636 ILE A CA 1
ATOM 5082 C C . ILE A 1 636 ? 38.5 -24.547 -6.82 1 89.75 636 ILE A C 1
ATOM 5084 O O . ILE A 1 636 ? 38.219 -23.547 -6.148 1 89.75 636 ILE A O 1
ATOM 5088 N N . LYS A 1 637 ? 37.906 -25.688 -6.469 1 89.56 637 LYS A N 1
ATOM 5089 C CA . LYS A 1 637 ? 36.875 -25.891 -5.449 1 89.56 637 LYS A CA 1
ATOM 5090 C C . LYS A 1 637 ? 37.375 -25.5 -4.07 1 89.56 637 LYS A C 1
ATOM 5092 O O . LYS A 1 637 ? 36.594 -25.188 -3.172 1 89.56 637 LYS A O 1
ATOM 5097 N N . ASN A 1 638 ? 38.688 -25.438 -3.98 1 90.19 638 ASN A N 1
ATOM 5098 C CA . ASN A 1 638 ? 39.312 -25.094 -2.699 1 90.19 638 ASN A CA 1
ATOM 5099 C C . ASN A 1 638 ? 39.312 -23.578 -2.469 1 90.19 638 ASN A C 1
ATOM 5101 O O . ASN A 1 638 ? 39.562 -23.125 -1.355 1 90.19 638 ASN A O 1
ATOM 5105 N N . TYR A 1 639 ? 38.969 -22.875 -3.531 1 91.56 639 TYR A N 1
ATOM 5106 C CA . TYR A 1 639 ? 39.125 -21.422 -3.432 1 91.56 639 TYR A CA 1
ATOM 5107 C C . TYR A 1 639 ? 37.844 -20.688 -3.703 1 91.56 639 TYR A C 1
ATOM 5109 O O . TYR A 1 639 ? 37.844 -19.516 -4.074 1 91.56 639 TYR A O 1
ATOM 5117 N N . ILE A 1 640 ? 36.75 -21.344 -3.646 1 91.69 640 ILE A N 1
ATOM 5118 C CA . ILE A 1 640 ? 35.469 -20.734 -3.887 1 91.69 640 ILE A CA 1
ATOM 5119 C C . ILE A 1 640 ? 34.688 -20.609 -2.566 1 91.69 640 ILE A C 1
ATOM 5121 O O . ILE A 1 640 ? 35.062 -21.234 -1.571 1 91.69 640 ILE A O 1
ATOM 5125 N N . PRO A 1 641 ? 33.688 -19.734 -2.516 1 93.69 641 PRO A N 1
ATOM 5126 C CA . PRO A 1 641 ? 32.875 -19.609 -1.295 1 93.69 641 PRO A CA 1
ATOM 5127 C C . PRO A 1 641 ? 32.25 -20.938 -0.86 1 93.69 641 PRO A C 1
ATOM 5129 O O . PRO A 1 641 ? 31.75 -21.688 -1.696 1 93.69 641 PRO A O 1
ATOM 5132 N N . LEU A 1 642 ? 32.156 -21.203 0.361 1 92.69 642 LEU A N 1
ATOM 5133 C CA . LEU A 1 642 ? 31.75 -22.469 0.926 1 92.69 642 LEU A CA 1
ATOM 5134 C C . LEU A 1 642 ? 30.266 -22.719 0.653 1 92.69 642 LEU A C 1
ATOM 5136 O O . LEU A 1 642 ? 29.828 -23.875 0.592 1 92.69 642 LEU A O 1
ATOM 5140 N N . ILE A 1 643 ? 29.516 -21.719 0.423 1 94.19 643 ILE A N 1
ATOM 5141 C CA . ILE A 1 643 ? 28.062 -21.844 0.23 1 94.19 643 ILE A CA 1
ATOM 5142 C C . ILE A 1 643 ? 27.781 -22.625 -1.054 1 94.19 643 ILE A C 1
ATOM 5144 O O . ILE A 1 643 ? 26.75 -23.281 -1.174 1 94.19 643 ILE A O 1
ATOM 5148 N N . LEU A 1 644 ? 28.703 -22.547 -1.999 1 94.88 644 LEU A N 1
ATOM 5149 C CA . LEU A 1 644 ? 28.5 -23.172 -3.301 1 94.88 644 LEU A CA 1
ATOM 5150 C C . LEU A 1 644 ? 28.5 -24.688 -3.178 1 94.88 644 LEU A C 1
ATOM 5152 O O . LEU A 1 644 ? 27.891 -25.391 -3.986 1 94.88 644 LEU A O 1
ATOM 5156 N N . GLU A 1 645 ? 29.172 -25.172 -2.195 1 89.94 645 GLU A N 1
ATOM 5157 C CA . GLU A 1 645 ? 29.156 -26.609 -1.941 1 89.94 645 GLU A CA 1
ATOM 5158 C C . GLU A 1 645 ? 27.781 -27.078 -1.506 1 89.94 645 GLU A C 1
ATOM 5160 O O . GLU A 1 645 ? 27.375 -28.203 -1.822 1 89.94 645 GLU A O 1
ATOM 5165 N N . HIS A 1 646 ? 27.078 -26.219 -0.87 1 89.94 646 HIS A N 1
ATOM 5166 C CA . HIS A 1 646 ? 25.75 -26.547 -0.369 1 89.94 646 HIS A CA 1
ATOM 5167 C C . HIS A 1 646 ? 24.703 -26.438 -1.468 1 89.94 646 HIS A C 1
ATOM 5169 O O . HIS A 1 646 ? 23.625 -27.016 -1.371 1 89.94 646 HIS A O 1
ATOM 5175 N N . ILE A 1 647 ? 24.938 -25.703 -2.445 1 91.06 647 ILE A N 1
ATOM 5176 C CA . ILE A 1 647 ? 23.969 -25.438 -3.502 1 91.06 647 ILE A CA 1
ATOM 5177 C C . ILE A 1 647 ? 24.016 -26.547 -4.543 1 91.06 647 ILE A C 1
ATOM 5179 O O . ILE A 1 647 ? 23 -26.859 -5.172 1 91.06 647 ILE A O 1
ATOM 5183 N N . SER A 1 648 ? 25.172 -27.172 -4.789 1 80 648 SER A N 1
ATOM 5184 C CA . SER A 1 648 ? 25.344 -28.203 -5.809 1 80 648 SER A CA 1
ATOM 5185 C C . SER A 1 648 ? 24.891 -29.562 -5.305 1 80 648 SER A C 1
ATOM 5187 O O . SER A 1 648 ? 24.578 -30.453 -6.102 1 80 648 SER A O 1
ATOM 5189 N N . ASN A 1 649 ? 24.844 -29.875 -3.961 1 66.12 649 ASN A N 1
ATOM 5190 C CA . ASN A 1 649 ? 24.5 -31.203 -3.453 1 66.12 649 ASN A CA 1
ATOM 5191 C C . ASN A 1 649 ? 23 -31.312 -3.186 1 66.12 649 ASN A C 1
ATOM 5193 O O . ASN A 1 649 ? 22.359 -30.344 -2.762 1 66.12 649 ASN A O 1
ATOM 5197 N N . MET B 1 1 ? -43.969 57.219 61.781 1 70.44 1 MET B N 1
ATOM 5198 C CA . MET B 1 1 ? -44.969 58.156 62.281 1 70.44 1 MET B CA 1
ATOM 5199 C C . MET B 1 1 ? -45.531 59 61.156 1 70.44 1 MET B C 1
ATOM 5201 O O . MET B 1 1 ? -44.812 59.406 60.25 1 70.44 1 MET B O 1
ATOM 5205 N N . ALA B 1 2 ? -46.875 59.188 61.25 1 76.38 2 ALA B N 1
ATOM 5206 C CA . ALA B 1 2 ? -47.594 59.969 60.25 1 76.38 2 ALA B CA 1
ATOM 5207 C C . ALA B 1 2 ? -47.375 61.469 60.406 1 76.38 2 ALA B C 1
ATOM 5209 O O . ALA B 1 2 ? -47.219 61.969 61.531 1 76.38 2 ALA B O 1
ATOM 5210 N N . LYS B 1 3 ? -47.062 62.25 59.344 1 81.06 3 LYS B N 1
ATOM 5211 C CA . LYS B 1 3 ? -46.875 63.688 59.344 1 81.06 3 LYS B CA 1
ATOM 5212 C C . LYS B 1 3 ? -48.156 64.438 59.781 1 81.06 3 LYS B C 1
ATOM 5214 O O . LYS B 1 3 ? -48.094 65.562 60.281 1 81.06 3 LYS B O 1
ATOM 5219 N N . ILE B 1 4 ? -49.281 63.688 59.562 1 81.56 4 ILE B N 1
ATOM 5220 C CA . ILE B 1 4 ? -50.594 64.25 59.906 1 81.56 4 ILE B CA 1
ATOM 5221 C C . ILE B 1 4 ? -51.375 63.25 60.75 1 81.56 4 ILE B C 1
ATOM 5223 O O . ILE B 1 4 ? -51.094 62.031 60.719 1 81.56 4 ILE B O 1
ATOM 5227 N N . SER B 1 5 ? -52.25 63.688 61.594 1 79.62 5 SER B N 1
ATOM 5228 C CA . SER B 1 5 ? -53.031 62.844 62.5 1 79.62 5 SER B CA 1
ATOM 5229 C C . SER B 1 5 ? -53.75 61.75 61.719 1 79.62 5 SER B C 1
ATOM 5231 O O . SER B 1 5 ? -54.375 62.031 60.688 1 79.62 5 SER B O 1
ATOM 5233 N N . GLU B 1 6 ? -53.75 60.469 62.219 1 81.44 6 GLU B N 1
ATOM 5234 C CA . GLU B 1 6 ? -54.281 59.281 61.562 1 81.44 6 GLU B CA 1
ATOM 5235 C C . GLU B 1 6 ? -55.781 59.25 61.594 1 81.44 6 GLU B C 1
ATOM 5237 O O . GLU B 1 6 ? -56.406 58.562 60.781 1 81.44 6 GLU B O 1
ATOM 5242 N N . ASP B 1 7 ? -56.438 60.062 62.375 1 82.06 7 ASP B N 1
ATOM 5243 C CA . ASP B 1 7 ? -57.875 60.031 62.562 1 82.06 7 ASP B CA 1
ATOM 5244 C C . ASP B 1 7 ? -58.562 61.062 61.656 1 82.06 7 ASP B C 1
ATOM 5246 O O . ASP B 1 7 ? -59.812 61.094 61.594 1 82.06 7 ASP B O 1
ATOM 5250 N N . ILE B 1 8 ? -57.906 61.844 60.906 1 84.38 8 ILE B N 1
ATOM 5251 C CA . ILE B 1 8 ? -58.5 62.875 60.062 1 84.38 8 ILE B CA 1
ATOM 5252 C C . ILE B 1 8 ? -58.938 62.25 58.719 1 84.38 8 ILE B C 1
ATOM 5254 O O . ILE B 1 8 ? -58.312 61.312 58.219 1 84.38 8 ILE B O 1
ATOM 5258 N N . TYR B 1 9 ? -60.031 62.75 58.312 1 82.31 9 TYR B N 1
ATOM 5259 C CA . TYR B 1 9 ? -60.531 62.312 57 1 82.31 9 TYR B CA 1
ATOM 5260 C C . TYR B 1 9 ? -59.719 62.938 55.875 1 82.31 9 TYR B C 1
ATOM 5262 O O . TYR B 1 9 ? -59.062 63.969 56.062 1 82.31 9 TYR B O 1
ATOM 5270 N N . LEU B 1 10 ? -59.688 62.375 54.625 1 84.75 10 LEU B N 1
ATOM 5271 C CA . LEU B 1 10 ? -58.812 62.719 53.5 1 84.75 10 LEU B CA 1
ATOM 5272 C C . LEU B 1 10 ? -59.094 64.125 53.031 1 84.75 10 LEU B C 1
ATOM 5274 O O . LEU B 1 10 ? -58.188 64.812 52.5 1 84.75 10 LEU B O 1
ATOM 5278 N N . GLU B 1 11 ? -60.312 64.625 53.344 1 80.81 11 GLU B N 1
ATOM 5279 C CA . GLU B 1 11 ? -60.688 65.938 52.938 1 80.81 11 GLU B CA 1
ATOM 5280 C C . GLU B 1 11 ? -60 67 53.781 1 80.81 11 GLU B C 1
ATOM 5282 O O . GLU B 1 11 ? -59.875 68.188 53.375 1 80.81 11 GLU B O 1
ATOM 5287 N N . ARG B 1 12 ? -59.531 66.625 54.906 1 82.38 12 ARG B N 1
ATOM 5288 C CA . ARG B 1 12 ? -58.969 67.562 55.875 1 82.38 12 ARG B CA 1
ATOM 5289 C C . ARG B 1 12 ? -57.438 67.625 55.75 1 82.38 12 ARG B C 1
ATOM 5291 O O . ARG B 1 12 ? -56.781 68.312 56.531 1 82.38 12 ARG B O 1
ATOM 5298 N N . ILE B 1 13 ? -56.781 66.938 54.781 1 83.69 13 ILE B N 1
ATOM 5299 C CA . ILE B 1 13 ? -55.344 66.938 54.5 1 83.69 13 ILE B CA 1
ATOM 5300 C 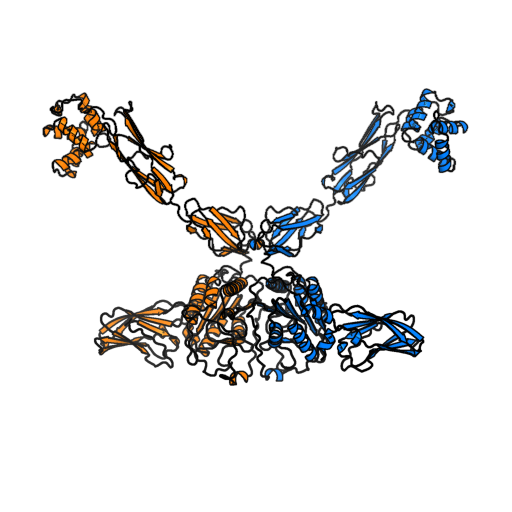C . ILE B 1 13 ? -54.969 68.312 53.906 1 83.69 13 ILE B C 1
ATOM 5302 O O . ILE B 1 13 ? -55.656 68.812 53.031 1 83.69 13 ILE B O 1
ATOM 5306 N N . PRO B 1 14 ? -53.969 69 54.406 1 85.25 14 PRO B N 1
ATOM 5307 C CA . PRO B 1 14 ? -53.531 70.25 53.812 1 85.25 14 PRO B CA 1
ATOM 5308 C C . PRO B 1 14 ? -53.375 70.188 52.312 1 85.25 14 PRO B C 1
ATOM 5310 O O . PRO B 1 14 ? -52.906 69.188 51.781 1 85.25 14 PRO B O 1
ATOM 5313 N N . PRO B 1 15 ? -53.875 71.188 51.688 1 83.62 15 PRO B N 1
ATOM 5314 C CA . PRO B 1 15 ? -53.906 71.125 50.219 1 83.62 15 PRO B CA 1
ATOM 5315 C C . PRO B 1 15 ? -52.531 70.875 49.625 1 83.62 15 PRO B C 1
ATOM 5317 O O . PRO B 1 15 ? -52.438 70.188 48.594 1 83.62 15 PRO B O 1
ATOM 5320 N N . GLY B 1 16 ? -51.5 71.375 50.188 1 84.38 16 GLY B N 1
ATOM 5321 C CA . GLY B 1 16 ? -50.156 71.062 49.656 1 84.38 16 GLY B CA 1
ATOM 5322 C C . GLY B 1 16 ? -49.844 69.562 49.688 1 84.38 16 GLY B C 1
ATOM 5323 O O . GLY B 1 16 ? -49.312 69.062 48.719 1 84.38 16 GLY B O 1
ATOM 5324 N N . MET B 1 17 ? -50.094 69 50.688 1 85.69 17 MET B N 1
ATOM 5325 C CA . MET B 1 17 ? -49.875 67.562 50.875 1 85.69 17 MET B CA 1
ATOM 5326 C C . MET B 1 17 ? -50.781 66.688 50 1 85.69 17 MET B C 1
ATOM 5328 O O . MET B 1 17 ? -50.375 65.688 49.438 1 85.69 17 MET B O 1
ATOM 5332 N N . TYR B 1 18 ? -52 67.125 49.906 1 87.31 18 TYR B N 1
ATOM 5333 C CA . TYR B 1 18 ? -53 66.438 49.094 1 87.31 18 TYR B CA 1
ATOM 5334 C C . TYR B 1 18 ? -52.562 66.438 47.625 1 87.31 18 TYR B C 1
ATOM 5336 O O . TYR B 1 18 ? -52.656 65.438 46.938 1 87.31 18 TYR B O 1
ATOM 5344 N N . ASN B 1 19 ? -52.125 67.562 47.188 1 86 19 ASN B N 1
ATOM 5345 C CA . ASN B 1 19 ? -51.625 67.688 45.812 1 86 19 ASN B CA 1
ATOM 5346 C C . ASN B 1 19 ? -50.406 66.812 45.594 1 86 19 ASN B C 1
ATOM 5348 O O . ASN B 1 19 ? -50.25 66.188 44.531 1 86 19 ASN B O 1
ATOM 5352 N N . GLU B 1 20 ? -49.625 66.75 46.5 1 86.25 20 GLU B N 1
ATOM 5353 C CA . GLU B 1 20 ? -48.469 65.875 46.406 1 86.25 20 GLU B CA 1
ATOM 5354 C C . GLU B 1 20 ? -48.844 64.375 46.375 1 86.25 20 GLU B C 1
ATOM 5356 O O . GLU B 1 20 ? -48.25 63.594 45.656 1 86.25 20 GLU B O 1
ATOM 5361 N N . LEU B 1 21 ? -49.781 64.062 47.125 1 88.19 21 LEU B N 1
ATOM 5362 C CA . LEU B 1 21 ? -50.312 62.688 47.156 1 88.19 21 LEU B CA 1
ATOM 5363 C C . LEU B 1 21 ? -50.844 62.312 45.781 1 88.19 21 LEU B C 1
ATOM 5365 O O . LEU B 1 21 ? -50.562 61.219 45.281 1 88.19 21 LEU B O 1
ATOM 5369 N N . ILE B 1 22 ? -51.562 63.219 45.25 1 86.94 22 ILE B N 1
ATOM 5370 C CA . ILE B 1 22 ? -52.125 63 43.906 1 86.94 22 ILE B CA 1
ATOM 5371 C C . ILE B 1 22 ? -51 62.844 42.906 1 86.94 22 ILE B C 1
ATOM 5373 O O . ILE B 1 22 ? -51.031 61.969 42.031 1 86.94 22 ILE B O 1
ATOM 5377 N N . HIS B 1 23 ? -50.062 63.625 43 1 86.94 23 HIS B N 1
ATOM 5378 C CA . HIS B 1 23 ? -48.906 63.594 42.094 1 86.94 23 HIS B CA 1
ATOM 5379 C C . HIS B 1 23 ? -48.156 62.281 42.188 1 86.94 23 HIS B C 1
ATOM 5381 O O . HIS B 1 23 ? -47.875 61.656 41.156 1 86.94 23 HIS B O 1
ATOM 5387 N N . GLU B 1 24 ? -47.906 61.781 43.344 1 86.69 24 GLU B N 1
ATOM 5388 C CA . GLU B 1 24 ? -47.156 60.562 43.531 1 86.69 24 GLU B CA 1
ATOM 5389 C C . GLU B 1 24 ? -47.969 59.344 43.125 1 86.69 24 GLU B C 1
ATOM 5391 O O . GLU B 1 24 ? -47.438 58.344 42.625 1 86.69 24 GLU B O 1
ATOM 5396 N N . LEU B 1 25 ? -49.219 59.438 43.281 1 88.38 25 LEU B N 1
ATOM 5397 C CA . LEU B 1 25 ? -50.062 58.312 42.906 1 88.38 25 LEU B CA 1
ATOM 5398 C C . LEU B 1 25 ? -50.188 58.219 41.375 1 88.38 25 LEU B C 1
ATOM 5400 O O . LEU B 1 25 ? -50.375 57.125 40.844 1 88.38 25 LEU B O 1
ATOM 5404 N N . ASN B 1 26 ? -50.094 59.344 40.812 1 84.56 26 ASN B N 1
ATOM 5405 C CA . ASN B 1 26 ? -50.156 59.312 39.375 1 84.56 26 ASN B CA 1
ATOM 5406 C C . ASN B 1 26 ? -48.812 58.969 38.719 1 84.56 26 ASN B C 1
ATOM 5408 O O . ASN B 1 26 ? -48.781 58.438 37.594 1 84.56 26 ASN B O 1
ATOM 5412 N N . LYS B 1 27 ? -47.844 59.125 39.406 1 81.94 27 LYS B N 1
ATOM 5413 C CA . LYS B 1 27 ? -46.531 58.75 38.906 1 81.94 27 LYS B CA 1
ATOM 5414 C C . LYS B 1 27 ? -46.406 57.25 38.812 1 81.94 27 LYS B C 1
ATOM 5416 O O . LYS B 1 27 ? -46.812 56.5 39.719 1 81.94 27 LYS B O 1
ATOM 5421 N N . ASN B 1 28 ? -45.938 56.656 37.781 1 78 28 ASN B N 1
ATOM 5422 C CA . ASN B 1 28 ? -45.688 55.25 37.469 1 78 28 ASN B CA 1
ATOM 5423 C C . ASN B 1 28 ? -46.938 54.406 37.656 1 78 28 ASN B C 1
ATOM 5425 O O . ASN B 1 28 ? -46.844 53.219 38.031 1 78 28 ASN B O 1
ATOM 5429 N N . SER B 1 29 ? -48.156 55.125 37.688 1 81.12 29 SER B N 1
ATOM 5430 C CA . SER B 1 29 ? -49.469 54.469 37.781 1 81.12 29 SER B CA 1
ATOM 5431 C C . SER B 1 29 ? -49.625 53.781 39.125 1 81.12 29 SER B C 1
ATOM 5433 O O . SER B 1 29 ? -50.219 52.688 39.188 1 81.12 29 SER B O 1
ATOM 5435 N N . SER B 1 30 ? -49.25 54.312 40.094 1 85.62 30 SER B N 1
ATOM 5436 C CA . SER B 1 30 ? -49.344 53.75 41.438 1 85.62 30 SER B CA 1
ATOM 5437 C C . SER B 1 30 ? -50.812 53.719 41.906 1 85.62 30 SER B C 1
ATOM 5439 O O . SER B 1 30 ? -51.156 52.906 42.781 1 85.62 30 SER B O 1
ATOM 5441 N N . TRP B 1 31 ? -51.594 54.562 41.281 1 87.5 31 TRP B N 1
ATOM 5442 C CA . TRP B 1 31 ? -53 54.562 41.656 1 87.5 31 TRP B CA 1
ATOM 5443 C C . TRP B 1 31 ? -53.656 53.25 41.281 1 87.5 31 TRP B C 1
ATOM 5445 O O . TRP B 1 31 ? -54.562 52.781 41.938 1 87.5 31 TRP B O 1
ATOM 5455 N N . GLN B 1 32 ? -53.125 52.625 40.219 1 85 32 GLN B N 1
ATOM 5456 C CA . GLN B 1 32 ? -53.688 51.344 39.781 1 85 32 GLN B CA 1
ATOM 5457 C C . GLN B 1 32 ? -53.406 50.25 40.781 1 85 32 GLN B C 1
ATOM 5459 O O . GLN B 1 32 ? -54.281 49.406 41.031 1 85 32 GLN B O 1
ATOM 5464 N N . ILE B 1 33 ? -52.281 50.25 41.344 1 86.44 33 ILE B N 1
ATOM 5465 C CA . ILE B 1 33 ? -51.906 49.219 42.344 1 86.44 33 ILE B CA 1
ATOM 5466 C C . ILE B 1 33 ? -52.781 49.406 43.594 1 86.44 33 ILE B C 1
ATOM 5468 O O . ILE B 1 33 ? -53.281 48.406 44.125 1 86.44 33 ILE B O 1
ATOM 5472 N N . LEU B 1 34 ? -52.969 50.594 44 1 88.06 34 LEU B N 1
ATOM 5473 C CA . LEU B 1 34 ? -53.812 50.875 45.156 1 88.06 34 LEU B CA 1
ATOM 5474 C C . LEU B 1 34 ? -55.25 50.531 44.906 1 88.06 34 LEU B C 1
ATOM 5476 O O . LEU B 1 34 ? -55.906 49.906 45.719 1 88.06 34 LEU B O 1
ATOM 5480 N N . ALA B 1 35 ? -55.719 50.844 43.75 1 85.19 35 ALA B N 1
ATOM 5481 C CA . ALA B 1 35 ? -57.125 50.562 43.375 1 85.19 35 ALA B CA 1
ATOM 5482 C C . ALA B 1 35 ? -57.375 49.062 43.344 1 85.19 35 ALA B C 1
ATOM 5484 O O . ALA B 1 35 ? -58.406 48.562 43.812 1 85.19 35 ALA B O 1
ATOM 5485 N N . CYS B 1 36 ? -56.406 48.375 42.781 1 84.69 36 CYS B N 1
ATOM 5486 C CA . CYS B 1 36 ? -56.531 46.938 42.719 1 84.69 36 CYS B CA 1
ATOM 5487 C C . CYS B 1 36 ? -56.531 46.312 44.094 1 84.69 36 CYS B C 1
ATOM 5489 O O . CYS B 1 36 ? -57.312 45.375 44.375 1 84.69 36 CYS B O 1
ATOM 5491 N N . HIS B 1 37 ? -55.719 46.781 44.969 1 86.81 37 HIS B N 1
ATOM 5492 C CA . HIS B 1 37 ? -55.656 46.281 46.344 1 86.81 37 HIS B CA 1
ATOM 5493 C C . HIS B 1 37 ? -56.938 46.594 47.094 1 86.81 37 HIS B C 1
ATOM 5495 O O . HIS B 1 37 ? -57.5 45.75 47.812 1 86.81 37 HIS B O 1
ATOM 5501 N N . VAL B 1 38 ? -57.469 47.75 46.938 1 85.81 38 VAL B N 1
ATOM 5502 C CA . VAL B 1 38 ? -58.688 48.156 47.594 1 85.81 38 VAL B CA 1
ATOM 5503 C C . VAL B 1 38 ? -59.875 47.344 47.031 1 85.81 38 VAL B C 1
ATOM 5505 O O . VAL B 1 38 ? -60.719 46.875 47.812 1 85.81 38 VAL B O 1
ATOM 5508 N N . ALA B 1 39 ? -59.75 47.094 45.719 1 82.19 39 ALA B N 1
ATOM 5509 C CA . ALA B 1 39 ? -60.812 46.281 45.125 1 82.19 39 ALA B CA 1
ATOM 5510 C C . ALA B 1 39 ? -60.781 44.844 45.656 1 82.19 39 ALA B C 1
ATOM 5512 O O . ALA B 1 39 ? -61.812 44.25 45.906 1 82.19 39 ALA B O 1
ATOM 5513 N N . GLU B 1 40 ? -59.656 44.312 45.844 1 82 40 GLU B N 1
ATOM 5514 C CA . GLU B 1 40 ? -59.5 42.969 46.375 1 82 40 GLU B CA 1
ATOM 5515 C C . GLU B 1 40 ? -59.969 42.906 47.844 1 82 40 GLU B C 1
ATOM 5517 O O . GLU B 1 40 ? -60.594 41.906 48.25 1 82 40 GLU B O 1
ATOM 5522 N N . GLN B 1 41 ? -59.688 43.906 48.625 1 78.25 41 GLN B N 1
ATOM 5523 C CA . GLN B 1 41 ? -60.062 43.906 50.031 1 78.25 41 GLN B CA 1
ATOM 5524 C C . GLN B 1 41 ? -61.562 44.125 50.188 1 78.25 41 GLN B C 1
ATOM 5526 O O . GLN B 1 41 ? -62.188 43.594 51.094 1 78.25 41 GLN B O 1
ATOM 5531 N N . PHE B 1 42 ? -62.156 44.875 49.312 1 75.88 42 PHE B N 1
ATOM 5532 C CA . PHE B 1 42 ? -63.562 45.25 49.5 1 75.88 42 PHE B CA 1
ATOM 5533 C C . PHE B 1 42 ? -64.438 44.5 48.5 1 75.88 42 PHE B C 1
ATOM 5535 O O . PHE B 1 42 ? -65.688 44.719 48.438 1 75.88 42 PHE B O 1
ATOM 5542 N N . GLY B 1 43 ? -63.812 43.406 47.719 1 75 43 GLY B N 1
ATOM 5543 C CA . GLY B 1 43 ? -64.562 42.531 46.844 1 75 43 GLY B CA 1
ATOM 5544 C C . GLY B 1 43 ? -65.125 43.219 45.625 1 75 43 GLY B C 1
ATOM 5545 O O . GLY B 1 43 ? -66.188 42.844 45.094 1 75 43 GLY B O 1
ATOM 5546 N N . TYR B 1 44 ? -64.5 44.219 45.125 1 71.56 44 TYR B N 1
ATOM 5547 C CA . TYR B 1 44 ? -64.938 44.875 43.906 1 71.56 44 TYR B CA 1
ATOM 5548 C C . TYR B 1 44 ? -64.438 44.125 42.656 1 71.56 44 TYR B C 1
ATOM 5550 O O . TYR B 1 44 ? -63.406 43.406 42.75 1 71.56 44 TYR B O 1
ATOM 5558 N N . GLN B 1 45 ? -65.25 44.031 41.656 1 73.5 45 GLN B N 1
ATOM 5559 C CA . GLN B 1 45 ? -64.75 43.562 40.375 1 73.5 45 GLN B CA 1
ATOM 5560 C C . GLN B 1 45 ? -63.625 44.5 39.875 1 73.5 45 GLN B C 1
ATOM 5562 O O . GLN B 1 45 ? -63.938 45.625 39.406 1 73.5 45 GLN B O 1
ATOM 5567 N N . TRP B 1 46 ? -62.438 44.188 39.969 1 70.75 46 TRP B N 1
ATOM 5568 C CA . TRP B 1 46 ? -61.281 45.062 39.875 1 70.75 46 TRP B CA 1
ATOM 5569 C C . TRP B 1 46 ? -61.125 45.625 38.469 1 70.75 46 TRP B C 1
ATOM 5571 O O . TRP B 1 46 ? -60.812 46.812 38.281 1 70.75 46 TRP B O 1
ATOM 5581 N N . ASN B 1 47 ? -61.406 44.906 37.469 1 77 47 ASN B N 1
ATOM 5582 C CA . ASN B 1 47 ? -61.219 45.375 36.094 1 77 47 ASN B CA 1
ATOM 5583 C C . ASN B 1 47 ? -62.188 46.469 35.719 1 77 47 ASN B C 1
ATOM 5585 O O . ASN B 1 47 ? -61.781 47.469 35.094 1 77 47 ASN B O 1
ATOM 5589 N N . SER B 1 48 ? -63.375 46.406 36.125 1 78.56 48 SER B N 1
ATOM 5590 C CA . SER B 1 48 ? -64.375 47.406 35.781 1 78.56 48 SER B CA 1
ATOM 5591 C C . SER B 1 48 ? -64.125 48.688 36.562 1 78.56 48 SER B C 1
ATOM 5593 O O . SER B 1 48 ? -64.312 49.781 36.031 1 78.56 48 SER B O 1
ATOM 5595 N N . TRP B 1 49 ? -63.719 48.594 37.75 1 80.44 49 TRP B N 1
ATOM 5596 C CA . TRP B 1 49 ? -63.5 49.75 38.594 1 80.44 49 TRP B CA 1
ATOM 5597 C C . TRP B 1 49 ? -62.281 50.531 38.094 1 80.44 49 TRP B C 1
ATOM 5599 O O . TRP B 1 49 ? -62.312 51.781 38.031 1 80.44 49 TRP B O 1
ATOM 5609 N N . LEU B 1 50 ? -61.281 49.812 37.688 1 77.88 50 LEU B N 1
ATOM 5610 C CA . LEU B 1 50 ? -60.062 50.469 37.219 1 77.88 50 LEU B CA 1
ATOM 5611 C C . LEU B 1 50 ? -60.344 51.219 35.906 1 77.88 50 LEU B C 1
ATOM 5613 O O . LEU B 1 50 ? -59.812 52.312 35.688 1 77.88 50 LEU B O 1
ATOM 5617 N N . LYS B 1 51 ? -61.25 50.562 35.094 1 81.12 51 LYS B N 1
ATOM 5618 C CA . LYS B 1 51 ? -61.625 51.188 33.844 1 81.12 51 LYS B CA 1
ATOM 5619 C C . LYS B 1 51 ? -62.5 52.438 34.125 1 81.12 51 LYS B C 1
ATOM 5621 O O . LYS B 1 51 ? -62.344 53.469 33.438 1 81.12 51 LYS B O 1
ATOM 5626 N N . SER B 1 52 ? -63.219 52.469 35.094 1 79.88 52 SER B N 1
ATOM 5627 C CA . SER B 1 52 ? -64.062 53.594 35.438 1 79.88 52 SER B CA 1
ATOM 5628 C C . SER B 1 52 ? -63.25 54.75 35.969 1 79.88 52 SER B C 1
ATOM 5630 O O . SER B 1 52 ? -63.531 55.938 35.656 1 79.88 52 SER B O 1
ATOM 5632 N N . LEU B 1 53 ? -62.25 54.469 36.688 1 79.94 53 LEU B N 1
ATOM 5633 C CA . LEU B 1 53 ? -61.375 55.5 37.219 1 79.94 53 LEU B CA 1
ATOM 5634 C C . LEU B 1 53 ? -60.594 56.156 36.094 1 79.94 53 LEU B C 1
ATOM 5636 O O . LEU B 1 53 ? -60.375 57.375 36.125 1 79.94 53 LEU B O 1
ATOM 5640 N N . GLU B 1 54 ? -60.188 55.281 35.125 1 80.56 54 GLU B N 1
ATOM 5641 C CA . GLU B 1 54 ? -59.438 55.781 34 1 80.56 54 GLU B CA 1
ATOM 5642 C C . GLU B 1 54 ? -60.312 56.562 33.031 1 80.56 54 GLU B C 1
ATOM 5644 O O . GLU B 1 54 ? -59.875 57.594 32.469 1 80.56 54 GLU B O 1
ATOM 5649 N N . GLN B 1 55 ? -61.5 56.125 32.844 1 78.25 55 GLN B N 1
ATOM 5650 C CA . GLN B 1 55 ? -62.406 56.781 31.922 1 78.25 55 GLN B CA 1
ATOM 5651 C C . GLN B 1 55 ? -62.969 58.094 32.469 1 78.25 55 GLN B C 1
ATOM 5653 O O . GLN B 1 55 ? -63.281 59 31.734 1 78.25 55 GLN B O 1
ATOM 5658 N N . ASN B 1 56 ? -63.125 58.188 33.75 1 73.25 56 ASN B N 1
ATOM 5659 C CA . ASN B 1 56 ? -63.688 59.375 34.344 1 73.25 56 ASN B CA 1
ATOM 5660 C C . ASN B 1 56 ? -62.625 60.469 34.531 1 73.25 56 ASN B C 1
ATOM 5662 O O . ASN B 1 56 ? -62.906 61.5 35.156 1 73.25 56 ASN B O 1
ATOM 5666 N N . SER B 1 57 ? -61.438 60.062 34.062 1 70.19 57 SER B N 1
ATOM 5667 C CA . SER B 1 57 ? -60.375 61.062 34.156 1 70.19 57 SER B CA 1
ATOM 5668 C C . SER B 1 57 ? -60.594 62.156 33.125 1 70.19 57 SER B C 1
ATOM 5670 O O . SER B 1 57 ? -61 61.875 31.984 1 70.19 57 SER B O 1
ATOM 5672 N N . ASN B 1 58 ? -60.625 63.438 33.406 1 72.12 58 ASN B N 1
ATOM 5673 C CA . ASN B 1 58 ? -60.781 64.562 32.5 1 72.12 58 ASN B CA 1
ATOM 5674 C C . ASN B 1 58 ? -59.594 65.562 32.594 1 72.12 58 ASN B C 1
ATOM 5676 O O . ASN B 1 58 ? -58.625 65.25 33.312 1 72.12 58 ASN B O 1
ATOM 5680 N N . ALA B 1 59 ? -59.719 66.75 31.844 1 69.56 59 ALA B N 1
ATOM 5681 C CA . ALA B 1 59 ? -58.625 67.688 31.734 1 69.56 59 ALA B CA 1
ATOM 5682 C C . ALA B 1 59 ? -58.25 68.25 33.094 1 69.56 59 ALA B C 1
ATOM 5684 O O . ALA B 1 59 ? -57.094 68.688 33.312 1 69.56 59 ALA B O 1
ATOM 5685 N N . THR B 1 60 ? -58.938 68 34.188 1 71.5 60 THR B N 1
ATOM 5686 C CA . THR B 1 60 ? -58.688 68.688 35.469 1 71.5 60 THR B CA 1
ATOM 5687 C C . THR B 1 60 ? -58.438 67.625 36.562 1 71.5 60 THR B C 1
ATOM 5689 O O . THR B 1 60 ? -57.938 68 37.625 1 71.5 60 THR B O 1
ATOM 5692 N N . LYS B 1 61 ? -59 66.375 36.375 1 81 61 LYS B N 1
ATOM 5693 C CA . LYS B 1 61 ? -58.875 65.438 37.469 1 81 61 LYS B CA 1
ATOM 5694 C C . LYS B 1 61 ? -58.156 64.188 36.969 1 81 61 LYS B C 1
ATOM 5696 O O . LYS B 1 61 ? -58.531 63.562 35.969 1 81 61 LYS B O 1
ATOM 5701 N N . THR B 1 62 ? -57.188 63.812 37.562 1 83.06 62 THR B N 1
ATOM 5702 C CA . THR B 1 62 ? -56.406 62.625 37.25 1 83.06 62 THR B CA 1
ATOM 5703 C C . THR B 1 62 ? -56.969 61.375 37.906 1 83.06 62 THR B C 1
ATOM 5705 O O . THR B 1 62 ? -57.781 61.469 38.812 1 83.06 62 THR B O 1
ATOM 5708 N N . PRO B 1 63 ? -56.812 60.25 37.469 1 86 63 PRO B N 1
ATOM 5709 C CA . PRO B 1 63 ? -57.344 59.031 38.094 1 86 63 PRO B CA 1
ATOM 5710 C C . PRO B 1 63 ? -57 58.969 39.594 1 86 63 PRO B C 1
ATOM 5712 O O . PRO B 1 63 ? -57.812 58.469 40.375 1 86 63 PRO B O 1
ATOM 5715 N N . ALA B 1 64 ? -55.969 59.438 40 1 90.06 64 ALA B N 1
ATOM 5716 C CA . ALA B 1 64 ? -55.625 59.5 41.406 1 90.06 64 ALA B CA 1
ATOM 5717 C C . ALA B 1 64 ? -56.594 60.375 42.219 1 90.06 64 ALA B C 1
ATOM 5719 O O . ALA B 1 64 ? -56.969 60.062 43.344 1 90.06 64 ALA B O 1
ATOM 5720 N N . ASP B 1 65 ? -57 61.469 41.594 1 87.56 65 ASP B N 1
ATOM 5721 C CA . ASP B 1 65 ? -58 62.344 42.188 1 87.56 65 ASP B CA 1
ATOM 5722 C C . ASP B 1 65 ? -59.312 61.625 42.438 1 87.56 65 ASP B C 1
ATOM 5724 O O . ASP B 1 65 ? -59.906 61.719 43.531 1 87.56 65 ASP B O 1
ATOM 5728 N N . ILE B 1 66 ? -59.656 61.031 41.438 1 85.44 66 ILE B N 1
ATOM 5729 C CA . ILE B 1 66 ? -60.938 60.312 41.5 1 85.44 66 ILE B CA 1
ATOM 5730 C C . ILE B 1 66 ? -60.844 59.188 42.531 1 85.44 66 ILE B C 1
ATOM 5732 O O . ILE B 1 66 ? -61.781 59 43.312 1 85.44 66 ILE B O 1
ATOM 5736 N N . LEU B 1 67 ? -59.844 58.531 42.531 1 89.56 67 LEU B N 1
ATOM 5737 C CA . LEU B 1 67 ? -59.625 57.438 43.5 1 89.56 67 LEU B CA 1
ATOM 5738 C C . LEU B 1 67 ? -59.656 57.969 44.938 1 89.56 67 LEU B C 1
ATOM 5740 O O . LEU B 1 67 ? -60.344 57.375 45.781 1 89.56 67 LEU B O 1
ATOM 5744 N N . LEU B 1 68 ? -58.969 59.031 45.219 1 88.94 68 LEU B N 1
ATOM 5745 C CA . LEU B 1 68 ? -58.938 59.594 46.562 1 88.94 68 LEU B CA 1
ATOM 5746 C C . LEU B 1 68 ? -60.312 60.156 46.969 1 88.94 68 LEU B C 1
ATOM 5748 O O . LEU B 1 68 ? -60.719 60.062 48.125 1 88.94 68 LEU B O 1
ATOM 5752 N N . PHE B 1 69 ? -60.938 60.75 46 1 86.38 69 PHE B N 1
ATOM 5753 C CA . PHE B 1 69 ? -62.281 61.219 46.25 1 86.38 69 PHE B CA 1
ATOM 5754 C C . PHE B 1 69 ? -63.219 60.062 46.625 1 86.38 69 PHE B C 1
ATOM 5756 O O . PHE B 1 69 ? -64 60.188 47.562 1 86.38 69 PHE B O 1
ATOM 5763 N N . GLU B 1 70 ? -63.125 59.031 45.938 1 85.31 70 GLU B N 1
ATOM 5764 C CA . GLU B 1 70 ? -63.969 57.875 46.219 1 85.31 70 GLU B CA 1
ATOM 5765 C C . GLU B 1 70 ? -63.625 57.25 47.562 1 85.31 70 GLU B C 1
ATOM 5767 O O . GLU B 1 70 ? -64.5 56.812 48.312 1 85.31 70 GLU B O 1
ATOM 5772 N N . LEU B 1 71 ? -62.469 57.25 47.906 1 88.75 71 LEU B N 1
ATOM 5773 C CA . LEU B 1 71 ? -62.062 56.75 49.219 1 88.75 71 LEU B CA 1
ATOM 5774 C C . LEU B 1 71 ? -62.562 57.688 50.312 1 88.75 71 LEU B C 1
ATOM 5776 O O . LEU B 1 71 ? -62.938 57.219 51.406 1 88.75 71 LEU B O 1
ATOM 5780 N N . ASN B 1 72 ? -62.531 58.938 50.031 1 85.81 72 ASN B N 1
ATOM 5781 C CA . ASN B 1 72 ? -63.062 59.906 50.969 1 85.81 72 ASN B CA 1
ATOM 5782 C C . ASN B 1 72 ? -64.562 59.719 51.188 1 85.81 72 ASN B C 1
ATOM 5784 O O . ASN B 1 72 ? -65.062 59.812 52.312 1 85.81 72 ASN B O 1
ATOM 5788 N N . VAL B 1 73 ? -65.312 59.531 50.094 1 81.56 73 VAL B N 1
ATOM 5789 C CA . VAL B 1 73 ? -66.75 59.312 50.188 1 81.56 73 VAL B CA 1
ATOM 5790 C C . VAL B 1 73 ? -67 58.062 51.031 1 81.56 73 VAL B C 1
ATOM 5792 O O . VAL B 1 73 ? -68 58.031 51.781 1 81.56 73 VAL B O 1
ATOM 5795 N N . LYS B 1 74 ? -66.125 57.188 51.094 1 82.62 74 LYS B N 1
ATOM 5796 C CA . LYS B 1 74 ? -66.312 55.969 51.875 1 82.62 74 LYS B CA 1
ATOM 5797 C C . LYS B 1 74 ? -65.688 56.094 53.25 1 82.62 74 LYS B C 1
ATOM 5799 O O . LYS B 1 74 ? -65.5 55.125 53.969 1 82.62 74 LYS B O 1
ATOM 5804 N N . MET B 1 75 ? -65.375 57.281 53.594 1 80.81 75 MET B N 1
ATOM 5805 C CA . MET B 1 75 ? -64.938 57.719 54.938 1 80.81 75 MET B CA 1
ATOM 5806 C C . MET B 1 75 ? -63.562 57.125 55.281 1 80.81 75 MET B C 1
ATOM 5808 O O . MET B 1 75 ? -63.344 56.688 56.406 1 80.81 75 MET B O 1
ATOM 5812 N N . CYS B 1 76 ? -62.719 57.031 54.344 1 84.75 76 CYS B N 1
ATOM 5813 C CA . CYS B 1 76 ? -61.344 56.562 54.562 1 84.75 76 CYS B CA 1
ATOM 5814 C C . CYS B 1 76 ? -60.531 57.625 55.312 1 84.75 76 CYS B C 1
ATOM 5816 O O . CYS B 1 76 ? -60.469 58.781 54.938 1 84.75 76 CYS B O 1
ATOM 5818 N N . THR B 1 77 ? -59.969 57.281 56.438 1 86.38 77 THR B N 1
ATOM 5819 C CA . THR B 1 77 ? -59.125 58.156 57.219 1 86.38 77 THR B CA 1
ATOM 5820 C C . THR B 1 77 ? -57.656 58.062 56.719 1 86.38 77 THR B C 1
ATOM 5822 O O . THR B 1 77 ? -57.312 57.156 55.969 1 86.38 77 THR B O 1
ATOM 5825 N N . VAL B 1 78 ? -56.875 59.125 57.094 1 87 78 VAL B N 1
ATOM 5826 C CA . VAL B 1 78 ? -55.469 59.125 56.75 1 87 78 VAL B CA 1
ATOM 5827 C C . VAL B 1 78 ? -54.781 57.875 57.312 1 87 78 VAL B C 1
ATOM 5829 O O . VAL B 1 78 ? -53.938 57.281 56.656 1 87 78 VAL B O 1
ATOM 5832 N N . GLY B 1 79 ? -55.156 57.375 58.406 1 86.06 79 GLY B N 1
ATOM 5833 C CA . GLY B 1 79 ? -54.625 56.156 58.969 1 86.06 79 GLY B CA 1
ATOM 5834 C C . GLY B 1 79 ? -54.906 54.938 58.094 1 86.06 79 GLY B C 1
ATOM 5835 O O . GLY B 1 79 ? -54 54.094 57.906 1 86.06 79 GLY B O 1
ATOM 5836 N N . ILE B 1 80 ? -56.094 54.781 57.688 1 86.69 80 ILE B N 1
ATOM 5837 C CA . ILE B 1 80 ? -56.469 53.656 56.844 1 86.69 80 ILE B CA 1
ATOM 5838 C C . ILE B 1 80 ? -55.719 53.719 55.531 1 86.69 80 ILE B C 1
ATOM 5840 O O . ILE B 1 80 ? -55.219 52.688 55.031 1 86.69 80 ILE B O 1
ATOM 5844 N N . LEU B 1 81 ? -55.656 54.906 55 1 89.12 81 LEU B N 1
ATOM 5845 C CA . LEU B 1 81 ? -54.906 55.062 53.781 1 89.12 81 LEU B CA 1
ATOM 5846 C C . LEU B 1 81 ? -53.469 54.656 53.938 1 89.12 81 LEU B C 1
ATOM 5848 O O . LEU B 1 81 ? -52.875 53.969 53.094 1 89.12 81 LEU B O 1
ATOM 5852 N N . CYS B 1 82 ? -52.906 55.094 54.969 1 86.19 82 CYS B N 1
ATOM 5853 C CA . CYS B 1 82 ? -51.531 54.719 55.281 1 86.19 82 CYS B CA 1
ATOM 5854 C C . CYS B 1 82 ? -51.375 53.219 55.344 1 86.19 82 CYS B C 1
ATOM 5856 O O . CYS B 1 82 ? -50.406 52.656 54.812 1 86.19 82 CYS B O 1
ATOM 5858 N N . THR B 1 83 ? -52.281 52.531 55.938 1 86.31 83 THR B N 1
ATOM 5859 C CA . THR B 1 83 ? -52.25 51.062 56.031 1 86.31 83 THR B CA 1
ATOM 5860 C C . THR B 1 83 ? -52.375 50.438 54.656 1 86.31 83 THR B C 1
ATOM 5862 O O . THR B 1 83 ? -51.688 49.469 54.344 1 86.31 83 THR B O 1
ATOM 5865 N N . LEU B 1 84 ? -53.25 50.969 53.875 1 86.69 84 LEU B N 1
ATOM 5866 C CA . LEU B 1 84 ? -53.438 50.469 52.531 1 86.69 84 LEU B CA 1
ATOM 5867 C C . LEU B 1 84 ? -52.188 50.656 51.688 1 86.69 84 LEU B C 1
ATOM 5869 O O . LEU B 1 84 ? -51.781 49.75 50.938 1 86.69 84 LEU B O 1
ATOM 5873 N N . LEU B 1 85 ? -51.625 51.844 51.781 1 88.56 85 LEU B N 1
ATOM 5874 C CA . LEU B 1 85 ? -50.406 52.125 51.031 1 88.56 85 LEU B CA 1
ATOM 5875 C C . LEU B 1 85 ? -49.25 51.25 51.469 1 88.56 85 LEU B C 1
ATOM 5877 O O . LEU B 1 85 ? -48.438 50.812 50.656 1 88.56 85 LEU B O 1
ATOM 5881 N N . ARG B 1 86 ? -49.188 51 52.656 1 83.75 86 ARG B N 1
ATOM 5882 C CA . ARG B 1 86 ? -48.156 50.125 53.219 1 83.75 86 ARG B CA 1
ATOM 5883 C C . ARG B 1 86 ? -48.375 48.688 52.688 1 83.75 86 ARG B C 1
ATOM 5885 O O . ARG B 1 86 ? -47.406 48.031 52.344 1 83.75 86 ARG B O 1
ATOM 5892 N N . ASP B 1 87 ? -49.562 48.219 52.656 1 85.06 87 ASP B N 1
ATOM 5893 C CA . ASP B 1 87 ? -49.875 46.875 52.156 1 85.06 87 ASP B CA 1
ATOM 5894 C C . ASP B 1 87 ? -49.531 46.719 50.688 1 85.06 87 ASP B C 1
ATOM 5896 O O . ASP B 1 87 ? -49.125 45.656 50.25 1 85.06 87 ASP B O 1
ATOM 5900 N N . CYS B 1 88 ? -49.594 47.781 49.938 1 85.56 88 CYS B N 1
ATOM 5901 C CA . CYS B 1 88 ? -49.312 47.75 48.531 1 85.56 88 CYS B CA 1
ATOM 5902 C C . CYS B 1 88 ? -47.844 48.062 48.25 1 85.56 88 CYS B C 1
ATOM 5904 O O . CYS B 1 88 ? -47.438 48.156 47.094 1 85.56 88 CYS B O 1
ATOM 5906 N N . GLU B 1 89 ? -47.094 48.281 49.219 1 84.75 89 GLU B N 1
ATOM 5907 C CA . GLU B 1 89 ? -45.688 48.594 49.156 1 84.75 89 GLU B CA 1
ATOM 5908 C C . GLU B 1 89 ? -45.438 49.844 48.312 1 84.75 89 GLU B C 1
ATOM 5910 O O . GLU B 1 89 ? -44.5 49.906 47.5 1 84.75 89 GLU B O 1
ATOM 5915 N N . LEU B 1 90 ? -46.281 50.844 48.438 1 87.81 90 LEU B N 1
ATOM 5916 C CA . LEU B 1 90 ? -46.125 52.156 47.781 1 87.81 90 LEU B CA 1
ATOM 5917 C C . LEU B 1 90 ? -45.438 53.125 48.75 1 87.81 90 LEU B C 1
ATOM 5919 O O . LEU B 1 90 ? -46.094 54.031 49.25 1 87.81 90 LEU B O 1
ATOM 5923 N N . GLY B 1 91 ? -44.219 52.969 48.875 1 85.75 91 GLY B N 1
ATOM 5924 C CA . GLY B 1 91 ? -43.469 53.75 49.812 1 85.75 91 GLY B CA 1
ATOM 5925 C C . GLY B 1 91 ? -43.281 55.188 49.438 1 85.75 91 GLY B C 1
ATOM 5926 O O . GLY B 1 91 ? -43.25 56.094 50.281 1 85.75 91 GLY B O 1
ATOM 5927 N N . ASN B 1 92 ? -43.219 55.469 48.188 1 87.12 92 ASN B N 1
ATOM 5928 C CA . ASN B 1 92 ? -43.094 56.844 47.719 1 87.12 92 ASN B CA 1
ATOM 5929 C C . ASN B 1 92 ? -44.312 57.656 48.031 1 87.12 92 ASN B C 1
ATOM 5931 O O . ASN B 1 92 ? -44.219 58.812 48.438 1 87.12 92 ASN B O 1
ATOM 5935 N N . VAL B 1 93 ? -45.438 57.031 47.812 1 88.75 93 VAL B N 1
ATOM 5936 C CA . VAL B 1 93 ? -46.688 57.719 48.156 1 88.75 93 VAL B CA 1
ATOM 5937 C C . VAL B 1 93 ? -46.844 57.875 49.656 1 88.75 93 VAL B C 1
ATOM 5939 O O . VAL B 1 93 ? -47.219 58.938 50.156 1 88.75 93 VAL B O 1
ATOM 5942 N N . LEU B 1 94 ? -46.5 56.938 50.312 1 88.06 94 LEU B N 1
ATOM 5943 C CA . LEU B 1 94 ? -46.594 56.938 51.781 1 88.06 94 LEU B CA 1
ATOM 5944 C C . LEU B 1 94 ? -45.656 57.969 52.375 1 88.06 94 LEU B C 1
ATOM 5946 O O . LEU B 1 94 ? -45.938 58.531 53.438 1 88.06 94 LEU B O 1
ATOM 5950 N N . SER B 1 95 ? -44.625 58.281 51.688 1 88.19 95 SER B N 1
ATOM 5951 C CA . SER B 1 95 ? -43.656 59.25 52.188 1 88.19 95 SER B CA 1
ATOM 5952 C C . SER B 1 95 ? -44.25 60.625 52.281 1 88.19 95 SER B C 1
ATOM 5954 O O . SER B 1 95 ? -43.75 61.469 53.031 1 88.19 95 SER B O 1
ATOM 5956 N N . VAL B 1 96 ? -45.312 60.875 51.625 1 87.38 96 VAL B N 1
ATOM 5957 C CA . VAL B 1 96 ? -46 62.156 51.688 1 87.38 96 VAL B CA 1
ATOM 5958 C C . VAL B 1 96 ? -46.719 62.281 53.031 1 87.38 96 VAL B C 1
ATOM 5960 O O . VAL B 1 96 ? -46.781 63.344 53.625 1 87.38 96 VAL B O 1
ATOM 5963 N N . LEU B 1 97 ? -47.188 61.125 53.5 1 87.19 97 LEU B N 1
ATOM 5964 C CA . LEU B 1 97 ? -48 61.125 54.719 1 87.19 97 LEU B CA 1
ATOM 5965 C C . LEU B 1 97 ? -47.219 60.656 55.938 1 87.19 97 LEU B C 1
ATOM 5967 O O . LEU B 1 97 ? -47.656 60.844 57.062 1 87.19 97 LEU B O 1
ATOM 5971 N N . HIS B 1 98 ? -46.188 60.031 55.719 1 85.56 98 HIS B N 1
ATOM 5972 C CA . HIS B 1 98 ? -45.438 59.406 56.75 1 85.56 98 HIS B CA 1
ATOM 5973 C C . HIS B 1 98 ? -44 59.875 56.781 1 85.56 98 HIS B C 1
ATOM 5975 O O . HIS B 1 98 ? -43.438 60.219 55.719 1 85.56 98 HIS B O 1
ATOM 5981 N N . TYR B 1 99 ? -43.406 60 57.969 1 82.56 99 TYR B N 1
ATOM 5982 C CA . TYR B 1 99 ? -41.969 60.312 58.062 1 82.56 99 TYR B CA 1
ATOM 5983 C C . TYR B 1 99 ? -41.125 59.219 57.469 1 82.56 99 TYR B C 1
ATOM 5985 O O . TYR B 1 99 ? -41.5 58.031 57.5 1 82.56 99 TYR B O 1
ATOM 5993 N N . PRO B 1 100 ? -40 59.531 56.938 1 81.5 100 PRO B N 1
ATOM 5994 C CA . PRO B 1 100 ? -39.125 58.531 56.281 1 81.5 100 PRO B CA 1
ATOM 5995 C C . PRO B 1 100 ? -38.688 57.438 57.25 1 81.5 100 PRO B C 1
ATOM 5997 O O . PRO B 1 100 ? -38.469 57.719 58.438 1 81.5 100 PRO B O 1
ATOM 6000 N N . GLU B 1 101 ? -38.812 56.188 56.844 1 83.94 101 GLU B N 1
ATOM 6001 C CA . GLU B 1 101 ? -38.281 55.031 57.562 1 83.94 101 GLU B CA 1
ATOM 6002 C C . GLU B 1 101 ? -37.094 54.438 56.812 1 83.94 101 GLU B C 1
ATOM 6004 O O . GLU B 1 101 ? -37.156 54.156 55.625 1 83.94 101 GLU B O 1
ATOM 6009 N N . PRO B 1 102 ? -35.969 54.281 57.531 1 84.38 102 PRO B N 1
ATOM 6010 C CA . PRO B 1 102 ? -34.781 53.75 56.875 1 84.38 102 PRO B CA 1
ATOM 6011 C C . PRO B 1 102 ? -35 52.375 56.281 1 84.38 102 PRO B C 1
ATOM 6013 O O . PRO B 1 102 ? -35.781 51.594 56.812 1 84.38 102 PRO B O 1
ATOM 6016 N N . SER B 1 103 ? -34.312 52.219 55.094 1 86.19 103 SER B N 1
ATOM 6017 C CA . SER B 1 103 ? -34.469 50.969 54.375 1 86.19 103 SER B CA 1
ATOM 6018 C C . SER B 1 103 ? -33.844 49.812 55.156 1 86.19 103 SER B C 1
ATOM 6020 O O . SER B 1 103 ? -32.812 49.969 55.812 1 86.19 103 SER B O 1
ATOM 6022 N N . VAL B 1 104 ? -34.562 48.688 55.25 1 87 104 VAL B N 1
ATOM 6023 C CA . VAL B 1 104 ? -34.062 47.469 55.812 1 87 104 VAL B CA 1
ATOM 6024 C C . VAL B 1 104 ? -34.156 46.344 54.781 1 87 104 VAL B C 1
ATOM 6026 O O . VAL B 1 104 ? -35.156 46.156 54.125 1 87 104 VAL B O 1
ATOM 6029 N N . ILE B 1 105 ? -32.969 45.594 54.625 1 88.38 105 ILE B N 1
ATOM 6030 C CA . ILE B 1 105 ? -32.938 44.5 53.688 1 88.38 105 ILE B CA 1
ATOM 6031 C C . ILE B 1 105 ? -33.688 43.312 54.281 1 88.38 105 ILE B C 1
ATOM 6033 O O . ILE B 1 105 ? -33.312 42.812 55.375 1 88.38 105 ILE B O 1
ATOM 6037 N N . ILE B 1 106 ? -34.719 42.938 53.625 1 88.38 106 ILE B N 1
ATOM 6038 C CA . ILE B 1 106 ? -35.5 41.781 54.094 1 88.38 106 ILE B CA 1
ATOM 6039 C C . ILE B 1 106 ? -34.969 40.5 53.5 1 88.38 106 ILE B C 1
ATOM 6041 O O . ILE B 1 106 ? -35.031 39.438 54.125 1 88.38 106 ILE B O 1
ATOM 6045 N N . LYS B 1 107 ? -34.469 40.562 52.281 1 90.62 107 LYS B N 1
ATOM 6046 C CA . LYS B 1 107 ? -33.969 39.375 51.594 1 90.62 107 LYS B CA 1
ATOM 6047 C C . LYS B 1 107 ? -32.656 39.688 50.875 1 90.62 107 LYS B C 1
ATOM 6049 O O . LYS B 1 107 ? -32.594 40.625 50.062 1 90.62 107 LYS B O 1
ATOM 6054 N N . HIS B 1 108 ? -31.672 39 51.219 1 89.94 108 HIS B N 1
ATOM 6055 C CA . HIS B 1 108 ? -30.422 39.031 50.5 1 89.94 108 HIS B CA 1
ATOM 6056 C C . HIS B 1 108 ? -30.438 38.031 49.344 1 89.94 108 HIS B C 1
ATOM 6058 O O . HIS B 1 108 ? -31.141 37.031 49.375 1 89.94 108 HIS B O 1
ATOM 6064 N N . PRO B 1 109 ? -29.656 38.375 48.219 1 89.88 109 PRO B N 1
ATOM 6065 C CA . PRO B 1 109 ? -29.609 37.438 47.094 1 89.88 109 PRO B CA 1
ATOM 6066 C C . PRO B 1 109 ? -29.078 36.062 47.5 1 89.88 109 PRO B C 1
ATOM 6068 O O . PRO B 1 109 ? -29.391 35.031 46.875 1 89.88 109 PRO B O 1
ATOM 6071 N N . SER B 1 110 ? -28.266 35.906 48.469 1 84.12 110 SER B N 1
ATOM 6072 C CA . SER B 1 110 ? -27.656 34.656 48.906 1 84.12 110 SER B CA 1
ATOM 6073 C C . SER B 1 110 ? -28.625 33.844 49.781 1 84.12 110 SER B C 1
ATOM 6075 O O . SER B 1 110 ? -28.375 32.688 50.062 1 84.12 110 SER B O 1
ATOM 6077 N N . ASP B 1 111 ? -29.688 34.406 50.25 1 83.5 111 ASP B N 1
ATOM 6078 C CA . ASP B 1 111 ? -30.578 33.781 51.188 1 83.5 111 ASP B CA 1
ATOM 6079 C C . ASP B 1 111 ? -31.25 32.531 50.594 1 83.5 111 ASP B C 1
ATOM 6081 O O . ASP B 1 111 ? -31.531 31.562 51.281 1 83.5 111 ASP B O 1
ATOM 6085 N N . ASP B 1 112 ? -31.516 32.594 49.312 1 75.12 112 ASP B N 1
ATOM 6086 C CA . ASP B 1 112 ? -32.125 31.438 48.656 1 75.12 112 ASP B CA 1
ATOM 6087 C C . ASP B 1 112 ? -31.094 30.406 48.219 1 75.12 112 ASP B C 1
ATOM 6089 O O . ASP B 1 112 ? -31.438 29.359 47.688 1 75.12 112 ASP B O 1
ATOM 6093 N N . LEU B 1 113 ? -29.875 30.672 48.531 1 77.38 113 LEU B N 1
ATOM 6094 C CA . LEU B 1 113 ? -28.797 29.797 48.094 1 77.38 113 LEU B CA 1
ATOM 6095 C C . LEU B 1 113 ? -28.188 29.078 49.281 1 77.38 113 LEU B C 1
ATOM 6097 O O . LEU B 1 113 ? -28.203 29.594 50.406 1 77.38 113 LEU B O 1
ATOM 6101 N N . GLU B 1 114 ? -27.859 27.766 49.188 1 71.5 114 GLU B N 1
ATOM 6102 C CA . GLU B 1 114 ? -27.266 27 50.25 1 71.5 114 GLU B CA 1
ATOM 6103 C C . GLU B 1 114 ? -25.922 27.594 50.688 1 71.5 114 GLU B C 1
ATOM 6105 O O . GLU B 1 114 ? -25.578 27.609 51.875 1 71.5 114 GLU B O 1
ATOM 6110 N N . HIS B 1 115 ? -25.109 28.094 49.719 1 74.69 115 HIS B N 1
ATOM 6111 C CA . HIS B 1 115 ? -23.812 28.734 49.938 1 74.69 115 HIS B CA 1
ATOM 6112 C C . HIS B 1 115 ? -23.734 30.062 49.188 1 74.69 115 HIS B C 1
ATOM 6114 O O . HIS B 1 115 ? -24.516 30.312 48.281 1 74.69 115 HIS B O 1
ATOM 6120 N N . ASP B 1 116 ? -22.922 30.984 49.688 1 79.44 116 ASP B N 1
ATOM 6121 C CA . ASP B 1 116 ? -22.703 32.281 49.031 1 79.44 116 ASP B CA 1
ATOM 6122 C C . ASP B 1 116 ? -22.109 32.094 47.656 1 79.44 116 ASP B C 1
ATOM 6124 O O . ASP B 1 116 ? -21.766 33.094 47 1 79.44 116 ASP B O 1
ATOM 6128 N N . THR B 1 117 ? -22 30.906 47.281 1 79.44 117 THR B N 1
ATOM 6129 C CA . THR B 1 117 ? -21.438 30.609 45.969 1 79.44 117 THR B CA 1
ATOM 6130 C C . THR B 1 117 ? -22.453 29.859 45.094 1 79.44 117 THR B C 1
ATOM 6132 O O . THR B 1 117 ? -23.156 28.969 45.594 1 79.44 117 THR B O 1
ATOM 6135 N N . LEU B 1 118 ? -22.672 30.344 43.969 1 79.56 118 LEU B N 1
ATOM 6136 C CA . LEU B 1 118 ? -23.562 29.719 43 1 79.56 118 LEU B CA 1
ATOM 6137 C C . LEU B 1 118 ? -22.781 29.188 41.812 1 79.56 118 LEU B C 1
ATOM 6139 O O . LEU B 1 118 ? -21.906 29.875 41.281 1 79.56 118 LEU B O 1
ATOM 6143 N N . GLU B 1 119 ? -22.953 27.922 41.5 1 78.19 119 GLU B N 1
ATOM 6144 C CA . GLU B 1 119 ? -22.375 27.328 40.312 1 78.19 119 GLU B CA 1
ATOM 6145 C C . GLU B 1 119 ? -23.375 27.344 39.156 1 78.19 119 GLU B C 1
ATOM 6147 O O . GLU B 1 119 ? -24.469 26.797 39.25 1 78.19 119 GLU B O 1
ATOM 6152 N N . ILE B 1 120 ? -23.047 28.125 38.094 1 76.25 120 ILE B N 1
ATOM 6153 C CA . ILE B 1 120 ? -23.938 28.219 36.969 1 76.25 120 ILE B CA 1
ATOM 6154 C C . ILE B 1 120 ? -23.188 27.844 35.688 1 76.25 120 ILE B C 1
ATOM 6156 O O . ILE B 1 120 ? -21.984 28.062 35.594 1 76.25 120 ILE B O 1
ATOM 6160 N N . SER B 1 121 ? -23.875 27.219 34.75 1 74.25 121 SER B N 1
ATOM 6161 C CA . SER B 1 121 ? -23.297 26.828 33.438 1 74.25 121 SER B CA 1
ATOM 6162 C C . SER B 1 121 ? -23.516 27.922 32.406 1 74.25 121 SER B C 1
ATOM 6164 O O . SER B 1 121 ? -24.438 28.719 32.5 1 74.25 121 SER B O 1
ATOM 6166 N N . LEU B 1 122 ? -22.688 27.906 31.391 1 73.06 122 LEU B N 1
ATOM 6167 C CA . LEU B 1 122 ? -22.844 28.844 30.297 1 73.06 122 LEU B CA 1
ATOM 6168 C C . LEU B 1 122 ? -24.188 28.641 29.594 1 73.06 122 LEU B C 1
ATOM 6170 O O . LEU B 1 122 ? -24.594 27.5 29.359 1 73.06 122 LEU B O 1
ATOM 6174 N N . GLY B 1 123 ? -24.859 29.656 29.359 1 73.31 123 GLY B N 1
ATOM 6175 C CA . GLY B 1 123 ? -26.156 29.625 28.703 1 73.31 123 GLY B CA 1
ATOM 6176 C C . GLY B 1 123 ? -27.328 29.688 29.688 1 73.31 123 GLY B C 1
ATOM 6177 O O . GLY B 1 123 ? -28.469 29.891 29.281 1 73.31 123 GLY B O 1
ATOM 6178 N N . GLN B 1 124 ? -27.016 29.469 30.844 1 76.12 124 GLN B N 1
ATOM 6179 C CA . GLN B 1 124 ? -28.078 29.469 31.844 1 76.12 124 GLN B CA 1
ATOM 6180 C C . GLN B 1 124 ? -28.344 30.875 32.344 1 76.12 124 GLN B C 1
ATOM 6182 O O . GLN B 1 124 ? -27.484 31.766 32.25 1 76.12 124 GLN B O 1
ATOM 6187 N N . HIS B 1 125 ? -29.562 31.031 32.906 1 82 125 HIS B N 1
ATOM 6188 C CA . HIS B 1 125 ? -29.984 32.312 33.438 1 82 125 HIS B CA 1
ATOM 6189 C C . HIS B 1 125 ? -29.547 32.438 34.906 1 82 125 HIS B C 1
ATOM 6191 O O . HIS B 1 125 ? -29.734 31.516 35.688 1 82 125 HIS B O 1
ATOM 6197 N N . LEU B 1 126 ? -28.828 33.438 35.156 1 86.5 126 LEU B N 1
ATOM 6198 C CA . LEU B 1 126 ? -28.547 33.812 36.531 1 86.5 126 LEU B CA 1
ATOM 6199 C C . LEU B 1 126 ? -29.703 34.625 37.125 1 86.5 126 LEU B C 1
ATOM 6201 O O . LEU B 1 126 ? -29.938 35.781 36.719 1 86.5 126 LEU B O 1
ATOM 6205 N N . CYS B 1 127 ? -30.438 34.031 37.938 1 86.94 127 CYS B N 1
ATOM 6206 C CA . CYS B 1 127 ? -31.578 34.688 38.594 1 86.94 127 CYS B CA 1
ATOM 6207 C C . CYS B 1 127 ? -31.297 34.969 40.062 1 86.94 127 CYS B C 1
ATOM 6209 O O . CYS B 1 127 ? -31.141 34.031 40.844 1 86.94 127 CYS B O 1
ATOM 6211 N N . LEU B 1 128 ? -31.094 36.156 40.406 1 89.12 128 LEU B N 1
ATOM 6212 C CA . LEU B 1 128 ? -30.922 36.594 41.812 1 89.12 128 LEU B CA 1
ATOM 6213 C C . LEU B 1 128 ? -32 37.594 42.188 1 89.12 128 LEU B C 1
ATOM 6215 O O . LEU B 1 128 ? -32.531 38.281 41.344 1 89.12 128 LEU B O 1
ATOM 6219 N N . SER B 1 129 ? -32.469 37.594 43.312 1 90 129 SER B N 1
ATOM 6220 C CA . SER B 1 129 ? -33.469 38.531 43.812 1 90 129 SER B CA 1
ATOM 6221 C C . SER B 1 129 ? -33.156 39.062 45.188 1 90 129 SER B C 1
ATOM 6223 O O . SER B 1 129 ? -32.531 38.344 46 1 90 129 SER B O 1
ATOM 6225 N N . CYS B 1 130 ? -33.312 40.281 45.438 1 90.19 130 CYS B N 1
ATOM 6226 C CA . CYS B 1 130 ? -33.219 40.906 46.75 1 90.19 130 CYS B CA 1
ATOM 6227 C C . CYS B 1 130 ? -34.438 41.812 47.031 1 90.19 130 CYS B C 1
ATOM 6229 O O . CYS B 1 130 ? -35.125 42.219 46.094 1 90.19 130 CYS B O 1
ATOM 6231 N N . LYS B 1 131 ? -34.781 42 48.281 1 89.44 131 LYS B N 1
ATOM 6232 C CA . LYS B 1 131 ? -35.938 42.812 48.688 1 89.44 131 LYS B CA 1
ATOM 6233 C C . LYS B 1 131 ? -35.594 43.656 49.906 1 89.44 131 LYS B C 1
ATOM 6235 O O . LYS B 1 131 ? -34.969 43.188 50.844 1 89.44 131 LYS B O 1
ATOM 6240 N N . ALA B 1 132 ? -35.875 44.875 49.812 1 89.25 132 ALA B N 1
ATOM 6241 C CA . ALA B 1 132 ? -35.719 45.812 50.938 1 89.25 132 ALA B CA 1
ATOM 6242 C C . ALA B 1 132 ? -36.969 46.625 51.156 1 89.25 132 ALA B C 1
ATOM 6244 O O . ALA B 1 132 ? -37.781 46.781 50.25 1 89.25 132 ALA B O 1
ATOM 6245 N N . THR B 1 133 ? -37.219 46.969 52.375 1 84.75 133 THR B N 1
ATOM 6246 C CA . THR B 1 133 ? -38.344 47.844 52.75 1 84.75 133 THR B CA 1
ATOM 6247 C C . THR B 1 133 ? -37.875 49.188 53.219 1 84.75 133 THR B C 1
ATOM 6249 O O . THR B 1 133 ? -36.719 49.344 53.594 1 84.75 133 THR B O 1
ATOM 6252 N N . GLY B 1 134 ? -38.719 50.188 52.969 1 84.62 134 GLY B N 1
ATOM 6253 C CA . GLY B 1 134 ? -38.406 51.531 53.375 1 84.62 134 GLY B CA 1
ATOM 6254 C C . GLY B 1 134 ? -39.406 52.562 52.844 1 84.62 134 GLY B C 1
ATOM 6255 O O . GLY B 1 134 ? -40.188 52.25 51.938 1 84.62 134 GLY B O 1
ATOM 6256 N N . ILE B 1 135 ? -39.469 53.781 53.531 1 84.31 135 ILE B N 1
ATOM 6257 C CA . ILE B 1 135 ? -40.281 54.906 53.125 1 84.31 135 ILE B CA 1
ATOM 6258 C C . ILE B 1 135 ? -39.375 56.125 52.875 1 84.31 135 ILE B C 1
ATOM 6260 O O . ILE B 1 135 ? -38.719 56.594 53.781 1 84.31 135 ILE B O 1
ATOM 6264 N N . PRO B 1 136 ? -39.188 56.562 51.781 1 86.06 136 PRO B N 1
ATOM 6265 C CA . PRO B 1 136 ? -39.812 56.094 50.531 1 86.06 136 PRO B CA 1
ATOM 6266 C C . PRO B 1 136 ? -39.25 54.75 50.031 1 86.06 136 PRO B C 1
ATOM 6268 O O . PRO B 1 136 ? -38.281 54.219 50.625 1 86.06 136 PRO B O 1
ATOM 6271 N N . SER B 1 137 ? -39.906 54.156 48.875 1 86.62 137 SER B N 1
ATOM 6272 C CA . SER B 1 137 ? -39.469 52.875 48.344 1 86.62 137 SER B CA 1
ATOM 6273 C C . SER B 1 137 ? -38 52.938 47.875 1 86.62 137 SER B C 1
ATOM 6275 O O . SER B 1 137 ? -37.594 53.875 47.219 1 86.62 137 SER B O 1
ATOM 6277 N N . PRO B 1 138 ? -37.219 51.938 48.281 1 87.31 138 PRO B N 1
ATOM 6278 C CA . PRO B 1 138 ? -35.812 51.938 47.875 1 87.31 138 PRO B CA 1
ATOM 6279 C C . PRO B 1 138 ? -35.625 51.625 46.375 1 87.31 138 PRO B C 1
ATOM 6281 O O . PRO B 1 138 ? -36.5 51.031 45.75 1 87.31 138 PRO B O 1
ATOM 6284 N N . SER B 1 139 ? -34.594 52.219 45.812 1 88.12 139 SER B N 1
ATOM 6285 C CA . SER B 1 139 ? -34.156 51.938 44.469 1 88.12 139 SER B CA 1
ATOM 6286 C C . SER B 1 139 ? -33.031 50.906 44.438 1 88.12 139 SER B C 1
ATOM 6288 O O . SER B 1 139 ? -32.25 50.812 45.406 1 88.12 139 SER B O 1
ATOM 6290 N N . TYR B 1 140 ? -33.031 50.031 43.469 1 91.19 140 TYR B N 1
ATOM 6291 C CA . TYR B 1 140 ? -32.062 48.938 43.375 1 91.19 140 TYR B CA 1
ATOM 6292 C C . TYR B 1 140 ? -31.078 49.188 42.219 1 91.19 140 TYR B C 1
ATOM 6294 O O . TYR B 1 140 ? -31.453 49.75 41.188 1 91.19 140 TYR B O 1
ATOM 6302 N N . GLN B 1 141 ? -29.812 48.906 42.469 1 91.5 141 GLN B N 1
ATOM 6303 C CA . GLN B 1 141 ? -28.766 48.906 41.438 1 91.5 141 GLN B CA 1
ATOM 6304 C C . GLN B 1 141 ? -27.828 47.719 41.625 1 91.5 141 GLN B C 1
ATOM 6306 O O . GLN B 1 141 ? -27.141 47.594 42.625 1 91.5 141 GLN B O 1
ATOM 6311 N N . TRP B 1 142 ? -27.812 46.812 40.625 1 92.88 142 TRP B N 1
ATOM 6312 C CA . TRP B 1 142 ? -26.969 45.594 40.719 1 92.88 142 TRP B CA 1
ATOM 6313 C C . TRP B 1 142 ? -25.547 45.906 40.25 1 92.88 142 TRP B C 1
ATOM 6315 O O . TRP B 1 142 ? -25.328 46.688 39.344 1 92.88 142 TRP B O 1
ATOM 6325 N N . TYR B 1 143 ? -24.672 45.25 40.875 1 91.25 143 TYR B N 1
ATOM 6326 C CA . TYR B 1 143 ? -23.25 45.406 40.625 1 91.25 143 TYR B CA 1
ATOM 6327 C C . TYR B 1 143 ? -22.609 44.031 40.375 1 91.25 143 TYR B C 1
ATOM 6329 O O . TYR B 1 143 ? -23.016 43.031 41 1 91.25 143 TYR B O 1
ATOM 6337 N N . HIS B 1 144 ? -21.703 44.031 39.438 1 89.94 144 HIS B N 1
ATOM 6338 C CA . HIS B 1 144 ? -20.844 42.875 39.156 1 89.94 144 HIS B CA 1
ATOM 6339 C C . HIS B 1 144 ? -19.375 43.25 39.344 1 89.94 144 HIS B C 1
ATOM 6341 O O . HIS B 1 144 ? -18.828 44.094 38.656 1 89.94 144 HIS B O 1
ATOM 6347 N N . ASN B 1 145 ? -18.656 42.562 40.25 1 87.5 145 ASN B N 1
ATOM 6348 C CA . ASN B 1 145 ? -17.281 42.906 40.625 1 87.5 145 ASN B CA 1
ATOM 6349 C C . ASN B 1 145 ? -17.094 44.406 40.812 1 87.5 145 ASN B C 1
ATOM 6351 O O . ASN B 1 145 ? -16.156 44.969 40.25 1 87.5 145 ASN B O 1
ATOM 6355 N N . ASN B 1 146 ? -17.984 45.062 41.438 1 86.5 146 ASN B N 1
ATOM 6356 C CA . ASN B 1 146 ? -17.969 46.469 41.844 1 86.5 146 ASN B CA 1
ATOM 6357 C C . ASN B 1 146 ? -18.203 47.375 40.656 1 86.5 146 ASN B C 1
ATOM 6359 O O . ASN B 1 146 ? -17.922 48.562 40.719 1 86.5 146 ASN B O 1
ATOM 6363 N N . ILE B 1 147 ? -18.609 46.75 39.562 1 85.75 147 ILE B N 1
ATOM 6364 C CA . ILE B 1 147 ? -18.969 47.531 38.406 1 85.75 147 ILE B CA 1
ATOM 6365 C C . ILE B 1 147 ? -20.5 47.531 38.219 1 85.75 147 ILE B C 1
ATOM 6367 O O . ILE B 1 147 ? -21.125 46.469 38.281 1 85.75 147 ILE B O 1
ATOM 6371 N N . GLU B 1 148 ? -21.062 48.688 37.969 1 87.31 148 GLU B N 1
ATOM 6372 C CA . GLU B 1 148 ? -22.516 48.844 37.812 1 87.31 148 GLU B CA 1
ATOM 6373 C C . GLU B 1 148 ? -23 48.125 36.562 1 87.31 148 GLU B C 1
ATOM 6375 O O . GLU B 1 148 ? -22.406 48.281 35.469 1 87.31 148 GLU B O 1
ATOM 6380 N N . LEU B 1 149 ? -23.922 47.219 36.688 1 87 149 LEU B N 1
ATOM 6381 C CA . LEU B 1 149 ? -24.562 46.594 35.562 1 87 149 LEU B CA 1
ATOM 6382 C C . LEU B 1 149 ? -25.609 47.5 34.938 1 87 149 LEU B C 1
ATOM 6384 O O . LEU B 1 149 ? -26.578 47.875 35.594 1 87 149 LEU B O 1
ATOM 6388 N N . PRO B 1 150 ? -25.406 47.875 33.781 1 83.94 150 PRO B N 1
ATOM 6389 C CA . PRO B 1 150 ? -26.328 48.844 33.156 1 83.94 150 PRO B CA 1
ATOM 6390 C C . PRO B 1 150 ? -27.75 48.312 33.062 1 83.94 150 PRO B C 1
ATOM 6392 O O . PRO B 1 150 ? -27.953 47.125 32.719 1 83.94 150 PRO B O 1
ATOM 6395 N N . ARG B 1 151 ? -28.828 49.031 33.312 1 82.94 151 ARG B N 1
ATOM 6396 C CA . ARG B 1 151 ? -30.266 48.812 33.156 1 82.94 151 ARG B CA 1
ATOM 6397 C C . ARG B 1 151 ? -30.75 47.719 34.094 1 82.94 151 ARG B C 1
ATOM 6399 O O . ARG B 1 151 ? -31.797 47.094 33.844 1 82.94 151 ARG B O 1
ATOM 6406 N N . GLN B 1 152 ? -29.922 47.375 35.062 1 87.5 152 GLN B N 1
ATOM 6407 C CA . GLN B 1 152 ? -30.344 46.375 36.062 1 87.5 152 GLN B CA 1
ATOM 6408 C C . GLN B 1 152 ? -30.688 47.062 37.406 1 87.5 152 GLN B C 1
ATOM 6410 O O . GLN B 1 152 ? -29.922 46.969 38.344 1 87.5 152 GLN B O 1
ATOM 6415 N N . GLN B 1 153 ? -31.859 47.688 37.406 1 87.19 153 GLN B N 1
ATOM 6416 C CA . GLN B 1 153 ? -32.281 48.5 38.531 1 87.19 153 GLN B CA 1
ATOM 6417 C C . GLN B 1 153 ? -33.5 47.906 39.219 1 87.19 153 GLN B C 1
ATOM 6419 O O . GLN B 1 153 ? -34.188 48.594 40 1 87.19 153 GLN B O 1
ATOM 6424 N N . SER B 1 154 ? -33.812 46.688 38.844 1 85.94 154 SER B N 1
ATOM 6425 C CA . SER B 1 154 ? -34.938 46 39.5 1 85.94 154 SER B CA 1
ATOM 6426 C C . SER B 1 154 ? -34.469 45.188 40.688 1 85.94 154 SER B C 1
ATOM 6428 O O . SER B 1 154 ? -33.25 44.938 40.875 1 85.94 154 SER B O 1
ATOM 6430 N N . CYS B 1 155 ? -35.438 44.781 41.469 1 88.38 155 CYS B N 1
ATOM 6431 C CA . CYS B 1 155 ? -35.125 43.969 42.656 1 88.38 155 CYS B CA 1
ATOM 6432 C C . CYS B 1 155 ? -34.75 42.562 42.219 1 88.38 155 CYS B C 1
ATOM 6434 O O . CYS B 1 155 ? -34.25 41.781 43.031 1 88.38 155 CYS B O 1
ATOM 6436 N N . GLU B 1 156 ? -34.938 42.25 41.062 1 89.5 156 GLU B N 1
ATOM 6437 C CA . GLU B 1 156 ? -34.562 40.938 40.5 1 89.5 156 GLU B CA 1
ATOM 6438 C C . GLU B 1 156 ? -33.531 41.094 39.375 1 89.5 156 GLU B C 1
ATOM 6440 O O . GLU B 1 156 ? -33.594 42.031 38.594 1 89.5 156 GLU B O 1
ATOM 6445 N N . LEU B 1 157 ? -32.5 40.312 39.469 1 90.31 157 LEU B N 1
ATOM 6446 C CA . LEU B 1 157 ? -31.516 40.219 38.406 1 90.31 157 LEU B CA 1
ATOM 6447 C C . LEU B 1 157 ? -31.719 38.969 37.594 1 90.31 157 LEU B C 1
ATOM 6449 O O . LEU B 1 157 ? -31.797 37.875 38.125 1 90.31 157 LEU B O 1
ATOM 6453 N N . ASP B 1 158 ? -31.969 39.125 36.281 1 86.81 158 ASP B N 1
ATOM 6454 C CA . ASP B 1 158 ? -32.094 38 35.344 1 86.81 158 ASP B CA 1
ATOM 6455 C C . ASP B 1 158 ? -31.188 38.25 34.125 1 86.81 158 ASP B C 1
ATOM 6457 O O . ASP B 1 158 ? -31.547 39 33.219 1 86.81 158 ASP B O 1
ATOM 6461 N N . ILE B 1 159 ? -30.078 37.656 34.125 1 85.88 159 ILE B N 1
ATOM 6462 C CA . ILE B 1 159 ? -29.156 37.812 33 1 85.88 159 ILE B CA 1
ATOM 6463 C C . ILE B 1 159 ? -28.734 36.406 32.5 1 85.88 159 ILE B C 1
ATOM 6465 O O . ILE B 1 159 ? -28.719 35.469 33.281 1 85.88 159 ILE B O 1
ATOM 6469 N N . VAL B 1 160 ? -28.453 36.344 31.281 1 83.69 160 VAL B N 1
ATOM 6470 C CA . VAL B 1 160 ? -27.953 35.125 30.672 1 83.69 160 VAL B CA 1
ATOM 6471 C C . VAL B 1 160 ? -26.422 35.094 30.734 1 83.69 160 VAL B C 1
ATOM 6473 O O . VAL B 1 160 ? -25.766 36.094 30.344 1 83.69 160 VAL B O 1
ATOM 6476 N N . ILE B 1 161 ? -25.875 34.156 31.266 1 79 161 ILE B N 1
ATOM 6477 C CA . ILE B 1 161 ? -24.438 34 31.359 1 79 161 ILE B CA 1
ATOM 6478 C C . ILE B 1 161 ? -23.906 33.438 30.031 1 79 161 ILE B C 1
ATOM 6480 O O . ILE B 1 161 ? -24.078 32.25 29.75 1 79 161 ILE B O 1
ATOM 6484 N N . ASN B 1 162 ? -23.328 34.375 29.266 1 75 162 ASN B N 1
ATOM 6485 C CA . ASN B 1 162 ? -22.844 34 27.938 1 75 162 ASN B CA 1
ATOM 6486 C C . ASN B 1 162 ? -21.328 34.094 27.875 1 75 162 ASN B C 1
ATOM 6488 O O . ASN B 1 162 ? -20.734 33.719 26.859 1 75 162 ASN B O 1
ATOM 6492 N N . SER B 1 163 ? -20.688 34.625 28.891 1 75.06 163 SER B N 1
ATOM 6493 C CA . SER B 1 163 ? -19.234 34.781 28.875 1 75.06 163 SER B CA 1
ATOM 6494 C C . SER B 1 163 ? -18.625 34.469 30.219 1 75.06 163 SER B C 1
ATOM 6496 O O . SER B 1 163 ? -19.281 34.562 31.25 1 75.06 163 SER B O 1
ATOM 6498 N N . CYS B 1 164 ? -17.359 34.094 30.172 1 72.75 164 CYS B N 1
ATOM 6499 C CA . CYS B 1 164 ? -16.656 33.75 31.391 1 72.75 164 CYS B CA 1
ATOM 6500 C C . CYS B 1 164 ? -16.391 34.969 32.25 1 72.75 164 CYS B C 1
ATOM 6502 O O . CYS B 1 164 ? -16.203 34.875 33.438 1 72.75 164 CYS B O 1
ATOM 6504 N N . ASP B 1 165 ? -16.469 36.062 31.562 1 76.38 165 ASP B N 1
ATOM 6505 C CA . ASP B 1 165 ? -16.219 37.281 32.281 1 76.38 165 ASP B CA 1
ATOM 6506 C C . ASP B 1 165 ? -17.344 37.625 33.25 1 76.38 165 ASP B C 1
ATOM 6508 O O . ASP B 1 165 ? -17.203 38.469 34.125 1 76.38 165 ASP B O 1
ATOM 6512 N N . GLN B 1 166 ? -18.391 36.844 33.062 1 79.12 166 GLN B N 1
ATOM 6513 C CA . GLN B 1 166 ? -19.562 37.125 33.875 1 79.12 166 GLN B CA 1
ATOM 6514 C C . GLN B 1 166 ? -19.5 36.375 35.219 1 79.12 166 GLN B C 1
ATOM 6516 O O . GLN B 1 166 ? -20.391 36.5 36.062 1 79.12 166 GLN B O 1
ATOM 6521 N N . ALA B 1 167 ? -18.422 35.594 35.344 1 80.06 167 ALA B N 1
ATOM 6522 C CA . ALA B 1 167 ? -18.203 35 36.656 1 80.06 167 ALA B CA 1
ATOM 6523 C C . ALA B 1 167 ? -17.656 36.031 37.656 1 80.06 167 ALA B C 1
ATOM 6525 O O . ALA B 1 167 ? -16.969 36.969 37.25 1 80.06 167 ALA B O 1
ATOM 6526 N N . GLY B 1 168 ? -18.031 35.875 38.906 1 83.12 168 GLY B N 1
ATOM 6527 C CA . GLY B 1 168 ? -17.547 36.844 39.906 1 83.12 168 GLY B CA 1
ATOM 6528 C C . GLY B 1 168 ? -18.547 37.125 41 1 83.12 168 GLY B C 1
ATOM 6529 O O . GLY B 1 168 ? -19.438 36.312 41.281 1 83.12 168 GLY B O 1
ATOM 6530 N N . GLU B 1 169 ? -18.375 38.344 41.562 1 87.62 169 GLU B N 1
ATOM 6531 C CA . GLU B 1 169 ? -19.172 38.75 42.719 1 87.62 169 GLU B CA 1
ATOM 6532 C C . GLU B 1 169 ? -20.344 39.625 42.25 1 87.62 169 GLU B C 1
ATOM 6534 O O . GLU B 1 169 ? -20.172 40.562 41.5 1 87.62 169 GLU B O 1
ATOM 6539 N N . TYR B 1 170 ? -21.5 39.188 42.594 1 91.38 170 TYR B N 1
ATOM 6540 C CA . TYR B 1 170 ? -22.688 39.969 42.312 1 91.38 170 TYR B CA 1
ATOM 6541 C C . TYR B 1 170 ? -23.312 40.5 43.625 1 91.38 170 TYR B C 1
ATOM 6543 O O . TYR B 1 170 ? -23.422 39.75 44.594 1 91.38 170 TYR B O 1
ATOM 6551 N N . ASN B 1 171 ? -23.609 41.781 43.719 1 91.62 171 ASN B N 1
ATOM 6552 C CA . ASN B 1 171 ? -24.328 42.375 44.812 1 91.62 171 ASN B CA 1
ATOM 6553 C C . ASN B 1 171 ? -25.219 43.531 44.344 1 91.62 171 ASN B C 1
ATOM 6555 O O . ASN B 1 171 ? -25.125 43.969 43.188 1 91.62 171 ASN B O 1
ATOM 6559 N N . CYS B 1 172 ? -26.141 43.938 45.125 1 92.88 172 CYS B N 1
ATOM 6560 C CA . CYS B 1 172 ? -27.094 45 44.812 1 92.88 172 CYS B CA 1
ATOM 6561 C C . CYS B 1 172 ? -26.969 46.125 45.812 1 92.88 172 CYS B C 1
ATOM 6563 O O . CYS B 1 172 ? -26.906 45.906 47.031 1 92.88 172 CYS B O 1
ATOM 6565 N N . LYS B 1 173 ? -26.828 47.312 45.344 1 91.75 173 LYS B N 1
ATOM 6566 C CA . LYS B 1 173 ? -26.844 48.5 46.156 1 91.75 173 LYS B CA 1
ATOM 6567 C C . LYS B 1 173 ? -28.266 49.094 46.25 1 91.75 173 LYS B C 1
ATOM 6569 O O . LYS B 1 173 ? -28.891 49.375 45.219 1 91.75 173 LYS B O 1
ATOM 6574 N N . ILE B 1 174 ? -28.734 49.188 47.406 1 90.5 174 ILE B N 1
ATOM 6575 C CA . ILE B 1 174 ? -30.078 49.719 47.688 1 90.5 174 ILE B CA 1
ATOM 6576 C C . ILE B 1 174 ? -29.969 51.156 48.219 1 90.5 174 ILE B C 1
ATOM 6578 O O . ILE B 1 174 ? -29.312 51.406 49.219 1 90.5 174 ILE B O 1
ATOM 6582 N N . SER B 1 175 ? -30.5 52.031 47.469 1 89 175 SER B N 1
ATOM 6583 C CA . SER B 1 175 ? -30.453 53.469 47.844 1 89 175 SER B CA 1
ATOM 6584 C C . SER B 1 175 ? -31.844 54 48.094 1 89 175 SER B C 1
ATOM 6586 O O . SER B 1 175 ? -32.781 53.688 47.375 1 89 175 SER B O 1
ATOM 6588 N N . GLN B 1 176 ? -31.922 54.688 49.156 1 85.12 176 GLN B N 1
ATOM 6589 C CA . GLN B 1 176 ? -33.156 55.375 49.531 1 85.12 176 GLN B CA 1
ATOM 6590 C C . GLN B 1 176 ? -32.969 56.906 49.469 1 85.12 176 GLN B C 1
ATOM 6592 O O . GLN B 1 176 ? -32.094 57.469 50.125 1 85.12 176 GLN B O 1
ATOM 6597 N N . VAL B 1 177 ? -33.688 57.469 48.5 1 80.94 177 VAL B N 1
ATOM 6598 C CA . VAL B 1 177 ? -33.625 58.938 48.312 1 80.94 177 VAL B CA 1
ATOM 6599 C C . VAL B 1 177 ? -34.969 59.562 48.562 1 80.94 177 VAL B C 1
ATOM 6601 O O . VAL B 1 177 ? -36 58.906 48.375 1 80.94 177 VAL B O 1
ATOM 6604 N N . THR B 1 178 ? -34.969 60.719 49 1 78.88 178 THR B N 1
ATOM 6605 C CA . THR B 1 178 ? -36.219 61.469 49.219 1 78.88 178 THR B CA 1
ATOM 6606 C C . THR B 1 178 ? -36.906 61.75 47.875 1 78.88 178 THR B C 1
ATOM 6608 O O . THR B 1 178 ? -36.281 61.719 46.812 1 78.88 178 THR B O 1
ATOM 6611 N N . ASN B 1 179 ? -38.281 61.781 47.812 1 73.44 179 ASN B N 1
ATOM 6612 C CA . ASN B 1 179 ? -39.094 61.969 46.625 1 73.44 179 ASN B CA 1
ATOM 6613 C C . ASN B 1 179 ? -38.594 63.156 45.781 1 73.44 179 ASN B C 1
ATOM 6615 O O . ASN B 1 179 ? -38.781 63.188 44.562 1 73.44 179 ASN B O 1
ATOM 6619 N N . ASN B 1 180 ? -37.938 64.125 46.406 1 70.75 180 ASN B N 1
ATOM 6620 C CA . ASN B 1 180 ? -37.438 65.312 45.656 1 70.75 180 ASN B CA 1
ATOM 6621 C C . ASN B 1 180 ? -36.062 65 45.094 1 70.75 180 ASN B C 1
ATOM 6623 O O . ASN B 1 180 ? -35.5 65.875 44.375 1 70.75 180 ASN B O 1
ATOM 6627 N N . GLY B 1 181 ? -35.5 63.719 45.188 1 69.94 181 GLY B N 1
ATOM 6628 C CA . GLY B 1 181 ? -34.25 63.281 44.594 1 69.94 181 GLY B CA 1
ATOM 6629 C C . GLY B 1 181 ? -33.031 63.906 45.25 1 69.94 181 GLY B C 1
ATOM 6630 O O . GLY B 1 181 ? -31.906 63.688 44.812 1 69.94 181 GLY B O 1
ATOM 6631 N N . GLU B 1 182 ? -33.062 64.75 46.25 1 68.19 182 GLU B N 1
ATOM 6632 C CA . GLU B 1 182 ? -31.969 65.562 46.688 1 68.19 182 GLU B CA 1
ATOM 6633 C C . GLU B 1 182 ? -31.234 64.938 47.844 1 68.19 182 GLU B C 1
ATOM 6635 O O . GLU B 1 182 ? -30.016 65.125 48 1 68.19 182 GLU B O 1
ATOM 6640 N N . VAL B 1 183 ? -31.938 64.25 48.75 1 74.38 183 VAL B N 1
ATOM 6641 C CA . VAL B 1 183 ? -31.281 63.781 49.969 1 74.38 183 VAL B CA 1
ATOM 6642 C C . VAL B 1 183 ? -31.25 62.281 50.031 1 74.38 183 VAL B C 1
ATOM 6644 O O . VAL B 1 183 ? -32.281 61.625 49.875 1 74.38 183 VAL B O 1
ATOM 6647 N N . VAL B 1 184 ? -30.047 61.625 50.188 1 75.94 184 VAL B N 1
ATOM 6648 C CA . VAL B 1 184 ? -29.859 60.188 50.344 1 75.94 184 VAL B CA 1
ATOM 6649 C C . VAL B 1 184 ? -30.109 59.781 51.781 1 75.94 184 VAL B C 1
ATOM 6651 O O . VAL B 1 184 ? -29.422 60.281 52.688 1 75.94 184 VAL B O 1
ATOM 6654 N N . ILE B 1 185 ? -31.172 59.094 52.094 1 77.88 185 ILE B N 1
ATOM 6655 C CA . ILE B 1 185 ? -31.547 58.688 53.438 1 77.88 185 ILE B CA 1
ATOM 6656 C C . ILE B 1 185 ? -30.656 57.5 53.875 1 77.88 185 ILE B C 1
ATOM 6658 O O . ILE B 1 185 ? -30.109 57.5 54.969 1 77.88 185 ILE B O 1
ATOM 6662 N N . SER B 1 186 ? -30.578 56.469 53.062 1 82.56 186 SER B N 1
ATOM 6663 C CA . SER B 1 186 ? -29.781 55.312 53.406 1 82.56 186 SER B CA 1
ATOM 6664 C C . SER B 1 186 ? -29.25 54.594 52.188 1 82.56 186 SER B C 1
ATOM 6666 O O . SER B 1 186 ? -29.859 54.656 51.094 1 82.56 186 SER B O 1
ATOM 6668 N N . ILE B 1 187 ? -28.047 54.156 52.25 1 85.88 187 ILE B N 1
ATOM 6669 C CA . ILE B 1 187 ? -27.438 53.281 51.25 1 85.88 187 ILE B CA 1
ATOM 6670 C C . ILE B 1 187 ? -27.047 51.969 51.906 1 85.88 187 ILE B C 1
ATOM 6672 O O . ILE B 1 187 ? -26.312 51.938 52.875 1 85.88 187 ILE B O 1
ATOM 6676 N N . LEU B 1 188 ? -27.688 50.938 51.406 1 87.69 188 LEU B N 1
ATOM 6677 C CA . LEU B 1 188 ? -27.375 49.594 51.938 1 87.69 188 LEU B CA 1
ATOM 6678 C C . LEU B 1 188 ? -26.812 48.719 50.812 1 87.69 188 LEU B C 1
ATOM 6680 O O . LEU B 1 188 ? -27.172 48.875 49.656 1 87.69 188 LEU B O 1
ATOM 6684 N N . LEU B 1 189 ? -25.859 47.844 51.125 1 89.12 189 LEU B N 1
ATOM 6685 C CA . LEU B 1 189 ? -25.312 46.844 50.25 1 89.12 189 LEU B CA 1
ATOM 6686 C C . LEU B 1 189 ? -25.719 45.438 50.656 1 89.12 189 LEU B C 1
ATOM 6688 O O . LEU B 1 189 ? -25.609 45.094 51.844 1 89.12 189 LEU B O 1
ATOM 6692 N N . THR B 1 190 ? -26.203 44.719 49.688 1 90.5 190 THR B N 1
ATOM 6693 C CA . THR B 1 190 ? -26.578 43.344 50 1 90.5 190 THR B CA 1
ATOM 6694 C C . THR B 1 190 ? -25.344 42.469 50.188 1 90.5 190 THR B C 1
ATOM 6696 O O . THR B 1 190 ? -24.234 42.875 49.781 1 90.5 190 THR B O 1
ATOM 6699 N N . LYS B 1 191 ? -25.562 41.312 50.781 1 88.44 191 LYS B N 1
ATOM 6700 C CA . LYS B 1 191 ? -24.5 40.281 50.781 1 88.44 191 LYS B CA 1
ATOM 6701 C C . LYS B 1 191 ? -24.141 39.844 49.375 1 88.44 191 LYS B C 1
ATOM 6703 O O . LYS B 1 191 ? -24.984 39.875 48.469 1 88.44 191 LYS B O 1
ATOM 6708 N N . SER B 1 192 ? -22.938 39.562 49.219 1 87.88 192 SER B N 1
ATOM 6709 C CA . SER B 1 192 ? -22.438 39.188 47.906 1 87.88 192 SER B CA 1
ATOM 6710 C C . SER B 1 192 ? -22.703 37.719 47.594 1 87.88 192 SER B C 1
ATOM 6712 O O . SER B 1 192 ? -22.734 36.906 48.5 1 87.88 192 SER B O 1
ATOM 6714 N N . VAL B 1 193 ? -23.125 37.438 46.344 1 87.69 193 VAL B N 1
ATOM 6715 C CA . VAL B 1 193 ? -23.188 36.094 45.812 1 87.69 193 VAL B CA 1
ATOM 6716 C C . VAL B 1 193 ? -22.031 35.875 44.844 1 87.69 193 VAL B C 1
ATOM 6718 O O . VAL B 1 193 ? -21.781 36.719 43.969 1 87.69 193 VAL B O 1
ATOM 6721 N N . PHE B 1 194 ? -21.281 34.844 45.094 1 85.5 194 PHE B N 1
ATOM 6722 C CA . PHE B 1 194 ? -20.188 34.5 44.188 1 85.5 194 PHE B CA 1
ATOM 6723 C C . PHE B 1 194 ? -20.609 33.438 43.188 1 85.5 194 PHE B C 1
ATOM 6725 O O . PHE B 1 194 ? -21 32.344 43.531 1 85.5 194 PHE B O 1
ATOM 6732 N N . VAL B 1 195 ? -20.703 33.938 42 1 81.38 195 VAL B N 1
ATOM 6733 C CA . VAL B 1 195 ? -21.078 33.062 40.906 1 81.38 195 VAL B CA 1
ATOM 6734 C C . VAL B 1 195 ? -19.844 32.438 40.281 1 81.38 195 VAL B C 1
ATOM 6736 O O . VAL B 1 195 ? -18.938 33.156 39.812 1 81.38 195 VAL B O 1
ATOM 6739 N N . ASN B 1 196 ? -19.781 31.219 40.469 1 77.5 196 ASN B N 1
ATOM 6740 C CA . ASN B 1 196 ? -18.734 30.422 39.812 1 77.5 196 ASN B CA 1
ATOM 6741 C C . ASN B 1 196 ? -19.281 29.656 38.625 1 77.5 196 ASN B C 1
ATOM 6743 O O . ASN B 1 196 ? -20.406 29.156 38.656 1 77.5 196 ASN B O 1
ATOM 6747 N N . LEU B 1 197 ? -18.688 29.906 37.594 1 71.75 197 LEU B N 1
ATOM 6748 C CA . LEU B 1 197 ? -19.094 29.109 36.438 1 71.75 197 LEU B CA 1
ATOM 6749 C C . LEU B 1 197 ? -18.734 27.641 36.656 1 71.75 197 LEU B C 1
ATOM 6751 O O . LEU B 1 197 ? -17.641 27.312 37.125 1 71.75 197 LEU B O 1
ATOM 6755 N N . SER B 1 198 ? -19.891 26.844 36.781 1 71.25 198 SER B N 1
ATOM 6756 C CA . SER B 1 198 ? -19.641 25.406 36.938 1 71.25 198 SER B CA 1
ATOM 6757 C C . SER B 1 198 ? -18.641 24.906 35.875 1 71.25 198 SER B C 1
ATOM 6759 O O . SER B 1 198 ? -18.594 25.422 34.781 1 71.25 198 SER B O 1
ATOM 6761 N N . ARG B 1 199 ? -17.797 24.281 36.531 1 66.62 199 ARG B N 1
ATOM 6762 C CA . ARG B 1 199 ? -16.891 23.625 35.594 1 66.62 199 ARG B CA 1
ATOM 6763 C C . ARG B 1 199 ? -17.641 22.719 34.625 1 66.62 199 ARG B C 1
ATOM 6765 O O . ARG B 1 199 ? -18.453 21.891 35.062 1 66.62 199 ARG B O 1
ATOM 6772 N N . VAL B 1 200 ? -17.875 23.203 33.5 1 68.44 200 VAL B N 1
ATOM 6773 C CA . VAL B 1 200 ? -18.531 22.406 32.469 1 68.44 200 VAL B CA 1
ATOM 6774 C C . VAL B 1 200 ? -17.469 21.641 31.672 1 68.44 200 VAL B C 1
ATOM 6776 O O . VAL B 1 200 ? -16.484 22.234 31.219 1 68.44 200 VAL B O 1
ATOM 6779 N N . PRO B 1 201 ? -17.625 20.328 31.719 1 74.12 201 PRO B N 1
ATOM 6780 C CA . PRO B 1 201 ? -16.688 19.562 30.875 1 74.12 201 PRO B CA 1
ATOM 6781 C C . PRO B 1 201 ? -16.703 20.016 29.422 1 74.12 201 PRO B C 1
ATOM 6783 O O . PRO B 1 201 ? -17.719 20.516 28.938 1 74.12 201 PRO B O 1
ATOM 6786 N N . VAL B 1 202 ? -15.578 19.969 28.875 1 79.25 202 VAL B N 1
ATOM 6787 C CA . VAL B 1 202 ? -15.445 20.297 27.453 1 79.25 202 VAL B CA 1
ATOM 6788 C C . VAL B 1 202 ? -16.328 19.359 26.625 1 79.25 202 VAL B C 1
ATOM 6790 O O . VAL B 1 202 ? -16.266 18.141 26.781 1 79.25 202 VAL B O 1
ATOM 6793 N N . VAL B 1 203 ? -17.234 19.984 25.859 1 77.88 203 VAL B N 1
ATOM 6794 C CA . VAL B 1 203 ? -18.047 19.25 24.906 1 77.88 203 VAL B CA 1
ATOM 6795 C C . VAL B 1 203 ? -17.797 19.797 23.5 1 77.88 203 VAL B C 1
ATOM 6797 O O . VAL B 1 203 ? -17.875 21.016 23.281 1 77.88 203 VAL B O 1
ATOM 6800 N N . ILE B 1 204 ? -17.453 18.938 22.531 1 78.94 204 ILE B N 1
ATOM 6801 C CA . ILE B 1 204 ? -17.203 19.359 21.156 1 78.94 204 ILE B CA 1
ATOM 6802 C C . ILE B 1 204 ? -18.547 19.672 20.469 1 78.94 204 ILE B C 1
ATOM 6804 O O . ILE B 1 204 ? -19.406 18.797 20.359 1 78.94 204 ILE B O 1
ATOM 6808 N N . GLN B 1 205 ? -18.75 20.922 20.188 1 74.88 205 GLN B N 1
ATOM 6809 C CA . GLN B 1 205 ? -19.969 21.312 19.469 1 74.88 205 GLN B CA 1
ATOM 6810 C C . GLN B 1 205 ? -19.844 21.047 17.969 1 74.88 205 GLN B C 1
ATOM 6812 O O . GLN B 1 205 ? -20.812 20.656 17.328 1 74.88 205 GLN B O 1
ATOM 6817 N N . GLN B 1 206 ? -18.672 21.422 17.469 1 79 206 GLN B N 1
ATOM 6818 C CA . GLN B 1 206 ? -18.391 21.203 16.047 1 79 206 GLN B CA 1
ATOM 6819 C C . GLN B 1 206 ? -17.094 20.422 15.852 1 79 206 GLN B C 1
ATOM 6821 O O . GLN B 1 206 ? -16.031 20.859 16.297 1 79 206 GLN B O 1
ATOM 6826 N N . GLN B 1 207 ? -17.281 19.359 15.258 1 80 207 GLN B N 1
ATOM 6827 C CA . GLN B 1 207 ? -16.109 18.547 14.906 1 80 207 GLN B CA 1
ATOM 6828 C C . GLN B 1 207 ? -15.453 19.047 13.625 1 80 207 GLN B C 1
ATOM 6830 O O . GLN B 1 207 ? -16.125 19.609 12.758 1 80 207 GLN B O 1
ATOM 6835 N N . PRO B 1 208 ? -14.148 18.969 13.594 1 79.44 208 PRO B N 1
ATOM 6836 C CA . PRO B 1 208 ? -13.531 19.219 12.289 1 79.44 208 PRO B CA 1
ATOM 6837 C C . PRO B 1 208 ? -13.969 18.234 11.219 1 79.44 208 PRO B C 1
ATOM 6839 O O . PRO B 1 208 ? -14.445 17.141 11.547 1 79.44 208 PRO B O 1
ATOM 6842 N N . PRO B 1 209 ? -13.859 18.719 9.938 1 70.88 209 PRO B N 1
ATOM 6843 C CA . PRO B 1 209 ? -14.25 17.781 8.891 1 70.88 209 PRO B CA 1
ATOM 6844 C C . PRO B 1 209 ? -13.438 16.484 8.922 1 70.88 209 PRO B C 1
ATOM 6846 O O . PRO B 1 209 ? -12.234 16.516 9.188 1 70.88 209 PRO B O 1
ATOM 6849 N N . ALA B 1 210 ? -14.117 15.516 8.859 1 65 210 ALA B N 1
ATOM 6850 C CA . ALA B 1 210 ? -13.461 14.211 8.938 1 65 210 ALA B CA 1
ATOM 6851 C C . ALA B 1 210 ? -12.453 14.031 7.805 1 65 210 ALA B C 1
ATOM 6853 O O . ALA B 1 210 ? -11.438 13.359 7.969 1 65 210 ALA B O 1
ATOM 6854 N N . PHE B 1 211 ? -12.781 14.57 6.66 1 64 211 PHE B N 1
ATOM 6855 C CA . PHE B 1 211 ? -11.961 14.422 5.461 1 64 211 PHE B CA 1
ATOM 6856 C C . PHE B 1 211 ? -11.953 15.711 4.652 1 64 211 PHE B C 1
ATOM 6858 O O . PHE B 1 211 ? -12.992 16.344 4.473 1 64 211 PHE B O 1
ATOM 6865 N N . LEU B 1 212 ? -10.75 16.281 4.352 1 63.38 212 LEU B N 1
ATOM 6866 C CA . LEU B 1 212 ? -10.594 17.453 3.488 1 63.38 212 LEU B CA 1
ATOM 6867 C C . LEU B 1 212 ? -9.555 17.188 2.404 1 63.38 212 LEU B C 1
ATOM 6869 O O . LEU B 1 212 ? -8.461 16.688 2.689 1 63.38 212 LEU B O 1
ATOM 6873 N N . GLU B 1 213 ? -9.969 17.234 1.17 1 60 213 GLU B N 1
ATOM 6874 C CA . GLU B 1 213 ? -9.055 17.203 0.029 1 60 213 GLU B CA 1
ATOM 6875 C C . GLU B 1 213 ? -8.781 18.594 -0.505 1 60 213 GLU B C 1
ATOM 6877 O O . GLU B 1 213 ? -9.719 19.344 -0.805 1 60 213 GLU B O 1
ATOM 6882 N N . LEU B 1 214 ? -7.586 18.953 -0.407 1 61.84 214 LEU B N 1
ATOM 6883 C CA . LEU B 1 214 ? -7.203 20.297 -0.825 1 61.84 214 LEU B CA 1
ATOM 6884 C C . LEU B 1 214 ? -6.25 20.25 -2.012 1 61.84 214 LEU B C 1
ATOM 6886 O O . LEU B 1 214 ? -5.477 19.297 -2.152 1 61.84 214 LEU B O 1
ATOM 6890 N N . LYS B 1 215 ? -6.609 21.078 -3.082 1 62.03 215 LYS B N 1
ATOM 6891 C CA . LYS B 1 215 ? -5.652 21.234 -4.176 1 62.03 215 LYS B CA 1
ATOM 6892 C C . LYS B 1 215 ? -4.332 21.812 -3.678 1 62.03 215 LYS B C 1
ATOM 6894 O O . LYS B 1 215 ? -4.301 22.531 -2.678 1 62.03 215 LYS B O 1
ATOM 6899 N N . GLU B 1 216 ? -3.443 21.438 -4.398 1 60.75 216 GLU B N 1
ATOM 6900 C CA . GLU B 1 216 ? -2.129 21.969 -4.043 1 60.75 216 GLU B CA 1
ATOM 6901 C C . GLU B 1 216 ? -2.113 23.5 -4.094 1 60.75 216 GLU B C 1
ATOM 6903 O O . GLU B 1 216 ? -2.596 24.094 -5.059 1 60.75 216 GLU B O 1
ATOM 6908 N N . GLY B 1 217 ? -1.854 24.156 -3.121 1 65.5 217 GLY B N 1
ATOM 6909 C CA . GLY B 1 217 ? -1.768 25.609 -3.08 1 65.5 217 GLY B CA 1
ATOM 6910 C C . GLY B 1 217 ? -2.951 26.266 -2.389 1 65.5 217 GLY B C 1
ATOM 6911 O O . GLY B 1 217 ? -2.963 27.469 -2.172 1 65.5 217 GLY B O 1
ATOM 6912 N N . GLU B 1 218 ? -3.902 25.484 -2.131 1 69.38 218 GLU B N 1
ATOM 6913 C CA . GLU B 1 218 ? -5.121 26.047 -1.552 1 69.38 218 GLU B CA 1
ATOM 6914 C C . GLU B 1 218 ? -4.98 26.234 -0.045 1 69.38 218 GLU B C 1
ATOM 6916 O O . GLU B 1 218 ? -4.316 25.453 0.628 1 69.38 218 GLU B O 1
ATOM 6921 N N . ASP B 1 219 ? -5.523 27.391 0.332 1 72.38 219 ASP B N 1
ATOM 6922 C CA . ASP B 1 219 ? -5.602 27.641 1.768 1 72.38 219 ASP B CA 1
ATOM 6923 C C . ASP B 1 219 ? -6.805 26.938 2.385 1 72.38 219 ASP B C 1
ATOM 6925 O O . ASP B 1 219 ? -7.867 26.844 1.764 1 72.38 219 ASP B O 1
ATOM 6929 N N . PHE B 1 220 ? -6.406 26.141 3.545 1 72.25 220 PHE B N 1
ATOM 6930 C CA . PHE B 1 220 ? -7.609 25.594 4.16 1 72.25 220 PHE B CA 1
ATOM 6931 C C . PHE B 1 220 ? -7.625 25.859 5.656 1 72.25 220 PHE B C 1
ATOM 6933 O O . PHE B 1 220 ? -6.578 26.109 6.262 1 72.25 220 PHE B O 1
ATOM 6940 N N . ILE B 1 221 ? -8.859 26 6.078 1 77.25 221 ILE B N 1
ATOM 6941 C CA . ILE B 1 221 ? -9.141 26.266 7.484 1 77.25 221 ILE B CA 1
ATOM 6942 C C . ILE B 1 221 ? -9.906 25.078 8.086 1 77.25 221 ILE B C 1
ATOM 6944 O O . ILE B 1 221 ? -10.883 24.609 7.496 1 77.25 221 ILE B O 1
ATOM 6948 N N . ILE B 1 222 ? -9.219 24.484 9.094 1 79 222 ILE B N 1
ATOM 6949 C CA . ILE B 1 222 ? -9.953 23.484 9.875 1 79 222 ILE B CA 1
ATOM 6950 C C . ILE B 1 222 ? -10.336 24.078 11.227 1 79 222 ILE B C 1
ATOM 6952 O O . ILE B 1 222 ? -9.508 24.703 11.898 1 79 222 ILE B O 1
ATOM 6956 N N . LYS B 1 223 ? -11.547 23.953 11.5 1 81.75 223 LYS B N 1
ATOM 6957 C CA . LYS B 1 223 ? -12.055 24.562 12.727 1 81.75 223 LYS B CA 1
ATOM 6958 C C . LYS B 1 223 ? -12.844 23.547 13.555 1 81.75 223 LYS B C 1
ATOM 6960 O O . LYS B 1 223 ? -13.445 22.625 13.008 1 81.75 223 LYS B O 1
ATOM 6965 N N . CYS B 1 224 ? -12.633 23.562 14.781 1 83.25 224 CYS B N 1
ATOM 6966 C CA . CYS B 1 224 ? -13.5 22.875 15.727 1 83.25 224 CYS B CA 1
ATOM 6967 C C . CYS B 1 224 ? -14.023 23.844 16.781 1 83.25 224 CYS B C 1
ATOM 6969 O O . CYS B 1 224 ? -13.383 24.875 17.062 1 83.25 224 CYS B O 1
ATOM 6971 N N . ILE B 1 225 ? -15.25 23.594 17.188 1 80.31 225 ILE B N 1
ATOM 6972 C CA . ILE B 1 225 ? -15.867 24.438 18.203 1 80.31 225 ILE B CA 1
ATOM 6973 C C . ILE B 1 225 ? -16.25 23.578 19.422 1 80.31 225 ILE B C 1
ATOM 6975 O O . ILE B 1 225 ? -16.906 22.547 19.281 1 80.31 225 ILE B O 1
ATOM 6979 N N . ALA B 1 226 ? -15.648 23.844 20.453 1 80.31 226 ALA B N 1
ATOM 6980 C CA . ALA B 1 226 ? -16 23.188 21.719 1 80.31 226 ALA B CA 1
ATOM 6981 C C . ALA B 1 226 ? -16.484 24.203 22.734 1 80.31 226 ALA B C 1
ATOM 6983 O O . ALA B 1 226 ? -16.141 25.391 22.656 1 80.31 226 ALA B O 1
ATOM 6984 N N . GLN B 1 227 ? -17.406 23.719 23.531 1 75.31 227 GLN B N 1
ATOM 6985 C CA . GLN B 1 227 ? -17.953 24.531 24.609 1 75.31 227 GLN B CA 1
ATOM 6986 C C . GLN B 1 227 ? -17.625 23.938 25.969 1 75.31 227 GLN B C 1
ATOM 6988 O O . GLN B 1 227 ? -17.594 22.719 26.125 1 75.31 227 GLN B O 1
ATOM 6993 N N . GLY B 1 228 ? -17.109 24.688 26.828 1 73.19 228 GLY B N 1
ATOM 6994 C CA . GLY B 1 228 ? -16.812 24.312 28.203 1 73.19 228 GLY B CA 1
ATOM 6995 C C . GLY B 1 228 ? -16.406 25.5 29.062 1 73.19 228 GLY B C 1
ATOM 6996 O O . GLY B 1 228 ? -16.172 26.594 28.547 1 73.19 228 GLY B O 1
ATOM 6997 N N . HIS B 1 229 ? -16.5 25.297 30.375 1 73.31 229 HIS B N 1
ATOM 6998 C CA . HIS B 1 229 ? -16.031 26.266 31.359 1 73.31 229 HIS B CA 1
ATOM 6999 C C . HIS B 1 229 ? -15.156 25.609 32.406 1 73.31 229 HIS B C 1
ATOM 7001 O O . HIS B 1 229 ? -15.562 24.609 33.031 1 73.31 229 HIS B O 1
ATOM 7007 N N . PRO B 1 230 ? -14 26.188 32.719 1 75.31 230 PRO B N 1
ATOM 7008 C CA . PRO B 1 230 ? -13.414 27.344 32.031 1 75.31 230 PRO B CA 1
ATOM 7009 C C . PRO B 1 230 ? -13.219 27.141 30.547 1 75.31 230 PRO B C 1
ATOM 7011 O O . PRO B 1 230 ? -13.344 26.016 30.047 1 75.31 230 PRO B O 1
ATOM 7014 N N . GLU B 1 231 ? -12.945 28.297 29.812 1 78.69 231 GLU B N 1
ATOM 7015 C CA . GLU B 1 231 ? -12.797 28.234 28.359 1 78.69 231 GLU B CA 1
ATOM 7016 C C . GLU B 1 231 ? -11.828 27.125 27.953 1 78.69 231 GLU B C 1
ATOM 7018 O O . GLU B 1 231 ? -10.742 27.016 28.531 1 78.69 231 GLU B O 1
ATOM 7023 N N . PRO B 1 232 ? -12.328 26.391 27.016 1 82.38 232 PRO B N 1
ATOM 7024 C CA . PRO B 1 232 ? -11.484 25.281 26.594 1 82.38 232 PRO B CA 1
ATOM 7025 C C . PRO B 1 232 ? -10.164 25.75 25.969 1 82.38 232 PRO B C 1
ATOM 7027 O O . PRO B 1 232 ? -10.133 26.781 25.297 1 82.38 232 PRO B O 1
ATOM 7030 N N . HIS B 1 233 ? -9.188 25.047 26.359 1 85.06 233 HIS B N 1
ATOM 7031 C CA . HIS B 1 233 ? -7.887 25.219 25.719 1 85.06 233 HIS B CA 1
ATOM 7032 C C . HIS B 1 233 ? -7.691 24.219 24.594 1 85.06 233 HIS B C 1
ATOM 7034 O O . HIS B 1 233 ? -8.062 23.047 24.719 1 85.06 233 HIS B O 1
ATOM 7040 N N . TYR B 1 234 ? -7.262 24.781 23.438 1 86.69 234 TYR B N 1
ATOM 7041 C CA . TYR B 1 234 ? -7.121 23.953 22.234 1 86.69 234 TYR B CA 1
ATOM 7042 C C . TYR B 1 234 ? -5.652 23.656 21.953 1 86.69 234 TYR B C 1
ATOM 7044 O O . TYR B 1 234 ? -4.781 24.484 22.219 1 86.69 234 TYR B O 1
ATOM 7052 N N . GLN B 1 235 ? -5.496 22.469 21.531 1 85 235 GLN B N 1
ATOM 7053 C CA . GLN B 1 235 ? -4.191 22.062 21.031 1 85 235 GLN B CA 1
ATOM 7054 C C . GLN B 1 235 ? -4.34 21.094 19.844 1 85 235 GLN B C 1
ATOM 7056 O O . GLN B 1 235 ? -4.898 20.016 20 1 85 235 GLN B O 1
ATOM 7061 N N . TRP B 1 236 ? -3.826 21.562 18.656 1 86.75 236 TRP B N 1
ATOM 7062 C CA . TRP B 1 236 ? -3.961 20.734 17.469 1 86.75 236 TRP B CA 1
ATOM 7063 C C . TRP B 1 236 ? -2.795 19.75 17.344 1 86.75 236 TRP B C 1
ATOM 7065 O O . TRP B 1 236 ? -1.664 20.078 17.719 1 86.75 236 TRP B O 1
ATOM 7075 N N . PHE B 1 237 ? -3.258 18.656 16.812 1 80.69 237 PHE B N 1
ATOM 7076 C CA . PHE B 1 237 ? -2.332 17.562 16.562 1 80.69 237 PHE B CA 1
ATOM 7077 C C . PHE B 1 237 ? -2.441 17.078 15.117 1 80.69 237 PHE B C 1
ATOM 7079 O O . PHE B 1 237 ? -3.516 17.141 14.516 1 80.69 237 PHE B O 1
ATOM 7086 N N . ARG B 1 238 ? -1.324 16.734 14.523 1 77.06 238 ARG B N 1
ATOM 7087 C CA . ARG B 1 238 ? -1.303 16.031 13.242 1 77.06 238 ARG B CA 1
ATOM 7088 C C . ARG B 1 238 ? -0.636 14.672 13.383 1 77.06 238 ARG B C 1
ATOM 7090 O O . ARG B 1 238 ? 0.528 14.578 13.781 1 77.06 238 ARG B O 1
ATOM 7097 N N . ASP B 1 239 ? -1.348 13.656 12.906 1 63.28 239 ASP B N 1
ATOM 7098 C CA . ASP B 1 239 ? -0.856 12.281 13.031 1 63.28 239 ASP B CA 1
ATOM 7099 C C . ASP B 1 239 ? -0.23 12.047 14.406 1 63.28 239 ASP B C 1
ATOM 7101 O O . ASP B 1 239 ? 0.877 11.516 14.5 1 63.28 239 ASP B O 1
ATOM 7105 N N . ASN B 1 240 ? -0.876 12.492 15.5 1 62.69 240 ASN B N 1
ATOM 7106 C CA . ASN B 1 240 ? -0.583 12.359 16.922 1 62.69 240 ASN B CA 1
ATOM 7107 C C . ASN B 1 240 ? 0.671 13.133 17.312 1 62.69 240 ASN B C 1
ATOM 7109 O O . ASN B 1 240 ? 1.267 12.875 18.359 1 62.69 240 ASN B O 1
ATOM 7113 N N . ILE B 1 241 ? 1.01 13.984 16.375 1 67.25 241 ILE B N 1
ATOM 7114 C CA . ILE B 1 241 ? 2.09 14.914 16.688 1 67.25 241 ILE B CA 1
ATOM 7115 C C . ILE B 1 241 ? 1.507 16.297 17 1 67.25 241 ILE B C 1
ATOM 7117 O O . ILE B 1 241 ? 0.707 16.828 16.234 1 67.25 241 ILE B O 1
ATOM 7121 N N . LYS B 1 242 ? 1.914 16.828 18.219 1 76.19 242 LYS B N 1
ATOM 7122 C CA . LYS B 1 242 ? 1.438 18.125 18.688 1 76.19 242 LYS B CA 1
ATOM 7123 C C . LYS B 1 242 ? 1.918 19.25 17.766 1 76.19 242 LYS B C 1
ATOM 7125 O O . LYS B 1 242 ? 3.109 19.344 17.469 1 76.19 242 LYS B O 1
ATOM 7130 N N . LEU B 1 243 ? 1.06 20.031 17.172 1 76.38 243 LEU B N 1
ATOM 7131 C CA . LEU B 1 243 ? 1.361 21.219 16.391 1 76.38 243 LEU B CA 1
ATOM 7132 C C . LEU B 1 243 ? 1.62 22.422 17.281 1 76.38 243 LEU B C 1
ATOM 7134 O O . LEU B 1 243 ? 0.685 22.984 17.859 1 76.38 243 LEU B O 1
ATOM 7138 N N . GLU B 1 244 ? 2.703 22.766 17.547 1 75.31 244 GLU B N 1
ATOM 7139 C CA . GLU B 1 244 ? 3.084 23.797 18.516 1 75.31 244 GLU B CA 1
ATOM 7140 C C . GLU B 1 244 ? 2.5 25.156 18.156 1 75.31 244 GLU B C 1
ATOM 7142 O O . GLU B 1 244 ? 2.629 25.594 17.016 1 75.31 244 GLU B O 1
ATOM 7147 N N . GLY B 1 245 ? 1.966 25.953 19.031 1 79 245 GLY B N 1
ATOM 7148 C CA . GLY B 1 245 ? 1.405 27.281 18.891 1 79 245 GLY B CA 1
ATOM 7149 C C . GLY B 1 245 ? -0.015 27.281 18.359 1 79 245 GLY B C 1
ATOM 7150 O O . GLY B 1 245 ? -0.653 28.328 18.281 1 79 245 GLY B O 1
ATOM 7151 N N . GLU B 1 246 ? -0.361 26.016 17.844 1 82.38 246 GLU B N 1
ATOM 7152 C CA . GLU B 1 246 ? -1.728 25.938 17.344 1 82.38 246 GLU B CA 1
ATOM 7153 C C . GLU B 1 246 ? -2.715 25.625 18.453 1 82.38 246 GLU B C 1
ATOM 7155 O O . GLU B 1 246 ? -3.184 24.484 18.578 1 82.38 246 GLU B O 1
ATOM 7160 N N . THR B 1 247 ? -3.012 26.688 19.188 1 84.25 247 THR B N 1
ATOM 7161 C CA . THR B 1 247 ? -3.836 26.547 20.375 1 84.25 247 THR B CA 1
ATOM 7162 C C . THR B 1 247 ? -5.184 27.25 20.203 1 84.25 247 THR B C 1
ATOM 7164 O O . THR B 1 247 ? -5.887 27.516 21.172 1 84.25 247 THR B O 1
ATOM 7167 N N . SER B 1 248 ? -5.457 27.609 18.969 1 83.56 248 SER B N 1
ATOM 7168 C CA . SER B 1 248 ? -6.766 28.172 18.656 1 83.56 248 SER B CA 1
ATOM 7169 C C . SER B 1 248 ? -7.742 27.094 18.203 1 83.56 248 SER B C 1
ATOM 7171 O O . SER B 1 248 ? -7.328 25.984 17.844 1 83.56 248 SER B O 1
ATOM 7173 N N . ASN B 1 249 ? -9.016 27.453 18.234 1 86.44 249 ASN B N 1
ATOM 7174 C CA . ASN B 1 249 ? -10.023 26.516 17.75 1 86.44 249 ASN B CA 1
ATOM 7175 C C . ASN B 1 249 ? -10.016 26.406 16.234 1 86.44 249 ASN B C 1
ATOM 7177 O O . ASN B 1 249 ? -10.711 25.562 15.664 1 86.44 249 ASN B O 1
ATOM 7181 N N . VAL B 1 250 ? -9.312 27.266 15.688 1 84.12 250 VAL B N 1
ATOM 7182 C CA . VAL B 1 250 ? -9.195 27.281 14.227 1 84.12 250 VAL B CA 1
ATOM 7183 C C . VAL B 1 250 ? -7.754 27.016 13.82 1 84.12 250 VAL B C 1
ATOM 7185 O O . VAL B 1 250 ? -6.828 27.656 14.32 1 84.12 250 VAL B O 1
ATOM 7188 N N . LEU B 1 251 ? -7.59 26.031 13.062 1 83.06 251 LEU B N 1
ATOM 7189 C CA . LEU B 1 251 ? -6.297 25.719 12.461 1 83.06 251 LEU B CA 1
ATOM 7190 C C . LEU B 1 251 ? -6.227 26.234 11.023 1 83.06 251 LEU B C 1
ATOM 7192 O O . LEU B 1 251 ? -7.047 25.844 10.188 1 83.06 251 LEU B O 1
ATOM 7196 N N . HIS B 1 252 ? -5.5 27.188 10.859 1 78.75 252 HIS B N 1
ATOM 7197 C CA . HIS B 1 252 ? -5.305 27.75 9.531 1 78.75 252 HIS B CA 1
ATOM 7198 C C . HIS B 1 252 ? -4.027 27.219 8.883 1 78.75 252 HIS B C 1
ATOM 7200 O O . HIS B 1 252 ? -2.934 27.391 9.43 1 78.75 252 HIS B O 1
ATOM 7206 N N . ILE B 1 253 ? -4.23 26.453 7.82 1 72.81 253 ILE B N 1
ATOM 7207 C CA . ILE B 1 253 ? -3.092 25.984 7.047 1 72.81 253 ILE B CA 1
ATOM 7208 C C . ILE B 1 253 ? -3.047 26.703 5.703 1 72.81 253 ILE B C 1
ATOM 7210 O O . ILE B 1 253 ? -3.982 26.609 4.906 1 72.81 253 ILE B O 1
ATOM 7214 N N . LYS B 1 254 ? -2.221 27.516 5.492 1 73 254 LYS B N 1
ATOM 7215 C CA . LYS B 1 254 ? -2.047 28.234 4.238 1 73 254 LYS B CA 1
ATOM 7216 C C . LYS B 1 254 ? -1.197 27.438 3.256 1 73 254 LYS B C 1
ATOM 7218 O O . LYS B 1 254 ? -0.268 26.734 3.658 1 73 254 LYS B O 1
ATOM 7223 N N . GLN B 1 255 ? -1.591 27.5 1.777 1 67.12 255 GLN B N 1
ATOM 7224 C CA . GLN B 1 255 ? -0.883 26.875 0.672 1 67.12 255 GLN B CA 1
ATOM 7225 C C . GLN B 1 255 ? -0.693 25.375 0.929 1 67.12 255 GLN B C 1
ATOM 7227 O O . GLN B 1 255 ? 0.437 24.906 1.072 1 67.12 255 GLN B O 1
ATOM 7232 N N . PHE B 1 256 ? -1.772 24.656 0.929 1 65.81 256 PHE B N 1
ATOM 7233 C CA . PHE B 1 256 ? -1.882 23.234 1.218 1 65.81 256 PHE B CA 1
ATOM 7234 C C . PHE B 1 256 ? -1.045 22.422 0.24 1 65.81 256 PHE B C 1
ATOM 7236 O O . PHE B 1 256 ? -1.002 22.719 -0.954 1 65.81 256 PHE B O 1
ATOM 7243 N N . SER B 1 257 ? -0.162 21.516 0.672 1 63.66 257 SER B N 1
ATOM 7244 C CA . SER B 1 257 ? 0.638 20.594 -0.138 1 63.66 257 SER B CA 1
ATOM 7245 C C . SER B 1 257 ? 0.662 19.203 0.465 1 63.66 257 SER B C 1
ATOM 7247 O O . SER B 1 257 ? 0.094 18.969 1.535 1 63.66 257 SER B O 1
ATOM 7249 N N . PHE B 1 258 ? 1.26 18.219 -0.151 1 56.47 258 PHE B N 1
ATOM 7250 C CA . PHE B 1 258 ? 1.308 16.812 0.271 1 56.47 258 PHE B CA 1
ATOM 7251 C C . PHE B 1 258 ? 1.897 16.688 1.671 1 56.47 258 PHE B C 1
ATOM 7253 O O . PHE B 1 258 ? 1.549 15.781 2.418 1 56.47 258 PHE B O 1
ATOM 7260 N N . LYS B 1 259 ? 2.52 17.812 2.125 1 58.12 259 LYS B N 1
ATOM 7261 C CA . LYS B 1 259 ? 3.174 17.828 3.43 1 58.12 259 LYS B CA 1
ATOM 7262 C C . LYS B 1 259 ? 2.156 18 4.555 1 58.12 259 LYS B C 1
ATOM 7264 O O . LYS B 1 259 ? 2.418 17.625 5.699 1 58.12 259 LYS B O 1
ATOM 7269 N N . HIS B 1 260 ? 1.093 18.609 4.133 1 64.62 260 HIS B N 1
ATOM 7270 C CA . HIS B 1 260 ? 0.049 18.906 5.102 1 64.62 260 HIS B CA 1
ATOM 7271 C C . HIS B 1 260 ? -0.961 17.781 5.203 1 64.62 260 HIS B C 1
ATOM 7273 O O . HIS B 1 260 ? -1.946 17.875 5.938 1 64.62 260 HIS B O 1
ATOM 7279 N N . GLU B 1 261 ? -0.542 16.797 4.422 1 63.44 261 GLU B N 1
ATOM 7280 C CA . GLU B 1 261 ? -1.495 15.688 4.469 1 63.44 261 GLU B CA 1
ATOM 7281 C C . GLU B 1 261 ? -1.385 14.914 5.785 1 63.44 261 GLU B C 1
ATOM 7283 O O . GLU B 1 261 ? -0.299 14.812 6.359 1 63.44 261 GLU B O 1
ATOM 7288 N N . GLY B 1 262 ? -2.422 14.43 6.34 1 63.44 262 GLY B N 1
ATOM 7289 C CA . GLY B 1 262 ? -2.436 13.641 7.566 1 63.44 262 GLY B CA 1
ATOM 7290 C C . GLY B 1 262 ? -3.752 13.727 8.312 1 63.44 262 GLY B C 1
ATOM 7291 O O . GLY B 1 262 ? -4.73 14.273 7.797 1 63.44 262 GLY B O 1
ATOM 7292 N N . LYS B 1 263 ? -3.697 13.094 9.344 1 72.81 263 LYS B N 1
ATOM 7293 C CA . LYS B 1 263 ? -4.859 13.102 10.234 1 72.81 263 LYS B CA 1
ATOM 7294 C C . LYS B 1 263 ? -4.719 14.172 11.312 1 72.81 263 LYS B C 1
ATOM 7296 O O . LYS B 1 263 ? -3.791 14.125 12.125 1 72.81 263 LYS B O 1
ATOM 7301 N N . TYR B 1 264 ? -5.543 15.148 11.203 1 80.25 264 TYR B N 1
ATOM 7302 C CA . TYR B 1 264 ? -5.535 16.25 12.164 1 80.25 264 TYR B CA 1
ATOM 7303 C C . TYR B 1 264 ? -6.598 16.047 13.234 1 80.25 264 TYR B C 1
ATOM 7305 O O . TYR B 1 264 ? -7.703 15.578 12.945 1 80.25 264 TYR B O 1
ATOM 7313 N N . HIS B 1 265 ? -6.172 16.172 14.43 1 83.5 265 HIS B N 1
ATOM 7314 C CA . HIS B 1 265 ? -7.145 16.25 15.516 1 83.5 265 HIS B CA 1
ATOM 7315 C C . HIS B 1 265 ? -6.754 17.328 16.531 1 83.5 265 HIS B C 1
ATOM 7317 O O . HIS B 1 265 ? -5.602 17.766 16.562 1 83.5 265 HIS B O 1
ATOM 7323 N N . CYS B 1 266 ? -7.691 17.75 17.266 1 86.81 266 CYS B N 1
ATOM 7324 C CA . CYS B 1 266 ? -7.492 18.781 18.281 1 86.81 266 CYS B CA 1
ATOM 7325 C C . CYS B 1 266 ? -7.758 18.25 19.672 1 86.81 266 CYS B C 1
ATOM 7327 O O . CYS B 1 266 ? -8.797 17.625 19.922 1 86.81 266 CYS B O 1
ATOM 7329 N N . TYR B 1 267 ? -6.812 18.391 20.484 1 85.44 267 TYR B N 1
ATOM 7330 C CA . TYR B 1 267 ? -6.945 18.125 21.922 1 85.44 267 TYR B CA 1
ATOM 7331 C C . TYR B 1 267 ? -7.504 19.328 22.656 1 85.44 267 TYR B C 1
ATOM 7333 O O . TYR B 1 267 ? -6.93 20.422 22.594 1 85.44 267 TYR B O 1
ATOM 7341 N N . ILE B 1 268 ? -8.656 19.062 23.297 1 85.31 268 ILE B N 1
ATOM 7342 C CA . ILE B 1 268 ? -9.344 20.156 23.984 1 85.31 268 ILE B CA 1
ATOM 7343 C C . ILE B 1 268 ? -9.469 19.828 25.469 1 85.31 268 ILE B C 1
ATOM 7345 O O . ILE B 1 268 ? -9.914 18.734 25.828 1 85.31 268 ILE B O 1
ATOM 7349 N N . ASN B 1 269 ? -8.992 20.734 26.297 1 83.94 269 ASN B N 1
ATOM 7350 C CA . ASN B 1 269 ? -9.094 20.516 27.734 1 83.94 269 ASN B CA 1
ATOM 7351 C C . ASN B 1 269 ? -9.406 21.812 28.469 1 83.94 269 ASN B C 1
ATOM 7353 O O . ASN B 1 269 ? -9.156 22.906 27.953 1 83.94 269 ASN B O 1
ATOM 7357 N N . ASN B 1 270 ? -10.352 21.734 29.594 1 77.56 270 ASN B N 1
ATOM 7358 C CA . ASN B 1 270 ? -10.625 22.875 30.453 1 77.56 270 ASN B CA 1
ATOM 7359 C C . ASN B 1 270 ? -10.492 22.516 31.938 1 77.56 270 ASN B C 1
ATOM 7361 O O . ASN B 1 270 ? -11.289 22.953 32.75 1 77.56 270 ASN B O 1
ATOM 7365 N N . ASP B 1 271 ? -9.508 21.906 32.531 1 70.69 271 ASP B N 1
ATOM 7366 C CA . ASP B 1 271 ? -9.211 21.531 33.906 1 70.69 271 ASP B CA 1
ATOM 7367 C C . ASP B 1 271 ? -10.242 20.547 34.438 1 70.69 271 ASP B C 1
ATOM 7369 O O . ASP B 1 271 ? -10.086 20 35.531 1 70.69 271 ASP B O 1
ATOM 7373 N N . VAL B 1 272 ? -11.398 20.391 33.719 1 71.56 272 VAL B N 1
ATOM 7374 C CA . VAL B 1 272 ? -12.438 19.453 34.125 1 71.56 272 VAL B CA 1
ATOM 7375 C C . VAL B 1 272 ? -12.242 18.125 33.438 1 71.56 272 VAL B C 1
ATOM 7377 O O . VAL B 1 272 ? -12.273 17.062 34.062 1 71.56 272 VAL B O 1
ATOM 7380 N N . ASN B 1 273 ? -12.172 18.203 32.125 1 77.25 273 ASN B N 1
ATOM 7381 C CA . ASN B 1 273 ? -11.961 17 31.328 1 77.25 273 ASN B CA 1
ATOM 7382 C C . ASN B 1 273 ? -11.141 17.281 30.078 1 77.25 273 ASN B C 1
ATOM 7384 O O . ASN B 1 273 ? -10.758 18.438 29.828 1 77.25 273 ASN B O 1
ATOM 7388 N N . GLU B 1 274 ? -10.703 16.281 29.578 1 80.94 274 GLU B N 1
ATOM 7389 C CA . GLU B 1 274 ? -10.008 16.344 28.281 1 80.94 274 GLU B CA 1
ATOM 7390 C C . GLU B 1 274 ? -10.75 15.539 27.219 1 80.94 274 GLU B C 1
ATOM 7392 O O . GLU B 1 274 ? -11.312 14.477 27.516 1 80.94 274 GLU B O 1
ATOM 7397 N N . VAL B 1 275 ? -10.945 16.234 26.078 1 80.62 275 VAL B N 1
ATOM 7398 C CA . VAL B 1 275 ? -11.586 15.578 24.953 1 80.62 275 VAL B CA 1
ATOM 7399 C C . VAL B 1 275 ? -10.719 15.719 23.703 1 80.62 275 VAL B C 1
ATOM 7401 O O . VAL B 1 275 ? -9.961 16.688 23.578 1 80.62 275 VAL B O 1
ATOM 7404 N N . ILE B 1 276 ? -10.734 14.75 22.797 1 82.38 276 ILE B N 1
ATOM 7405 C CA . ILE B 1 276 ? -10.055 14.773 21.516 1 82.38 276 ILE B CA 1
ATOM 7406 C C . ILE B 1 276 ? -11.078 14.734 20.375 1 82.38 276 ILE B C 1
ATOM 7408 O O . ILE B 1 276 ? -12.023 13.945 20.422 1 82.38 276 ILE B O 1
ATOM 7412 N N . THR B 1 277 ? -10.875 15.711 19.469 1 82.25 277 THR B N 1
ATOM 7413 C CA . THR B 1 277 ? -11.766 15.742 18.312 1 82.25 277 THR B CA 1
ATOM 7414 C C . THR B 1 277 ? -11.586 14.492 17.469 1 82.25 277 THR B C 1
ATOM 7416 O O . THR B 1 277 ? -10.633 13.734 17.656 1 82.25 277 THR B O 1
ATOM 7419 N N . GLN B 1 278 ? -12.57 14.453 16.5 1 76.88 278 GLN B N 1
ATOM 7420 C CA . GLN B 1 278 ? -12.375 13.43 15.484 1 76.88 278 GLN B CA 1
ATOM 7421 C C . GLN B 1 278 ? -11.164 13.75 14.609 1 76.88 278 GLN B C 1
ATOM 7423 O O . GLN B 1 278 ? -10.766 14.914 14.5 1 76.88 278 GLN B O 1
ATOM 7428 N N . ARG B 1 279 ? -10.578 12.734 14.102 1 75.25 279 ARG B N 1
ATOM 7429 C CA . ARG B 1 279 ? -9.422 12.945 13.234 1 75.25 279 ARG B CA 1
ATOM 7430 C C . ARG B 1 279 ? -9.852 13.383 11.836 1 75.25 279 ARG B C 1
ATOM 7432 O O . ARG B 1 279 ? -10.773 12.805 11.258 1 75.25 279 ARG B O 1
ATOM 7439 N N . SER B 1 280 ? -9.336 14.57 11.461 1 75 280 SER B N 1
ATOM 7440 C CA . SER B 1 280 ? -9.523 15.055 10.094 1 75 280 SER B CA 1
ATOM 7441 C C . SER B 1 280 ? -8.414 14.562 9.18 1 75 280 SER B C 1
ATOM 7443 O O . SER B 1 280 ? -7.242 14.906 9.367 1 75 280 SER B O 1
ATOM 7445 N N . HIS B 1 281 ? -8.797 13.805 8.297 1 66.88 281 HIS B N 1
ATOM 7446 C CA . HIS B 1 281 ? -7.848 13.336 7.297 1 66.88 281 HIS B CA 1
ATOM 7447 C C . HIS B 1 281 ? -7.727 14.32 6.141 1 66.88 281 HIS B C 1
ATOM 7449 O O . HIS B 1 281 ? -8.648 14.453 5.336 1 66.88 281 HIS B O 1
ATOM 7455 N N . ILE B 1 282 ? -6.574 15.07 6.137 1 63.06 282 ILE B N 1
ATOM 7456 C CA . ILE B 1 282 ? -6.34 16.062 5.086 1 63.06 282 ILE B CA 1
ATOM 7457 C C . ILE B 1 282 ? -5.367 15.484 4.055 1 63.06 282 ILE B C 1
ATOM 7459 O O . ILE B 1 282 ? -4.27 15.047 4.398 1 63.06 282 ILE B O 1
ATOM 7463 N N . MET B 1 283 ? -5.68 15.367 2.836 1 56.34 283 MET B N 1
ATOM 7464 C CA . MET B 1 283 ? -4.891 14.828 1.731 1 56.34 283 MET B CA 1
ATOM 7465 C C . MET B 1 283 ? -4.832 15.82 0.574 1 56.34 283 MET B C 1
ATOM 7467 O O . MET B 1 283 ? -5.688 16.703 0.457 1 56.34 283 MET B O 1
ATOM 7471 N N . LEU B 1 284 ? -3.574 15.945 0.034 1 50.5 284 LEU B N 1
ATOM 7472 C CA . LEU B 1 284 ? -3.457 16.719 -1.2 1 50.5 284 LEU B CA 1
ATOM 7473 C C . LEU B 1 284 ? -4.547 16.328 -2.191 1 50.5 284 LEU B C 1
ATOM 7475 O O . LEU B 1 284 ? -4.852 15.141 -2.352 1 50.5 284 LEU B O 1
ATOM 7479 N N . ASP B 1 285 ? -5.133 17.391 -2.363 1 49.72 285 ASP B N 1
ATOM 7480 C CA . ASP B 1 285 ? -6.039 17.203 -3.488 1 49.72 285 ASP B CA 1
ATOM 7481 C C . ASP B 1 285 ? -5.266 16.875 -4.766 1 49.72 285 ASP B C 1
ATOM 7483 O O . ASP B 1 285 ? -4.711 17.781 -5.402 1 49.72 285 ASP B O 1
ATOM 7487 N N . LEU B 1 286 ? -4.332 15.953 -4.629 1 46.66 286 LEU B N 1
ATOM 7488 C CA . LEU B 1 286 ? -3.994 15.531 -5.984 1 46.66 286 LEU B CA 1
ATOM 7489 C C . LEU B 1 286 ? -5.211 15.625 -6.902 1 46.66 286 LEU B C 1
ATOM 7491 O O . LEU B 1 286 ? -6.348 15.508 -6.441 1 46.66 286 LEU B O 1
ATOM 7495 N N . PRO B 1 287 ? -4.863 16.375 -7.906 1 49.72 287 PRO B N 1
ATOM 7496 C CA . PRO B 1 287 ? -6.055 16.359 -8.758 1 49.72 287 PRO B CA 1
ATOM 7497 C C . PRO B 1 287 ? -6.984 15.18 -8.469 1 49.72 287 PRO B C 1
ATOM 7499 O O . PRO B 1 287 ? -6.527 14.039 -8.375 1 49.72 287 PRO B O 1
ATOM 7502 N N . ARG B 1 288 ? -7.785 15.461 -7.469 1 57.97 288 ARG B N 1
ATOM 7503 C CA . ARG B 1 288 ? -8.781 14.43 -7.195 1 57.97 288 ARG B CA 1
ATOM 7504 C C . ARG B 1 288 ? -9.289 13.805 -8.484 1 57.97 288 ARG B C 1
ATOM 7506 O O . ARG B 1 288 ? -9.492 14.5 -9.484 1 57.97 288 ARG B O 1
ATOM 7513 N N . GLU B 1 289 ? -9 12.57 -8.367 1 72.06 289 GLU B N 1
ATOM 7514 C CA . GLU B 1 289 ? -9.656 11.875 -9.477 1 72.06 289 GLU B CA 1
ATOM 7515 C C . GLU B 1 289 ? -11.172 12.039 -9.406 1 72.06 289 GLU B C 1
ATOM 7517 O O . GLU B 1 289 ? -11.711 12.469 -8.391 1 72.06 289 GLU B O 1
ATOM 7522 N N . LYS B 1 290 ? -11.68 12.242 -10.469 1 73.56 290 LYS B N 1
ATOM 7523 C CA . LYS B 1 290 ? -13.133 12.289 -10.57 1 73.56 290 LYS B CA 1
ATOM 7524 C C . LYS B 1 290 ? -13.672 11.047 -11.266 1 73.56 290 LYS B C 1
ATOM 7526 O O . LYS B 1 290 ? -13.047 10.523 -12.188 1 73.56 290 LYS B O 1
ATOM 7531 N N . ALA B 1 291 ? -14.727 10.547 -10.625 1 86.38 291 ALA B N 1
ATOM 7532 C CA . ALA B 1 291 ? -15.406 9.414 -11.25 1 86.38 291 ALA B CA 1
ATOM 7533 C C . ALA B 1 291 ? -16.672 9.859 -11.969 1 86.38 291 ALA B C 1
ATOM 7535 O O . ALA B 1 291 ? -17.281 10.875 -11.609 1 86.38 291 ALA B O 1
ATOM 7536 N N . ILE B 1 292 ? -17.031 9.188 -12.992 1 83.56 292 ILE B N 1
ATOM 7537 C CA . ILE B 1 292 ? -18.297 9.43 -13.672 1 83.56 292 ILE B CA 1
ATOM 7538 C C . ILE B 1 292 ? -19.453 8.867 -12.836 1 83.56 292 ILE B C 1
ATOM 7540 O O . ILE B 1 292 ? -20.531 9.445 -12.789 1 83.56 292 ILE B O 1
ATOM 7544 N N . ALA B 1 293 ? -19.188 7.836 -12.195 1 90 293 ALA B N 1
ATOM 7545 C CA . ALA B 1 293 ? -20.125 7.16 -11.305 1 90 293 ALA B CA 1
ATOM 7546 C C . ALA B 1 293 ? -19.391 6.211 -10.359 1 90 293 ALA B C 1
ATOM 7548 O O . ALA B 1 293 ? -18.25 5.801 -10.633 1 90 293 ALA B O 1
ATOM 7549 N N . LYS B 1 294 ? -20 6.09 -9.344 1 95.75 294 LYS B N 1
ATOM 7550 C CA . LYS B 1 294 ? -19.531 5.105 -8.383 1 95.75 294 LYS B CA 1
ATOM 7551 C C . LYS B 1 294 ? -20.578 4.035 -8.109 1 95.75 294 LYS B C 1
ATOM 7553 O O . LYS B 1 294 ? -21.688 4.348 -7.672 1 95.75 294 LYS B O 1
ATOM 7558 N N . ILE B 1 295 ? -20.219 2.738 -8.336 1 97.19 295 ILE B N 1
ATOM 7559 C CA . ILE B 1 295 ? -21.188 1.654 -8.227 1 97.19 295 ILE B CA 1
ATOM 7560 C C . ILE B 1 295 ? -20.578 0.497 -7.434 1 97.19 295 ILE B C 1
ATOM 7562 O O . ILE B 1 295 ? -19.422 0.154 -7.625 1 97.19 295 ILE B O 1
ATOM 7566 N N . ALA B 1 296 ? -21.359 -0.079 -6.555 1 98.5 296 ALA B N 1
ATOM 7567 C CA . ALA B 1 296 ? -20.875 -1.215 -5.766 1 98.5 296 ALA B CA 1
ATOM 7568 C C . ALA B 1 296 ? -21.828 -2.404 -5.898 1 98.5 296 ALA B C 1
ATOM 7570 O O . ALA B 1 296 ? -23.047 -2.238 -5.875 1 98.5 296 ALA B O 1
ATOM 7571 N N . LEU B 1 297 ? -21.312 -3.531 -6.133 1 98.75 297 LEU B N 1
ATOM 7572 C CA . LEU B 1 297 ? -22.016 -4.801 -6.012 1 98.75 297 LEU B CA 1
ATOM 7573 C C . LEU B 1 297 ? -21.625 -5.523 -4.73 1 98.75 297 LEU B C 1
ATOM 7575 O O . LEU B 1 297 ? -20.453 -5.871 -4.543 1 98.75 297 LEU B O 1
ATOM 7579 N N . ILE B 1 298 ? -22.562 -5.699 -3.924 1 98.75 298 ILE B N 1
ATOM 7580 C CA . ILE B 1 298 ? -22.344 -6.34 -2.631 1 98.75 298 ILE B CA 1
ATOM 7581 C C . ILE B 1 298 ? -23.172 -7.625 -2.545 1 98.75 298 ILE B C 1
ATOM 7583 O O . ILE B 1 298 ? -24.391 -7.602 -2.73 1 98.75 298 ILE B O 1
ATOM 7587 N N . ILE B 1 299 ? -22.5 -8.727 -2.279 1 98.62 299 ILE B N 1
ATOM 7588 C CA . ILE B 1 299 ? -23.172 -10.016 -2.166 1 98.62 299 ILE B CA 1
ATOM 7589 C C . ILE B 1 299 ? -22.875 -10.641 -0.804 1 98.62 299 ILE B C 1
ATOM 7591 O O . ILE B 1 299 ? -21.719 -10.766 -0.417 1 98.62 299 ILE B O 1
ATOM 7595 N N . ALA B 1 300 ? -23.906 -11 -0.076 1 98.31 300 ALA B N 1
ATOM 7596 C CA . ALA B 1 300 ? -23.766 -11.711 1.193 1 98.31 300 ALA B CA 1
ATOM 7597 C C . ALA B 1 300 ? -24.453 -13.07 1.135 1 98.31 300 ALA B C 1
ATOM 7599 O O . ALA B 1 300 ? -25.641 -13.156 0.823 1 98.31 300 ALA B O 1
ATOM 7600 N N . ASN B 1 301 ? -23.703 -14.086 1.395 1 97.19 301 ASN B N 1
ATOM 7601 C CA . ASN B 1 301 ? -24.25 -15.438 1.484 1 97.19 301 ASN B CA 1
ATOM 7602 C C . ASN B 1 301 ? -24.094 -16.016 2.891 1 97.19 301 ASN B C 1
ATOM 7604 O O . ASN B 1 301 ? -22.984 -16.156 3.389 1 97.19 301 ASN B O 1
ATOM 7608 N N . ASP B 1 302 ? -25.188 -16.312 3.543 1 94.19 302 ASP B N 1
ATOM 7609 C CA . ASP B 1 302 ? -25.047 -16.875 4.887 1 94.19 302 ASP B CA 1
ATOM 7610 C C . ASP B 1 302 ? -25.984 -18.062 5.082 1 94.19 302 ASP B C 1
ATOM 7612 O O . ASP B 1 302 ? -25.812 -18.859 6.012 1 94.19 302 ASP B O 1
ATOM 7616 N N . ASP B 1 303 ? -27 -18.203 4.297 1 93.5 303 ASP B N 1
ATOM 7617 C CA . ASP B 1 303 ? -27.938 -19.312 4.418 1 93.5 303 ASP B CA 1
ATOM 7618 C C . ASP B 1 303 ? -27.641 -20.406 3.398 1 93.5 303 ASP B C 1
ATOM 7620 O O . ASP B 1 303 ? -28.406 -20.609 2.451 1 93.5 303 ASP B O 1
ATOM 7624 N N . TYR B 1 304 ? -26.625 -21.188 3.654 1 94.69 304 TYR B N 1
ATOM 7625 C CA . TYR B 1 304 ? -26.172 -22.219 2.736 1 94.69 304 TYR B CA 1
ATOM 7626 C C . TYR B 1 304 ? -27.047 -23.453 2.84 1 94.69 304 TYR B C 1
ATOM 7628 O O . TYR B 1 304 ? -27.453 -23.844 3.936 1 94.69 304 TYR B O 1
ATOM 7636 N N . GLU B 1 305 ? -27.281 -24.078 1.779 1 93.56 305 GLU B N 1
ATOM 7637 C CA . GLU B 1 305 ? -28.172 -25.234 1.716 1 93.56 305 GLU B CA 1
ATOM 7638 C C . GLU B 1 305 ? -27.484 -26.484 2.25 1 93.56 305 GLU B C 1
ATOM 7640 O O . GLU B 1 305 ? -28.125 -27.312 2.916 1 93.56 305 GLU B O 1
ATOM 7645 N N . ASN B 1 306 ? -26.188 -26.609 1.932 1 94.06 306 ASN B N 1
ATOM 7646 C CA . ASN B 1 306 ? -25.5 -27.859 2.23 1 94.06 306 ASN B CA 1
ATOM 7647 C C . ASN B 1 306 ? -24.297 -27.641 3.133 1 94.06 306 ASN B C 1
ATOM 7649 O O . ASN B 1 306 ? -23.469 -28.531 3.301 1 94.06 306 ASN B O 1
ATOM 7653 N N . HIS B 1 307 ? -24.156 -26.422 3.605 1 93.5 307 HIS B N 1
ATOM 7654 C CA . HIS B 1 307 ? -23.031 -26.078 4.473 1 93.5 307 HIS B CA 1
ATOM 7655 C C . HIS B 1 307 ? -23.516 -25.297 5.695 1 93.5 307 HIS B C 1
ATOM 7657 O O . HIS B 1 307 ? -24.672 -24.875 5.754 1 93.5 307 HIS B O 1
ATOM 7663 N N . MET B 1 308 ? -22.656 -25.188 6.633 1 91.62 308 MET B N 1
ATOM 7664 C CA . MET B 1 308 ? -23.016 -24.469 7.859 1 91.62 308 MET B CA 1
ATOM 7665 C C . MET B 1 308 ? -23.391 -23.031 7.555 1 91.62 308 MET B C 1
ATOM 7667 O O . MET B 1 308 ? -22.719 -22.359 6.777 1 91.62 308 MET B O 1
ATOM 7671 N N . CYS B 1 309 ? -24.5 -22.594 8.117 1 92.56 309 CYS B N 1
ATOM 7672 C CA . CYS B 1 309 ? -24.922 -21.203 7.949 1 92.56 309 CYS B CA 1
ATOM 7673 C C . CYS B 1 309 ? -24.016 -20.266 8.727 1 92.56 309 CYS B C 1
ATOM 7675 O O . CYS B 1 309 ? -23.438 -20.641 9.742 1 92.56 309 CYS B O 1
ATOM 7677 N N . LEU B 1 310 ? -23.859 -19.094 8.164 1 92 310 LEU B N 1
ATOM 7678 C CA . LEU B 1 310 ? -23.062 -18.062 8.812 1 92 310 LEU B CA 1
ATOM 7679 C C . LEU B 1 310 ? -23.953 -17 9.445 1 92 310 LEU B C 1
ATOM 7681 O O . LEU B 1 310 ? -25.094 -16.797 9.023 1 92 310 LEU B O 1
ATOM 7685 N N . GLU B 1 311 ? -23.469 -16.266 10.352 1 89.62 311 GLU B N 1
ATOM 7686 C CA . GLU B 1 311 ? -24.328 -15.367 11.125 1 89.62 311 GLU B CA 1
ATOM 7687 C C . GLU B 1 311 ? -24.062 -13.906 10.773 1 89.62 311 GLU B C 1
ATOM 7689 O O . GLU B 1 311 ? -24.953 -13.07 10.867 1 89.62 311 GLU B O 1
ATOM 7694 N N . THR B 1 312 ? -22.891 -13.617 10.305 1 92.31 312 THR B N 1
ATOM 7695 C CA . THR B 1 312 ? -22.516 -12.211 10.305 1 92.31 312 THR B CA 1
ATOM 7696 C C . THR B 1 312 ? -22.562 -11.633 8.898 1 92.31 312 THR B C 1
ATOM 7698 O O . THR B 1 312 ? -22.719 -10.422 8.719 1 92.31 312 THR B O 1
ATOM 7701 N N . PRO B 1 313 ? -22.516 -12.438 7.816 1 95.19 313 PRO B N 1
ATOM 7702 C CA . PRO B 1 313 ? -22.359 -11.867 6.48 1 95.19 313 PRO B CA 1
ATOM 7703 C C . PRO B 1 313 ? -23.484 -10.906 6.113 1 95.19 313 PRO B C 1
ATOM 7705 O O . PRO B 1 313 ? -23.234 -9.836 5.547 1 95.19 313 PRO B O 1
ATOM 7708 N N . LYS B 1 314 ? -24.688 -11.203 6.367 1 95.19 314 LYS B N 1
ATOM 7709 C CA . LYS B 1 314 ? -25.828 -10.352 6.043 1 95.19 314 LYS B CA 1
ATOM 7710 C C . LYS B 1 314 ? -25.688 -8.977 6.688 1 95.19 314 LYS B C 1
ATOM 7712 O O . LYS B 1 314 ? -25.906 -7.953 6.031 1 95.19 314 LYS B O 1
ATOM 7717 N N . ASN B 1 315 ? -25.312 -8.977 7.922 1 95.12 315 ASN B N 1
ATOM 7718 C CA . ASN B 1 315 ? -25.125 -7.715 8.633 1 95.12 315 ASN B CA 1
ATOM 7719 C C . ASN B 1 315 ? -23.875 -6.98 8.156 1 95.12 315 ASN B C 1
ATOM 7721 O O . ASN B 1 315 ? -23.875 -5.754 8.062 1 95.12 315 ASN B O 1
ATOM 7725 N N . ASP B 1 316 ? -22.844 -7.75 7.906 1 95.88 316 ASP B N 1
ATOM 7726 C CA . ASP B 1 316 ? -21.594 -7.168 7.418 1 95.88 316 ASP B CA 1
ATOM 7727 C C . ASP B 1 316 ? -21.812 -6.402 6.117 1 95.88 316 ASP B C 1
ATOM 7729 O O . ASP B 1 316 ? -21.453 -5.23 6.008 1 95.88 316 ASP B O 1
ATOM 7733 N N . ALA B 1 317 ? -22.406 -7.07 5.215 1 97.31 317 ALA B N 1
ATOM 7734 C CA . ALA B 1 317 ? -22.625 -6.512 3.881 1 97.31 317 ALA B CA 1
ATOM 7735 C C . ALA B 1 317 ? -23.547 -5.301 3.939 1 97.31 317 ALA B C 1
ATOM 7737 O O . ALA B 1 317 ? -23.328 -4.312 3.232 1 97.31 317 ALA B O 1
ATOM 7738 N N . ALA B 1 318 ? -24.594 -5.371 4.727 1 96.81 318 ALA B N 1
ATOM 7739 C CA . ALA B 1 318 ? -25.516 -4.25 4.871 1 96.81 318 ALA B CA 1
ATOM 7740 C C . ALA B 1 318 ? -24.812 -3.018 5.422 1 96.81 318 ALA B C 1
ATOM 7742 O O . ALA B 1 318 ? -25.016 -1.903 4.941 1 96.81 318 ALA B O 1
ATOM 7743 N N . LYS B 1 319 ? -24.016 -3.25 6.418 1 96.44 319 LYS B N 1
ATOM 7744 C CA . LYS B 1 319 ? -23.281 -2.143 7.023 1 96.44 319 LYS B CA 1
ATOM 7745 C C . LYS B 1 319 ? -22.344 -1.479 6.012 1 96.44 319 LYS B C 1
ATOM 7747 O O . LYS B 1 319 ? -22.328 -0.251 5.895 1 96.44 319 LYS B O 1
ATOM 7752 N N . ILE B 1 320 ? -21.609 -2.291 5.289 1 97.75 320 ILE B N 1
ATOM 7753 C CA . ILE B 1 320 ? -20.672 -1.778 4.285 1 97.75 320 ILE B CA 1
ATOM 7754 C C . ILE B 1 320 ? -21.453 -1.056 3.188 1 97.75 320 ILE B C 1
ATOM 7756 O O . ILE B 1 320 ? -21.047 0.016 2.73 1 97.75 320 ILE B O 1
ATOM 7760 N N . GLY B 1 321 ? -22.578 -1.633 2.756 1 97.69 321 GLY B N 1
ATOM 7761 C CA . GLY B 1 321 ? -23.406 -1.011 1.741 1 97.69 321 GLY B CA 1
ATOM 7762 C C . GLY B 1 321 ? -23.922 0.36 2.145 1 97.69 321 GLY B C 1
ATOM 7763 O O . GLY B 1 321 ? -23.891 1.296 1.344 1 97.69 321 GLY B O 1
ATOM 7764 N N . ILE B 1 322 ? -24.344 0.503 3.373 1 97.06 322 ILE B N 1
ATOM 7765 C CA . ILE B 1 322 ? -24.875 1.761 3.883 1 97.06 322 ILE B CA 1
ATOM 7766 C C . ILE B 1 322 ? -23.781 2.82 3.902 1 97.06 322 ILE B C 1
ATOM 7768 O O . ILE B 1 322 ? -24 3.965 3.508 1 97.06 322 ILE B O 1
ATOM 7772 N N . LEU B 1 323 ? -22.625 2.414 4.316 1 96.5 323 LEU B N 1
ATOM 7773 C CA . LEU B 1 323 ? -21.5 3.34 4.383 1 96.5 323 LEU B CA 1
ATOM 7774 C C . LEU B 1 323 ? -21.094 3.797 2.986 1 96.5 323 LEU B C 1
ATOM 7776 O O . LEU B 1 323 ? -20.766 4.969 2.781 1 96.5 323 LEU B O 1
ATOM 7780 N N . LEU B 1 324 ? -21.078 2.869 2.049 1 97.5 324 LEU B N 1
ATOM 7781 C CA . LEU B 1 324 ? -20.734 3.225 0.677 1 97.5 324 LEU B CA 1
ATOM 7782 C C . LEU B 1 324 ? -21.781 4.156 0.079 1 97.5 324 LEU B C 1
ATOM 7784 O O . LEU B 1 324 ? -21.453 5.07 -0.679 1 97.5 324 LEU B O 1
ATOM 7788 N N . LYS B 1 325 ? -23 3.885 0.418 1 95.44 325 LYS B N 1
ATOM 7789 C CA . LYS B 1 325 ? -24.062 4.762 -0.037 1 95.44 325 LYS B CA 1
ATOM 7790 C C . LYS B 1 325 ? -23.859 6.191 0.452 1 95.44 325 LYS B C 1
ATOM 7792 O O . LYS B 1 325 ? -24.125 7.148 -0.279 1 95.44 325 LYS B O 1
ATOM 7797 N N . GLU B 1 326 ? -23.359 6.336 1.604 1 94 326 GLU B N 1
ATOM 7798 C CA . GLU B 1 326 ? -23.109 7.637 2.215 1 94 326 GLU B CA 1
ATOM 7799 C C . GLU B 1 326 ? -22.047 8.414 1.448 1 94 326 GLU B C 1
ATOM 7801 O O . GLU B 1 326 ? -22.016 9.648 1.503 1 94 326 GLU B O 1
ATOM 7806 N N . ILE B 1 327 ? -21.234 7.715 0.776 1 93.31 327 ILE B N 1
ATOM 7807 C CA . ILE B 1 327 ? -20.203 8.398 0.021 1 93.31 327 ILE B CA 1
ATOM 7808 C C . ILE B 1 327 ? -20.5 8.32 -1.473 1 93.31 327 ILE B C 1
ATOM 7810 O O . ILE B 1 327 ? -19.594 8.227 -2.297 1 93.31 327 ILE B O 1
ATOM 7814 N N . ASP B 1 328 ? -21.75 8.18 -1.805 1 90.38 328 ASP B N 1
ATOM 7815 C CA . ASP B 1 328 ? -22.344 8.43 -3.119 1 90.38 328 ASP B CA 1
ATOM 7816 C C . ASP B 1 328 ? -22.172 7.223 -4.035 1 90.38 328 ASP B C 1
ATOM 7818 O O . ASP B 1 328 ? -22.172 7.359 -5.262 1 90.38 328 ASP B O 1
ATOM 7822 N N . PHE B 1 329 ? -21.938 6.059 -3.562 1 96.38 329 PHE B N 1
ATOM 7823 C CA . PHE B 1 329 ? -22 4.852 -4.379 1 96.38 329 PHE B CA 1
ATOM 7824 C C . PHE B 1 329 ? -23.453 4.445 -4.637 1 96.38 329 PHE B C 1
ATOM 7826 O O . PHE B 1 329 ? -24.297 4.539 -3.746 1 96.38 329 PHE B O 1
ATOM 7833 N N . LYS B 1 330 ? -23.703 4.07 -5.828 1 95.06 330 LYS B N 1
ATOM 7834 C CA . LYS B 1 330 ? -24.922 3.312 -6.098 1 95.06 330 LYS B CA 1
ATOM 7835 C C . LYS B 1 330 ? -24.75 1.852 -5.688 1 95.06 330 LYS B C 1
ATOM 7837 O O . LYS B 1 330 ? -23.781 1.2 -6.055 1 95.06 330 LYS B O 1
ATOM 7842 N N . ILE B 1 331 ? -25.734 1.375 -4.977 1 97.06 331 ILE B N 1
ATOM 7843 C CA . ILE B 1 331 ? -25.5 0.099 -4.309 1 97.06 331 ILE B CA 1
ATOM 7844 C C . ILE B 1 331 ? -26.406 -0.972 -4.922 1 97.06 331 ILE B C 1
ATOM 7846 O O . ILE B 1 331 ? -27.625 -0.81 -4.98 1 97.06 331 ILE B O 1
ATOM 7850 N N . ILE B 1 332 ? -25.844 -1.998 -5.375 1 97.69 332 ILE B N 1
ATOM 7851 C CA . ILE B 1 332 ? -26.516 -3.254 -5.684 1 97.69 332 ILE B CA 1
ATOM 7852 C C . ILE B 1 332 ? -26.203 -4.289 -4.609 1 97.69 332 ILE B C 1
ATOM 7854 O O . ILE B 1 332 ? -25.156 -4.945 -4.656 1 97.69 332 ILE B O 1
ATOM 7858 N N . CYS B 1 333 ? -27.062 -4.406 -3.672 1 97.81 333 CYS B N 1
ATOM 7859 C CA . CYS B 1 333 ? -26.844 -5.312 -2.547 1 97.81 333 CYS B CA 1
ATOM 7860 C C . CYS B 1 333 ? -27.781 -6.504 -2.615 1 97.81 333 CYS B C 1
ATOM 7862 O O . CYS B 1 333 ? -29 -6.332 -2.688 1 97.81 333 CYS B O 1
ATOM 7864 N N . LEU B 1 334 ? -27.219 -7.684 -2.596 1 97.75 334 LEU B N 1
ATOM 7865 C CA . LEU B 1 334 ? -27.984 -8.922 -2.736 1 97.75 334 LEU B CA 1
ATOM 7866 C C . LEU B 1 334 ? -27.578 -9.938 -1.674 1 97.75 334 LEU B C 1
ATOM 7868 O O . LEU B 1 334 ? -26.422 -9.961 -1.243 1 97.75 334 LEU B O 1
ATOM 7872 N N . VAL B 1 335 ? -28.562 -10.75 -1.274 1 97.06 335 VAL B N 1
ATOM 7873 C CA . VAL B 1 335 ? -28.281 -11.711 -0.22 1 97.06 335 VAL B CA 1
ATOM 7874 C C . VAL B 1 335 ? -28.688 -13.109 -0.676 1 97.06 335 VAL B C 1
ATOM 7876 O O . VAL B 1 335 ? -29.688 -13.273 -1.386 1 97.06 335 VAL B O 1
ATOM 7879 N N . ASN B 1 336 ? -27.844 -14.086 -0.382 1 95.69 336 ASN B N 1
ATOM 7880 C CA . ASN B 1 336 ? -28.109 -15.508 -0.562 1 95.69 336 ASN B CA 1
ATOM 7881 C C . ASN B 1 336 ? -28.422 -15.836 -2.016 1 95.69 336 ASN B C 1
ATOM 7883 O O . ASN B 1 336 ? -29.547 -16.266 -2.326 1 95.69 336 ASN B O 1
ATOM 7887 N N . LEU B 1 337 ? -27.422 -15.805 -2.807 1 96.56 337 LEU B N 1
ATOM 7888 C CA . LEU B 1 337 ? -27.547 -16.047 -4.242 1 96.56 337 LEU B CA 1
ATOM 7889 C C . LEU B 1 337 ? -27.031 -17.438 -4.605 1 96.56 337 LEU B C 1
ATOM 7891 O O . LEU B 1 337 ? -26.047 -17.906 -4.035 1 96.56 337 LEU B O 1
ATOM 7895 N N . SER B 1 338 ? -27.75 -18.047 -5.531 1 94.5 338 SER B N 1
ATOM 7896 C CA . SER B 1 338 ? -27.234 -19.266 -6.152 1 94.5 338 SER B CA 1
ATOM 7897 C C . SER B 1 338 ? -26.047 -18.953 -7.07 1 94.5 338 SER B C 1
ATOM 7899 O O . SER B 1 338 ? -25.734 -17.781 -7.312 1 94.5 338 SER B O 1
ATOM 7901 N N . LEU B 1 339 ? -25.344 -20.031 -7.48 1 96.5 339 LEU B N 1
ATOM 7902 C CA . LEU B 1 339 ? -24.188 -19.844 -8.359 1 96.5 339 LEU B CA 1
ATOM 7903 C C . LEU B 1 339 ? -24.594 -19.078 -9.617 1 96.5 339 LEU B C 1
ATOM 7905 O O . LEU B 1 339 ? -23.891 -18.141 -10.023 1 96.5 339 LEU B O 1
ATOM 7909 N N . GLU B 1 340 ? -25.672 -19.484 -10.227 1 95.19 340 GLU B N 1
ATOM 7910 C CA . GLU B 1 340 ? -26.141 -18.844 -11.445 1 95.19 340 GLU B CA 1
ATOM 7911 C C . GLU B 1 340 ? -26.5 -17.375 -11.195 1 95.19 340 GLU B C 1
ATOM 7913 O O . GLU B 1 340 ? -26.188 -16.5 -12.008 1 95.19 340 GLU B O 1
ATOM 7918 N N . GLN B 1 341 ? -27.203 -17.078 -10.133 1 95.38 341 GLN B N 1
ATOM 7919 C CA . GLN B 1 341 ? -27.578 -15.719 -9.789 1 95.38 341 GLN B CA 1
ATOM 7920 C C . GLN B 1 341 ? -26.344 -14.852 -9.547 1 95.38 341 GLN B C 1
ATOM 7922 O O . GLN B 1 341 ? -26.312 -13.68 -9.945 1 95.38 341 GLN B O 1
ATOM 7927 N N . MET B 1 342 ? -25.359 -15.422 -8.867 1 97.56 342 MET B N 1
ATOM 7928 C CA . MET B 1 342 ? -24.125 -14.68 -8.625 1 97.56 342 MET B CA 1
ATOM 7929 C C . MET B 1 342 ? -23.438 -14.328 -9.945 1 97.56 342 MET B C 1
ATOM 7931 O O . MET B 1 342 ? -23.016 -13.18 -10.141 1 97.56 342 MET B O 1
ATOM 7935 N N . LYS B 1 343 ? -23.328 -15.305 -10.781 1 97.19 343 LYS B N 1
ATOM 7936 C CA . LYS B 1 343 ? -22.703 -15.078 -12.07 1 97.19 343 LYS B CA 1
ATOM 7937 C C . LYS B 1 343 ? -23.438 -13.992 -12.859 1 97.19 343 LYS B C 1
ATOM 7939 O O . LYS B 1 343 ? -22.797 -13.117 -13.461 1 97.19 343 LYS B O 1
ATOM 7944 N N . ASN B 1 344 ? -24.734 -14.039 -12.844 1 96.69 344 ASN B N 1
ATOM 7945 C CA . ASN B 1 344 ? -25.531 -13.047 -13.547 1 96.69 344 ASN B CA 1
ATOM 7946 C C . ASN B 1 344 ? -25.359 -11.648 -12.953 1 96.69 344 ASN B C 1
ATOM 7948 O O . ASN B 1 344 ? -25.281 -10.664 -13.68 1 96.69 344 ASN B O 1
ATOM 7952 N N . ALA B 1 345 ? -25.391 -11.578 -11.641 1 97.25 345 ALA B N 1
ATOM 7953 C CA . ALA B 1 345 ? -25.203 -10.297 -10.969 1 97.25 345 ALA B CA 1
ATOM 7954 C C . ALA B 1 345 ? -23.844 -9.695 -11.32 1 97.25 345 ALA B C 1
ATOM 7956 O O . ALA B 1 345 ? -23.734 -8.5 -11.602 1 97.25 345 ALA B O 1
ATOM 7957 N N . ILE B 1 346 ? -22.828 -10.555 -11.352 1 97.94 346 ILE B N 1
ATOM 7958 C CA . ILE B 1 346 ? -21.469 -10.117 -11.656 1 97.94 346 ILE B CA 1
ATOM 7959 C C . ILE B 1 346 ? -21.391 -9.648 -13.102 1 97.94 346 ILE B C 1
ATOM 7961 O O . ILE B 1 346 ? -20.781 -8.617 -13.398 1 97.94 346 ILE B O 1
ATOM 7965 N N . ARG B 1 347 ? -21.984 -10.367 -13.945 1 96.56 347 ARG B N 1
ATOM 7966 C CA . ARG B 1 347 ? -22 -9.977 -15.352 1 96.56 347 ARG B CA 1
ATOM 7967 C C . ARG B 1 347 ? -22.672 -8.633 -15.539 1 96.56 347 ARG B C 1
ATOM 7969 O O . ARG B 1 347 ? -22.188 -7.773 -16.266 1 96.56 347 ARG B O 1
ATOM 7976 N N . LYS B 1 348 ? -23.812 -8.445 -14.914 1 94.88 348 LYS B N 1
ATOM 7977 C CA . LYS B 1 348 ? -24.531 -7.188 -15.008 1 94.88 348 LYS B CA 1
ATOM 7978 C C . LYS B 1 348 ? -23.703 -6.031 -14.453 1 94.88 348 LYS B C 1
ATOM 7980 O O . LYS B 1 348 ? -23.703 -4.934 -15.016 1 94.88 348 LYS B O 1
ATOM 7985 N N . PHE B 1 349 ? -23.141 -6.25 -13.359 1 96.31 349 PHE B N 1
ATOM 7986 C CA . PHE B 1 349 ? -22.25 -5.262 -12.766 1 96.31 349 PHE B CA 1
ATOM 7987 C C . PHE B 1 349 ? -21.109 -4.914 -13.719 1 96.31 349 PHE B C 1
ATOM 7989 O O . PHE B 1 349 ? -20.781 -3.74 -13.891 1 96.31 349 PHE B O 1
ATOM 7996 N N . GLY B 1 350 ? -20.5 -5.957 -14.344 1 95.62 350 GLY B N 1
ATOM 7997 C CA . GLY B 1 350 ? -19.438 -5.742 -15.312 1 95.62 350 GLY B CA 1
ATOM 7998 C C . GLY B 1 350 ? -19.859 -4.891 -16.484 1 95.62 350 GLY B C 1
ATOM 7999 O O . GLY B 1 350 ? -19.094 -4.066 -16.984 1 95.62 350 GLY B O 1
ATOM 8000 N N . ASP B 1 351 ? -21.078 -5.051 -16.875 1 93.06 351 ASP B N 1
ATOM 8001 C CA . ASP B 1 351 ? -21.625 -4.309 -18.016 1 93.06 351 ASP B CA 1
ATOM 8002 C C . ASP B 1 351 ? -21.688 -2.812 -17.719 1 93.06 351 ASP B C 1
ATOM 8004 O O . ASP B 1 351 ? -21.578 -1.989 -18.625 1 93.06 351 ASP B O 1
ATOM 8008 N N . ILE B 1 352 ? -21.781 -2.531 -16.484 1 92.81 352 ILE B N 1
ATOM 8009 C CA . ILE B 1 352 ? -22 -1.135 -16.141 1 92.81 352 ILE B CA 1
ATOM 8010 C C . ILE B 1 352 ? -20.672 -0.472 -15.789 1 92.81 352 ILE B C 1
ATOM 8012 O O . ILE B 1 352 ? -20.578 0.756 -15.727 1 92.81 352 ILE B O 1
ATOM 8016 N N . LEU B 1 353 ? -19.672 -1.24 -15.523 1 93.62 353 LEU B N 1
ATOM 8017 C CA . LEU B 1 353 ? -18.359 -0.717 -15.156 1 93.62 353 LEU B CA 1
ATOM 8018 C C . LEU B 1 353 ? -17.625 -0.178 -16.375 1 93.62 353 LEU B C 1
ATOM 8020 O O . LEU B 1 353 ? -16.578 -0.705 -16.766 1 93.62 353 LEU B O 1
ATOM 8024 N N . LYS B 1 354 ? -18.062 0.904 -16.844 1 88.38 354 LYS B N 1
ATOM 8025 C CA . LYS B 1 354 ? -17.469 1.525 -18.031 1 88.38 354 LYS B CA 1
ATOM 8026 C C . LYS B 1 354 ? -16.328 2.463 -17.641 1 88.38 354 LYS B C 1
ATOM 8028 O O . LYS B 1 354 ? -16.016 2.607 -16.469 1 88.38 354 LYS B O 1
ATOM 8033 N N . GLU B 1 355 ? -15.711 3.045 -18.672 1 87.5 355 GLU B N 1
ATOM 8034 C CA . GLU B 1 355 ? -14.594 3.959 -18.453 1 87.5 355 GLU B CA 1
ATOM 8035 C C . GLU B 1 355 ? -15 5.113 -17.547 1 87.5 355 GLU B C 1
ATOM 8037 O O . GLU B 1 355 ? -16.078 5.68 -17.688 1 87.5 355 GLU B O 1
ATOM 8042 N N . GLY B 1 356 ? -14.148 5.371 -16.547 1 86.12 356 GLY B N 1
ATOM 8043 C CA . GLY B 1 356 ? -14.391 6.484 -15.648 1 86.12 356 GLY B CA 1
ATOM 8044 C C . GLY B 1 356 ? -15.164 6.086 -14.406 1 86.12 356 GLY B C 1
ATOM 8045 O O . GLY B 1 356 ? -15.219 6.848 -13.438 1 86.12 356 GLY B O 1
ATOM 8046 N N . VAL B 1 357 ? -15.703 4.922 -14.359 1 91.88 357 VAL B N 1
ATOM 8047 C CA . VAL B 1 357 ? -16.547 4.48 -13.25 1 91.88 357 VAL B CA 1
ATOM 8048 C C . VAL B 1 357 ? -15.672 3.842 -12.172 1 91.88 357 VAL B C 1
ATOM 8050 O O . VAL B 1 357 ? -14.703 3.141 -12.477 1 91.88 357 VAL B O 1
ATOM 8053 N N . TYR B 1 358 ? -15.953 4.18 -10.898 1 95.94 358 TYR B N 1
ATOM 8054 C CA . TYR B 1 358 ? -15.406 3.438 -9.773 1 95.94 358 TYR B CA 1
ATOM 8055 C C . TYR B 1 358 ? -16.281 2.238 -9.43 1 95.94 358 TYR B C 1
ATOM 8057 O O . TYR B 1 358 ? -17.469 2.389 -9.164 1 95.94 358 TYR B O 1
ATOM 8065 N N . GLY B 1 359 ? -15.727 1.089 -9.523 1 97.81 359 GLY B N 1
ATOM 8066 C CA . GLY B 1 359 ? -16.422 -0.13 -9.141 1 97.81 359 GLY B CA 1
ATOM 8067 C C . GLY B 1 359 ? -15.898 -0.747 -7.859 1 97.81 359 GLY B C 1
ATOM 8068 O O . GLY B 1 359 ? -14.688 -0.758 -7.621 1 97.81 359 GLY B O 1
ATOM 8069 N N . LEU B 1 360 ? -16.797 -1.187 -7.012 1 98.75 360 LEU B N 1
ATOM 8070 C CA . LEU B 1 360 ? -16.422 -1.907 -5.801 1 98.75 360 LEU B CA 1
ATOM 8071 C C . LEU B 1 360 ? -17.219 -3.197 -5.66 1 98.75 360 LEU B C 1
ATOM 8073 O O . LEU B 1 360 ? -18.453 -3.176 -5.711 1 98.75 360 LEU B O 1
ATOM 8077 N N . PHE B 1 361 ? -16.531 -4.262 -5.562 1 98.75 361 PHE B N 1
ATOM 8078 C CA . PHE B 1 361 ? -17.156 -5.566 -5.32 1 98.75 361 PHE B CA 1
ATOM 8079 C C . PHE B 1 361 ? -16.859 -6.047 -3.904 1 98.75 361 PHE B C 1
ATOM 8081 O O . PHE B 1 361 ? -15.695 -6.098 -3.486 1 98.75 361 PHE B O 1
ATOM 8088 N N . TYR B 1 362 ? -17.875 -6.395 -3.158 1 98.81 362 TYR B N 1
ATOM 8089 C CA . TYR B 1 362 ? -17.75 -6.918 -1.802 1 98.81 362 TYR B CA 1
ATOM 8090 C C . TYR B 1 362 ? -18.5 -8.242 -1.661 1 98.81 362 TYR B C 1
ATOM 8092 O O . TYR B 1 362 ? -19.672 -8.336 -1.995 1 98.81 362 TYR B O 1
ATOM 8100 N N . TYR B 1 363 ? -17.797 -9.234 -1.197 1 98.62 363 TYR B N 1
ATOM 8101 C CA . TYR B 1 363 ? -18.391 -10.547 -0.963 1 98.62 363 TYR B CA 1
ATOM 8102 C C . TYR B 1 363 ? -18.156 -11.008 0.47 1 98.62 363 TYR B C 1
ATOM 8104 O O . TYR B 1 363 ? -17.016 -10.984 0.955 1 98.62 363 TYR B O 1
ATOM 8112 N N . ALA B 1 364 ? -19.156 -11.414 1.126 1 97.81 364 ALA B N 1
ATOM 8113 C CA . ALA B 1 364 ? -19.062 -12.039 2.443 1 97.81 364 ALA B CA 1
ATOM 8114 C C . ALA B 1 364 ? -19.766 -13.398 2.447 1 97.81 364 ALA B C 1
ATOM 8116 O O . ALA B 1 364 ? -20.953 -13.492 2.137 1 97.81 364 ALA B O 1
ATOM 8117 N N . GLY B 1 365 ? -19.109 -14.391 2.762 1 97 365 GLY B N 1
ATOM 8118 C CA . GLY B 1 365 ? -19.641 -15.742 2.785 1 97 365 GLY B CA 1
ATOM 8119 C C . GLY B 1 365 ? -18.547 -16.797 2.873 1 97 365 GLY B C 1
ATOM 8120 O O . GLY B 1 365 ? -17.406 -16.5 3.215 1 97 365 GLY B O 1
ATOM 8121 N N . HIS B 1 366 ? -18.938 -18.062 2.576 1 96.25 366 HIS B N 1
ATOM 8122 C CA . HIS B 1 366 ? -17.938 -19.125 2.545 1 96.25 366 HIS B CA 1
ATOM 8123 C C . HIS B 1 366 ? -17.047 -19.016 1.307 1 96.25 366 HIS B C 1
ATOM 8125 O O . HIS B 1 366 ? -17.531 -18.656 0.229 1 96.25 366 HIS B O 1
ATOM 8131 N N . GLY B 1 367 ? -15.859 -19.234 1.542 1 96.5 367 GLY B N 1
ATOM 8132 C CA . GLY B 1 367 ? -14.883 -19.297 0.47 1 96.5 367 GLY B CA 1
ATOM 8133 C C . GLY B 1 367 ? -13.703 -20.203 0.783 1 96.5 367 GLY B C 1
ATOM 8134 O O . GLY B 1 367 ? -13.586 -20.719 1.898 1 96.5 367 GLY B O 1
ATOM 8135 N N . PHE B 1 368 ? -12.922 -20.5 -0.208 1 95.44 368 PHE B N 1
ATOM 8136 C CA . PHE B 1 368 ? -11.711 -21.312 -0.05 1 95.44 368 PHE B CA 1
ATOM 8137 C C . PHE B 1 368 ? -10.625 -20.844 -1.012 1 95.44 368 PHE B C 1
ATOM 8139 O O . PHE B 1 368 ? -10.875 -19.984 -1.867 1 95.44 368 PHE B O 1
ATOM 8146 N N . LYS B 1 369 ? -9.453 -21.344 -0.745 1 95.44 369 LYS B N 1
ATOM 8147 C CA . LYS B 1 369 ? -8.336 -20.969 -1.61 1 95.44 369 LYS B CA 1
ATOM 8148 C C . LYS B 1 369 ? -7.594 -22.203 -2.113 1 95.44 369 LYS B C 1
ATOM 8150 O O . LYS B 1 369 ? -7.273 -23.109 -1.333 1 95.44 369 LYS B O 1
ATOM 8155 N N . MET B 1 370 ? -7.445 -22.328 -3.34 1 94.06 370 MET B N 1
ATOM 8156 C CA . MET B 1 370 ? -6.59 -23.266 -4.047 1 94.06 370 MET B CA 1
ATOM 8157 C C . MET B 1 370 ? -5.82 -22.578 -5.164 1 94.06 370 MET B C 1
ATOM 8159 O O . MET B 1 370 ? -6.305 -22.484 -6.293 1 94.06 370 MET B O 1
ATOM 8163 N N . GLN B 1 371 ? -4.688 -22.109 -4.879 1 90.5 371 GLN B N 1
ATOM 8164 C CA . GLN B 1 371 ? -3.885 -21.203 -5.703 1 90.5 371 GLN B CA 1
ATOM 8165 C C . GLN B 1 371 ? -4.551 -19.844 -5.836 1 90.5 371 GLN B C 1
ATOM 8167 O O . GLN B 1 371 ? -3.896 -18.812 -5.695 1 90.5 371 GLN B O 1
ATOM 8172 N N . GLU B 1 372 ? -5.844 -19.875 -6.047 1 92.69 372 GLU B N 1
ATOM 8173 C CA . GLU B 1 372 ? -6.652 -18.656 -6.129 1 92.69 372 GLU B CA 1
ATOM 8174 C C . GLU B 1 372 ? -7.836 -18.719 -5.168 1 92.69 372 GLU B C 1
ATOM 8176 O O . GLU B 1 372 ? -8.148 -19.781 -4.625 1 92.69 372 GLU B O 1
ATOM 8181 N N . SER B 1 373 ? -8.445 -17.562 -5.004 1 95.81 373 SER B N 1
ATOM 8182 C CA . SER B 1 373 ? -9.602 -17.484 -4.113 1 95.81 373 SER B CA 1
ATOM 8183 C C . SER B 1 373 ? -10.891 -17.859 -4.832 1 95.81 373 SER B C 1
ATOM 8185 O O . SER B 1 373 ? -11.086 -17.5 -5.996 1 95.81 373 SER B O 1
ATOM 8187 N N . TYR B 1 374 ? -11.781 -18.609 -4.141 1 97.38 374 TYR B N 1
ATOM 8188 C CA . TYR B 1 374 ? -13.062 -19.062 -4.68 1 97.38 374 TYR B CA 1
ATOM 8189 C C . TYR B 1 374 ? -14.211 -18.672 -3.754 1 97.38 374 TYR B C 1
ATOM 8191 O O . TYR B 1 374 ? -14.148 -18.906 -2.545 1 97.38 374 TYR B O 1
ATOM 8199 N N . MET B 1 375 ? -15.25 -18.141 -4.34 1 98.25 375 MET B N 1
ATOM 8200 C CA . MET B 1 375 ? -16.453 -17.781 -3.594 1 98.25 375 MET B CA 1
ATOM 8201 C C . MET B 1 375 ? -17.516 -18.859 -3.734 1 98.25 375 MET B C 1
ATOM 8203 O O . MET B 1 375 ? -17.859 -19.266 -4.848 1 98.25 375 MET B O 1
ATOM 8207 N N . LEU B 1 376 ? -18.094 -19.25 -2.631 1 97.81 376 LEU B N 1
ATOM 8208 C CA . LEU B 1 376 ? -19.109 -20.312 -2.662 1 97.81 376 LEU B CA 1
ATOM 8209 C C . LEU B 1 376 ? -20.516 -19.719 -2.656 1 97.81 376 LEU B C 1
ATOM 8211 O O . LEU B 1 376 ? -20.797 -18.812 -1.872 1 97.81 376 LEU B O 1
ATOM 8215 N N . ALA B 1 377 ? -21.328 -20.219 -3.51 1 97 377 ALA B N 1
ATOM 8216 C CA . ALA B 1 377 ? -22.75 -19.859 -3.541 1 97 377 ALA B CA 1
ATOM 8217 C C . ALA B 1 377 ? -23.547 -20.672 -2.523 1 97 377 ALA B C 1
ATOM 8219 O O . ALA B 1 377 ? -23.031 -21.641 -1.956 1 97 377 ALA B O 1
ATOM 8220 N N . VAL B 1 378 ? -24.797 -20.266 -2.273 1 95.88 378 VAL B N 1
ATOM 8221 C CA . VAL B 1 378 ? -25.578 -20.875 -1.203 1 95.88 378 VAL B CA 1
ATOM 8222 C C . VAL B 1 378 ? -25.984 -22.297 -1.606 1 95.88 378 VAL B C 1
ATOM 8224 O O . VAL B 1 378 ? -26.234 -23.141 -0.748 1 95.88 378 VAL B O 1
ATOM 8227 N N . ASP B 1 379 ? -26.031 -22.578 -2.918 1 95 379 ASP B N 1
ATOM 8228 C CA . ASP B 1 379 ? -26.484 -23.875 -3.4 1 95 379 ASP B CA 1
ATOM 8229 C C . ASP B 1 379 ? -25.297 -24.797 -3.691 1 95 379 ASP B C 1
ATOM 8231 O O . ASP B 1 379 ? -25.438 -25.812 -4.383 1 95 379 ASP B O 1
ATOM 8235 N N . ALA B 1 380 ? -24.078 -24.453 -3.25 1 96.44 380 ALA B N 1
ATOM 8236 C CA . ALA B 1 380 ? -22.922 -25.328 -3.438 1 96.44 380 ALA B CA 1
ATOM 8237 C C . ALA B 1 380 ? -23.172 -26.703 -2.828 1 96.44 380 ALA B C 1
ATOM 8239 O O . ALA B 1 380 ? -23.672 -26.812 -1.704 1 96.44 380 ALA B O 1
ATOM 8240 N N . PRO B 1 381 ? -22.844 -27.719 -3.541 1 95.94 381 PRO B N 1
ATOM 8241 C CA . PRO B 1 381 ? -23.047 -29.062 -2.998 1 95.94 381 PRO B CA 1
ATOM 8242 C C . PRO B 1 381 ? -22.125 -29.359 -1.809 1 95.94 381 PRO B C 1
ATOM 8244 O O . PRO B 1 381 ? -21.188 -28.609 -1.541 1 95.94 381 PRO B O 1
ATOM 8247 N N . GLU B 1 382 ? -22.516 -30.391 -1.076 1 93.31 382 GLU B N 1
ATOM 8248 C CA . GLU B 1 382 ? -21.719 -30.781 0.076 1 93.31 382 GLU B CA 1
ATOM 8249 C C . GLU B 1 382 ? -20.266 -31.016 -0.323 1 93.31 382 GLU B C 1
ATOM 8251 O O . GLU B 1 382 ? -19.344 -30.5 0.323 1 93.31 382 GLU B O 1
ATOM 8256 N N . SER B 1 383 ? -20.156 -31.781 -1.4 1 94.25 383 SER B N 1
ATOM 8257 C CA . SER B 1 383 ? -18.844 -31.953 -2.016 1 94.25 383 SER B CA 1
ATOM 8258 C C . SER B 1 383 ? -18.703 -31.094 -3.258 1 94.25 383 SER B C 1
ATOM 8260 O O . SER B 1 383 ? -18.969 -31.547 -4.375 1 94.25 383 SER B O 1
ATOM 8262 N N . TYR B 1 384 ? -18.25 -29.922 -2.98 1 95.25 384 TYR B N 1
ATOM 8263 C CA . TYR B 1 384 ? -18.156 -28.953 -4.074 1 95.25 384 TYR B CA 1
ATOM 8264 C C . TYR B 1 384 ? -16.828 -29.062 -4.797 1 95.25 384 TYR B C 1
ATOM 8266 O O . TYR B 1 384 ? -15.82 -29.484 -4.207 1 95.25 384 TYR B O 1
ATOM 8274 N N . LEU B 1 385 ? -16.859 -28.766 -6.051 1 95.31 385 LEU B N 1
ATOM 8275 C CA . LEU B 1 385 ? -15.688 -28.641 -6.895 1 95.31 385 LEU B CA 1
ATOM 8276 C C . LEU B 1 385 ? -15.391 -27.172 -7.203 1 95.31 385 LEU B C 1
ATOM 8278 O O . LEU B 1 385 ? -16.125 -26.281 -6.781 1 95.31 385 LEU B O 1
ATOM 8282 N N . ARG B 1 386 ? -14.242 -26.922 -7.891 1 94.06 386 ARG B N 1
ATOM 8283 C CA . ARG B 1 386 ? -13.906 -25.562 -8.297 1 94.06 386 ARG B CA 1
ATOM 8284 C C . ARG B 1 386 ? -14.992 -24.969 -9.195 1 94.06 386 ARG B C 1
ATOM 8286 O O . ARG B 1 386 ? -15.312 -23.781 -9.102 1 94.06 386 ARG B O 1
ATOM 8293 N N . LYS B 1 387 ? -15.562 -25.797 -9.969 1 93.31 387 LYS B N 1
ATOM 8294 C CA . LYS B 1 387 ? -16.562 -25.359 -10.938 1 93.31 387 LYS B CA 1
ATOM 8295 C C . LYS B 1 387 ? -17.844 -24.922 -10.234 1 93.31 387 LYS B C 1
ATOM 8297 O O . LYS B 1 387 ? -18.672 -24.219 -10.82 1 93.31 387 LYS B O 1
ATOM 8302 N N . ASP B 1 388 ? -18.031 -25.344 -8.984 1 94.88 388 ASP B N 1
ATOM 8303 C CA . ASP B 1 388 ? -19.219 -25.016 -8.219 1 94.88 388 ASP B CA 1
ATOM 8304 C C . ASP B 1 388 ? -19.031 -23.688 -7.465 1 94.88 388 ASP B C 1
ATOM 8306 O O . ASP B 1 388 ? -19.875 -23.328 -6.625 1 94.88 388 ASP B O 1
ATOM 8310 N N . ALA B 1 389 ? -17.969 -23.016 -7.715 1 97 389 ALA B N 1
ATOM 8311 C CA . ALA B 1 389 ? -17.641 -21.734 -7.082 1 97 389 ALA B CA 1
ATOM 8312 C C . ALA B 1 389 ? -17.219 -20.703 -8.117 1 97 389 ALA B C 1
ATOM 8314 O O . ALA B 1 389 ? -17.047 -21.031 -9.297 1 97 389 ALA B O 1
ATOM 8315 N N . ILE B 1 390 ? -17.219 -19.469 -7.75 1 97.38 390 ILE B N 1
ATOM 8316 C CA . ILE B 1 390 ? -16.719 -18.422 -8.625 1 97.38 390 ILE B CA 1
ATOM 8317 C C . ILE B 1 390 ? -15.281 -18.078 -8.258 1 97.38 390 ILE B C 1
ATOM 8319 O O . ILE B 1 390 ? -15 -17.688 -7.121 1 97.38 390 ILE B O 1
ATOM 8323 N N . CYS B 1 391 ? -14.438 -18.25 -9.211 1 95.88 391 CYS B N 1
ATOM 8324 C CA . CYS B 1 391 ? -13.023 -17.969 -9.008 1 95.88 391 CYS B CA 1
ATOM 8325 C C . CYS B 1 391 ? -12.742 -16.469 -9.133 1 95.88 391 CYS B C 1
ATOM 8327 O O . CYS B 1 391 ? -13.391 -15.781 -9.922 1 95.88 391 CYS B O 1
ATOM 8329 N N . GLU B 1 392 ? -11.766 -16 -8.398 1 96.12 392 GLU B N 1
ATOM 8330 C CA . GLU B 1 392 ? -11.406 -14.594 -8.422 1 96.12 392 GLU B CA 1
ATOM 8331 C C . GLU B 1 392 ? -11 -14.148 -9.82 1 96.12 392 GLU B C 1
ATOM 8333 O O . GLU B 1 392 ? -11.32 -13.039 -10.242 1 96.12 392 GLU B O 1
ATOM 8338 N N . SER B 1 393 ? -10.242 -14.984 -10.555 1 94.38 393 SER B N 1
ATOM 8339 C CA . SER B 1 393 ? -9.82 -14.633 -11.906 1 94.38 393 SER B CA 1
ATOM 8340 C C . SER B 1 393 ? -11.016 -14.461 -12.836 1 94.38 393 SER B C 1
ATOM 8342 O O . SER B 1 393 ? -11 -13.617 -13.734 1 94.38 393 SER B O 1
ATOM 8344 N N . GLU B 1 394 ? -11.992 -15.266 -12.648 1 95.31 394 GLU B N 1
ATOM 8345 C CA . GLU B 1 394 ? -13.227 -15.125 -13.414 1 95.31 394 GLU B CA 1
ATOM 8346 C C . GLU B 1 394 ? -13.922 -13.797 -13.102 1 95.31 394 GLU B C 1
ATOM 8348 O O . GLU B 1 394 ? -14.398 -13.117 -14.008 1 95.31 394 GLU B O 1
ATOM 8353 N N . LEU B 1 395 ? -14.016 -13.508 -11.844 1 97.44 395 LEU B N 1
ATOM 8354 C CA . LEU B 1 395 ? -14.57 -12.234 -11.398 1 97.44 395 LEU B CA 1
ATOM 8355 C C . LEU B 1 395 ? -13.859 -11.062 -12.07 1 97.44 395 LEU B C 1
ATOM 8357 O O . LEU B 1 395 ? -14.5 -10.188 -12.648 1 97.44 395 LEU B O 1
ATOM 8361 N N . LEU B 1 396 ? -12.555 -11.07 -12.016 1 96.31 396 LEU B N 1
ATOM 8362 C CA . LEU B 1 396 ? -11.75 -9.961 -12.516 1 96.31 396 LEU B CA 1
ATOM 8363 C C . LEU B 1 396 ? -11.828 -9.875 -14.039 1 96.31 396 LEU B C 1
ATOM 8365 O O . LEU B 1 396 ? -11.812 -8.781 -14.602 1 96.31 396 LEU B O 1
ATOM 8369 N N . ALA B 1 397 ? -11.875 -11.016 -14.672 1 94.62 397 ALA B N 1
ATOM 8370 C CA . ALA B 1 397 ? -11.992 -11.031 -16.125 1 94.62 397 ALA B CA 1
ATOM 8371 C C . ALA B 1 397 ? -13.25 -10.312 -16.594 1 94.62 397 ALA B C 1
ATOM 8373 O O . ALA B 1 397 ? -13.234 -9.617 -17.609 1 94.62 397 ALA B O 1
ATOM 8374 N N . ILE B 1 398 ? -14.281 -10.484 -15.859 1 96.06 398 ILE B N 1
ATOM 8375 C CA . ILE B 1 398 ? -15.555 -9.859 -16.203 1 96.06 398 ILE B CA 1
ATOM 8376 C C . ILE B 1 398 ? -15.523 -8.375 -15.852 1 96.06 398 ILE B C 1
ATOM 8378 O O . ILE B 1 398 ? -15.914 -7.531 -16.656 1 96.06 398 ILE B O 1
ATOM 8382 N N . LEU B 1 399 ? -15 -8.031 -14.734 1 96.62 399 LEU B N 1
ATOM 8383 C CA . LEU B 1 399 ? -15.148 -6.684 -14.18 1 96.62 399 LEU B CA 1
ATOM 8384 C C . LEU B 1 399 ? -14.148 -5.727 -14.812 1 96.62 399 LEU B C 1
ATOM 8386 O O . LEU B 1 399 ? -14.367 -4.516 -14.836 1 96.62 399 LEU B O 1
ATOM 8390 N N . LEU B 1 400 ? -13.047 -6.242 -15.289 1 94.56 400 LEU B N 1
ATOM 8391 C CA . LEU B 1 400 ? -12.016 -5.367 -15.844 1 94.56 400 LEU B CA 1
ATOM 8392 C C . LEU B 1 400 ? -12.203 -5.191 -17.344 1 94.56 400 LEU B C 1
ATOM 8394 O O . LEU B 1 400 ? -11.531 -4.371 -17.969 1 94.56 400 LEU B O 1
ATOM 8398 N N . GLN B 1 401 ? -13.094 -5.887 -17.875 1 91.56 401 GLN B N 1
ATOM 8399 C CA . GLN B 1 401 ? -13.266 -5.965 -19.312 1 91.56 401 GLN B CA 1
ATOM 8400 C C . GLN B 1 401 ? -13.531 -4.586 -19.906 1 91.56 401 GLN B C 1
ATOM 8402 O O . GLN B 1 401 ? -13.07 -4.281 -21.016 1 91.56 401 GLN B O 1
ATOM 8407 N N . ASN B 1 402 ? -14.289 -3.705 -19.203 1 90.38 402 ASN B N 1
ATOM 8408 C CA . ASN B 1 402 ? -14.695 -2.42 -19.766 1 90.38 402 ASN B CA 1
ATOM 8409 C C . ASN B 1 402 ? -13.875 -1.271 -19.188 1 90.38 402 ASN B C 1
ATOM 8411 O O . ASN B 1 402 ? -14.305 -0.117 -19.219 1 90.38 402 ASN B O 1
ATOM 8415 N N . ASP B 1 403 ? -12.797 -1.597 -18.609 1 90.25 403 ASP B N 1
ATOM 8416 C CA . ASP B 1 403 ? -11.742 -0.667 -18.188 1 90.25 403 ASP B CA 1
ATOM 8417 C C . ASP B 1 403 ? -12.289 0.38 -17.219 1 90.25 403 ASP B C 1
ATOM 8419 O O . ASP B 1 403 ? -12.148 1.582 -17.453 1 90.25 403 ASP B O 1
ATOM 8423 N N . PRO B 1 404 ? -12.867 -0.036 -16.141 1 93.88 404 PRO B N 1
ATOM 8424 C CA . PRO B 1 404 ? -13.25 0.964 -15.141 1 93.88 404 PRO B CA 1
ATOM 8425 C C . PRO B 1 404 ? -12.062 1.796 -14.656 1 93.88 404 PRO B C 1
ATOM 8427 O O . PRO B 1 404 ? -10.914 1.358 -14.766 1 93.88 404 PRO B O 1
ATOM 8430 N N . ALA B 1 405 ? -12.367 3.025 -14.164 1 91.5 405 ALA B N 1
ATOM 8431 C CA . ALA B 1 405 ? -11.297 3.889 -13.672 1 91.5 405 ALA B CA 1
ATOM 8432 C C . ALA B 1 405 ? -10.648 3.303 -12.422 1 91.5 405 ALA B C 1
ATOM 8434 O O . ALA B 1 405 ? -9.453 3.48 -12.195 1 91.5 405 ALA B O 1
ATOM 8435 N N . LEU B 1 406 ? -11.438 2.68 -11.641 1 95.88 406 LEU B N 1
ATOM 8436 C CA . LEU B 1 406 ? -10.992 2.027 -10.414 1 95.88 406 LEU B CA 1
ATOM 8437 C C . LEU B 1 406 ? -11.844 0.796 -10.117 1 95.88 406 LEU B C 1
ATOM 8439 O O . LEU B 1 406 ? -13.07 0.836 -10.242 1 95.88 406 LEU B O 1
ATOM 8443 N N . LEU B 1 407 ? -11.234 -0.285 -9.867 1 97.62 407 LEU B N 1
ATOM 8444 C CA . LEU B 1 407 ? -11.914 -1.486 -9.398 1 97.62 407 LEU B CA 1
ATOM 8445 C C . LEU B 1 407 ? -11.344 -1.956 -8.07 1 97.62 407 LEU B C 1
ATOM 8447 O O . LEU B 1 407 ? -10.141 -2.223 -7.965 1 97.62 407 LEU B O 1
ATOM 8451 N N . VAL B 1 408 ? -12.164 -1.985 -7.023 1 98.5 408 VAL B N 1
ATOM 8452 C CA . VAL B 1 408 ? -11.797 -2.498 -5.707 1 98.5 408 VAL B CA 1
ATOM 8453 C C . VAL B 1 408 ? -12.562 -3.789 -5.426 1 98.5 408 VAL B C 1
ATOM 8455 O O . VAL B 1 408 ? -13.797 -3.814 -5.477 1 98.5 408 VAL B O 1
ATOM 8458 N N . THR B 1 409 ? -11.875 -4.844 -5.18 1 98.5 409 THR B N 1
ATOM 8459 C CA . THR B 1 409 ? -12.508 -6.094 -4.785 1 98.5 409 THR B CA 1
ATOM 8460 C C . THR B 1 409 ? -12.148 -6.453 -3.346 1 98.5 409 THR B C 1
ATOM 8462 O O . THR B 1 409 ? -10.984 -6.398 -2.959 1 98.5 409 THR B O 1
ATOM 8465 N N . ILE B 1 410 ? -13.164 -6.711 -2.545 1 98.62 410 ILE B N 1
ATOM 8466 C CA . ILE B 1 410 ? -12.984 -7.094 -1.147 1 98.62 410 ILE B CA 1
ATOM 8467 C C . ILE B 1 410 ? -13.617 -8.461 -0.905 1 98.62 410 ILE B C 1
ATOM 8469 O O . ILE B 1 410 ? -14.836 -8.625 -1.006 1 98.62 410 ILE B O 1
ATOM 8473 N N . LEU B 1 411 ? -12.844 -9.391 -0.598 1 98.19 411 LEU B N 1
ATOM 8474 C CA . LEU B 1 411 ? -13.312 -10.734 -0.29 1 98.19 411 LEU B CA 1
ATOM 8475 C C . LEU B 1 411 ? -13.227 -11.016 1.207 1 98.19 411 LEU B C 1
ATOM 8477 O O . LEU B 1 411 ? -12.141 -11.289 1.728 1 98.19 411 LEU B O 1
ATOM 8481 N N . ASP B 1 412 ? -14.32 -10.93 1.856 1 97.12 412 ASP B N 1
ATOM 8482 C CA . ASP B 1 412 ? -14.438 -11.219 3.283 1 97.12 412 ASP B CA 1
ATOM 8483 C C . ASP B 1 412 ? -14.859 -12.664 3.523 1 97.12 412 ASP B C 1
ATOM 8485 O O . ASP B 1 412 ? -16 -12.93 3.893 1 97.12 412 ASP B O 1
ATOM 8489 N N . MET B 1 413 ? -13.969 -13.531 3.387 1 95.56 413 MET B N 1
ATOM 8490 C CA . MET B 1 413 ? -14.203 -14.977 3.451 1 95.56 413 MET B CA 1
ATOM 8491 C C . MET B 1 413 ? -12.953 -15.711 3.918 1 95.56 413 MET B C 1
ATOM 8493 O O . MET B 1 413 ? -11.867 -15.141 3.938 1 95.56 413 MET B O 1
ATOM 8497 N N . CYS B 1 414 ? -13.125 -16.938 4.305 1 92.81 414 CYS B N 1
ATOM 8498 C CA . CYS B 1 414 ? -11.984 -17.781 4.637 1 92.81 414 CYS B CA 1
ATOM 8499 C C . CYS B 1 414 ? -11.188 -18.141 3.387 1 92.81 414 CYS B C 1
ATOM 8501 O O . CYS B 1 414 ? -11.719 -18.125 2.275 1 92.81 414 CYS B O 1
ATOM 8503 N N . GLN B 1 415 ? -9.961 -18.328 3.564 1 93.5 415 GLN B N 1
ATOM 8504 C CA . GLN B 1 415 ? -9.086 -18.703 2.457 1 93.5 415 GLN B CA 1
ATOM 8505 C C . GLN B 1 415 ? -8.359 -20 2.744 1 93.5 415 GLN B C 1
ATOM 8507 O O . GLN B 1 415 ? -7.188 -20.156 2.387 1 93.5 415 GLN B O 1
ATOM 8512 N N . THR B 1 416 ? -9 -20.922 3.391 1 91.94 416 THR B N 1
ATOM 8513 C CA . THR B 1 416 ? -8.406 -22.203 3.736 1 91.94 416 THR B CA 1
ATOM 8514 C C . THR B 1 416 ? -8.555 -23.203 2.586 1 91.94 416 THR B C 1
ATOM 8516 O O . THR B 1 416 ? -9.383 -23 1.695 1 91.94 416 THR B O 1
ATOM 8519 N N . ILE B 1 417 ? -7.77 -24.25 2.635 1 93.31 417 ILE B N 1
ATOM 8520 C CA . ILE B 1 417 ? -7.852 -25.328 1.65 1 93.31 417 ILE B CA 1
ATOM 8521 C C . ILE B 1 417 ? -8.93 -26.328 2.064 1 93.31 417 ILE B C 1
ATOM 8523 O O . ILE B 1 417 ? -8.984 -26.75 3.223 1 93.31 417 ILE B O 1
ATOM 8527 N N . PRO B 1 418 ? -9.797 -26.688 1.113 1 93.38 418 PRO B N 1
ATOM 8528 C CA . PRO B 1 418 ? -10.734 -27.766 1.453 1 93.38 418 PRO B CA 1
ATOM 8529 C C . PRO B 1 418 ? -10.031 -29.031 1.91 1 93.38 418 PRO B C 1
ATOM 8531 O O . PRO B 1 418 ? -9.07 -29.484 1.269 1 93.38 418 PRO B O 1
ATOM 8534 N N . PRO B 1 419 ? -10.453 -29.594 2.965 1 91.06 419 PRO B N 1
ATOM 8535 C CA . PRO B 1 419 ? -9.789 -30.797 3.475 1 91.06 419 PRO B CA 1
ATOM 8536 C C . PRO B 1 419 ? -9.883 -31.969 2.508 1 91.06 419 PRO B C 1
ATOM 8538 O O . PRO B 1 419 ? -10.953 -32.25 1.978 1 91.06 419 PRO B O 1
ATOM 8541 N N . LYS B 1 420 ? -8.805 -32.625 2.363 1 90.44 420 LYS B N 1
ATOM 8542 C CA . LYS B 1 420 ? -8.75 -33.75 1.449 1 90.44 420 LYS B CA 1
ATOM 8543 C C . LYS B 1 420 ? -9.617 -34.906 1.951 1 90.44 420 LYS B C 1
ATOM 8545 O O . LYS B 1 420 ? -10.188 -35.656 1.153 1 90.44 420 LYS B O 1
ATOM 8550 N N . GLU B 1 421 ? -9.758 -35.031 3.223 1 90.62 421 GLU B N 1
ATOM 8551 C CA . GLU B 1 421 ? -10.531 -36.125 3.83 1 90.62 421 GLU B CA 1
ATOM 8552 C C . GLU B 1 421 ? -12.016 -35.969 3.537 1 90.62 421 GLU B C 1
ATOM 8554 O O . GLU B 1 421 ? -12.703 -36.938 3.227 1 90.62 421 GLU B O 1
ATOM 8559 N N . SER B 1 422 ? -12.469 -34.781 3.564 1 88.62 422 SER B N 1
ATOM 8560 C CA . SER B 1 422 ? -13.906 -34.531 3.422 1 88.62 422 SER B CA 1
ATOM 8561 C C . SER B 1 422 ? -14.273 -34.219 1.974 1 88.62 422 SER B C 1
ATOM 8563 O O . SER B 1 422 ? -15.414 -34.438 1.559 1 88.62 422 SER B O 1
ATOM 8565 N N . ASN B 1 423 ? -13.281 -33.75 1.214 1 92.62 423 ASN B N 1
ATOM 8566 C CA . ASN B 1 423 ? -13.539 -33.344 -0.173 1 92.62 423 ASN B CA 1
ATOM 8567 C C . ASN B 1 423 ? -12.367 -33.719 -1.078 1 92.62 423 ASN B C 1
ATOM 8569 O O . ASN B 1 423 ? -11.734 -32.844 -1.672 1 92.62 423 ASN B O 1
ATOM 8573 N N . PRO B 1 424 ? -12.109 -34.969 -1.332 1 91.44 424 PRO B N 1
ATOM 8574 C CA . PRO B 1 424 ? -10.945 -35.438 -2.094 1 91.44 424 PRO B CA 1
ATOM 8575 C C . PRO B 1 424 ? -11.031 -35.094 -3.576 1 91.44 424 PRO B C 1
ATOM 8577 O O . PRO B 1 424 ? -10.008 -34.812 -4.211 1 91.44 424 PRO B O 1
ATOM 8580 N N . ASN B 1 425 ? -12.203 -35.031 -4.176 1 93.31 425 ASN B N 1
ATOM 8581 C CA . ASN B 1 425 ? -12.383 -34.875 -5.613 1 93.31 425 ASN B CA 1
ATOM 8582 C C . ASN B 1 425 ? -11.898 -33.5 -6.082 1 93.31 425 ASN B C 1
ATOM 8584 O O . ASN B 1 425 ? -11.422 -33.375 -7.211 1 93.31 425 ASN B O 1
ATOM 8588 N N . ILE B 1 426 ? -12.023 -32.531 -5.258 1 94.56 426 ILE B N 1
ATOM 8589 C CA . ILE B 1 426 ? -11.633 -31.172 -5.656 1 94.56 426 ILE B CA 1
ATOM 8590 C C . ILE B 1 426 ? -10.125 -31.125 -5.875 1 94.56 426 ILE B C 1
ATOM 8592 O O . ILE B 1 426 ? -9.641 -30.328 -6.684 1 94.56 426 ILE B O 1
ATOM 8596 N N . HIS B 1 427 ? -9.312 -31.953 -5.273 1 92.94 427 HIS B N 1
ATOM 8597 C CA . HIS B 1 427 ? -7.859 -31.953 -5.352 1 92.94 427 HIS B CA 1
ATOM 8598 C C . HIS B 1 427 ? -7.375 -32.656 -6.609 1 92.94 427 HIS B C 1
ATOM 8600 O O . HIS B 1 427 ? -6.203 -32.562 -6.977 1 92.94 427 HIS B O 1
ATOM 8606 N N . ASN B 1 428 ? -8.258 -33.25 -7.293 1 91.38 428 ASN B N 1
ATOM 8607 C CA . ASN B 1 428 ? -7.93 -33.969 -8.531 1 91.38 428 ASN B CA 1
ATOM 8608 C C . ASN B 1 428 ? -8.477 -33.219 -9.75 1 91.38 428 ASN B C 1
ATOM 8610 O O . ASN B 1 428 ? -8.375 -33.719 -10.875 1 91.38 428 ASN B O 1
ATOM 8614 N N . GLU B 1 429 ? -9.016 -32.062 -9.531 1 91.94 429 GLU B N 1
ATOM 8615 C CA . GLU B 1 429 ? -9.547 -31.25 -10.609 1 91.94 429 GLU B CA 1
ATOM 8616 C C . GLU B 1 429 ? -8.438 -30.453 -11.297 1 91.94 429 GLU B C 1
ATOM 8618 O O . GLU B 1 429 ? -7.535 -29.938 -10.633 1 91.94 429 GLU B O 1
ATOM 8623 N N . ILE B 1 430 ? -8.469 -30.438 -12.633 1 90.06 430 ILE B N 1
ATOM 8624 C CA . ILE B 1 430 ? -7.621 -29.516 -13.383 1 90.06 430 ILE B CA 1
ATOM 8625 C C . ILE B 1 430 ? -8.258 -28.141 -13.406 1 90.06 430 ILE B C 1
ATOM 8627 O O . ILE B 1 430 ? -9.328 -27.938 -13.992 1 90.06 430 ILE B O 1
ATOM 8631 N N . PRO B 1 431 ? -7.594 -27.219 -12.75 1 89.94 431 PRO B N 1
ATOM 8632 C CA . PRO B 1 431 ? -8.188 -25.875 -12.727 1 89.94 431 PRO B CA 1
ATOM 8633 C C . PRO B 1 431 ? -8.141 -25.188 -14.086 1 89.94 431 PRO B C 1
ATOM 8635 O O . PRO B 1 431 ? -7.168 -25.344 -14.828 1 89.94 431 PRO B O 1
ATOM 8638 N N . LYS B 1 432 ? -9.195 -24.422 -14.383 1 87.25 432 LYS B N 1
ATOM 8639 C CA . LYS B 1 432 ? -9.195 -23.594 -15.594 1 87.25 432 LYS B CA 1
ATOM 8640 C C . LYS B 1 432 ? -8.453 -22.281 -15.367 1 87.25 432 LYS B C 1
ATOM 8642 O O . LYS B 1 432 ? -8.672 -21.609 -14.359 1 87.25 432 LYS B O 1
ATOM 8647 N N . VAL B 1 433 ? -7.523 -22.047 -16.203 1 86.75 433 VAL B N 1
ATOM 8648 C CA . VAL B 1 433 ? -6.781 -20.797 -16.109 1 86.75 433 VAL B CA 1
ATOM 8649 C C . VAL B 1 433 ? -7.555 -19.688 -16.828 1 86.75 433 VAL B C 1
ATOM 8651 O O . VAL B 1 433 ? -7.824 -19.781 -18.031 1 86.75 433 VAL B O 1
ATOM 8654 N N . LYS B 1 434 ? -8.023 -18.672 -16.078 1 86.88 434 LYS B N 1
ATOM 8655 C CA . LYS B 1 434 ? -8.734 -17.531 -16.641 1 86.88 434 LYS B CA 1
ATOM 8656 C C . LYS B 1 434 ? -7.863 -16.281 -16.625 1 86.88 434 LYS B C 1
ATOM 8658 O O . LYS B 1 434 ? -7.473 -15.805 -15.562 1 86.88 434 LYS B O 1
ATOM 8663 N N . GLU B 1 435 ? -7.582 -15.867 -17.797 1 88.38 435 GLU B N 1
ATOM 8664 C CA . GLU B 1 435 ? -6.801 -14.633 -17.922 1 88.38 435 GLU B CA 1
ATOM 8665 C C . GLU B 1 435 ? -7.695 -13.406 -17.812 1 88.38 435 GLU B C 1
ATOM 8667 O O . GLU B 1 435 ? -8.836 -13.406 -18.281 1 88.38 435 GLU B O 1
ATOM 8672 N N . TYR B 1 436 ? -7.207 -12.414 -17.078 1 86.94 436 TYR B N 1
ATOM 8673 C CA . TYR B 1 436 ? -7.906 -11.141 -17.031 1 86.94 436 TYR B CA 1
ATOM 8674 C C . TYR B 1 436 ? -6.973 -9.992 -17.406 1 86.94 436 TYR B C 1
ATOM 8676 O O . TYR B 1 436 ? -5.82 -9.953 -16.969 1 86.94 436 TYR B O 1
ATOM 8684 N N . LYS B 1 437 ? -7.312 -9.281 -18.438 1 77.62 437 LYS B N 1
ATOM 8685 C CA . LYS B 1 437 ? -6.535 -8.141 -18.906 1 77.62 437 LYS B CA 1
ATOM 8686 C C . LYS B 1 437 ? -7.445 -6.957 -19.25 1 77.62 437 LYS B C 1
ATOM 8688 O O . LYS B 1 437 ? -8.562 -7.148 -19.734 1 77.62 437 LYS B O 1
ATOM 8693 N N . SER B 1 438 ? -6.996 -5.867 -18.719 1 74.75 438 SER B N 1
ATOM 8694 C CA . SER B 1 438 ? -7.676 -4.664 -19.188 1 74.75 438 SER B CA 1
ATOM 8695 C C . SER B 1 438 ? -7.234 -4.293 -20.609 1 74.75 438 SER B C 1
ATOM 8697 O O . SER B 1 438 ? -6.137 -4.656 -21.031 1 74.75 438 SER B O 1
ATOM 8699 N N . ARG B 1 439 ? -8.094 -3.711 -21.469 1 72.62 439 ARG B N 1
ATOM 8700 C CA . ARG B 1 439 ? -7.781 -3.301 -22.844 1 72.62 439 ARG B CA 1
ATOM 8701 C C . ARG B 1 439 ? -6.84 -2.098 -22.844 1 72.62 439 ARG B C 1
ATOM 8703 O O . ARG B 1 439 ? -5.945 -2.01 -23.688 1 72.62 439 ARG B O 1
ATOM 8710 N N . LYS B 1 440 ? -6.992 -1.231 -21.812 1 69.31 440 LYS B N 1
ATOM 8711 C CA . LYS B 1 440 ? -6.27 0.036 -21.844 1 69.31 440 LYS B CA 1
ATOM 8712 C C . LYS B 1 440 ? -5.113 0.029 -20.844 1 69.31 440 LYS B C 1
ATOM 8714 O O . LYS B 1 440 ? -4.457 1.053 -20.641 1 69.31 440 LYS B O 1
ATOM 8719 N N . ASN B 1 441 ? -4.727 -1.062 -20.344 1 64.62 441 ASN B N 1
ATOM 8720 C CA . ASN B 1 441 ? -3.592 -1.22 -19.438 1 64.62 441 ASN B CA 1
ATOM 8721 C C . ASN B 1 441 ? -3.652 -0.226 -18.281 1 64.62 441 ASN B C 1
ATOM 8723 O O . ASN B 1 441 ? -2.662 0.437 -17.984 1 64.62 441 ASN B O 1
ATOM 8727 N N . LEU B 1 442 ? -4.785 -0.062 -17.75 1 74.75 442 LEU B N 1
ATOM 8728 C CA . LEU B 1 442 ? -4.977 0.883 -16.656 1 74.75 442 LEU B CA 1
ATOM 8729 C C . LEU B 1 442 ? -4.438 0.316 -15.352 1 74.75 442 LEU B C 1
ATOM 8731 O O . LEU B 1 442 ? -4.461 -0.898 -15.141 1 74.75 442 LEU B O 1
ATOM 8735 N N . ARG B 1 443 ? -3.832 1.118 -14.602 1 85 443 ARG B N 1
ATOM 8736 C CA . ARG B 1 443 ? -3.43 0.833 -13.227 1 85 443 ARG B CA 1
ATOM 8737 C C . ARG B 1 443 ? -4.559 1.145 -12.25 1 85 443 ARG B C 1
ATOM 8739 O O . ARG B 1 443 ? -4.562 2.201 -11.617 1 85 443 ARG B O 1
ATOM 8746 N N . ASN B 1 444 ? -5.477 0.203 -12.125 1 91.25 444 ASN B N 1
ATOM 8747 C CA . ASN B 1 444 ? -6.73 0.59 -11.492 1 91.25 444 ASN B CA 1
ATOM 8748 C C . ASN B 1 444 ? -7.266 -0.515 -10.578 1 91.25 444 ASN B C 1
ATOM 8750 O O . ASN B 1 444 ? -8.445 -0.528 -10.242 1 91.25 444 ASN B O 1
ATOM 8754 N N . LEU B 1 445 ? -6.473 -1.449 -10.203 1 95.75 445 LEU B N 1
ATOM 8755 C CA . LEU B 1 445 ? -6.992 -2.605 -9.484 1 95.75 445 LEU B CA 1
ATOM 8756 C C . LEU B 1 445 ? -6.492 -2.621 -8.047 1 95.75 445 LEU B C 1
ATOM 8758 O O . LEU B 1 445 ? -5.293 -2.449 -7.801 1 95.75 445 LEU B O 1
ATOM 8762 N N . VAL B 1 446 ? -7.426 -2.721 -7.109 1 97.5 446 VAL B N 1
ATOM 8763 C CA . VAL B 1 446 ? -7.16 -2.951 -5.691 1 97.5 446 VAL B CA 1
ATOM 8764 C C . VAL B 1 446 ? -7.848 -4.238 -5.242 1 97.5 446 VAL B C 1
ATOM 8766 O O . VAL B 1 446 ? -9.062 -4.387 -5.387 1 97.5 446 VAL B O 1
ATOM 8769 N N . GLN B 1 447 ? -7.074 -5.172 -4.762 1 97.81 447 GLN B N 1
ATOM 8770 C CA . GLN B 1 447 ? -7.602 -6.43 -4.242 1 97.81 447 GLN B CA 1
ATOM 8771 C C . GLN B 1 447 ? -7.371 -6.543 -2.736 1 97.81 447 GLN B C 1
ATOM 8773 O O . GLN B 1 447 ? -6.23 -6.523 -2.275 1 97.81 447 GLN B O 1
ATOM 8778 N N . ALA B 1 448 ? -8.43 -6.602 -2.008 1 98.25 448 ALA B N 1
ATOM 8779 C CA . ALA B 1 448 ? -8.328 -6.703 -0.554 1 98.25 448 ALA B CA 1
ATOM 8780 C C . ALA B 1 448 ? -8.969 -7.992 -0.049 1 98.25 448 ALA B C 1
ATOM 8782 O O . ALA B 1 448 ? -9.984 -8.438 -0.588 1 98.25 448 ALA B O 1
ATOM 8783 N N . TYR B 1 449 ? -8.367 -8.547 0.952 1 97.31 449 TYR B N 1
ATOM 8784 C CA . TYR B 1 449 ? -8.812 -9.805 1.555 1 97.31 449 TYR B CA 1
ATOM 8785 C C . TYR B 1 449 ? -8.898 -9.68 3.07 1 97.31 449 TYR B C 1
ATOM 8787 O O . TYR B 1 449 ? -8.031 -9.062 3.701 1 97.31 449 TYR B O 1
ATOM 8795 N N . SER B 1 450 ? -9.953 -10.297 3.613 1 95.62 450 SER B N 1
ATOM 8796 C CA . SER B 1 450 ? -10.117 -10.258 5.062 1 95.62 450 SER B CA 1
ATOM 8797 C C . SER B 1 450 ? -9.016 -11.047 5.77 1 95.62 450 SER B C 1
ATOM 8799 O O . SER B 1 450 ? -8.727 -10.797 6.938 1 95.62 450 SER B O 1
ATOM 8801 N N . THR B 1 451 ? -8.453 -11.977 5.082 1 91.69 451 THR B N 1
ATOM 8802 C CA . THR B 1 451 ? -7.348 -12.766 5.609 1 91.69 451 THR B CA 1
ATOM 8803 C C . THR B 1 451 ? -6.391 -13.172 4.492 1 91.69 451 THR B C 1
ATOM 8805 O O . THR B 1 451 ? -6.762 -13.172 3.318 1 91.69 451 THR B O 1
ATOM 8808 N N . SER B 1 452 ? -5.148 -13.445 4.898 1 90.5 452 SER B N 1
ATOM 8809 C CA . SER B 1 452 ? -4.125 -13.836 3.936 1 90.5 452 SER B CA 1
ATOM 8810 C C . SER B 1 452 ? -4.305 -15.281 3.494 1 90.5 452 SER B C 1
ATOM 8812 O O . SER B 1 452 ? -5.203 -15.977 3.979 1 90.5 452 SER B O 1
ATOM 8814 N N . SER B 1 453 ? -3.441 -15.703 2.572 1 88.38 453 SER B N 1
ATOM 8815 C CA . SER B 1 453 ? -3.561 -17 1.923 1 88.38 453 SER B CA 1
ATOM 8816 C C . SER B 1 453 ? -3.5 -18.141 2.939 1 88.38 453 SER B C 1
ATOM 8818 O O . SER B 1 453 ? -2.631 -18.156 3.814 1 88.38 453 SER B O 1
ATOM 8820 N N . TYR B 1 454 ? -4.535 -19.031 2.879 1 88.12 454 TYR B N 1
ATOM 8821 C CA . TYR B 1 454 ? -4.633 -20.297 3.574 1 88.12 454 TYR B CA 1
ATOM 8822 C C . TYR B 1 454 ? -4.879 -20.094 5.066 1 88.12 454 TYR B C 1
ATOM 8824 O O . TYR B 1 454 ? -4.438 -20.906 5.891 1 88.12 454 TYR B O 1
ATOM 8832 N N . ARG B 1 455 ? -5.465 -18.984 5.359 1 84.75 455 ARG B N 1
ATOM 8833 C CA . ARG B 1 455 ? -5.836 -18.656 6.734 1 84.75 455 ARG B CA 1
ATOM 8834 C C . ARG B 1 455 ? -7.34 -18.453 6.859 1 84.75 455 ARG B C 1
ATOM 8836 O O . ARG B 1 455 ? -7.992 -18.031 5.902 1 84.75 455 ARG B O 1
ATOM 8843 N N . PRO B 1 456 ? -7.848 -18.75 7.965 1 76.44 456 PRO B N 1
ATOM 8844 C CA . PRO B 1 456 ? -9.281 -18.547 8.188 1 76.44 456 PRO B CA 1
ATOM 8845 C C . PRO B 1 456 ? -9.641 -17.109 8.516 1 76.44 456 PRO B C 1
ATOM 8847 O O . PRO B 1 456 ? -8.758 -16.312 8.836 1 76.44 456 PRO B O 1
ATOM 8850 N N . SER B 1 457 ? -10.875 -16.859 8.312 1 81.25 457 SER B N 1
ATOM 8851 C CA . SER B 1 457 ? -11.492 -15.617 8.789 1 81.25 457 SER B CA 1
ATOM 8852 C C . SER B 1 457 ? -12.414 -15.883 9.977 1 81.25 457 SER B C 1
ATOM 8854 O O . SER B 1 457 ? -13.117 -16.891 10.008 1 81.25 457 SER B O 1
ATOM 8856 N N . TYR B 1 458 ? -12.336 -15.016 10.992 1 75.12 458 TYR B N 1
ATOM 8857 C CA . TYR B 1 458 ? -13 -15.336 12.25 1 75.12 458 TYR B CA 1
ATOM 8858 C C . TYR B 1 458 ? -14.211 -14.438 12.477 1 75.12 458 TYR B C 1
ATOM 8860 O O . TYR B 1 458 ? -14.312 -13.367 11.875 1 75.12 458 TYR B O 1
ATOM 8868 N N . GLU B 1 459 ? -15.117 -15.031 13.102 1 72.38 459 GLU B N 1
ATOM 8869 C CA . GLU B 1 459 ? -16.281 -14.328 13.641 1 72.38 459 GLU B CA 1
ATOM 8870 C C . GLU B 1 459 ? -16.375 -14.492 15.156 1 72.38 459 GLU B C 1
ATOM 8872 O O . GLU B 1 459 ? -15.977 -15.531 15.695 1 72.38 459 GLU B O 1
ATOM 8877 N N . ARG B 1 460 ? -16.594 -13.398 15.898 1 69.19 460 ARG B N 1
ATOM 8878 C CA . ARG B 1 460 ? -16.844 -13.523 17.328 1 69.19 460 ARG B CA 1
ATOM 8879 C C . ARG B 1 460 ? -18.266 -13.977 17.594 1 69.19 460 ARG B C 1
ATOM 8881 O O . ARG B 1 460 ? -19.219 -13.492 16.969 1 69.19 460 ARG B O 1
ATOM 8888 N N . THR B 1 461 ? -18.203 -14.867 18.391 1 67.56 461 THR B N 1
ATOM 8889 C CA . THR B 1 461 ? -19.531 -15.359 18.781 1 67.56 461 THR B CA 1
ATOM 8890 C C . THR B 1 461 ? -20.359 -14.234 19.391 1 67.56 461 THR B C 1
ATOM 8892 O O . THR B 1 461 ? -19.875 -13.469 20.219 1 67.56 461 THR B O 1
ATOM 8895 N N . ASN B 1 462 ? -21.531 -14.047 18.859 1 69.69 462 ASN B N 1
ATOM 8896 C CA . ASN B 1 462 ? -22.531 -13.117 19.375 1 69.69 462 ASN B CA 1
ATOM 8897 C C . ASN B 1 462 ? -22.266 -11.688 18.906 1 69.69 462 ASN B C 1
ATOM 8899 O O . ASN B 1 462 ? -22.719 -10.727 19.531 1 69.69 462 ASN B O 1
ATOM 8903 N N . SER B 1 463 ? -21.359 -11.664 18.047 1 79.75 463 SER B N 1
ATOM 8904 C CA . SER B 1 463 ? -21.156 -10.336 17.484 1 79.75 463 SER B CA 1
ATOM 8905 C C . SER B 1 463 ? -22.062 -10.109 16.281 1 79.75 463 SER B C 1
ATOM 8907 O O . SER B 1 463 ? -22.359 -11.047 15.531 1 79.75 463 SER B O 1
ATOM 8909 N N . LYS B 1 464 ? -22.547 -8.93 16.234 1 87.38 464 LYS B N 1
ATOM 8910 C CA . LYS B 1 464 ? -23.406 -8.539 15.117 1 87.38 464 LYS B CA 1
ATOM 8911 C C . LYS B 1 464 ? -22.641 -8.5 13.805 1 87.38 464 LYS B C 1
ATOM 8913 O O . LYS B 1 464 ? -23.203 -8.742 12.734 1 87.38 464 LYS B O 1
ATOM 8918 N N . TYR B 1 465 ? -21.391 -8.25 13.938 1 90.75 465 TYR B N 1
ATOM 8919 C CA . TYR B 1 465 ? -20.562 -8.086 12.742 1 90.75 465 TYR B CA 1
ATOM 8920 C C . TYR B 1 465 ? -19.312 -8.953 12.82 1 90.75 465 TYR B C 1
ATOM 8922 O O . TYR B 1 465 ? -18.844 -9.289 13.914 1 90.75 465 TYR B O 1
ATOM 8930 N N . GLY B 1 466 ? -18.859 -9.359 11.633 1 91.19 466 GLY B N 1
ATOM 8931 C CA . GLY B 1 466 ? -17.562 -10.016 11.562 1 91.19 466 GLY B CA 1
ATOM 8932 C C . GLY B 1 466 ? -16.406 -9.086 11.883 1 91.19 466 GLY B C 1
ATOM 8933 O O . GLY B 1 466 ? -16.547 -7.863 11.82 1 91.19 466 GLY B O 1
ATOM 8934 N N . LEU B 1 467 ? -15.273 -9.672 12.195 1 89.44 467 LEU B N 1
ATOM 8935 C CA . LEU B 1 467 ? -14.117 -8.906 12.625 1 89.44 467 LEU B CA 1
ATOM 8936 C C . LEU B 1 467 ? -13.656 -7.953 11.523 1 89.44 467 LEU B C 1
ATOM 8938 O O . LEU B 1 467 ? -13.398 -6.777 11.781 1 89.44 467 LEU B O 1
ATOM 8942 N N . TYR B 1 468 ? -13.562 -8.461 10.398 1 94.31 468 TYR B N 1
ATOM 8943 C CA . TYR B 1 468 ? -13.055 -7.633 9.312 1 94.31 468 TYR B CA 1
ATOM 8944 C C . TYR B 1 468 ? -14.023 -6.496 9 1 94.31 468 TYR B C 1
ATOM 8946 O O . TYR B 1 468 ? -13.609 -5.344 8.844 1 94.31 468 TYR B O 1
ATOM 8954 N N . ALA B 1 469 ? -15.297 -6.777 8.836 1 95.12 469 ALA B N 1
ATOM 8955 C CA . ALA B 1 469 ? -16.312 -5.773 8.531 1 95.12 469 ALA B CA 1
ATOM 8956 C C . ALA B 1 469 ? -16.344 -4.688 9.602 1 95.12 469 ALA B C 1
ATOM 8958 O O . ALA B 1 469 ? -16.547 -3.508 9.297 1 95.12 469 ALA B O 1
ATOM 8959 N N . MET B 1 470 ? -16.188 -5.113 10.805 1 92.44 470 MET B N 1
ATOM 8960 C CA . MET B 1 470 ? -16.188 -4.156 11.906 1 92.44 470 MET B CA 1
ATOM 8961 C C . MET B 1 470 ? -15.078 -3.123 11.734 1 92.44 470 MET B C 1
ATOM 8963 O O . MET B 1 470 ? -15.312 -1.925 11.898 1 92.44 470 MET B O 1
ATOM 8967 N N . HIS B 1 471 ? -13.961 -3.588 11.367 1 92.19 471 HIS B N 1
ATOM 8968 C CA . HIS B 1 471 ? -12.836 -2.678 11.227 1 92.19 471 HIS B CA 1
ATOM 8969 C C . HIS B 1 471 ? -12.875 -1.94 9.891 1 92.19 471 HIS B C 1
ATOM 8971 O O . HIS B 1 471 ? -12.523 -0.762 9.82 1 92.19 471 HIS B O 1
ATOM 8977 N N . LEU B 1 472 ? -13.258 -2.639 8.883 1 97 472 LEU B N 1
ATOM 8978 C CA . LEU B 1 472 ? -13.391 -2.002 7.578 1 97 472 LEU B CA 1
ATOM 8979 C C . LEU B 1 472 ? -14.391 -0.849 7.633 1 97 472 LEU B C 1
ATOM 8981 O O . LEU B 1 472 ? -14.18 0.189 7 1 97 472 LEU B O 1
ATOM 8985 N N . SER B 1 473 ? -15.453 -1.001 8.391 1 95.88 473 SER B N 1
ATOM 8986 C CA . SER B 1 473 ? -16.516 -0.003 8.5 1 95.88 473 SER B CA 1
ATOM 8987 C C . SER B 1 473 ? -15.992 1.301 9.094 1 95.88 473 SER B C 1
ATOM 8989 O O . SER B 1 473 ? -16.531 2.373 8.828 1 95.88 473 SER B O 1
ATOM 8991 N N . LYS B 1 474 ? -14.914 1.236 9.82 1 90.75 474 LYS B N 1
ATOM 8992 C CA . LYS B 1 474 ? -14.336 2.418 10.453 1 90.75 474 LYS B CA 1
ATOM 8993 C C . LYS B 1 474 ? -13.609 3.289 9.438 1 90.75 474 LYS B C 1
ATOM 8995 O O . LYS B 1 474 ? -13.461 4.496 9.633 1 90.75 474 LYS B O 1
ATOM 9000 N N . TYR B 1 475 ? -13.25 2.635 8.344 1 91.69 475 TYR B N 1
ATOM 9001 C CA . TYR B 1 475 ? -12.305 3.367 7.512 1 91.69 475 TYR B CA 1
ATOM 9002 C C . TYR B 1 475 ? -12.812 3.492 6.082 1 91.69 475 TYR B C 1
ATOM 9004 O O . TYR B 1 475 ? -12.359 4.359 5.332 1 91.69 475 TYR B O 1
ATOM 9012 N N . ILE B 1 476 ? -13.711 2.729 5.633 1 96.81 476 ILE B N 1
ATOM 9013 C CA . ILE B 1 476 ? -14.062 2.596 4.223 1 96.81 476 ILE B CA 1
ATOM 9014 C C . ILE B 1 476 ? -14.633 3.916 3.707 1 96.81 476 ILE B C 1
ATOM 9016 O O . ILE B 1 476 ? -14.5 4.238 2.525 1 96.81 476 ILE B O 1
ATOM 9020 N N . SER B 1 477 ? -15.281 4.711 4.562 1 92.12 477 SER B N 1
ATOM 9021 C CA . SER B 1 477 ? -15.906 5.957 4.137 1 92.12 477 SER B CA 1
ATOM 9022 C C . SER B 1 477 ? -15.023 7.16 4.457 1 92.12 477 SER B C 1
ATOM 9024 O O . SER B 1 477 ? -15.453 8.305 4.32 1 92.12 477 SER B O 1
ATOM 9026 N N . LYS B 1 478 ? -13.828 6.879 4.93 1 85.06 478 LYS B N 1
ATOM 9027 C CA . LYS B 1 478 ? -12.914 7.977 5.254 1 85.06 478 LYS B CA 1
ATOM 9028 C C . LYS B 1 478 ? -12.32 8.594 3.99 1 85.06 478 LYS B C 1
ATOM 9030 O O . LYS B 1 478 ? -12.125 7.898 2.99 1 85.06 478 LYS B O 1
ATOM 9035 N N . ASN B 1 479 ? -12.102 9.898 4.09 1 81.31 479 ASN B N 1
ATOM 9036 C CA . ASN B 1 479 ? -11.555 10.633 2.947 1 81.31 479 ASN B CA 1
ATOM 9037 C C . ASN B 1 479 ? -10.039 10.477 2.859 1 81.31 479 ASN B C 1
ATOM 9039 O O . ASN B 1 479 ? -9.305 11.461 2.957 1 81.31 479 ASN B O 1
ATOM 9043 N N . ILE B 1 480 ? -9.539 9.266 2.639 1 81.44 480 ILE B N 1
ATOM 9044 C CA . ILE B 1 480 ? -8.133 8.906 2.473 1 81.44 480 ILE B CA 1
ATOM 9045 C C . ILE B 1 480 ? -7.969 8.016 1.245 1 81.44 480 ILE B C 1
ATOM 9047 O O . ILE B 1 480 ? -8.945 7.434 0.758 1 81.44 480 ILE B O 1
ATOM 9051 N N . PRO B 1 481 ? -6.734 7.98 0.695 1 86 481 PRO B N 1
ATOM 9052 C CA . PRO B 1 481 ? -6.535 7.078 -0.441 1 86 481 PRO B CA 1
ATOM 9053 C C . PRO B 1 481 ? -6.91 5.633 -0.121 1 86 481 PRO B C 1
ATOM 9055 O O . PRO B 1 481 ? -6.711 5.176 1.007 1 86 481 PRO B O 1
ATOM 9058 N N . VAL B 1 482 ? -7.457 4.984 -1.076 1 94.31 482 VAL B N 1
ATOM 9059 C CA . VAL B 1 482 ? -7.996 3.645 -0.882 1 94.31 482 VAL B CA 1
ATOM 9060 C C . VAL B 1 482 ? -6.91 2.725 -0.328 1 94.31 482 VAL B C 1
ATOM 9062 O O . VAL B 1 482 ? -7.188 1.848 0.493 1 94.31 482 VAL B O 1
ATOM 9065 N N . ALA B 1 483 ? -5.641 2.902 -0.766 1 91.44 483 ALA B N 1
ATOM 9066 C CA . ALA B 1 483 ? -4.535 2.105 -0.244 1 91.44 483 ALA B CA 1
ATOM 9067 C C . ALA B 1 483 ? -4.391 2.289 1.265 1 91.44 483 ALA B C 1
ATOM 9069 O O . ALA B 1 483 ? -4.148 1.323 1.993 1 91.44 483 ALA B O 1
ATOM 9070 N N . LYS B 1 484 ? -4.543 3.471 1.676 1 88.19 484 LYS B N 1
ATOM 9071 C CA . LYS B 1 484 ? -4.41 3.791 3.094 1 88.19 484 LYS B CA 1
ATOM 9072 C C . LYS B 1 484 ? -5.582 3.232 3.896 1 88.19 484 LYS B C 1
ATOM 9074 O O . LYS B 1 484 ? -5.426 2.877 5.066 1 88.19 484 LYS B O 1
ATOM 9079 N N . VAL B 1 485 ? -6.77 3.168 3.273 1 93.25 485 VAL B N 1
ATOM 9080 C CA . VAL B 1 485 ? -7.922 2.557 3.924 1 93.25 485 VAL B CA 1
ATOM 9081 C C . VAL B 1 485 ? -7.57 1.143 4.383 1 93.25 485 VAL B C 1
ATOM 9083 O O . VAL B 1 485 ? -7.738 0.803 5.555 1 93.25 485 VAL B O 1
ATOM 9086 N N . PHE B 1 486 ? -7.016 0.385 3.518 1 96.38 486 PHE B N 1
ATOM 9087 C CA . PHE B 1 486 ? -6.758 -1.017 3.824 1 96.38 486 PHE B CA 1
ATOM 9088 C C . PHE B 1 486 ? -5.551 -1.155 4.746 1 96.38 486 PHE B C 1
ATOM 9090 O O . PHE B 1 486 ? -5.488 -2.08 5.559 1 96.38 486 PHE B O 1
ATOM 9097 N N . GLU B 1 487 ? -4.582 -0.233 4.609 1 91.62 487 GLU B N 1
ATOM 9098 C CA . GLU B 1 487 ? -3.477 -0.214 5.562 1 91.62 487 GLU B CA 1
ATOM 9099 C C . GLU B 1 487 ? -3.98 -0.01 6.988 1 91.62 487 GLU B C 1
ATOM 9101 O O . GLU B 1 487 ? -3.562 -0.72 7.906 1 91.62 487 GLU B O 1
ATOM 9106 N N . GLU B 1 488 ? -4.898 0.935 7.121 1 87.94 488 GLU B N 1
ATOM 9107 C CA . GLU B 1 488 ? -5.438 1.255 8.438 1 87.94 488 GLU B CA 1
ATOM 9108 C C . GLU B 1 488 ? -6.277 0.105 8.984 1 87.94 488 GLU B C 1
ATOM 9110 O O . GLU B 1 488 ? -6.273 -0.156 10.195 1 87.94 488 GLU B O 1
ATOM 9115 N N . VAL B 1 489 ? -7.016 -0.503 8.125 1 94.5 489 VAL B N 1
ATOM 9116 C CA . VAL B 1 489 ? -7.793 -1.666 8.539 1 94.5 489 VAL B CA 1
ATOM 9117 C C . VAL B 1 489 ? -6.859 -2.738 9.102 1 94.5 489 VAL B C 1
ATOM 9119 O O . VAL B 1 489 ? -7.125 -3.312 10.156 1 94.5 489 VAL B O 1
ATOM 9122 N N . GLY B 1 490 ? -5.762 -3.016 8.383 1 92.5 490 GLY B N 1
ATOM 9123 C CA . GLY B 1 490 ? -4.781 -3.98 8.859 1 92.5 490 GLY B CA 1
ATOM 9124 C C . GLY B 1 490 ? -4.211 -3.629 10.219 1 92.5 490 GLY B C 1
ATOM 9125 O O . GLY B 1 490 ? -4.105 -4.488 11.094 1 92.5 490 GLY B O 1
ATOM 9126 N N . LYS B 1 491 ? -3.879 -2.367 10.406 1 86.06 491 LYS B N 1
ATOM 9127 C CA . LYS B 1 491 ? -3.328 -1.896 11.68 1 86.06 491 LYS B CA 1
ATOM 9128 C C . LYS B 1 491 ? -4.344 -2.043 12.805 1 86.06 491 LYS B C 1
ATOM 9130 O O . LYS B 1 491 ? -3.994 -2.449 13.914 1 86.06 491 LYS B O 1
ATOM 9135 N N . SER B 1 492 ? -5.535 -1.661 12.492 1 87.19 492 SER B N 1
ATOM 9136 C CA . SER B 1 492 ? -6.613 -1.745 13.477 1 87.19 492 SER B CA 1
ATOM 9137 C C . SER B 1 492 ? -6.812 -3.178 13.953 1 87.19 492 SER B C 1
ATOM 9139 O O . SER B 1 492 ? -6.957 -3.424 15.148 1 87.19 492 SER B O 1
ATOM 9141 N N . ILE B 1 493 ? -6.805 -4.066 13.023 1 88.56 493 ILE B N 1
ATOM 9142 C CA . ILE B 1 493 ? -7 -5.477 13.336 1 88.56 493 ILE B CA 1
ATOM 9143 C C . ILE B 1 493 ? -5.801 -6.004 14.125 1 88.56 493 ILE B C 1
ATOM 9145 O O . ILE B 1 493 ? -5.965 -6.746 15.094 1 88.56 493 ILE B O 1
ATOM 9149 N N . ASP B 1 494 ? -4.633 -5.66 13.727 1 85 494 ASP B N 1
ATOM 9150 C CA . ASP B 1 494 ? -3.414 -6.102 14.391 1 85 494 ASP B CA 1
ATOM 9151 C C . ASP B 1 494 ? -3.395 -5.652 15.852 1 85 494 ASP B C 1
ATOM 9153 O O . ASP B 1 494 ? -2.945 -6.395 16.734 1 85 494 ASP B O 1
ATOM 9157 N N . ARG B 1 495 ? -3.861 -4.523 16.094 1 78.69 495 ARG B N 1
ATOM 9158 C CA . ARG B 1 495 ? -3.846 -3.947 17.438 1 78.69 495 ARG B CA 1
ATOM 9159 C C . ARG B 1 495 ? -4.879 -4.621 18.344 1 78.69 495 ARG B C 1
ATOM 9161 O O . ARG B 1 495 ? -4.633 -4.82 19.531 1 78.69 495 ARG B O 1
ATOM 9168 N N . LEU B 1 496 ? -5.934 -4.98 17.797 1 76.5 496 LEU B N 1
ATOM 9169 C CA . LEU B 1 496 ? -7.07 -5.387 18.609 1 76.5 496 LEU B CA 1
ATOM 9170 C C . LEU B 1 496 ? -7.113 -6.906 18.766 1 76.5 496 LEU B C 1
ATOM 9172 O O . LEU B 1 496 ? -7.602 -7.422 19.766 1 76.5 496 LEU B O 1
ATOM 9176 N N . LEU B 1 497 ? -6.633 -7.523 17.703 1 74.75 497 LEU B N 1
ATOM 9177 C CA . LEU B 1 497 ? -6.789 -8.977 17.75 1 74.75 497 LEU B CA 1
ATOM 9178 C C . LEU B 1 497 ? -5.75 -9.609 18.672 1 74.75 497 LEU B C 1
ATOM 9180 O O . LEU B 1 497 ? -4.59 -9.195 18.688 1 74.75 497 LEU B O 1
ATOM 9184 N N . LYS B 1 498 ? -6.305 -10.453 19.516 1 69.94 498 LYS B N 1
ATOM 9185 C CA . LYS B 1 498 ? -5.473 -11.211 20.453 1 69.94 498 LYS B CA 1
ATOM 9186 C C . LYS B 1 498 ? -5.73 -12.711 20.328 1 69.94 498 LYS B C 1
ATOM 9188 O O . LYS B 1 498 ? -6.73 -13.133 19.734 1 69.94 498 LYS B O 1
ATOM 9193 N N . GLY B 1 499 ? -4.766 -13.555 20.641 1 70.81 499 GLY B N 1
ATOM 9194 C CA . GLY B 1 499 ? -4.922 -15 20.656 1 70.81 499 GLY B CA 1
ATOM 9195 C C . GLY B 1 499 ? -5.098 -15.594 19.281 1 70.81 499 GLY B C 1
ATOM 9196 O O . GLY B 1 499 ? -4.336 -15.281 18.359 1 70.81 499 GLY B O 1
ATOM 9197 N N . THR B 1 500 ? -6.121 -16.453 19.125 1 70.62 500 THR B N 1
ATOM 9198 C CA . THR B 1 500 ? -6.352 -17.203 17.891 1 70.62 500 THR B CA 1
ATOM 9199 C C . THR B 1 500 ? -6.785 -16.281 16.766 1 70.62 500 THR B C 1
ATOM 9201 O O . THR B 1 500 ? -6.539 -16.562 15.594 1 70.62 500 THR B O 1
ATOM 9204 N N . GLU B 1 501 ? -7.434 -15.195 17.156 1 74.56 501 GLU B N 1
ATOM 9205 C CA . GLU B 1 501 ? -7.922 -14.242 16.156 1 74.56 501 GLU B CA 1
ATOM 9206 C C . GLU B 1 501 ? -6.77 -13.578 15.406 1 74.56 501 GLU B C 1
ATOM 9208 O O . GLU B 1 501 ? -6.965 -13.023 14.328 1 74.56 501 GLU B O 1
ATOM 9213 N N . ARG B 1 502 ? -5.617 -13.742 16 1 75.44 502 ARG B N 1
ATOM 9214 C CA . ARG B 1 502 ? -4.449 -13.125 15.375 1 75.44 502 ARG B CA 1
ATOM 9215 C C . ARG B 1 502 ? -4.059 -13.852 14.094 1 75.44 502 ARG B C 1
ATOM 9217 O O . ARG B 1 502 ? -3.293 -13.328 13.289 1 75.44 502 ARG B O 1
ATOM 9224 N N . ASN B 1 503 ? -4.734 -15.008 14 1 79.75 503 ASN B N 1
ATOM 9225 C CA . ASN B 1 503 ? -4.453 -15.789 12.797 1 79.75 503 ASN B CA 1
ATOM 9226 C C . ASN B 1 503 ? -5.055 -15.133 11.555 1 79.75 503 ASN B C 1
ATOM 9228 O O . ASN B 1 503 ? -4.68 -15.469 10.43 1 79.75 503 ASN B O 1
ATOM 9232 N N . GLN B 1 504 ? -6.012 -14.289 11.773 1 88.25 504 GLN B N 1
ATOM 9233 C CA . GLN B 1 504 ? -6.57 -13.547 10.648 1 88.25 504 GLN B CA 1
ATOM 9234 C C . GLN B 1 504 ? -5.668 -12.383 10.258 1 88.25 504 GLN B C 1
ATOM 9236 O O . GLN B 1 504 ? -5.543 -11.414 11.008 1 88.25 504 GLN B O 1
ATOM 9241 N N . ILE B 1 505 ? -5.016 -12.539 9.164 1 91.12 505 ILE B N 1
ATOM 9242 C CA . ILE B 1 505 ? -4.078 -11.531 8.688 1 91.12 505 ILE B CA 1
ATOM 9243 C C . ILE B 1 505 ? -4.59 -10.93 7.379 1 91.12 505 ILE B C 1
ATOM 9245 O O . ILE B 1 505 ? -4.406 -11.508 6.305 1 91.12 505 ILE B O 1
ATOM 9249 N N . PRO B 1 506 ? -5.199 -9.711 7.484 1 94.12 506 PRO B N 1
ATOM 9250 C CA . PRO B 1 506 ? -5.664 -9.07 6.25 1 94.12 506 PRO B CA 1
ATOM 9251 C C . PRO B 1 506 ? -4.527 -8.805 5.262 1 94.12 506 PRO B C 1
ATOM 9253 O O . PRO B 1 506 ? -3.377 -8.633 5.672 1 94.12 506 PRO B O 1
ATOM 9256 N N . MET B 1 507 ? -4.883 -8.859 4.008 1 95.25 507 MET B N 1
ATOM 9257 C CA . MET B 1 507 ? -3.936 -8.617 2.924 1 95.25 507 MET B CA 1
ATOM 9258 C C . MET B 1 507 ? -4.57 -7.77 1.824 1 95.25 507 MET B C 1
ATOM 9260 O O . MET B 1 507 ? -5.785 -7.824 1.614 1 95.25 507 MET B O 1
ATOM 9264 N N . PHE B 1 508 ? -3.781 -6.957 1.194 1 96.75 508 PHE B N 1
ATOM 9265 C CA . PHE B 1 508 ? -4.281 -6.266 0.01 1 96.75 508 PHE B CA 1
ATOM 9266 C C . PHE B 1 508 ? -3.172 -6.094 -1.021 1 96.75 508 PHE B C 1
ATOM 9268 O O . PHE B 1 508 ? -1.988 -6.109 -0.678 1 96.75 508 PHE B O 1
ATOM 9275 N N . ALA B 1 509 ? -3.547 -6.059 -2.227 1 96.56 509 ALA B N 1
ATOM 9276 C CA . ALA B 1 509 ? -2.65 -5.902 -3.369 1 96.56 509 ALA B CA 1
ATOM 9277 C C . ALA B 1 509 ? -3.07 -4.723 -4.238 1 96.56 509 ALA B C 1
ATOM 9279 O O . ALA B 1 509 ? -4.262 -4.445 -4.383 1 96.56 509 ALA B O 1
ATOM 9280 N N . LEU B 1 510 ? -2.057 -4.035 -4.855 1 95.25 510 LEU B N 1
ATOM 9281 C CA . LEU B 1 510 ? -2.316 -2.795 -5.578 1 95.25 510 LEU B CA 1
ATOM 9282 C C . LEU B 1 510 ? -1.598 -2.791 -6.926 1 95.25 510 LEU B C 1
ATOM 9284 O O . LEU B 1 510 ? -0.461 -3.26 -7.027 1 95.25 510 LEU B O 1
ATOM 9288 N N . THR B 1 511 ? -2.303 -2.252 -7.91 1 93.62 511 THR B N 1
ATOM 9289 C CA . THR B 1 511 ? -1.654 -1.88 -9.164 1 93.62 511 THR B CA 1
ATOM 9290 C C . THR B 1 511 ? -1.761 -0.376 -9.406 1 93.62 511 THR B C 1
ATOM 9292 O O . THR B 1 511 ? -1.167 0.151 -10.344 1 93.62 511 THR B O 1
ATOM 9295 N N . ILE B 1 512 ? -2.482 0.3 -8.562 1 92 512 ILE B N 1
ATOM 9296 C CA . ILE B 1 512 ? -2.805 1.707 -8.773 1 92 512 ILE B CA 1
ATOM 9297 C C . ILE B 1 512 ? -1.577 2.568 -8.484 1 92 512 ILE B C 1
ATOM 9299 O O . ILE B 1 512 ? -0.771 2.234 -7.609 1 92 512 ILE B O 1
ATOM 9303 N N . THR B 1 513 ? -1.477 3.617 -9.188 1 88.75 513 THR B N 1
ATOM 9304 C CA . THR B 1 513 ? -0.385 4.562 -8.984 1 88.75 513 THR B CA 1
ATOM 9305 C C . THR B 1 513 ? -0.924 5.945 -8.633 1 88.75 513 THR B C 1
ATOM 9307 O O . THR B 1 513 ? -0.173 6.812 -8.18 1 88.75 513 THR B O 1
ATOM 9310 N N . LYS B 1 514 ? -2.23 6.117 -8.852 1 83.94 514 LYS B N 1
ATOM 9311 C CA . LYS B 1 514 ? -2.898 7.355 -8.453 1 83.94 514 LYS B CA 1
ATOM 9312 C C . LYS B 1 514 ? -3.525 7.227 -7.07 1 83.94 514 LYS B C 1
ATOM 9314 O O . LYS B 1 514 ? -3.881 6.125 -6.645 1 83.94 514 LYS B O 1
ATOM 9319 N N . PRO B 1 515 ? -3.613 8.32 -6.43 1 83.88 515 PRO B N 1
ATOM 9320 C CA . PRO B 1 515 ? -4.184 8.273 -5.082 1 83.88 515 PRO B CA 1
ATOM 9321 C C . PRO B 1 515 ? -5.711 8.273 -5.09 1 83.88 515 PRO B C 1
ATOM 9323 O O . PRO B 1 515 ? -6.34 9.18 -4.543 1 83.88 515 PRO B O 1
ATOM 9326 N N . PHE B 1 516 ? -6.324 7.254 -5.625 1 91.19 516 PHE B N 1
ATOM 9327 C CA . PHE B 1 516 ? -7.777 7.105 -5.672 1 91.19 516 PHE B CA 1
ATOM 9328 C C . PHE B 1 516 ? -8.367 7.094 -4.27 1 91.19 516 PHE B C 1
ATOM 9330 O O . PHE B 1 516 ? -7.781 6.512 -3.35 1 91.19 516 PHE B O 1
ATOM 9337 N N . ARG B 1 517 ? -9.414 7.832 -4.129 1 89.38 517 ARG B N 1
ATOM 9338 C CA . ARG B 1 517 ? -10.219 7.789 -2.908 1 89.38 517 ARG B CA 1
ATOM 9339 C C . ARG B 1 517 ? -11.641 7.336 -3.203 1 89.38 517 ARG B C 1
ATOM 9341 O O . ARG B 1 517 ? -12.227 7.734 -4.211 1 89.38 517 ARG B O 1
ATOM 9348 N N . LEU B 1 518 ? -12.195 6.512 -2.369 1 95.06 518 LEU B N 1
ATOM 9349 C CA . LEU B 1 518 ? -13.57 6.09 -2.574 1 95.06 518 LEU B CA 1
ATOM 9350 C C . LEU B 1 518 ? -14.531 7.266 -2.432 1 95.06 518 LEU B C 1
ATOM 9352 O O . LEU B 1 518 ? -15.672 7.207 -2.904 1 95.06 518 LEU B O 1
ATOM 9356 N N . THR B 1 519 ? -14.047 8.344 -1.852 1 88.75 519 THR B N 1
ATOM 9357 C CA . THR B 1 519 ? -14.859 9.531 -1.617 1 88.75 519 THR B CA 1
ATOM 9358 C C . THR B 1 519 ? -14.672 10.547 -2.74 1 88.75 519 THR B C 1
ATOM 9360 O O . THR B 1 519 ? -15.156 11.68 -2.648 1 88.75 519 THR B O 1
ATOM 9363 N N . ASP B 1 520 ? -13.891 10.188 -3.77 1 87.81 520 ASP B N 1
ATOM 9364 C CA . ASP B 1 520 ? -13.695 11.102 -4.887 1 87.81 520 ASP B CA 1
ATOM 9365 C C . ASP B 1 520 ? -15.031 11.578 -5.453 1 87.81 520 ASP B C 1
ATOM 9367 O O . ASP B 1 520 ? -16.016 10.828 -5.449 1 87.81 520 ASP B O 1
ATOM 9371 N N . ALA B 1 521 ? -15.023 12.805 -5.988 1 81.62 521 ALA B N 1
ATOM 9372 C CA . ALA B 1 521 ? -16.266 13.422 -6.465 1 81.62 521 ALA B CA 1
ATOM 9373 C C . ALA B 1 521 ? -16.688 12.82 -7.801 1 81.62 521 ALA B C 1
ATOM 9375 O O . ALA B 1 521 ? -15.891 12.203 -8.5 1 81.62 521 ALA B O 1
ATOM 9376 N N . ILE B 1 522 ? -18 12.906 -8.023 1 81.81 522 ILE B N 1
ATOM 9377 C CA . ILE B 1 522 ? -18.578 12.477 -9.289 1 81.81 522 ILE B CA 1
ATOM 9378 C C . ILE B 1 522 ? -18.75 13.68 -10.211 1 81.81 522 ILE B C 1
ATOM 9380 O O . ILE B 1 522 ? -19.219 14.734 -9.781 1 81.81 522 ILE B O 1
ATOM 9384 N N . TYR B 1 523 ? -18.297 13.516 -11.461 1 66.75 523 TYR B N 1
ATOM 9385 C CA . TYR B 1 523 ? -18.484 14.555 -12.469 1 66.75 523 TYR B CA 1
ATOM 9386 C C . TYR B 1 523 ? -19.969 14.758 -12.758 1 66.75 523 TYR B C 1
ATOM 9388 O O . TYR B 1 523 ? -20.719 13.797 -12.891 1 66.75 523 TYR B O 1
ATOM 9396 N N . LYS B 1 524 ? -20.531 15.953 -12.398 1 60.34 524 LYS B N 1
ATOM 9397 C CA . LYS B 1 524 ? -21.938 16.25 -12.688 1 60.34 524 LYS B CA 1
ATOM 9398 C C . LYS B 1 524 ? -22.203 16.234 -14.195 1 60.34 524 LYS B C 1
ATOM 9400 O O . LYS B 1 524 ? -22.156 17.266 -14.852 1 60.34 524 LYS B O 1
ATOM 9405 N N . ARG B 1 525 ? -21.484 15.508 -14.867 1 51.09 525 ARG B N 1
ATOM 9406 C CA . ARG B 1 525 ? -21.922 15.578 -16.25 1 51.09 525 ARG B CA 1
ATOM 9407 C C . ARG B 1 525 ? -23.219 14.805 -16.453 1 51.09 525 ARG B C 1
ATOM 9409 O O . ARG B 1 525 ? -23.609 14.008 -15.602 1 51.09 525 ARG B O 1
ATOM 9416 N N . ASP B 1 526 ? -23.891 15.008 -17.594 1 51.44 526 ASP B N 1
ATOM 9417 C CA . ASP B 1 526 ? -25.078 14.297 -18.062 1 51.44 526 ASP B CA 1
ATOM 9418 C C . ASP B 1 526 ? -24.953 12.797 -17.828 1 51.44 526 ASP B C 1
ATOM 9420 O O . ASP B 1 526 ? -23.969 12.18 -18.266 1 51.44 526 ASP B O 1
ATOM 9424 N N . PRO B 1 527 ? -25.625 12.297 -16.844 1 59.12 527 PRO B N 1
ATOM 9425 C CA . PRO B 1 527 ? -25.547 10.852 -16.594 1 59.12 527 PRO B CA 1
ATOM 9426 C C . PRO B 1 527 ? -25.5 10.031 -17.875 1 59.12 527 PRO B C 1
ATOM 9428 O O . PRO B 1 527 ? -26.219 10.336 -18.844 1 59.12 527 PRO B O 1
ATOM 9431 N N . SER B 1 528 ? -24.547 9.297 -18.109 1 69.5 528 SER B N 1
ATOM 9432 C CA . SER B 1 528 ? -24.484 8.336 -19.203 1 69.5 528 SER B CA 1
ATOM 9433 C C . SER B 1 528 ? -25.734 7.48 -19.266 1 69.5 528 SER B C 1
ATOM 9435 O O . SER B 1 528 ? -26.391 7.246 -18.25 1 69.5 528 SER B O 1
ATOM 9437 N N . PRO B 1 529 ? -26.359 7.246 -20.438 1 77.31 529 PRO B N 1
ATOM 9438 C CA . PRO B 1 529 ? -27.5 6.355 -20.594 1 77.31 529 PRO B CA 1
ATOM 9439 C C . PRO B 1 529 ? -27.375 5.07 -19.781 1 77.31 529 PRO B C 1
ATOM 9441 O O . PRO B 1 529 ? -28.359 4.566 -19.25 1 77.31 529 PRO B O 1
ATOM 9444 N N . THR B 1 530 ? -26.172 4.738 -19.547 1 80.81 530 THR B N 1
ATOM 9445 C CA . THR B 1 530 ? -25.938 3.506 -18.797 1 80.81 530 THR B CA 1
ATOM 9446 C C . THR B 1 530 ? -26.234 3.707 -17.312 1 80.81 530 THR B C 1
ATOM 9448 O O . THR B 1 530 ? -26.812 2.83 -16.672 1 80.81 530 THR B O 1
ATOM 9451 N N . LEU B 1 531 ? -25.938 4.812 -16.891 1 82.12 531 LEU B N 1
ATOM 9452 C CA . LEU B 1 531 ? -26.172 5.102 -15.477 1 82.12 531 LEU B CA 1
ATOM 9453 C C . LEU B 1 531 ? -27.656 5.324 -15.203 1 82.12 531 LEU B C 1
ATOM 9455 O O . LEU B 1 531 ? -28.172 4.926 -14.156 1 82.12 531 LEU B O 1
ATOM 9459 N N . ASP B 1 532 ? -28.328 5.934 -16.109 1 85.06 532 ASP B N 1
ATOM 9460 C CA . ASP B 1 532 ? -29.766 6.117 -15.992 1 85.06 532 ASP B CA 1
ATOM 9461 C C . ASP B 1 532 ? -30.5 4.773 -15.984 1 85.06 532 ASP B C 1
ATOM 9463 O O . ASP B 1 532 ? -31.453 4.578 -15.234 1 85.06 532 ASP B O 1
ATOM 9467 N N . HIS B 1 533 ? -30.016 4.004 -16.828 1 89.19 533 HIS B N 1
ATOM 9468 C CA . HIS B 1 533 ? -30.609 2.668 -16.891 1 89.19 533 HIS B CA 1
ATOM 9469 C C . HIS B 1 533 ? -30.391 1.909 -15.578 1 89.19 533 HIS B C 1
ATOM 9471 O O . HIS B 1 533 ? -31.297 1.236 -15.086 1 89.19 533 HIS B O 1
ATOM 9477 N N . LEU B 1 534 ? -29.219 2.072 -15.031 1 90.38 534 LEU B N 1
ATOM 9478 C CA . LEU B 1 534 ? -28.938 1.416 -13.758 1 90.38 534 LEU B CA 1
ATOM 9479 C C . LEU B 1 534 ? -29.844 1.948 -12.656 1 90.38 534 LEU B C 1
ATOM 9481 O O . LEU B 1 534 ? -30.375 1.176 -11.852 1 90.38 534 LEU B O 1
ATOM 9485 N N . ASN B 1 535 ? -30.016 3.205 -12.672 1 89.62 535 ASN B N 1
ATOM 9486 C CA . ASN B 1 535 ? -30.875 3.818 -11.672 1 89.62 535 ASN B CA 1
ATOM 9487 C C . ASN B 1 535 ? -32.312 3.268 -11.742 1 89.62 535 ASN B C 1
ATOM 9489 O O . ASN B 1 535 ? -32.938 3.037 -10.711 1 89.62 535 ASN B O 1
ATOM 9493 N N . LYS B 1 536 ? -32.688 3.045 -12.914 1 91.12 536 LYS B N 1
ATOM 9494 C CA . LYS B 1 536 ? -34 2.467 -13.102 1 91.12 536 LYS B CA 1
ATOM 9495 C C . LYS B 1 536 ? -34.031 1.016 -12.633 1 91.12 536 LYS B C 1
ATOM 9497 O O . LYS B 1 536 ? -35.031 0.575 -12.039 1 91.12 536 LYS B O 1
ATOM 9502 N N . LEU B 1 537 ? -32.969 0.379 -12.852 1 92.5 537 LEU B N 1
ATOM 9503 C CA . LEU B 1 537 ? -32.938 -1.04 -12.523 1 92.5 537 LEU B CA 1
ATOM 9504 C C . LEU B 1 537 ? -32.906 -1.243 -11.008 1 92.5 537 LEU B C 1
ATOM 9506 O O . LEU B 1 537 ? -33.5 -2.199 -10.5 1 92.5 537 LEU B O 1
ATOM 9510 N N . ILE B 1 538 ? -32.281 -0.315 -10.312 1 93.5 538 ILE B N 1
ATOM 9511 C CA . ILE B 1 538 ? -32.094 -0.562 -8.883 1 93.5 538 ILE B CA 1
ATOM 9512 C C . ILE B 1 538 ? -33.094 0.254 -8.086 1 93.5 538 ILE B C 1
ATOM 9514 O O . ILE B 1 538 ? -33.156 0.174 -6.855 1 93.5 538 ILE B O 1
ATOM 9518 N N . ALA B 1 539 ? -33.938 0.96 -8.703 1 91.81 539 ALA B N 1
ATOM 9519 C CA . ALA B 1 539 ? -34.906 1.811 -8.047 1 91.81 539 ALA B CA 1
ATOM 9520 C C . ALA B 1 539 ? -36 0.973 -7.355 1 91.81 539 ALA B C 1
ATOM 9522 O O . ALA B 1 539 ? -36.438 -0.046 -7.895 1 91.81 539 ALA B O 1
ATOM 9523 N N . PHE B 1 540 ? -36.219 1.314 -6.133 1 91.88 540 PHE B N 1
ATOM 9524 C CA . PHE B 1 540 ? -37.312 0.72 -5.359 1 91.88 540 PHE B CA 1
ATOM 9525 C C . PHE B 1 540 ? -38.031 1.781 -4.547 1 91.88 540 PHE B C 1
ATOM 9527 O O . PHE B 1 540 ? -37.406 2.646 -3.936 1 91.88 540 PHE B O 1
ATOM 9534 N N . SER B 1 541 ? -39.312 1.875 -4.688 1 90.25 541 SER B N 1
ATOM 9535 C CA . SER B 1 541 ? -40.156 2.732 -3.861 1 90.25 541 SER B CA 1
ATOM 9536 C C . SER B 1 541 ? -41.219 1.923 -3.152 1 90.25 541 SER B C 1
ATOM 9538 O O . SER B 1 541 ? -41.719 0.933 -3.693 1 90.25 541 SER B O 1
ATOM 9540 N N . ILE B 1 542 ? -41.438 2.365 -1.943 1 92.88 542 ILE B N 1
ATOM 9541 C CA . ILE B 1 542 ? -42.5 1.721 -1.181 1 92.88 542 ILE B CA 1
ATOM 9542 C C . ILE B 1 542 ? -43.812 1.823 -1.944 1 92.88 542 ILE B C 1
ATOM 9544 O O . ILE B 1 542 ? -44.188 2.9 -2.424 1 92.88 542 ILE B O 1
ATOM 9548 N N . LYS B 1 543 ? -44.406 0.701 -2.105 1 92.81 543 LYS B N 1
ATOM 9549 C CA . LYS B 1 543 ? -45.688 0.655 -2.836 1 92.81 543 LYS B CA 1
ATOM 9550 C C . LYS B 1 543 ? -46.844 0.277 -1.914 1 92.81 543 LYS B C 1
ATOM 9552 O O . LYS B 1 543 ? -46.688 -0.566 -1.028 1 92.81 543 LYS B O 1
ATOM 9557 N N . THR B 1 544 ? -47.906 1.003 -2.033 1 93.75 544 THR B N 1
ATOM 9558 C CA . THR B 1 544 ? -49.125 0.701 -1.32 1 93.75 544 THR B CA 1
ATOM 9559 C C . THR B 1 544 ? -50.25 0.351 -2.299 1 93.75 544 THR B C 1
ATOM 9561 O O . THR B 1 544 ? -50.594 1.148 -3.176 1 93.75 544 THR B O 1
ATOM 9564 N N . ILE B 1 545 ? -50.781 -0.775 -2.143 1 94 545 ILE B N 1
ATOM 9565 C CA . ILE B 1 545 ? -51.781 -1.271 -3.068 1 94 545 ILE B CA 1
ATOM 9566 C C . ILE B 1 545 ? -53.031 -1.676 -2.293 1 94 545 ILE B C 1
ATOM 9568 O O . ILE B 1 545 ? -52.938 -2.213 -1.188 1 94 545 ILE B O 1
ATOM 9572 N N . GLU B 1 546 ? -54.125 -1.381 -2.906 1 93.31 546 GLU B N 1
ATOM 9573 C CA . GLU B 1 546 ? -55.375 -1.83 -2.33 1 93.31 546 GLU B CA 1
ATOM 9574 C C . GLU B 1 546 ? -55.781 -3.213 -2.848 1 93.31 546 GLU B C 1
ATOM 9576 O O . GLU B 1 546 ? -55.75 -3.461 -4.055 1 93.31 546 GLU B O 1
ATOM 9581 N N . ILE B 1 547 ? -56 -4.055 -1.909 1 92.12 547 ILE B N 1
ATOM 9582 C CA . ILE B 1 547 ? -56.438 -5.395 -2.293 1 92.12 547 ILE B CA 1
ATOM 9583 C C . ILE B 1 547 ? -57.844 -5.645 -1.764 1 92.12 547 ILE B C 1
ATOM 9585 O O . ILE B 1 547 ? -58.25 -5.07 -0.749 1 92.12 547 ILE B O 1
ATOM 9589 N N . ASN B 1 548 ? -58.562 -6.52 -2.535 1 92.06 548 ASN B N 1
ATOM 9590 C CA . ASN B 1 548 ? -59.938 -6.832 -2.178 1 92.06 548 ASN B CA 1
ATOM 9591 C C . ASN B 1 548 ? -60.156 -8.336 -2.014 1 92.06 548 ASN B C 1
ATOM 9593 O O . ASN B 1 548 ? -59.719 -9.125 -2.854 1 92.06 548 ASN B O 1
ATOM 9597 N N . PHE B 1 549 ? -60.75 -8.641 -0.865 1 92.81 549 PHE B N 1
ATOM 9598 C CA . PHE B 1 549 ? -61.219 -10.008 -0.645 1 92.81 549 PHE B CA 1
ATOM 9599 C C . PHE B 1 549 ? -62.688 -10.156 -1.065 1 92.81 549 PHE B C 1
ATOM 9601 O O . PHE B 1 549 ? -63.594 -9.914 -0.271 1 92.81 549 PHE B O 1
ATOM 9608 N N . LYS B 1 550 ? -62.906 -10.57 -2.174 1 89.88 550 LYS B N 1
ATOM 9609 C CA . LYS B 1 550 ? -64.25 -10.602 -2.783 1 89.88 550 LYS B CA 1
ATOM 9610 C C . LYS B 1 550 ? -65.188 -11.461 -1.96 1 89.88 550 LYS B C 1
ATOM 9612 O O . LYS B 1 550 ? -66.375 -11.102 -1.784 1 89.88 550 LYS B O 1
ATOM 9617 N N . GLN B 1 551 ? -64.75 -12.562 -1.468 1 89.75 551 GLN B N 1
ATOM 9618 C CA . GLN B 1 551 ? -65.562 -13.484 -0.717 1 89.75 551 GLN B CA 1
ATOM 9619 C C . GLN B 1 551 ? -66.062 -12.844 0.571 1 89.75 551 GLN B C 1
ATOM 9621 O O . GLN B 1 551 ? -67.188 -13.094 0.988 1 89.75 551 GLN B O 1
ATOM 9626 N N . ALA B 1 552 ? -65.25 -12.055 1.212 1 86.5 552 ALA B N 1
ATOM 9627 C CA . ALA B 1 552 ? -65.625 -11.469 2.508 1 86.5 552 ALA B CA 1
ATOM 9628 C C . ALA B 1 552 ? -66.062 -10.016 2.357 1 86.5 552 ALA B C 1
ATOM 9630 O O . ALA B 1 552 ? -66.5 -9.398 3.324 1 86.5 552 ALA B O 1
ATOM 9631 N N . SER B 1 553 ? -66.062 -9.406 1.159 1 88.06 553 SER B N 1
ATOM 9632 C CA . SER B 1 553 ? -66.375 -8.008 0.902 1 88.06 553 SER B CA 1
ATOM 9633 C C . SER B 1 553 ? -65.562 -7.082 1.822 1 88.06 553 SER B C 1
ATOM 9635 O O . SER B 1 553 ? -66.188 -6.191 2.453 1 88.06 553 SER B O 1
ATOM 9637 N N . ILE B 1 554 ? -64.312 -7.469 1.999 1 90 554 ILE B N 1
ATOM 9638 C CA . ILE B 1 554 ? -63.375 -6.684 2.809 1 90 554 ILE B CA 1
ATOM 9639 C C . ILE B 1 554 ? -62.281 -6.109 1.921 1 90 554 ILE B C 1
ATOM 9641 O O . ILE B 1 554 ? -61.812 -6.773 0.988 1 90 554 ILE B O 1
ATOM 9645 N N . SER B 1 555 ? -61.969 -4.84 2.125 1 90.75 555 SER B N 1
ATOM 9646 C CA . SER B 1 555 ? -60.844 -4.203 1.446 1 90.75 555 SER B CA 1
ATOM 9647 C C . SER B 1 555 ? -59.688 -3.898 2.42 1 90.75 555 SER B C 1
ATOM 9649 O O . SER B 1 555 ? -59.938 -3.547 3.576 1 90.75 555 SER B O 1
ATOM 9651 N N . ALA B 1 556 ? -58.5 -4.191 1.982 1 91.88 556 ALA B N 1
ATOM 9652 C CA . ALA B 1 556 ? -57.312 -3.922 2.803 1 91.88 556 ALA B CA 1
ATOM 9653 C C . ALA B 1 556 ? -56.219 -3.262 1.981 1 91.88 556 ALA B C 1
ATOM 9655 O O . ALA B 1 556 ? -56.312 -3.189 0.754 1 91.88 556 ALA B O 1
ATOM 9656 N N . MET B 1 557 ? -55.281 -2.613 2.684 1 94.19 557 MET B N 1
ATOM 9657 C CA . MET B 1 557 ? -54.094 -2.01 2.047 1 94.19 557 MET B CA 1
ATOM 9658 C C . MET B 1 557 ? -52.844 -2.859 2.281 1 94.19 557 MET B C 1
ATOM 9660 O O . MET B 1 557 ? -52.625 -3.311 3.402 1 94.19 557 MET B O 1
ATOM 9664 N N . VAL B 1 558 ? -52.188 -3.133 1.201 1 94.56 558 VAL B N 1
ATOM 9665 C CA . VAL B 1 558 ? -50.938 -3.861 1.285 1 94.56 558 VAL B CA 1
ATOM 9666 C C . VAL B 1 558 ? -49.75 -2.904 1.049 1 94.56 558 VAL B C 1
ATOM 9668 O O . VAL B 1 558 ? -49.75 -2.15 0.072 1 94.56 558 VAL B O 1
ATOM 9671 N N . VAL B 1 559 ? -48.812 -2.936 1.96 1 94.62 559 VAL B N 1
ATOM 9672 C CA . VAL B 1 559 ? -47.594 -2.119 1.839 1 94.62 559 VAL B CA 1
ATOM 9673 C C . VAL B 1 559 ? -46.406 -3.01 1.53 1 94.62 559 VAL B C 1
ATOM 9675 O O . VAL B 1 559 ? -46.094 -3.951 2.273 1 94.62 559 VAL B O 1
ATOM 9678 N N . ILE B 1 560 ? -45.781 -2.729 0.41 1 94.62 560 ILE B N 1
ATOM 9679 C CA . ILE B 1 560 ? -44.594 -3.463 0.005 1 94.62 560 ILE B CA 1
ATOM 9680 C C . ILE B 1 560 ? -43.375 -2.584 0.191 1 94.62 560 ILE B C 1
ATOM 9682 O O . ILE B 1 560 ? -43.281 -1.502 -0.393 1 94.62 560 ILE B O 1
ATOM 9686 N N . SER B 1 561 ? -42.438 -3.027 1.021 1 93.94 561 SER B N 1
ATOM 9687 C CA . SER B 1 561 ? -41.188 -2.311 1.308 1 93.94 561 SER B CA 1
ATOM 9688 C C . SER B 1 561 ? -40 -3.262 1.372 1 93.94 561 SER B C 1
ATOM 9690 O O . SER B 1 561 ? -40.188 -4.48 1.336 1 93.94 561 SER B O 1
ATOM 9692 N N . LEU B 1 562 ? -38.844 -2.713 1.335 1 93.31 562 LEU B N 1
ATOM 9693 C CA . LEU B 1 562 ? -37.656 -3.527 1.569 1 93.31 562 LEU B CA 1
ATOM 9694 C C . LEU B 1 562 ? -37.562 -3.98 3.023 1 93.31 562 LEU B C 1
ATOM 9696 O O . LEU B 1 562 ? -37.906 -3.217 3.934 1 93.31 562 LEU B O 1
ATOM 9700 N N . PHE B 1 563 ? -37.25 -5.176 3.18 1 91.31 563 PHE B N 1
ATOM 9701 C CA . PHE B 1 563 ? -37.156 -5.715 4.531 1 91.31 563 PHE B CA 1
ATOM 9702 C C . PHE B 1 563 ? -35.969 -5.098 5.27 1 91.31 563 PHE B C 1
ATOM 9704 O O . PHE B 1 563 ? -36.062 -4.762 6.449 1 91.31 563 PHE B O 1
ATOM 9711 N N . MET B 1 564 ? -34.875 -5.09 4.59 1 91.06 564 MET B N 1
ATOM 9712 C CA . MET B 1 564 ? -33.656 -4.559 5.156 1 91.06 564 MET B CA 1
ATOM 9713 C C . MET B 1 564 ? -32.844 -3.809 4.098 1 91.06 564 MET B C 1
ATOM 9715 O O . MET B 1 564 ? -32.344 -4.41 3.137 1 91.06 564 MET B O 1
ATOM 9719 N N . GLU B 1 565 ? -32.844 -2.537 4.293 1 90.38 565 GLU B N 1
ATOM 9720 C CA . GLU B 1 565 ? -31.922 -1.803 3.424 1 90.38 565 GLU B CA 1
ATOM 9721 C C . GLU B 1 565 ? -30.469 -2.172 3.713 1 90.38 565 GLU B C 1
ATOM 9723 O O . GLU B 1 565 ? -30.094 -2.408 4.863 1 90.38 565 GLU B O 1
ATOM 9728 N N . PRO B 1 566 ? -29.594 -2.406 2.738 1 94.44 566 PRO B N 1
ATOM 9729 C CA . PRO B 1 566 ? -29.812 -1.999 1.347 1 94.44 566 PRO B CA 1
ATOM 9730 C C . PRO B 1 566 ? -30.125 -3.178 0.428 1 94.44 566 PRO B C 1
ATOM 9732 O O . PRO B 1 566 ? -29.984 -3.068 -0.792 1 94.44 566 PRO B O 1
ATOM 9735 N N . TYR B 1 567 ? -30.547 -4.266 0.936 1 96.88 567 TYR B N 1
ATOM 9736 C CA . TYR B 1 567 ? -30.797 -5.453 0.125 1 96.88 567 TYR B CA 1
ATOM 9737 C C . TYR B 1 567 ? -31.969 -5.223 -0.83 1 96.88 567 TYR B C 1
ATOM 9739 O O . TYR B 1 567 ? -33.062 -4.824 -0.407 1 96.88 567 TYR B O 1
ATOM 9747 N N . LEU B 1 568 ? -31.719 -5.586 -2.047 1 96.25 568 LEU B N 1
ATOM 9748 C CA . LEU B 1 568 ? -32.719 -5.371 -3.078 1 96.25 568 LEU B CA 1
ATOM 9749 C C . LEU B 1 568 ? -33.625 -6.602 -3.24 1 96.25 568 LEU B C 1
ATOM 9751 O O . LEU B 1 568 ? -34.719 -6.512 -3.787 1 96.25 568 LEU B O 1
ATOM 9755 N N . ASN B 1 569 ? -33.188 -7.734 -2.754 1 95.88 569 ASN B N 1
ATOM 9756 C CA . ASN B 1 569 ? -33.906 -8.969 -3.072 1 95.88 569 ASN B CA 1
ATOM 9757 C C . ASN B 1 569 ? -34.562 -9.562 -1.835 1 95.88 569 ASN B C 1
ATOM 9759 O O . ASN B 1 569 ? -34.719 -10.781 -1.747 1 95.88 569 ASN B O 1
ATOM 9763 N N . VAL B 1 570 ? -34.781 -8.766 -0.847 1 94.88 570 VAL B N 1
ATOM 9764 C CA . VAL B 1 570 ? -35.594 -9.125 0.316 1 94.88 570 VAL B CA 1
ATOM 9765 C C . VAL B 1 570 ? -36.688 -8.086 0.529 1 94.88 570 VAL B C 1
ATOM 9767 O O . VAL B 1 570 ? -36.406 -6.934 0.852 1 94.88 570 VAL B O 1
ATOM 9770 N N . ILE B 1 571 ? -37.906 -8.516 0.458 1 93.81 571 ILE B N 1
ATOM 9771 C CA . ILE B 1 571 ? -38.969 -7.555 0.55 1 93.81 571 ILE B CA 1
ATOM 9772 C C . ILE B 1 571 ? -39.906 -7.93 1.71 1 93.81 571 ILE B C 1
ATOM 9774 O O . ILE B 1 571 ? -40 -9.102 2.082 1 93.81 571 ILE B O 1
ATOM 9778 N N . LYS B 1 572 ? -40.5 -6.957 2.244 1 93.88 572 LYS B N 1
ATOM 9779 C CA . LYS B 1 572 ? -41.5 -7.086 3.318 1 93.88 572 LYS B CA 1
ATOM 9780 C C . LYS B 1 572 ? -42.906 -6.699 2.84 1 93.88 572 LYS B C 1
ATOM 9782 O O . LYS B 1 572 ? -43.062 -5.723 2.104 1 93.88 572 LYS B O 1
ATOM 9787 N N . ILE B 1 573 ? -43.875 -7.48 3.166 1 93.06 573 ILE B N 1
ATOM 9788 C CA . ILE B 1 573 ? -45.25 -7.234 2.822 1 93.06 573 ILE B CA 1
ATOM 9789 C C . ILE B 1 573 ? -46.094 -7.094 4.098 1 93.06 573 ILE B C 1
ATOM 9791 O O . ILE B 1 573 ? -46.094 -7.996 4.938 1 93.06 573 ILE B O 1
ATOM 9795 N N . SER B 1 574 ? -46.719 -5.961 4.219 1 92.81 574 SER B N 1
ATOM 9796 C CA . SER B 1 574 ? -47.594 -5.691 5.375 1 92.81 574 SER B CA 1
ATOM 9797 C C . SER B 1 574 ? -49 -5.395 4.953 1 92.81 574 SER B C 1
ATOM 9799 O O . SER B 1 574 ? -49.25 -4.598 4.043 1 92.81 574 SER B O 1
ATOM 9801 N N . VAL B 1 575 ? -49.906 -6.086 5.582 1 91.81 575 VAL B N 1
ATOM 9802 C CA . VAL B 1 575 ? -51.312 -5.84 5.332 1 91.81 575 VAL B CA 1
ATOM 9803 C C . VAL B 1 575 ? -51.906 -4.973 6.445 1 91.81 575 VAL B C 1
ATOM 9805 O O . VAL B 1 575 ? -51.75 -5.289 7.629 1 91.81 575 VAL B O 1
ATOM 9808 N N . CYS B 1 576 ? -52.438 -3.854 5.984 1 88.38 576 CYS B N 1
ATOM 9809 C CA . CYS B 1 576 ? -52.969 -2.902 6.961 1 88.38 576 CYS B CA 1
ATOM 9810 C C . CYS B 1 576 ? -54.469 -2.857 6.914 1 88.38 576 CYS B C 1
ATOM 9812 O O . CYS B 1 576 ? -55.094 -3.344 5.961 1 88.38 576 CYS B O 1
ATOM 9814 N N . ASN B 1 577 ? -55.125 -2.324 7.949 1 81.25 577 ASN B N 1
ATOM 9815 C CA . ASN B 1 577 ? -56.531 -2.008 8.078 1 81.25 577 ASN B CA 1
ATOM 9816 C C . ASN B 1 577 ? -57.375 -3.271 8.227 1 81.25 577 ASN B C 1
ATOM 9818 O O . ASN B 1 577 ? -58.438 -3.377 7.625 1 81.25 577 ASN B O 1
ATOM 9822 N N . LEU B 1 578 ? -56.781 -4.285 8.742 1 81.69 578 LEU B N 1
ATOM 9823 C CA . LEU B 1 578 ? -57.531 -5.492 9.016 1 81.69 578 LEU B CA 1
ATOM 9824 C C . LEU B 1 578 ? -57.688 -5.723 10.516 1 81.69 578 LEU B C 1
ATOM 9826 O O . LEU B 1 578 ? -56.75 -6.23 11.156 1 81.69 578 LEU B O 1
ATOM 9830 N N . GLU B 1 579 ? -58.625 -5.062 11.195 1 76 579 GLU B N 1
ATOM 9831 C CA . GLU B 1 579 ? -58.844 -5.203 12.633 1 76 579 GLU B CA 1
ATOM 9832 C C . GLU B 1 579 ? -59.438 -6.574 12.961 1 76 579 GLU B C 1
ATOM 9834 O O . GLU B 1 579 ? -60.312 -7.059 12.273 1 76 579 GLU B O 1
ATOM 9839 N N . ASP B 1 580 ? -58.938 -7.348 13.906 1 77.94 580 ASP B N 1
ATOM 9840 C CA . ASP B 1 580 ? -59.469 -8.555 14.547 1 77.94 580 ASP B CA 1
ATOM 9841 C C . ASP B 1 580 ? -59.406 -9.742 13.586 1 77.94 580 ASP B C 1
ATOM 9843 O O . ASP B 1 580 ? -60.156 -10.719 13.758 1 77.94 580 ASP B O 1
ATOM 9847 N N . LEU B 1 581 ? -58.656 -9.562 12.367 1 85.31 581 LEU B N 1
ATOM 9848 C CA . LEU B 1 581 ? -58.531 -10.688 11.445 1 85.31 581 LEU B CA 1
ATOM 9849 C C . LEU B 1 581 ? -57.125 -11.227 11.43 1 85.31 581 LEU B C 1
ATOM 9851 O O . LEU B 1 581 ? -56.156 -10.492 11.711 1 85.31 581 LEU B O 1
ATOM 9855 N N . GLU B 1 582 ? -57 -12.484 11.219 1 86.94 582 GLU B N 1
ATOM 9856 C CA . GLU B 1 582 ? -55.688 -13.141 11.023 1 86.94 582 GLU B CA 1
ATOM 9857 C C . GLU B 1 582 ? -55.344 -13.25 9.539 1 86.94 582 GLU B C 1
ATOM 9859 O O . GLU B 1 582 ? -56.219 -13.586 8.719 1 86.94 582 GLU B O 1
ATOM 9864 N N . VAL B 1 583 ? -54.125 -12.812 9.234 1 90.81 583 VAL B N 1
ATOM 9865 C CA . VAL B 1 583 ? -53.688 -12.867 7.84 1 90.81 583 VAL B CA 1
ATOM 9866 C C . VAL B 1 583 ? -52.625 -13.953 7.668 1 90.81 583 VAL B C 1
ATOM 9868 O O . VAL B 1 583 ? -51.688 -14.047 8.469 1 90.81 583 VAL B O 1
ATOM 9871 N N . ASN B 1 584 ? -52.781 -14.82 6.758 1 89.5 584 ASN B N 1
ATOM 9872 C CA . ASN B 1 584 ? -51.812 -15.852 6.406 1 89.5 584 ASN B CA 1
ATOM 9873 C C . ASN B 1 584 ? -51.312 -15.695 4.973 1 89.5 584 ASN B C 1
ATOM 9875 O O . ASN B 1 584 ? -52.062 -15.328 4.082 1 89.5 584 ASN B O 1
ATOM 9879 N N . PHE B 1 585 ? -50.031 -15.914 4.805 1 91.69 585 PHE B N 1
ATOM 9880 C CA . PHE B 1 585 ? -49.375 -15.781 3.496 1 91.69 585 PHE B CA 1
ATOM 9881 C C . PHE B 1 585 ? -48.875 -17.125 2.99 1 91.69 585 PHE B C 1
ATOM 9883 O O . PHE B 1 585 ? -48.344 -17.922 3.76 1 91.69 585 PHE B O 1
ATOM 9890 N N . PHE B 1 586 ? -49.094 -17.516 1.757 1 90.12 586 PHE B N 1
ATOM 9891 C CA . PHE B 1 586 ? -48.5 -18.703 1.159 1 90.12 586 PHE B CA 1
ATOM 9892 C C . PHE B 1 586 ? -48.25 -18.484 -0.329 1 90.12 586 PHE B C 1
ATOM 9894 O O . PHE B 1 586 ? -48.906 -17.672 -0.968 1 90.12 586 PHE B O 1
ATOM 9901 N N . ASN B 1 587 ? -47.219 -19.141 -0.867 1 90.44 587 ASN B N 1
ATOM 9902 C CA . ASN B 1 587 ? -46.938 -19.094 -2.297 1 90.44 587 ASN B CA 1
ATOM 9903 C C . ASN B 1 587 ? -47.906 -19.953 -3.096 1 90.44 587 ASN B C 1
ATOM 9905 O O . ASN B 1 587 ? -48.188 -21.094 -2.74 1 90.44 587 ASN B O 1
ATOM 9909 N N . PHE B 1 588 ? -48.406 -19.406 -4.09 1 89.75 588 PHE B N 1
ATOM 9910 C CA . PHE B 1 588 ? -49.312 -20.156 -4.953 1 89.75 588 PHE B CA 1
ATOM 9911 C C . PHE B 1 588 ? -48.594 -21.391 -5.523 1 89.75 588 PHE B C 1
ATOM 9913 O O . PHE B 1 588 ? -49.219 -22.469 -5.605 1 89.75 588 PHE B O 1
ATOM 9920 N N . VAL B 1 589 ? -47.375 -21.172 -5.996 1 88.75 589 VAL B N 1
ATOM 9921 C CA . VAL B 1 589 ? -46.5 -22.266 -6.434 1 88.75 589 VAL B CA 1
ATOM 9922 C C . VAL B 1 589 ? -45.375 -22.453 -5.445 1 88.75 589 VAL B C 1
ATOM 9924 O O . VAL B 1 589 ? -44.656 -21.5 -5.125 1 88.75 589 VAL B O 1
ATOM 9927 N N . ALA B 1 590 ? -45.219 -23.656 -4.98 1 83.31 590 ALA B N 1
ATOM 9928 C CA . ALA B 1 590 ? -44.188 -23.938 -3.99 1 83.31 590 ALA B CA 1
ATOM 9929 C C . ALA B 1 590 ? -42.781 -23.703 -4.578 1 83.31 590 ALA B C 1
ATOM 9931 O O . ALA B 1 590 ? -42.531 -24.031 -5.738 1 83.31 590 ALA B O 1
ATOM 9932 N N . THR B 1 591 ? -42 -23.062 -3.775 1 79.62 591 THR B N 1
ATOM 9933 C CA . THR B 1 591 ? -40.625 -22.844 -4.16 1 79.62 591 THR B CA 1
ATOM 9934 C C . THR B 1 591 ? -39.719 -23.984 -3.66 1 79.62 591 THR B C 1
ATOM 9936 O O . THR B 1 591 ? -40.094 -24.672 -2.695 1 79.62 591 THR B O 1
ATOM 9939 N N . LYS B 1 592 ? -38.688 -24.281 -4.379 1 73.75 592 LYS B N 1
ATOM 9940 C CA . LYS B 1 592 ? -37.781 -25.344 -3.979 1 73.75 592 LYS B CA 1
ATOM 9941 C C . LYS B 1 592 ? -37.25 -25.109 -2.561 1 73.75 592 LYS B C 1
ATOM 9943 O O . LYS B 1 592 ? -37.219 -26.047 -1.753 1 73.75 592 LYS B O 1
ATOM 9948 N N . GLN B 1 593 ? -36.906 -23.875 -2.312 1 77 593 GLN B N 1
ATOM 9949 C CA . GLN B 1 593 ? -36.5 -23.469 -0.971 1 77 593 GLN B CA 1
ATOM 9950 C C . GLN B 1 593 ? -37.438 -22.422 -0.403 1 77 593 GLN B C 1
ATOM 9952 O O . GLN B 1 593 ? -37.906 -21.547 -1.132 1 77 593 GLN B O 1
ATOM 9957 N N . ASN B 1 594 ? -37.688 -22.672 0.832 1 77.5 594 ASN B N 1
ATOM 9958 C CA . ASN B 1 594 ? -38.594 -21.719 1.479 1 77.5 594 ASN B CA 1
ATOM 9959 C C . ASN B 1 594 ? -38.031 -20.312 1.431 1 77.5 594 ASN B C 1
ATOM 9961 O O . ASN B 1 594 ? -36.875 -20.062 1.841 1 77.5 594 ASN B O 1
ATOM 9965 N N . ASN B 1 595 ? -38.75 -19.422 0.872 1 86.69 595 ASN B N 1
ATOM 9966 C CA . ASN B 1 595 ? -38.281 -18.047 0.771 1 86.69 595 ASN B CA 1
ATOM 9967 C C . ASN B 1 595 ? -39.25 -17.078 1.43 1 86.69 595 ASN B C 1
ATOM 9969 O O . ASN B 1 595 ? -39.062 -15.867 1.379 1 86.69 595 ASN B O 1
ATOM 9973 N N . LEU B 1 596 ? -40.312 -17.625 1.957 1 88.56 596 LEU B N 1
ATOM 9974 C CA . LEU B 1 596 ? -41.375 -16.812 2.592 1 88.56 596 LEU B CA 1
ATOM 9975 C C . LEU B 1 596 ? -41.375 -17.031 4.102 1 88.56 596 LEU B C 1
ATOM 9977 O O . LEU B 1 596 ? -41.438 -18.172 4.566 1 88.56 596 LEU B O 1
ATOM 9981 N N . PHE B 1 597 ? -41.344 -15.898 4.82 1 88.12 597 PHE B N 1
ATOM 9982 C CA . PHE B 1 597 ? -41.25 -15.977 6.273 1 88.12 597 PHE B CA 1
ATOM 9983 C C . PHE B 1 597 ? -42.25 -15.055 6.934 1 88.12 597 PHE B C 1
ATOM 9985 O O . PHE B 1 597 ? -42.531 -13.969 6.414 1 88.12 597 PHE B O 1
ATOM 9992 N N . GLN B 1 598 ? -42.875 -15.57 8.016 1 86.81 598 GLN B N 1
ATOM 9993 C CA . GLN B 1 598 ? -43.875 -14.82 8.781 1 86.81 598 GLN B CA 1
ATOM 9994 C C . GLN B 1 598 ? -43.688 -15.023 10.281 1 86.81 598 GLN B C 1
ATOM 9996 O O . GLN B 1 598 ? -43.406 -16.141 10.727 1 86.81 598 GLN B O 1
ATOM 10001 N N . THR B 1 599 ? -43.531 -13.891 11.047 1 75.38 599 THR B N 1
ATOM 10002 C CA . THR B 1 599 ? -43.375 -14.047 12.484 1 75.38 599 THR B CA 1
ATOM 10003 C C . THR B 1 599 ? -44.75 -14.242 13.156 1 75.38 599 THR B C 1
ATOM 10005 O O . THR B 1 599 ? -45.75 -13.727 12.68 1 75.38 599 THR B O 1
ATOM 10008 N N . ALA B 1 600 ? -44.812 -15.055 14.281 1 65.38 600 ALA B N 1
ATOM 10009 C CA . ALA B 1 600 ? -46 -15.352 15.055 1 65.38 600 ALA B CA 1
ATOM 10010 C C . ALA B 1 600 ? -46.594 -14.086 15.672 1 65.38 600 ALA B C 1
ATOM 10012 O O . ALA B 1 600 ? -47.812 -13.953 15.781 1 65.38 600 ALA B O 1
ATOM 10013 N N . GLY B 1 601 ? -45.781 -13.18 16.078 1 59.53 601 GLY B N 1
ATOM 10014 C CA . GLY B 1 601 ? -46.25 -12 16.766 1 59.53 601 GLY B CA 1
ATOM 10015 C C . GLY B 1 601 ? -46.812 -10.953 15.82 1 59.53 601 GLY B C 1
ATOM 10016 O O . GLY B 1 601 ? -47.688 -10.164 16.203 1 59.53 601 GLY B O 1
ATOM 10017 N N . SER B 1 602 ? -46.281 -10.891 14.609 1 64.38 602 SER B N 1
ATOM 10018 C CA . SER B 1 602 ? -46.75 -9.898 13.656 1 64.38 602 SER B CA 1
ATOM 10019 C C . SER B 1 602 ? -47.688 -10.523 12.633 1 64.38 602 SER B C 1
ATOM 10021 O O . SER B 1 602 ? -47.25 -10.969 11.57 1 64.38 602 SER B O 1
ATOM 10023 N N . LYS B 1 603 ? -48.938 -10.648 12.969 1 72.38 603 LYS B N 1
ATOM 10024 C CA . LYS B 1 603 ? -49.938 -11.469 12.281 1 72.38 603 LYS B CA 1
ATOM 10025 C C . LYS B 1 603 ? -50.312 -10.875 10.922 1 72.38 603 LYS B C 1
ATOM 10027 O O . LYS B 1 603 ? -50.969 -11.523 10.109 1 72.38 603 LYS B O 1
ATOM 10032 N N . GLN B 1 604 ? -49.688 -9.734 10.594 1 87.31 604 GLN B N 1
ATOM 10033 C CA . GLN B 1 604 ? -50.188 -9.164 9.344 1 87.31 604 GLN B CA 1
ATOM 10034 C C . GLN B 1 604 ? -49.031 -8.797 8.422 1 87.31 604 GLN B C 1
ATOM 10036 O O . GLN B 1 604 ? -49.156 -7.938 7.547 1 87.31 604 GLN B O 1
ATOM 10041 N N . GLU B 1 605 ? -47.75 -9.344 8.711 1 90.62 605 GLU B N 1
ATOM 10042 C CA . GLU B 1 605 ? -46.594 -9.039 7.879 1 90.62 605 GLU B CA 1
ATOM 10043 C C . GLU B 1 605 ? -45.844 -10.312 7.5 1 90.62 605 GLU B C 1
ATOM 10045 O O . GLU B 1 605 ? -45.875 -11.297 8.242 1 90.62 605 GLU B O 1
ATOM 10050 N N . CYS B 1 606 ? -45.25 -10.336 6.352 1 91.44 606 CYS B N 1
ATOM 10051 C CA . CYS B 1 606 ? -44.344 -11.391 5.922 1 91.44 606 CYS B CA 1
ATOM 10052 C C . CYS B 1 606 ? -43.188 -10.812 5.129 1 91.44 606 CYS B C 1
ATOM 10054 O O . CYS B 1 606 ? -43.188 -9.633 4.793 1 91.44 606 CYS B O 1
ATOM 10056 N N . TRP B 1 607 ? -42.094 -11.555 5.02 1 92 607 TRP B N 1
ATOM 10057 C CA . TRP B 1 607 ? -41 -11.117 4.137 1 92 607 TRP B CA 1
ATOM 10058 C C . TRP B 1 607 ? -40.562 -12.242 3.219 1 92 607 TRP B C 1
ATOM 10060 O O . TRP B 1 607 ? -40.656 -13.422 3.578 1 92 607 TRP B O 1
ATOM 10070 N N . ILE B 1 608 ? -40.188 -11.906 2.041 1 92.19 608 ILE B N 1
ATOM 10071 C CA . ILE B 1 608 ? -39.844 -12.844 0.971 1 92.19 608 ILE B CA 1
ATOM 10072 C C . ILE B 1 608 ? -38.406 -12.625 0.533 1 92.19 608 ILE B C 1
ATOM 10074 O O . ILE B 1 608 ? -38 -11.5 0.24 1 92.19 608 ILE B O 1
ATOM 10078 N N . HIS B 1 609 ? -37.656 -13.734 0.533 1 91.5 609 HIS B N 1
ATOM 10079 C CA . HIS B 1 609 ? -36.312 -13.719 0.012 1 91.5 609 HIS B CA 1
ATOM 10080 C C . HIS B 1 609 ? -36.281 -14.102 -1.463 1 91.5 609 HIS B C 1
ATOM 10082 O O . HIS B 1 609 ? -36.969 -15.031 -1.88 1 91.5 609 HIS B O 1
ATOM 10088 N N . ASN B 1 610 ? -35.531 -13.344 -2.23 1 91.75 610 ASN B N 1
ATOM 10089 C CA . ASN B 1 610 ? -35.406 -13.602 -3.66 1 91.75 610 ASN B CA 1
ATOM 10090 C C . ASN B 1 610 ? -36.75 -13.766 -4.344 1 91.75 610 ASN B C 1
ATOM 10092 O O . ASN B 1 610 ? -37 -14.789 -4.969 1 91.75 610 ASN B O 1
ATOM 10096 N N . PRO B 1 611 ? -37.531 -12.781 -4.285 1 91 611 PRO B N 1
ATOM 10097 C CA . PRO B 1 611 ? -38.875 -12.852 -4.859 1 91 611 PRO B CA 1
ATOM 10098 C C . PRO B 1 611 ? -38.875 -13.141 -6.359 1 91 611 PRO B C 1
ATOM 10100 O O . PRO B 1 611 ? -39.844 -13.617 -6.906 1 91 611 PRO B O 1
ATOM 10103 N N . GLN B 1 612 ? -37.75 -12.867 -7.008 1 87.69 612 GLN B N 1
ATOM 10104 C CA . GLN B 1 612 ? -37.656 -13.109 -8.445 1 87.69 612 GLN B CA 1
ATOM 10105 C C . GLN B 1 612 ? -37.719 -14.602 -8.75 1 87.69 612 GLN B C 1
ATOM 10107 O O . GLN B 1 612 ? -37.938 -14.992 -9.906 1 87.69 612 GLN B O 1
ATOM 10112 N N . MET B 1 613 ? -37.562 -15.406 -7.793 1 86.75 613 MET B N 1
ATOM 10113 C CA . MET B 1 613 ? -37.562 -16.859 -7.992 1 86.75 613 MET B CA 1
ATOM 10114 C C . MET B 1 613 ? -38.969 -17.406 -7.883 1 86.75 613 MET B C 1
ATOM 10116 O O . MET B 1 613 ? -39.219 -18.578 -8.195 1 86.75 613 MET B O 1
ATOM 10120 N N . CYS B 1 614 ? -39.938 -16.594 -7.426 1 86.25 614 CYS B N 1
ATOM 10121 C CA . CYS B 1 614 ? -41.312 -17.047 -7.25 1 86.25 614 CYS B CA 1
ATOM 10122 C C . CYS B 1 614 ? -41.969 -17.281 -8.594 1 86.25 614 CYS B C 1
ATOM 10124 O O . CYS B 1 614 ? -41.906 -16.438 -9.492 1 86.25 614 CYS B O 1
ATOM 10126 N N . GLN B 1 615 ? -42.5 -18.453 -8.883 1 84.81 615 GLN B N 1
ATOM 10127 C CA . GLN B 1 615 ? -43.156 -18.812 -10.156 1 84.81 615 GLN B CA 1
ATOM 10128 C C . GLN B 1 615 ? -44.625 -18.438 -10.148 1 84.81 615 GLN B C 1
ATOM 10130 O O . GLN B 1 615 ? -45.25 -18.359 -11.211 1 84.81 615 GLN B O 1
ATOM 10135 N N . GLY B 1 616 ? -45.219 -18 -9.039 1 87.12 616 GLY B N 1
ATOM 10136 C CA . GLY B 1 616 ? -46.625 -17.625 -8.93 1 87.12 616 GLY B CA 1
ATOM 10137 C C . GLY B 1 616 ? -46.844 -16.484 -7.965 1 87.12 616 GLY B C 1
ATOM 10138 O O . GLY B 1 616 ? -45.906 -15.945 -7.379 1 87.12 616 GLY B O 1
ATOM 10139 N N . PRO B 1 617 ? -48.125 -16.062 -7.957 1 92.44 617 PRO B N 1
ATOM 10140 C CA . PRO B 1 617 ? -48.469 -14.953 -7.059 1 92.44 617 PRO B CA 1
ATOM 10141 C C . PRO B 1 617 ? -48.469 -15.367 -5.59 1 92.44 617 PRO B C 1
ATOM 10143 O O . PRO B 1 617 ? -48.406 -16.562 -5.281 1 92.44 617 PRO B O 1
ATOM 10146 N N . LEU B 1 618 ? -48.344 -14.422 -4.785 1 93.44 618 LEU B N 1
ATOM 10147 C CA . LEU B 1 618 ? -48.5 -14.609 -3.346 1 93.44 618 LEU B CA 1
ATOM 10148 C C . LEU B 1 618 ? -49.969 -14.641 -2.967 1 93.44 618 LEU B C 1
ATOM 10150 O O . LEU B 1 618 ? -50.75 -13.789 -3.398 1 93.44 618 LEU B O 1
ATOM 10154 N N . VAL B 1 619 ? -50.312 -15.625 -2.172 1 93.56 619 VAL B N 1
ATOM 10155 C CA . VAL B 1 619 ? -51.688 -15.75 -1.692 1 93.56 619 VAL B CA 1
ATOM 10156 C C . VAL B 1 619 ? -51.812 -15.102 -0.315 1 93.56 619 VAL B C 1
ATOM 10158 O O . VAL B 1 619 ? -51.094 -15.445 0.61 1 93.56 619 VAL B O 1
ATOM 10161 N N . ILE B 1 620 ? -52.688 -14.156 -0.224 1 93.06 620 ILE B N 1
ATOM 10162 C CA . ILE B 1 620 ? -53 -13.539 1.056 1 93.06 620 ILE B CA 1
ATOM 10163 C C . ILE B 1 620 ? -54.375 -13.992 1.511 1 93.06 620 ILE B C 1
ATOM 10165 O O . ILE B 1 620 ? -55.406 -13.672 0.87 1 93.06 620 ILE B O 1
ATOM 10169 N N . SER B 1 621 ? -54.344 -14.711 2.6 1 92.19 621 SER B N 1
ATOM 10170 C CA . SER B 1 621 ? -55.594 -15.234 3.115 1 92.19 621 SER B CA 1
ATOM 10171 C C . SER B 1 621 ? -55.938 -14.609 4.461 1 92.19 621 SER B C 1
ATOM 10173 O O . SER B 1 621 ? -55.062 -14.359 5.281 1 92.19 621 SER B O 1
ATOM 10175 N N . VAL B 1 622 ? -57.25 -14.32 4.629 1 90.88 622 VAL B N 1
ATOM 10176 C CA . VAL B 1 622 ? -57.719 -13.742 5.883 1 90.88 622 VAL B CA 1
ATOM 10177 C C . VAL B 1 622 ? -58.656 -14.711 6.582 1 90.88 622 VAL B C 1
ATOM 10179 O O . VAL B 1 622 ? -59.469 -15.383 5.93 1 90.88 622 VAL B O 1
ATOM 10182 N N . SER B 1 623 ? -58.438 -14.836 7.867 1 89 623 SER B N 1
ATOM 10183 C CA . SER B 1 623 ? -59.281 -15.727 8.664 1 89 623 SER B CA 1
ATOM 10184 C C . SER B 1 623 ? -59.812 -15.016 9.898 1 89 623 SER B C 1
ATOM 10186 O O . SER B 1 623 ? -59.188 -14.094 10.422 1 89 623 SER B O 1
ATOM 10188 N N . LYS B 1 624 ? -61.031 -15.406 10.242 1 87.12 624 LYS B N 1
ATOM 10189 C CA . LYS B 1 624 ? -61.688 -14.969 11.484 1 87.12 624 LYS B CA 1
ATOM 10190 C C . LYS B 1 624 ? -62 -16.156 12.391 1 87.12 624 LYS B C 1
ATOM 10192 O O . LYS B 1 624 ? -62.688 -17.078 11.992 1 87.12 624 LYS B O 1
ATOM 10197 N N . ASN B 1 625 ? -61.531 -16.156 13.633 1 83.25 625 ASN B N 1
ATOM 10198 C CA . ASN B 1 625 ? -61.719 -17.219 14.609 1 83.25 625 ASN B CA 1
ATOM 10199 C C . ASN B 1 625 ? -61.375 -18.594 14.023 1 83.25 625 ASN B C 1
ATOM 10201 O O . ASN B 1 625 ? -62.125 -19.547 14.188 1 83.25 625 ASN B O 1
ATOM 10205 N N . GLY B 1 626 ? -60.25 -18.641 13.102 1 82.38 626 GLY B N 1
ATOM 10206 C CA . GLY B 1 626 ? -59.75 -19.891 12.562 1 82.38 626 GLY B CA 1
ATOM 10207 C C . GLY B 1 626 ? -60.406 -20.281 11.25 1 82.38 626 GLY B C 1
ATOM 10208 O O . GLY B 1 626 ? -59.969 -21.234 10.602 1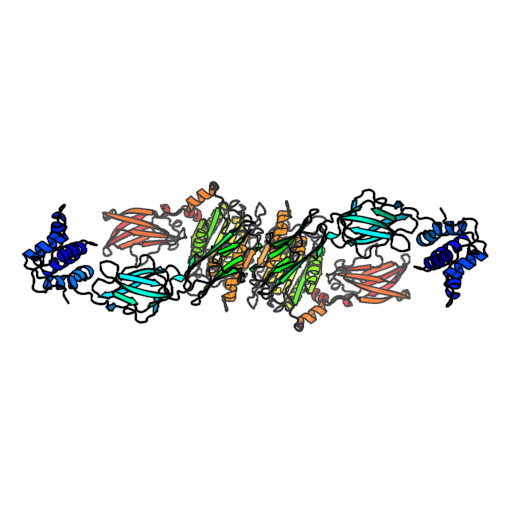 82.38 626 GLY B O 1
ATOM 10209 N N . ILE B 1 627 ? -61.438 -19.578 10.812 1 88.06 627 ILE B N 1
ATOM 10210 C CA . ILE B 1 627 ? -62.156 -19.891 9.57 1 88.06 627 ILE B CA 1
ATOM 10211 C C . ILE B 1 627 ? -61.719 -18.922 8.477 1 88.06 627 ILE B C 1
ATOM 10213 O O . ILE B 1 627 ? -61.781 -17.703 8.672 1 88.06 627 ILE B O 1
ATOM 10217 N N . GLN B 1 628 ? -61.312 -19.484 7.395 1 90.06 628 GLN B N 1
ATOM 10218 C CA . GLN B 1 628 ? -60.906 -18.656 6.262 1 90.06 628 GLN B CA 1
ATOM 10219 C C . GLN B 1 628 ? -62.125 -17.953 5.637 1 90.06 628 GLN B C 1
ATOM 10221 O O . GLN B 1 628 ? -63.094 -18.609 5.273 1 90.06 628 GLN B O 1
ATOM 10226 N N . ILE B 1 629 ? -62.094 -16.688 5.523 1 90.19 629 ILE B N 1
ATOM 10227 C CA . ILE B 1 629 ? -63.25 -15.93 5.051 1 90.19 629 ILE B CA 1
ATOM 10228 C C . ILE B 1 629 ? -63 -15.391 3.652 1 90.19 629 ILE B C 1
ATOM 10230 O O . ILE B 1 629 ? -63.906 -15.016 2.93 1 90.19 629 ILE B O 1
ATOM 10234 N N . GLY B 1 630 ? -61.656 -15.344 3.287 1 91.44 630 GLY B N 1
ATOM 10235 C CA . GLY B 1 630 ? -61.344 -14.836 1.966 1 91.44 630 GLY B CA 1
ATOM 10236 C C . GLY B 1 630 ? -59.875 -14.945 1.625 1 91.44 630 GLY B C 1
ATOM 10237 O O . GLY B 1 630 ? -59.031 -15.133 2.514 1 91.44 630 GLY B O 1
ATOM 10238 N N . ALA B 1 631 ? -59.625 -14.945 0.303 1 93.12 631 ALA B N 1
ATOM 10239 C CA . ALA B 1 631 ? -58.219 -14.977 -0.181 1 93.12 631 ALA B CA 1
ATOM 10240 C C . ALA B 1 631 ? -58.094 -14.148 -1.453 1 93.12 631 ALA B C 1
ATOM 10242 O O . ALA B 1 631 ? -59.062 -13.93 -2.182 1 93.12 631 ALA B O 1
ATOM 10243 N N . THR B 1 632 ? -56.938 -13.539 -1.601 1 93.06 632 THR B N 1
ATOM 10244 C CA . THR B 1 632 ? -56.625 -12.773 -2.801 1 93.06 632 THR B CA 1
ATOM 10245 C C . THR B 1 632 ? -55.188 -13.07 -3.277 1 93.06 632 THR B C 1
ATOM 10247 O O . THR B 1 632 ? -54.406 -13.703 -2.564 1 93.06 632 THR B O 1
ATOM 10250 N N . LEU B 1 633 ? -54.938 -12.789 -4.539 1 94.06 633 LEU B N 1
ATOM 10251 C CA . LEU B 1 633 ? -53.656 -13.031 -5.141 1 94.06 633 LEU B CA 1
ATOM 10252 C C . LEU B 1 633 ? -52.875 -11.727 -5.348 1 94.06 633 LEU B C 1
ATOM 10254 O O . LEU B 1 633 ? -53.469 -10.711 -5.727 1 94.06 633 LEU B O 1
ATOM 10258 N N . LEU B 1 634 ? -51.656 -11.719 -4.965 1 93.19 634 LEU B N 1
ATOM 10259 C CA . LEU B 1 634 ? -50.781 -10.578 -5.184 1 93.19 634 LEU B CA 1
ATOM 10260 C C . LEU B 1 634 ? -49.562 -10.969 -6.047 1 93.19 634 LEU B C 1
ATOM 10262 O O . LEU B 1 634 ? -48.781 -11.828 -5.66 1 93.19 634 LEU B O 1
ATOM 10266 N N . HIS B 1 635 ? -49.406 -10.367 -7.227 1 92.75 635 HIS B N 1
ATOM 10267 C CA . HIS B 1 635 ? -48.281 -10.633 -8.109 1 92.75 635 HIS B CA 1
ATOM 10268 C C . HIS B 1 635 ? -47.062 -9.812 -7.703 1 92.75 635 HIS B C 1
ATOM 10270 O O . HIS B 1 635 ? -46.812 -8.758 -8.281 1 92.75 635 HIS B O 1
ATOM 10276 N N . ILE B 1 636 ? -46.281 -10.391 -6.859 1 89.75 636 ILE B N 1
ATOM 10277 C CA . ILE B 1 636 ? -45.188 -9.703 -6.18 1 89.75 636 ILE B CA 1
ATOM 10278 C C . ILE B 1 636 ? -44.156 -9.273 -7.199 1 89.75 636 ILE B C 1
ATOM 10280 O O . ILE B 1 636 ? -43.5 -8.242 -7.027 1 89.75 636 ILE B O 1
ATOM 10284 N N . LYS B 1 637 ? -43.875 -9.969 -8.328 1 89.56 637 LYS B N 1
ATOM 10285 C CA . LYS B 1 637 ? -42.844 -9.703 -9.312 1 89.56 637 LYS B CA 1
ATOM 10286 C C . LYS B 1 637 ? -43.031 -8.336 -9.969 1 89.56 637 LYS B C 1
ATOM 10288 O O . LYS B 1 637 ? -42.062 -7.762 -10.5 1 89.56 637 LYS B O 1
ATOM 10293 N N . ASN B 1 638 ? -44.25 -7.844 -9.828 1 90.12 638 ASN B N 1
ATOM 10294 C CA . ASN B 1 638 ? -44.562 -6.547 -10.422 1 90.12 638 ASN B CA 1
ATOM 10295 C C . ASN B 1 638 ? -44.062 -5.395 -9.547 1 90.12 638 ASN B C 1
ATOM 10297 O O . ASN B 1 638 ? -44.031 -4.246 -9.992 1 90.12 638 ASN B O 1
ATOM 10301 N N . TYR B 1 639 ? -43.656 -5.773 -8.336 1 91.44 639 TYR B N 1
ATOM 10302 C CA . TYR B 1 639 ? -43.375 -4.703 -7.391 1 91.44 639 TYR B CA 1
ATOM 10303 C C . TYR B 1 639 ? -41.938 -4.809 -6.859 1 91.44 639 TYR B C 1
ATOM 10305 O O . TYR B 1 639 ? -41.625 -4.293 -5.781 1 91.44 639 TYR B O 1
ATOM 10313 N N . ILE B 1 640 ? -41.125 -5.527 -7.492 1 91.56 640 ILE B N 1
ATOM 10314 C CA . ILE B 1 640 ? -39.719 -5.688 -7.066 1 91.56 640 ILE B CA 1
ATOM 10315 C C . ILE B 1 640 ? -38.812 -4.914 -8.008 1 91.56 640 ILE B C 1
ATOM 10317 O O . ILE B 1 640 ? -39.219 -4.531 -9.109 1 91.56 640 ILE B O 1
ATOM 10321 N N . PRO B 1 641 ? -37.562 -4.613 -7.574 1 93.56 641 PRO B N 1
ATOM 10322 C CA . PRO B 1 641 ? -36.625 -3.93 -8.461 1 93.56 641 PRO B CA 1
ATOM 10323 C C . PRO B 1 641 ? -36.375 -4.688 -9.758 1 93.56 641 PRO B C 1
ATOM 10325 O O . PRO B 1 641 ? -36.219 -5.914 -9.75 1 93.56 641 PRO B O 1
ATOM 10328 N N . LEU B 1 642 ? -36.219 -4.043 -10.828 1 92.5 642 LEU B N 1
ATOM 10329 C CA . LEU B 1 642 ? -36.125 -4.625 -12.164 1 92.5 642 LEU B CA 1
ATOM 10330 C C . LEU B 1 642 ? -34.844 -5.426 -12.328 1 92.5 642 LEU B C 1
ATOM 10332 O O . LEU B 1 642 ? -34.781 -6.359 -13.125 1 92.5 642 LEU B O 1
ATOM 10336 N N . ILE B 1 643 ? -33.875 -5.141 -11.57 1 94.19 643 ILE B N 1
ATOM 10337 C CA . ILE B 1 643 ? -32.562 -5.793 -11.703 1 94.19 643 ILE B CA 1
ATOM 10338 C C . ILE B 1 643 ? -32.688 -7.273 -11.352 1 94.19 643 ILE B C 1
ATOM 10340 O O . ILE B 1 643 ? -31.922 -8.102 -11.852 1 94.19 643 ILE B O 1
ATOM 10344 N N . LEU B 1 644 ? -33.656 -7.59 -10.508 1 94.81 644 LEU B N 1
ATOM 10345 C CA . LEU B 1 644 ? -33.812 -8.961 -10.031 1 94.81 644 LEU B CA 1
ATOM 10346 C C . LEU B 1 644 ? -34.281 -9.875 -11.164 1 94.81 644 LEU B C 1
ATOM 10348 O O . LEU B 1 644 ? -34 -11.078 -11.148 1 94.81 644 LEU B O 1
ATOM 10352 N N . GLU B 1 645 ? -34.938 -9.312 -12.109 1 90.06 645 GLU B N 1
ATOM 10353 C CA . GLU B 1 645 ? -35.344 -10.086 -13.281 1 90.06 645 GLU B CA 1
ATOM 10354 C C . GLU B 1 645 ? -34.125 -10.516 -14.094 1 90.06 645 GLU B C 1
ATOM 10356 O O . GLU B 1 645 ? -34.094 -11.602 -14.68 1 90.06 645 GLU B O 1
ATOM 10361 N N . HIS B 1 646 ? -33.125 -9.719 -14.055 1 89.88 646 HIS B N 1
ATOM 10362 C CA . HIS B 1 646 ? -31.906 -10 -14.812 1 89.88 646 HIS B CA 1
ATOM 10363 C C . HIS B 1 646 ? -31.016 -11 -14.078 1 89.88 646 HIS B C 1
ATOM 10365 O O . HIS B 1 646 ? -30.172 -11.648 -14.695 1 89.88 646 HIS B O 1
ATOM 10371 N N . ILE B 1 647 ? -31.125 -11.109 -12.836 1 91.12 647 ILE B N 1
ATOM 10372 C CA . ILE B 1 647 ? -30.266 -11.953 -12.023 1 91.12 647 ILE B CA 1
ATOM 10373 C C . ILE B 1 647 ? -30.781 -13.391 -12.039 1 91.12 647 ILE B C 1
ATOM 10375 O O . ILE B 1 647 ? -30 -14.336 -11.938 1 91.12 647 ILE B O 1
ATOM 10379 N N . SER B 1 648 ? -32.094 -13.625 -12.156 1 79.94 648 SER B N 1
ATOM 10380 C CA . SER B 1 648 ? -32.688 -14.953 -12.117 1 79.94 648 SER B CA 1
ATOM 10381 C C . SER B 1 648 ? -32.625 -15.641 -13.477 1 79.94 648 SER B C 1
ATOM 10383 O O . SER B 1 648 ? -32.719 -16.859 -13.562 1 79.94 648 SER B O 1
ATOM 10385 N N . ASN B 1 649 ? -32.469 -14.93 -14.641 1 66.5 649 ASN B N 1
ATOM 10386 C CA . ASN B 1 649 ? -32.469 -15.555 -15.961 1 66.5 649 ASN B CA 1
ATOM 10387 C C . ASN B 1 649 ? -31.062 -15.898 -16.406 1 66.5 649 ASN B C 1
ATOM 10389 O O . ASN B 1 649 ? -30.125 -15.164 -16.125 1 66.5 649 ASN B O 1
#

Solvent-accessible surface area (backbone atoms only — not comparable to full-atom values): 67072 Å² total; per-residue (Å²): 102,59,76,53,70,47,81,41,47,56,84,74,49,55,66,71,57,47,52,48,40,36,51,43,22,52,46,95,51,41,38,55,57,50,49,46,50,50,17,64,76,70,68,47,66,44,69,62,53,53,49,50,38,57,64,71,35,52,102,85,40,52,40,31,48,51,50,52,50,53,40,35,76,70,66,37,26,43,39,56,47,49,53,51,33,58,74,65,67,37,17,58,43,40,35,70,48,24,53,72,38,77,66,45,78,76,37,42,47,31,71,85,38,100,46,52,55,43,73,43,52,84,71,37,71,49,73,42,47,42,43,64,47,31,29,29,47,59,44,38,38,34,26,46,72,88,36,77,43,84,94,37,50,50,54,54,45,80,45,69,33,80,52,80,80,71,44,42,41,36,34,39,40,36,39,24,46,43,96,85,71,76,49,77,77,38,80,46,72,45,57,58,29,33,36,39,63,32,70,33,52,51,40,77,76,35,67,36,60,53,42,43,72,38,44,68,56,37,67,45,76,48,48,41,41,66,48,34,26,52,70,59,43,36,36,31,23,27,44,88,13,67,44,83,91,39,47,52,53,55,45,77,43,73,48,32,20,52,32,66,26,38,34,32,29,37,42,34,34,28,95,66,37,75,44,68,50,55,56,17,29,28,36,46,21,47,82,66,57,63,24,64,40,37,40,31,45,34,42,14,30,25,72,32,73,54,48,83,63,53,83,21,24,59,47,28,47,30,52,49,48,53,45,40,41,72,49,62,31,44,72,47,28,39,65,54,41,41,56,65,31,46,53,32,44,50,50,54,52,18,71,65,26,32,69,38,18,35,36,35,39,37,40,23,30,57,34,29,30,72,79,43,49,30,43,46,29,22,68,32,53,75,73,51,43,72,86,51,34,49,43,51,45,54,53,46,32,46,42,31,53,43,39,29,53,28,38,38,39,36,42,45,29,27,20,31,61,80,51,57,88,82,38,50,69,45,72,72,46,67,76,83,80,54,78,43,66,48,84,77,50,70,53,26,43,36,43,36,30,44,20,31,78,61,22,52,54,66,66,54,85,92,43,70,43,26,56,55,48,54,44,39,62,73,33,65,71,40,53,46,36,48,70,54,34,56,48,48,30,38,37,52,47,60,71,66,42,57,76,75,57,37,50,39,38,35,26,39,33,41,36,50,58,66,79,51,36,70,55,43,50,59,50,87,55,83,73,49,73,66,52,53,50,47,51,58,24,67,43,79,73,76,40,76,43,80,46,62,22,72,78,57,77,44,67,35,39,36,38,40,38,64,61,46,80,60,33,65,42,30,36,25,41,34,55,40,80,62,82,91,49,44,48,47,76,47,61,68,42,83,59,98,58,89,36,72,47,68,54,86,85,45,50,44,41,35,36,32,47,47,54,63,73,55,85,46,35,38,32,46,32,37,25,49,97,86,41,76,50,28,57,38,79,41,64,58,73,78,73,52,35,56,46,45,62,56,24,71,99,104,62,76,53,70,46,82,40,45,57,83,73,48,55,66,71,56,47,53,49,40,36,52,44,22,51,45,95,51,42,38,56,57,51,48,44,51,52,16,64,74,72,69,45,67,45,70,62,52,55,49,47,38,58,64,69,36,53,102,84,38,50,42,31,46,52,52,52,49,53,38,36,76,70,66,37,26,43,38,56,47,51,53,52,32,59,75,63,65,38,17,57,44,39,37,70,47,26,52,72,39,78,65,44,79,76,36,43,48,30,70,87,38,98,46,53,55,43,73,42,51,82,70,37,72,49,74,41,45,42,44,64,45,30,28,31,48,58,45,37,38,33,26,47,72,88,36,78,44,83,93,37,50,52,52,52,46,79,45,69,34,82,52,78,80,72,43,42,39,34,33,38,41,35,38,25,46,43,95,86,70,78,48,78,77,39,78,46,71,47,56,59,29,33,37,38,62,30,72,33,55,51,40,78,75,36,66,36,59,51,46,44,74,37,44,68,56,36,68,46,75,46,46,41,40,64,48,35,25,52,71,59,40,34,35,33,22,27,49,87,18,71,43,83,90,40,45,50,53,55,44,76,43,72,40,32,16,47,30,65,26,40,36,32,28,37,42,33,34,24,98,66,36,74,42,68,48,55,56,17,27,29,34,44,20,47,81,65,57,62,22,64,39,37,40,30,45,34,42,16,31,25,73,33,75,53,49,85,64,52,82,22,24,60,48,29,47,31,52,48,47,53,46,41,41,74,48,62,29,44,71,46,29,41,64,54,40,39,55,66,33,46,53,31,44,50,50,55,51,18,70,65,25,33,71,37,17,35,37,37,40,39,39,23,32,57,35,29,30,71,78,44,49,31,42,48,30,24,66,32,54,75,72,50,44,73,86,50,32,49,41,50,46,55,52,45,32,48,42,30,54,43,40,30,52,28,38,38,38,37,43,46,30,29,20,31,63,77,51,57,89,80,37,50,68,44,74,71,48,66,75,83,82,55,77,43,64,49,84,76,50,69,54,26,44,36,43,35,30,44,21,32,77,60,2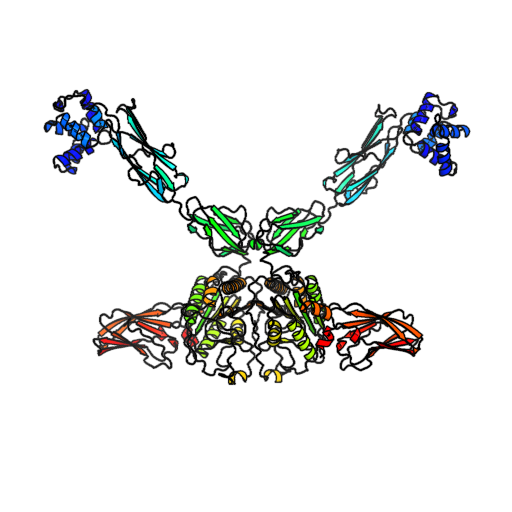2,52,54,66,66,55,86,90,42,70,41,26,56,53,48,56,44,39,63,73,34,64,73,42,48,46,35,48,71,54,34,54,48,50,32,38,38,54,47,62,71,66,43,58,78,77,56,36,52,38,38,33,27,40,34,40,36,49,59,66,79,50,37,71,58,44,51,61,51,87,53,82,71,51,73,65,54,54,50,46,50,57,25,66,44,77,72,75,40,76,44,80,44,62,22,73,77,56,75,44,68,36,39,36,38,39,38,65,62,46,78,58,34,64,42,29,35,24,41,34,55,41,80,62,83,92,49,44,49,46,78,49,60,70,42,84,60,97,60,88,38,74,46,67,55,86,86,46,50,42,41,36,36,34,46,46,54,66,72,55,86,45,35,37,31,45,32,36,24,49,98,88,40,75,51,29,58,36,77,40,65,57,74,79,74,53,34,56,48,44,61,55,23,71,100